Protein AF-0000000076199463 (afdb_homodimer)

Secondary structure (DSSP, 8-state):
--HHHHTTT--SHHHHHHHHHHHHHS-TT-TTHHHHHHHHHHHHSSS---HHHHHHHHHIIIIIHHHHTT--SSS-HHHHHHHHHHHHHT-TTS---EEE--S----SS-EEEEEEEEEEEE-TTS--EEEEEEEEEETTT-PEE-SSEEEETTEEEE-TTGGGSSEEEEETTEEEEHHHHHHHHHHHHHS---HHHHHHHHHHHHHGGGGGG---GGGS--HHHHHHHHHHHHHHHHHHHTT--SS-BPPPGGGHHHHHHHHHHHHHHHHHHHHTSHHHHTT---TTTTSEEEEEEESSS--B-----S-EEEEETTTEEEEE---SPPPTT-SS-GGGHHHHHHHTTTTT-----------S-TT-GGGS---SSB--EEEEEEETTS-EEEEEEE-SS--HHHHHHHHHHHHHH-S---SEEEETTHHHHHHHHT-HHHHTSSHHHHHHHHSEEE--HHHHTT---HHHHHHS-TTT-GGGTT--TTHHHHHHHHHGGGTTTSTT--HHHHHHHHHHHHHHHHHHHHHHHHHHTT-/--HHHHTTT--SHHHHHHHHHHHHHS-TT-TTHHHHHHHHHHHHSSS---HHHHHHHHIIIIIIHHHHTTTTTTS-HHHHHHHHHHHHHT-TTS---EEE--S----SS-EEEEEEEEEEEE-TTS--EEEEEEEEEETTT-PEE-SSEEEETTEEEE-TTGGGSSEEEEETTEEEEHHHHHHHHHHHHHS---HHHHHHHHHHHHHGGGGGG---GGGS--HHHHHHHHHHHHHHHHHHHTT--SS-BPPPGGGHHHHHHHHHHHHHHHHHHHHTSHHHHTT---TTTTSEEEEEEESSS--B-----S-EEEEETTTEEEEE---SPPPTT-SS-GGGHHHHHHHTTGGG----------SS-TT-GGGS---SSB--EEEEEEETTS-EEEEEEE-SS--HHHHHHHHHHHHHH-S---SEEEETTHHHHHHHHT-HHHHTSSHHHHHHHHSEEE--TTTGGG---HHHHHHS-TTT-GGGTT--TTHHHHHHHHHGGGHHHHTT--HHHHHHHHHHHHHHHHHHHHHHHHHHTT-

Sequence (1078 aa):
MDLKDKLKPLTKVEDVKRITEFIKILPFGLKDRYQHITNLLNNTKNQEYSVTEVAGLIQTLETILPRFQDNISDVSSESAEEECSNYIKGGICNVGVVNIFPPITKCCGILKTVASKSCTVYRSRFKPVTGFMHEIKCNKCNTLYKCSTYKVKGKELYYKDALTLDYFMSTCDTVFSKEFLNIVDIDLYRKAASFESIAYAYNDEFLGCKWMDSSNSTEILDRRRLSEAWYKKTIIEMFTEHKIVEEIEFIKSDEIEALLEFNVEKLWKGFSKKWSSSFHTDNCKHAECSKAIIIDGHMKGTRSVCAARGVKTVESEELGTVEMSCTKMPCKGSLYCHDHKSLQMENHKASVAKEFDNEEDSTECRTLKAKGPLKKCKTAGICASVYNCGIINGMTELYGCESLTQVYMFLVWLAKELLHFPNLLAYDDACHLKKFIINPVRINKSQYSQFLATLRIVVDKMHFANHVDKWCRRNVNPYTDDQFNNINTEACEQTFQFVAKYKYTTKHMSHGKYNLFMLKLSEMFNMDRLVRNRKKSKCMDLKDKLKPLTKVEDVKRITEFIKILPFGLKDRYQHITNLLNNTKNQEYSVTEVAGLIQTLETILPRFQDNISDVSSESAEEECSNYIKGGICNVGVVNIFPPITKCCGILKTVASKSCTVYRSRFKPVTGFMHEIKCNKCNTLYKCSTYKVKGKELYYKDALTLDYFMSTCDTVFSKEFLNIVDIDLYRKAASFESIAYAYNDEFLGCKWMDSSNSTEILDRRRLSEAWYKKTIIEMFTEHKIVEEIEFIKSDEIEALLEFNVEKLWKGFSKKWSSSFHTDNCKHAECSKAIIIDGHMKGTRSVCAARGVKTVESEELGTVEMSCTKMPCKGSLYCHDHKSLQMENHKASVAKEFDNEEDSTECRTLKAKGPLKKCKTAGICASVYNCGIINGMTELYGCESLTQVYMFLVWLAKELLHFPNLLAYDDACHLKKFIINPVRINKSQYSQFLATLRIVVDKMHFANHVDKWCRRNVNPYTDDQFNNINTEACEQTFQFVAKYKYTTKHMSHGKYNLFMLKLSEMFNMDRLVRNRKKSKC

InterPro domains:
  IPR040521 Kyakuja-Dileera-Zisupton transposase [PF18758] (346-517)
  IPR041539 CxC5 like cysteine cluster associated with KDZ [PF18718] (98-206)

Foldseek 3Di:
DDPCVQLPPPNDPVLLVLLVVLPVVQDDPPVLSLVVSQVVSVVVDVDRDDSVSSVLNSLCVQFVCQPPPPVSPPQPSVNSNVRSCVVVVLPVQADDAAEAEFPDDDDPADKDWDDWDWAWEAEPLHWIYIYIWIWIAGPPQGWITTRQWIDHPRFIFGDLCSLVHQWHDLDPHYIYGSVLLVVVLVCCQVVVDFLQRSQCVRCCSNPNPCVVVDPDPSGGDDSLSSLSRNLVSLCSVLCSQLVVDDIGTDDDSVCSQVVLVVCLLSSLLSLLACCLDCVPVVLFQFPCWQQEKAKEFDQLLKAFAAPAWQPDWDADLQPGIDGGGGQWHPDVVDSHHPVCRVCRVVCVPPPPDDDLPPDDDDPAQPPAWLSPPQDDRMWRGKMWMAGLLLATSGMDTHHRTDHLVVVVVVQLVSLVRRPDHHQEYEYQPQLVNLCVLPPPSRCPSDPSSVSVNRHQYAYQPVNVVSRPDPSNCPRHHLVVDPSNPPGNNCSVVVVVVSSNSNSPNNHHDTPSSSSSSVSSSSVVSNVVSSVVSVVVVVD/DDPCVQLVVVNDPVLLVLLVVLPVVQDQPPVLSLVVSQVVSVVVDVDRDDSVSSLLSSLCVQFVCQPVPPVSPPQPSVNSNVRSCVVVVLPVQADDAAEAEFPDDDDPADKDWDDWDWAWEAEPPHWIYIYIWIWIAGPPQGWITTRQWIDHPRFIFGDLCSLVGQWHDLDPHYIYGSVLLVVVLVCCQVVVDFLQRSQCVSCCSNPNNCVVVDPDPSGGDDSLSSLSRNLVSLCSVLCSQLVVDDIDTDDDSVCSQVVLVVCLLSSLLSLLACCLDCVPVVLFQFPCWQQEKAKEFDQQLKAFAAPAWQPDWDADLQPGIDGGGGQWHPDVVDSHHPVCRVVRVVCVPPPPDDPLDPDDDDPAQPPAWLSPPQDDRMWRGKMWMAGLLQATSGMDTHHRTDHLVVVVVVQLVSLVRRPDHHQEYEYQPQLVNLCVLPPPSRCPSDPSSVSVNRHQYAYQPVNVVSRPDPSNCPRHPLVVDPSNPPGNNCSVVVVVVSSNSNSPNNHHDTPSSSSSSVSSSSVVSNVVSSVVSVVVVVD

Radius of gyration: 33.4 Å; Cα contacts (8 Å, |Δi|>4): 1802; chains: 2; bounding box: 100×86×70 Å

pLDDT: mean 78.73, std 21.03, range [25.08, 98.38]

Structure (mmCIF, N/CA/C/O backbone):
data_AF-0000000076199463-model_v1
#
loop_
_entity.id
_entity.type
_entity.pdbx_description
1 polymer 'CxC5 like cysteine cluster associated with KDZ domain-containing protein'
#
loop_
_atom_site.group_PDB
_atom_site.id
_atom_site.type_symbol
_atom_site.label_atom_id
_atom_site.label_alt_id
_atom_site.label_comp_id
_atom_site.label_asym_id
_atom_site.label_entity_id
_atom_site.label_seq_id
_atom_site.pdbx_PDB_ins_code
_atom_site.Cartn_x
_atom_site.Cartn_y
_atom_site.Cartn_z
_atom_site.occupancy
_atom_site.B_iso_or_equiv
_atom_site.auth_seq_id
_atom_site.auth_comp_id
_atom_site.auth_asym_id
_atom_site.auth_atom_id
_atom_site.pdbx_PDB_model_num
ATOM 1 N N . MET A 1 1 ? -47.312 -15.523 17.969 1 27.28 1 MET A N 1
ATOM 2 C CA . MET A 1 1 ? -47.781 -14.477 17.047 1 27.28 1 MET A CA 1
ATOM 3 C C . MET A 1 1 ? -47.219 -14.711 15.641 1 27.28 1 MET A C 1
ATOM 5 O O . MET A 1 1 ? -46.031 -14.984 15.477 1 27.28 1 MET A O 1
ATOM 9 N N . ASP A 1 2 ? -47.969 -15.062 14.641 1 31.69 2 ASP A N 1
ATOM 10 C CA . ASP A 1 2 ? -47.875 -15.547 13.266 1 31.69 2 ASP A CA 1
ATOM 11 C C . ASP A 1 2 ? -47.094 -14.562 12.391 1 31.69 2 ASP A C 1
ATOM 13 O O . ASP A 1 2 ? -47.125 -13.352 12.641 1 31.69 2 ASP A O 1
ATOM 17 N N . LEU A 1 3 ? -46.094 -15.023 11.688 1 36.03 3 LEU A N 1
ATOM 18 C CA . LEU A 1 3 ? -45.344 -14.164 10.789 1 36.03 3 LEU A CA 1
ATOM 19 C C . LEU A 1 3 ? -46.25 -13.156 10.094 1 36.03 3 LEU A C 1
ATOM 21 O O . LEU A 1 3 ? -45.844 -12.008 9.883 1 36.03 3 LEU A O 1
ATOM 25 N N . LYS A 1 4 ? -47.375 -13.523 9.758 1 39.97 4 LYS A N 1
ATOM 26 C CA . LYS A 1 4 ? -48.406 -12.664 9.195 1 39.97 4 LYS A CA 1
ATOM 27 C C . LYS A 1 4 ? -48.656 -11.453 10.086 1 39.97 4 LYS A C 1
ATOM 29 O O . LYS A 1 4 ? -48.906 -10.352 9.586 1 39.97 4 LYS A O 1
ATOM 34 N N . ASP A 1 5 ? -48.594 -11.648 11.305 1 44.31 5 ASP A N 1
ATOM 35 C CA . ASP A 1 5 ? -48.938 -10.578 12.234 1 44.31 5 ASP A CA 1
ATOM 36 C C . ASP A 1 5 ? -47.75 -9.609 12.398 1 44.31 5 ASP A C 1
ATOM 38 O O . ASP A 1 5 ? -47.969 -8.414 12.633 1 44.31 5 ASP A O 1
ATOM 42 N N . LYS A 1 6 ? -46.469 -9.992 12.148 1 44.81 6 LYS A N 1
ATOM 43 C CA . LYS A 1 6 ? -45.25 -9.211 12.375 1 44.81 6 LYS A CA 1
ATOM 44 C C . LYS A 1 6 ? -44.938 -8.305 11.18 1 44.81 6 LYS A C 1
ATOM 46 O O . LYS A 1 6 ? -44.219 -7.32 11.312 1 44.81 6 LYS A O 1
ATOM 51 N N . LEU A 1 7 ? -45.438 -8.594 10.078 1 46.22 7 LEU A N 1
ATOM 52 C CA . LEU A 1 7 ? -45.312 -7.793 8.867 1 46.22 7 LEU A CA 1
ATOM 53 C C . LEU A 1 7 ? -46.594 -6.973 8.609 1 46.22 7 LEU A C 1
ATOM 55 O O . LEU A 1 7 ? -46.75 -6.406 7.531 1 46.22 7 LEU A O 1
ATOM 59 N N . LYS A 1 8 ? -47.344 -6.797 9.555 1 50.97 8 LYS A N 1
ATOM 60 C CA . LYS A 1 8 ? -48.438 -5.836 9.484 1 50.97 8 LYS A CA 1
ATOM 61 C C . LYS A 1 8 ? -47.938 -4.402 9.477 1 50.97 8 LYS A C 1
ATOM 63 O O . LYS A 1 8 ? -46.906 -4.102 10.109 1 50.97 8 LYS A O 1
ATOM 68 N N . PRO A 1 9 ? -48.656 -3.477 8.734 1 48.44 9 PRO A N 1
ATOM 69 C CA . PRO A 1 9 ? -49.906 -3.594 7.969 1 48.44 9 PRO A CA 1
ATOM 70 C C . PRO A 1 9 ? -49.688 -4.18 6.574 1 48.44 9 PRO A C 1
ATOM 72 O O . PRO A 1 9 ? -50.625 -4.199 5.758 1 48.44 9 PRO A O 1
ATOM 75 N N . LEU A 1 10 ? -48.344 -4.43 6.312 1 47.19 10 LEU A N 1
ATOM 76 C CA . LEU A 1 10 ? -48.219 -4.949 4.957 1 47.19 10 LEU A CA 1
ATOM 77 C C . LEU A 1 10 ? -49 -6.262 4.805 1 47.19 10 LEU A C 1
ATOM 79 O O . LEU A 1 10 ? -48.688 -7.242 5.484 1 47.19 10 LEU A O 1
ATOM 83 N N . THR A 1 11 ? -50.188 -6.133 4.352 1 46.28 11 THR A N 1
ATOM 84 C CA . THR A 1 11 ? -51.125 -7.23 4.242 1 46.28 11 THR A CA 1
ATOM 85 C C . THR A 1 11 ? -50.812 -8.094 3.023 1 46.28 11 THR A C 1
ATOM 87 O O . THR A 1 11 ? -51.281 -9.234 2.928 1 46.28 11 THR A O 1
ATOM 90 N N . LYS A 1 12 ? -50.094 -7.547 2.072 1 43.59 12 LYS A N 1
ATOM 91 C CA . LYS A 1 12 ? -49.875 -8.211 0.792 1 43.59 12 LYS A CA 1
ATOM 92 C C . LYS A 1 12 ? -48.406 -8.508 0.578 1 43.59 12 LYS A C 1
ATOM 94 O O . LYS A 1 12 ? -47.531 -7.715 0.962 1 43.59 12 LYS A O 1
ATOM 99 N N . VAL A 1 13 ? -47.875 -9.742 0.147 1 42.75 13 VAL A N 1
ATOM 100 C CA . VAL A 1 13 ? -46.531 -10.211 -0.099 1 42.75 13 VAL A CA 1
ATOM 101 C C . VAL A 1 13 ? -45.812 -9.242 -1.039 1 42.75 13 VAL A C 1
ATOM 103 O O . VAL A 1 13 ? -44.625 -8.945 -0.853 1 42.75 13 VAL A O 1
ATOM 106 N N . GLU A 1 14 ? -46.594 -8.703 -1.844 1 47.25 14 GLU A N 1
ATOM 107 C CA . GLU A 1 14 ? -46.062 -7.719 -2.793 1 47.25 14 GLU A CA 1
ATOM 108 C C . GLU A 1 14 ? -45.562 -6.477 -2.072 1 47.25 14 GLU A C 1
ATOM 110 O O . GLU A 1 14 ? -44.562 -5.895 -2.475 1 47.25 14 GLU A O 1
ATOM 115 N N . ASP A 1 15 ? -46.219 -6.184 -1.066 1 50.81 15 ASP A N 1
ATOM 116 C CA . ASP A 1 15 ? -45.844 -4.988 -0.316 1 50.81 15 ASP A CA 1
ATOM 117 C C . ASP A 1 15 ? -44.562 -5.211 0.476 1 50.81 15 ASP A C 1
ATOM 119 O O . ASP A 1 15 ? -43.719 -4.309 0.585 1 50.81 15 ASP A O 1
ATOM 123 N N . VAL A 1 16 ? -44.25 -6.375 0.889 1 51 16 VAL A N 1
ATOM 124 C CA . VAL A 1 16 ? -43.031 -6.73 1.619 1 51 16 VAL A CA 1
ATOM 125 C C . VAL A 1 16 ? -41.844 -6.777 0.658 1 51 16 VAL A C 1
ATOM 127 O O . VAL A 1 16 ? -40.781 -6.285 0.977 1 51 16 VAL A O 1
ATOM 130 N N . LYS A 1 17 ? -42.062 -7.238 -0.393 1 48.16 17 LYS A N 1
ATOM 131 C CA . LYS A 1 17 ? -41.031 -7.27 -1.425 1 48.16 17 LYS A CA 1
ATOM 132 C C . LYS A 1 17 ? -40.625 -5.859 -1.834 1 48.16 17 LYS A C 1
ATOM 134 O O . LYS A 1 17 ? -39.438 -5.57 -1.982 1 48.16 17 LYS A O 1
ATOM 139 N N . ARG A 1 18 ? -41.594 -5.117 -1.981 1 54.09 18 ARG A N 1
ATOM 140 C CA . ARG A 1 18 ? -41.375 -3.725 -2.355 1 54.09 18 ARG A CA 1
ATOM 141 C C . ARG A 1 18 ? -40.594 -2.984 -1.264 1 54.09 18 ARG A C 1
ATOM 143 O O . ARG A 1 18 ? -39.656 -2.236 -1.554 1 54.09 18 ARG A O 1
ATOM 150 N N . ILE A 1 19 ? -40.969 -3.33 -0.068 1 58.03 19 ILE A N 1
ATOM 151 C CA . ILE A 1 19 ? -40.281 -2.633 1.019 1 58.03 19 ILE A CA 1
ATOM 152 C C . ILE A 1 19 ? -38.844 -3.145 1.146 1 58.03 19 ILE A C 1
ATOM 154 O O . ILE A 1 19 ? -37.906 -2.363 1.375 1 58.03 19 ILE A O 1
ATOM 158 N N . THR A 1 20 ? -38.656 -4.379 0.878 1 53.88 20 THR A N 1
ATOM 159 C CA . THR A 1 20 ? -37.344 -4.965 0.963 1 53.88 20 THR A CA 1
ATOM 160 C C . THR A 1 20 ? -36.438 -4.449 -0.164 1 53.88 20 THR A C 1
ATOM 162 O O . THR A 1 20 ? -35.25 -4.184 0.046 1 53.88 20 THR A O 1
ATOM 165 N N . GLU A 1 21 ? -37.031 -4.176 -1.248 1 50.75 21 GLU A N 1
ATOM 166 C CA . GLU A 1 21 ? -36.344 -3.533 -2.361 1 50.75 21 GLU A CA 1
ATOM 167 C C . GLU A 1 21 ? -36 -2.082 -2.037 1 50.75 21 GLU A C 1
ATOM 169 O O . GLU A 1 21 ? -34.906 -1.617 -2.332 1 50.75 21 GLU A O 1
ATOM 174 N N . PHE A 1 22 ? -37.031 -1.49 -1.462 1 55.19 22 PHE A N 1
ATOM 175 C CA . PHE A 1 22 ? -36.812 -0.091 -1.115 1 55.19 22 PHE A CA 1
ATOM 176 C C . PHE A 1 22 ? -35.781 0.036 -0.004 1 55.19 22 PHE A C 1
ATOM 178 O O . PHE A 1 22 ? -35 0.974 0.002 1 55.19 22 PHE A O 1
ATOM 185 N N . ILE A 1 23 ? -35.719 -1.034 0.774 1 58.62 23 ILE A N 1
ATOM 186 C CA . ILE A 1 23 ? -34.75 -1.062 1.872 1 58.62 23 ILE A CA 1
ATOM 187 C C . ILE A 1 23 ? -33.344 -1.284 1.322 1 58.62 23 ILE A C 1
ATOM 189 O O . ILE A 1 23 ? -32.375 -0.728 1.841 1 58.62 23 ILE A O 1
ATOM 193 N N . LYS A 1 24 ? -33.219 -1.933 0.349 1 50.44 24 LYS A N 1
ATOM 194 C CA . LYS A 1 24 ? -31.922 -2.215 -0.288 1 50.44 24 LYS A CA 1
ATOM 195 C C . LYS A 1 24 ? -31.406 -0.999 -1.052 1 50.44 24 LYS A C 1
ATOM 197 O O . LYS A 1 24 ? -30.219 -0.719 -1.048 1 50.44 24 LYS A O 1
ATOM 202 N N . ILE A 1 25 ? -32.375 -0.313 -1.645 1 46.34 25 ILE A N 1
ATOM 203 C CA . ILE A 1 25 ? -32.094 0.865 -2.461 1 46.34 25 ILE A CA 1
ATOM 204 C C . ILE A 1 25 ? -31.859 2.07 -1.557 1 46.34 25 ILE A C 1
ATOM 206 O O . ILE A 1 25 ? -31.016 2.924 -1.866 1 46.34 25 ILE A O 1
ATOM 210 N N . LEU A 1 26 ? -32.781 2.074 -0.574 1 45.22 26 LEU A N 1
ATOM 211 C CA . LEU A 1 26 ? -32.656 3.182 0.37 1 45.22 26 LEU A CA 1
ATOM 212 C C . LEU A 1 26 ? -31.953 2.74 1.644 1 45.22 26 LEU A C 1
ATOM 214 O O . LEU A 1 26 ? -32.562 2.137 2.527 1 45.22 26 LEU A O 1
ATOM 218 N N . PRO A 1 27 ? -30.484 2.898 1.452 1 43.62 27 PRO A N 1
ATOM 219 C CA . PRO A 1 27 ? -29.688 2.311 2.527 1 43.62 27 PRO A CA 1
ATOM 220 C C . PRO A 1 27 ? -30.047 2.869 3.902 1 43.62 27 PRO A C 1
ATOM 222 O O . PRO A 1 27 ? -30.656 3.932 4 1 43.62 27 PRO A O 1
ATOM 225 N N . PHE A 1 28 ? -29.562 2.061 4.844 1 47.31 28 PHE A N 1
ATOM 226 C CA . PHE A 1 28 ? -29.781 2.418 6.238 1 47.31 28 PHE A CA 1
ATOM 227 C C . PHE A 1 28 ? -29.047 3.709 6.586 1 47.31 28 PHE A C 1
ATOM 229 O O . PHE A 1 28 ? -27.938 3.938 6.117 1 47.31 28 PHE A O 1
ATOM 236 N N . GLY A 1 29 ? -29.75 4.762 7.152 1 44.44 29 GLY A N 1
ATOM 237 C CA . GLY A 1 29 ? -29.188 6.047 7.535 1 44.44 29 GLY A CA 1
ATOM 238 C C . GLY A 1 29 ? -29.703 7.199 6.695 1 44.44 29 GLY A C 1
ATOM 239 O O . GLY A 1 29 ? -29.391 8.359 6.957 1 44.44 29 GLY A O 1
ATOM 240 N N . LEU A 1 30 ? -30.281 6.934 5.645 1 43.16 30 LEU A N 1
ATOM 241 C CA . LEU A 1 30 ? -30.891 7.996 4.859 1 43.16 30 LEU A CA 1
ATOM 242 C C . LEU A 1 30 ? -31.953 8.734 5.676 1 43.16 30 LEU A C 1
ATOM 244 O O . LEU A 1 30 ? -32.781 8.102 6.336 1 43.16 30 LEU A O 1
ATOM 248 N N . LYS A 1 31 ? -31.734 10.086 5.883 1 46.94 31 LYS A N 1
ATOM 249 C CA . LYS A 1 31 ? -32.781 10.867 6.566 1 46.94 31 LYS A CA 1
ATOM 250 C C . LYS A 1 31 ? -34.125 10.648 5.934 1 46.94 31 LYS A C 1
ATOM 252 O O . LYS A 1 31 ? -34.25 10.617 4.707 1 46.94 31 LYS A O 1
ATOM 257 N N . ASP A 1 32 ? -35.219 10.562 6.652 1 53.22 32 ASP A N 1
ATOM 258 C CA . ASP A 1 32 ? -36.625 10.32 6.355 1 53.22 32 ASP A CA 1
ATOM 259 C C . ASP A 1 32 ? -36.812 9.078 5.492 1 53.22 32 ASP A C 1
ATOM 261 O O . ASP A 1 32 ? -37.719 9.016 4.652 1 53.22 32 ASP A O 1
ATOM 265 N N . ARG A 1 33 ? -35.781 8.133 5.672 1 58.22 33 ARG A N 1
ATOM 266 C CA . ARG A 1 33 ? -35.781 6.879 4.922 1 58.22 33 ARG A CA 1
ATOM 267 C C . ARG A 1 33 ? -37.156 6.211 4.98 1 58.22 33 ARG A C 1
ATOM 269 O O . ARG A 1 33 ? -37.688 5.777 3.953 1 58.22 33 ARG A O 1
ATOM 276 N N . TYR A 1 34 ? -37.5 6.105 6.125 1 60.97 34 TYR A N 1
ATOM 277 C CA . TYR A 1 34 ? -38.781 5.438 6.305 1 60.97 34 TYR A CA 1
ATOM 278 C C . TYR A 1 34 ? -39.906 6.191 5.582 1 60.97 34 TYR A C 1
ATOM 280 O O . TYR A 1 34 ? -40.781 5.574 4.996 1 60.97 34 TYR A O 1
ATOM 288 N N . GLN A 1 35 ? -39.781 7.504 5.691 1 62.16 35 GLN A N 1
ATOM 289 C CA . GLN A 1 35 ? -40.75 8.312 4.965 1 62.16 35 GLN A CA 1
ATOM 290 C C . GLN A 1 35 ? -40.625 8.117 3.457 1 62.16 35 GLN A C 1
ATOM 292 O O . GLN A 1 35 ? -41.625 7.984 2.744 1 62.16 35 GLN A O 1
ATOM 297 N N . HIS A 1 36 ? -39.406 8.07 3.006 1 58.69 36 HIS A N 1
ATOM 298 C CA . HIS A 1 36 ? -39.188 7.855 1.58 1 58.69 36 HIS A CA 1
ATOM 299 C C . HIS A 1 36 ? -39.719 6.492 1.144 1 58.69 36 HIS A C 1
ATOM 301 O O . HIS A 1 36 ? -40.375 6.383 0.113 1 58.69 36 HIS A O 1
ATOM 307 N N . ILE A 1 37 ? -39.406 5.574 1.932 1 62.06 37 ILE A N 1
ATOM 308 C CA . ILE A 1 37 ? -39.875 4.227 1.604 1 62.06 37 ILE A CA 1
ATOM 309 C C . ILE A 1 37 ? -41.406 4.16 1.696 1 62.06 37 ILE A C 1
ATOM 311 O O . ILE A 1 37 ? -42.062 3.551 0.848 1 62.06 37 ILE A O 1
ATOM 315 N N . THR A 1 38 ? -41.812 4.855 2.676 1 62.5 38 THR A N 1
ATOM 316 C CA . THR A 1 38 ? -43.281 4.922 2.842 1 62.5 38 THR A CA 1
ATOM 317 C C . THR A 1 38 ? -43.906 5.598 1.64 1 62.5 38 THR A C 1
ATOM 319 O O . THR A 1 38 ? -44.938 5.117 1.119 1 62.5 38 THR A O 1
ATOM 322 N N . ASN A 1 39 ? -43.344 6.73 1.234 1 60.81 39 ASN A N 1
ATOM 323 C CA . ASN A 1 39 ? -43.875 7.438 0.084 1 60.81 39 ASN A CA 1
ATOM 324 C C . ASN A 1 39 ? -43.812 6.59 -1.184 1 60.81 39 ASN A C 1
ATOM 326 O O . ASN A 1 39 ? -44.75 6.566 -1.976 1 60.81 39 ASN A O 1
ATOM 330 N N . LEU A 1 40 ? -42.688 5.941 -1.329 1 58.47 40 LEU A N 1
ATOM 331 C CA . LEU A 1 40 ? -42.562 5.062 -2.484 1 58.47 40 LEU A CA 1
ATOM 332 C C . LEU A 1 40 ? -43.594 3.932 -2.428 1 58.47 40 LEU A C 1
ATOM 334 O O . LEU A 1 40 ? -44.188 3.578 -3.447 1 58.47 40 LEU A O 1
ATOM 338 N N . LEU A 1 41 ? -43.719 3.43 -1.305 1 60.91 41 LEU A N 1
ATOM 339 C CA . LEU A 1 41 ? -44.688 2.352 -1.096 1 60.91 41 LEU A CA 1
ATOM 340 C C . LEU A 1 41 ? -46.094 2.846 -1.318 1 60.91 41 LEU A C 1
ATOM 342 O O . LEU A 1 41 ? -46.906 2.162 -1.953 1 60.91 41 LEU A O 1
ATOM 346 N N . ASN A 1 42 ? -46.312 4.098 -0.742 1 62.5 42 ASN A N 1
ATOM 347 C CA . ASN A 1 42 ? -47.656 4.656 -0.858 1 62.5 42 ASN A CA 1
ATOM 348 C C . ASN A 1 42 ? -47.969 5.094 -2.289 1 62.5 42 ASN A C 1
ATOM 350 O O . ASN A 1 42 ? -49.094 5.047 -2.723 1 62.5 42 ASN A O 1
ATOM 354 N N . ASN A 1 43 ? -47.031 5.59 -2.973 1 58.06 43 ASN A N 1
ATOM 355 C CA . ASN A 1 43 ? -47.25 5.996 -4.355 1 58.06 43 ASN A CA 1
ATOM 356 C C . ASN A 1 43 ? -47.5 4.797 -5.262 1 58.06 43 ASN A C 1
ATOM 358 O O . ASN A 1 43 ? -48.156 4.922 -6.297 1 58.06 43 ASN A O 1
ATOM 362 N N . THR A 1 44 ? -46.906 3.74 -5.008 1 51.75 44 THR A N 1
ATOM 363 C CA . THR A 1 44 ? -47.125 2.561 -5.844 1 51.75 44 THR A CA 1
ATOM 364 C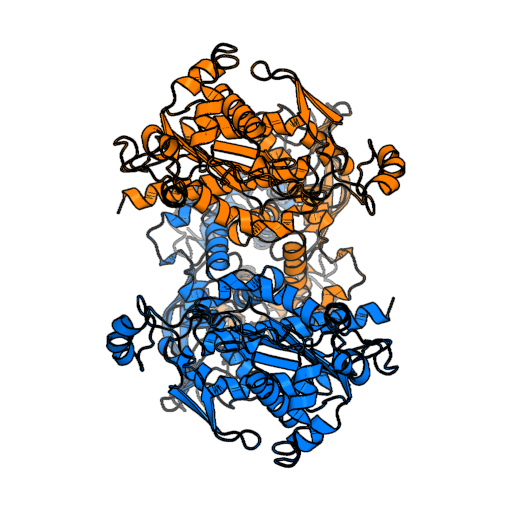 C . THR A 1 44 ? -48.438 1.884 -5.527 1 51.75 44 THR A C 1
ATOM 366 O O . THR A 1 44 ? -48.969 1.103 -6.332 1 51.75 44 THR A O 1
ATOM 369 N N . LYS A 1 45 ? -48.875 2.115 -4.316 1 52.78 45 LYS A N 1
ATOM 370 C CA . LYS A 1 45 ? -50.094 1.448 -3.91 1 52.78 45 LYS A CA 1
ATOM 371 C C . LYS A 1 45 ? -51.188 2.463 -3.537 1 52.78 45 LYS A C 1
ATOM 373 O O . LYS A 1 45 ? -50.875 3.607 -3.199 1 52.78 45 LYS A O 1
ATOM 378 N N . ASN A 1 46 ? -52.531 2.211 -3.955 1 47.81 46 ASN A N 1
ATOM 379 C CA . ASN A 1 46 ? -53.688 2.922 -3.455 1 47.81 46 ASN A CA 1
ATOM 380 C C . ASN A 1 46 ? -53.875 2.73 -1.951 1 47.81 46 ASN A C 1
ATOM 382 O O . ASN A 1 46 ? -54.938 2.955 -1.413 1 47.81 46 ASN A O 1
ATOM 386 N N . GLN A 1 47 ? -53.031 1.948 -1.202 1 52.81 47 GLN A N 1
ATOM 387 C CA . GLN A 1 47 ? -53.188 1.915 0.248 1 52.81 47 GLN A CA 1
ATOM 388 C C . GLN A 1 47 ? -52.188 2.846 0.932 1 52.81 47 GLN A C 1
ATOM 390 O O . GLN A 1 47 ? -51.031 2.914 0.537 1 52.81 47 GLN A O 1
ATOM 395 N N . GLU A 1 48 ? -52.625 3.719 1.77 1 62.5 48 GLU A N 1
ATOM 396 C CA . GLU A 1 48 ? -51.906 4.75 2.48 1 62.5 48 GLU A CA 1
ATOM 397 C C . GLU A 1 48 ? -51.219 4.188 3.736 1 62.5 48 GLU A C 1
ATOM 399 O O . GLU A 1 48 ? -51.906 3.824 4.695 1 62.5 48 GLU A O 1
ATOM 404 N N . TYR A 1 49 ? -49.844 3.67 3.59 1 59.97 49 TYR A N 1
ATOM 405 C CA . TYR A 1 49 ? -49.125 3.258 4.789 1 59.97 49 TYR A CA 1
ATOM 406 C C . TYR A 1 49 ? -48.562 4.465 5.527 1 59.97 49 TYR A C 1
ATOM 408 O O . TYR A 1 49 ? -48.188 5.457 4.902 1 59.97 49 TYR A O 1
ATOM 416 N N . SER A 1 50 ? -48.781 4.367 6.871 1 66.75 50 SER A N 1
ATOM 417 C CA . SER A 1 50 ? -48.156 5.441 7.637 1 66.75 50 SER A CA 1
ATOM 418 C C . SER A 1 50 ? -46.656 5.234 7.75 1 66.75 50 SER A C 1
ATOM 420 O O . SER A 1 50 ? -46.156 4.105 7.641 1 66.75 50 SER A O 1
ATOM 422 N N . VAL A 1 51 ? -45.875 6.312 7.867 1 65.44 51 VAL A N 1
ATOM 423 C CA . VAL A 1 51 ? -44.438 6.254 7.965 1 65.44 51 VAL A CA 1
ATOM 424 C C . VAL A 1 51 ? -44.031 5.355 9.133 1 65.44 51 VAL A C 1
ATOM 426 O O . VAL A 1 51 ? -43.062 4.598 9.039 1 65.44 51 VAL A O 1
ATOM 429 N N . THR A 1 52 ? -44.906 5.359 10.078 1 64.88 52 THR A N 1
ATOM 430 C CA . THR A 1 52 ? -44.625 4.566 11.273 1 64.88 52 THR A CA 1
ATOM 431 C C . THR A 1 52 ? -44.781 3.074 10.977 1 64.88 52 THR A C 1
ATOM 433 O O . THR A 1 52 ? -44 2.258 11.469 1 64.88 52 THR A O 1
ATOM 436 N N . GLU A 1 53 ? -45.625 2.711 10.203 1 61.12 53 GLU A N 1
ATOM 437 C CA . GLU A 1 53 ? -45.875 1.316 9.852 1 61.12 53 GLU A CA 1
ATOM 438 C C . GLU A 1 53 ? -44.75 0.765 8.953 1 61.12 53 GLU A C 1
ATOM 440 O O . GLU A 1 53 ? -44.281 -0.351 9.164 1 61.12 53 GLU A O 1
ATOM 445 N N . VAL A 1 54 ? -44.375 1.611 8.055 1 61.81 54 VAL A N 1
ATOM 446 C CA . VAL A 1 54 ? -43.375 1.181 7.098 1 61.81 54 VAL A CA 1
ATOM 447 C C . VAL A 1 54 ? -42 1.123 7.785 1 61.81 54 VAL A C 1
ATOM 449 O O . VAL A 1 54 ? -41.219 0.19 7.566 1 61.81 54 VAL A O 1
ATOM 452 N N . ALA A 1 55 ? -41.812 2.051 8.586 1 60.91 55 ALA A N 1
ATOM 453 C CA . ALA A 1 55 ? -40.594 2.043 9.367 1 60.91 55 ALA A CA 1
ATOM 454 C C . ALA A 1 55 ? -40.5 0.803 10.25 1 60.91 55 ALA A C 1
ATOM 456 O O . ALA A 1 55 ? -39.438 0.166 10.344 1 60.91 55 ALA A O 1
ATOM 457 N N . GLY A 1 56 ? -41.594 0.388 10.852 1 58.06 56 GLY A N 1
ATOM 458 C CA . GLY A 1 56 ? -41.688 -0.833 11.641 1 58.06 56 GLY A CA 1
ATOM 459 C C . GLY A 1 56 ? -41.438 -2.086 10.82 1 58.06 56 GLY A C 1
ATOM 460 O O . GLY A 1 56 ? -40.719 -2.99 11.266 1 58.06 56 GLY A O 1
ATOM 461 N N . LEU A 1 57 ? -41.781 -2.086 9.664 1 58.03 57 LEU A N 1
ATOM 462 C CA . LEU A 1 57 ? -41.625 -3.225 8.766 1 58.03 57 LEU A CA 1
ATOM 463 C C . LEU A 1 57 ? -40.188 -3.352 8.289 1 58.03 57 LEU A C 1
ATOM 465 O O . LEU A 1 57 ? -39.625 -4.453 8.25 1 58.03 57 LEU A O 1
ATOM 469 N N . ILE A 1 58 ? -39.719 -2.242 7.965 1 59.06 58 ILE A N 1
ATOM 470 C CA . ILE A 1 58 ? -38.344 -2.248 7.5 1 59.06 58 ILE A CA 1
ATOM 471 C C . ILE A 1 58 ? -37.406 -2.656 8.648 1 59.06 58 ILE A C 1
ATOM 473 O O . ILE A 1 58 ? -36.5 -3.451 8.453 1 59.06 58 ILE A O 1
ATOM 477 N N . GLN A 1 59 ? -37.75 -2.203 9.734 1 52.47 59 GLN A N 1
ATOM 478 C CA . GLN A 1 59 ? -37 -2.615 10.922 1 52.47 59 GLN A CA 1
ATOM 479 C C . GLN A 1 59 ? -37.156 -4.109 11.18 1 52.47 59 GLN A C 1
ATOM 481 O O . GLN A 1 59 ? -36.188 -4.789 11.539 1 52.47 59 GLN A O 1
ATOM 486 N N . THR A 1 60 ? -38.25 -4.602 11.023 1 51.47 60 THR A N 1
ATOM 487 C CA . THR A 1 60 ? -38.5 -6.027 11.18 1 51.47 60 THR A CA 1
ATOM 488 C C . THR A 1 60 ? -37.75 -6.836 10.133 1 51.47 60 THR A C 1
ATOM 490 O O . THR A 1 60 ? -37.094 -7.84 10.453 1 51.47 60 THR A O 1
ATOM 493 N N . LEU A 1 61 ? -37.688 -6.34 8.922 1 54.22 61 LEU A N 1
ATOM 494 C CA . LEU A 1 61 ? -37.125 -7.066 7.797 1 54.22 61 LEU A CA 1
ATOM 495 C C . LEU A 1 61 ? -35.594 -7.008 7.84 1 54.22 61 LEU A C 1
ATOM 497 O O . LEU A 1 61 ? -34.906 -7.992 7.527 1 54.22 61 LEU A O 1
ATOM 501 N N . GLU A 1 62 ? -35.125 -5.887 8.164 1 51.53 62 GLU A N 1
ATOM 502 C CA . GLU A 1 62 ? -33.688 -5.652 8.078 1 51.53 62 GLU A CA 1
ATOM 503 C C . GLU A 1 62 ? -33 -6.008 9.383 1 51.53 62 GLU A C 1
ATOM 505 O O . GLU A 1 62 ? -31.812 -6.367 9.383 1 51.53 62 GLU A O 1
ATOM 510 N N . THR A 1 63 ? -33.688 -5.863 10.453 1 43.72 63 THR A N 1
ATOM 511 C CA . THR A 1 63 ? -33.031 -6.027 11.758 1 43.72 63 THR A CA 1
ATOM 512 C C . THR A 1 63 ? -33.625 -7.223 12.5 1 43.72 63 THR A C 1
ATOM 514 O O . THR A 1 63 ? -32.906 -8.086 12.984 1 43.72 63 THR A O 1
ATOM 517 N N . ILE A 1 64 ? -34.875 -7.266 12.555 1 43.41 64 ILE A N 1
ATOM 518 C CA . ILE A 1 64 ? -35.531 -8.227 13.445 1 43.41 64 ILE A CA 1
ATOM 519 C C . ILE A 1 64 ? -35.5 -9.617 12.828 1 43.41 64 ILE A C 1
ATOM 521 O O . ILE A 1 64 ? -35.094 -10.586 13.477 1 43.41 64 ILE A O 1
ATOM 525 N N . LEU A 1 65 ? -35.781 -9.773 11.633 1 46.12 65 LEU A N 1
ATOM 526 C CA . LEU A 1 65 ? -35.938 -11.094 11.023 1 46.12 65 LEU A CA 1
ATOM 527 C C . LEU A 1 65 ? -34.594 -11.75 10.812 1 46.12 65 LEU A C 1
ATOM 529 O O . LEU A 1 65 ? -34.406 -12.938 11.109 1 46.12 65 LEU A O 1
ATOM 533 N N . PRO A 1 66 ? -33.594 -11.031 10.312 1 42.56 66 PRO A N 1
ATOM 534 C CA . PRO A 1 66 ? -32.312 -11.695 10.188 1 42.56 66 PRO A CA 1
ATOM 535 C C . PRO A 1 66 ? -31.719 -12.117 11.539 1 42.56 66 PRO A C 1
ATOM 537 O O . PRO A 1 66 ? -31 -13.109 11.617 1 42.56 66 PRO A O 1
ATOM 540 N N . ARG A 1 67 ? -31.969 -11.461 12.539 1 39.25 67 ARG A N 1
ATOM 541 C CA . ARG A 1 67 ? -31.469 -11.719 13.883 1 39.25 67 ARG A CA 1
ATOM 542 C C . ARG A 1 67 ? -32.344 -12.742 14.609 1 39.25 67 ARG A C 1
ATOM 544 O O . ARG A 1 67 ? -31.828 -13.586 15.344 1 39.25 67 ARG A O 1
ATOM 551 N N . PHE A 1 68 ? -33.594 -12.664 14.672 1 41.22 68 PHE A N 1
ATOM 552 C CA . PHE A 1 68 ? -34.438 -13.469 15.555 1 41.22 68 PHE A CA 1
ATOM 553 C C . PHE A 1 68 ? -35.094 -14.609 14.781 1 41.22 68 PHE A C 1
ATOM 555 O O . PHE A 1 68 ? -35.75 -15.469 15.375 1 41.22 68 PHE A O 1
ATOM 562 N N . GLN A 1 69 ? -34.656 -15.141 13.852 1 36.91 69 GLN A N 1
ATOM 563 C CA . GLN A 1 69 ? -35.125 -16.25 13.047 1 36.91 69 GLN A CA 1
ATOM 564 C C . GLN A 1 69 ? -36.625 -16.484 13.281 1 36.91 69 GLN A C 1
ATOM 566 O O . GLN A 1 69 ? -37.406 -15.531 13.281 1 36.91 69 GLN A O 1
ATOM 571 N N . ASP A 1 70 ? -37 -17.922 13.602 1 30.06 70 ASP A N 1
ATOM 572 C CA . ASP A 1 70 ? -38.312 -18.453 13.898 1 30.06 70 ASP A CA 1
ATOM 573 C C . ASP A 1 70 ? -38.844 -17.922 15.234 1 30.06 70 ASP A C 1
ATOM 575 O O . ASP A 1 70 ? -40.031 -18.062 15.555 1 30.06 70 ASP A O 1
ATOM 579 N N . ASN A 1 71 ? -38 -17.938 16.281 1 31.28 71 ASN A N 1
ATOM 580 C CA . ASN A 1 71 ? -38.562 -17.625 17.594 1 31.28 71 ASN A CA 1
ATOM 581 C C . ASN A 1 71 ? -38.969 -16.156 17.688 1 31.28 71 ASN A C 1
ATOM 583 O O . ASN A 1 71 ? -38.438 -15.414 18.516 1 31.28 71 ASN A O 1
ATOM 587 N N . ILE A 1 72 ? -39.312 -15.586 16.703 1 36 72 ILE A N 1
ATOM 588 C CA . ILE A 1 72 ? -39.781 -14.211 16.594 1 36 72 ILE A CA 1
ATOM 589 C C . ILE A 1 72 ? -41 -14.016 17.484 1 36 72 ILE A C 1
ATOM 591 O O . ILE A 1 72 ? -41.531 -12.906 17.578 1 36 72 ILE A O 1
ATOM 595 N N . SER A 1 73 ? -41.531 -15.031 18 1 31.78 73 SER A N 1
ATOM 596 C CA . SER A 1 73 ? -42.781 -14.867 18.734 1 31.78 73 SER A CA 1
ATOM 597 C C . SER A 1 73 ? -42.656 -13.789 19.797 1 31.78 73 SER A C 1
ATOM 599 O O . SER A 1 73 ? -43.594 -13.023 20.031 1 31.78 73 SER A O 1
ATOM 601 N N . ASP A 1 74 ? -41.781 -13.875 20.859 1 31.91 74 ASP A N 1
ATOM 602 C CA . ASP A 1 74 ? -41.812 -13.156 22.125 1 31.91 74 ASP A CA 1
ATOM 603 C C . ASP A 1 74 ? -41.062 -11.828 22.031 1 31.91 74 ASP A C 1
ATOM 605 O O . ASP A 1 74 ? -40.844 -11.172 23.031 1 31.91 74 ASP A O 1
ATOM 609 N N . VAL A 1 75 ? -40.312 -11.477 20.969 1 32.53 75 VAL A N 1
ATOM 610 C CA . VAL A 1 75 ? -39.594 -10.203 21.047 1 32.53 75 VAL A CA 1
ATOM 611 C C . VAL A 1 75 ? -40.531 -9.078 20.578 1 32.53 75 VAL A C 1
ATOM 613 O O . VAL A 1 75 ? -41.125 -9.156 19.5 1 32.53 75 VAL A O 1
ATOM 616 N N . SER A 1 76 ? -41 -8.266 21.406 1 35.34 76 SER A N 1
ATOM 617 C CA . SER A 1 76 ? -41.875 -7.133 21.156 1 35.34 76 SER A CA 1
ATOM 618 C C . SER A 1 76 ? -41.344 -6.262 20.016 1 35.34 76 SER A C 1
ATOM 620 O O . SER A 1 76 ? -40.156 -6.277 19.734 1 35.34 76 SER A O 1
ATOM 622 N N . SER A 1 77 ? -42.156 -5.719 19.156 1 32.78 77 SER A N 1
ATOM 623 C CA . SER A 1 77 ? -41.812 -4.762 18.094 1 32.78 77 SER A CA 1
ATOM 624 C C . SER A 1 77 ? -40.75 -3.787 18.547 1 32.78 77 SER A C 1
ATOM 626 O O . SER A 1 77 ? -39.875 -3.418 17.766 1 32.78 77 SER A O 1
ATOM 628 N N . GLU A 1 78 ? -40.75 -3.523 19.812 1 37.88 78 GLU A N 1
ATOM 629 C CA . GLU A 1 78 ? -39.812 -2.568 20.406 1 37.88 78 GLU A CA 1
ATOM 630 C C . GLU A 1 78 ? -38.406 -3.15 20.484 1 37.88 78 GLU A C 1
ATOM 632 O O . GLU A 1 78 ? -37.438 -2.475 20.156 1 37.88 78 GLU A O 1
ATOM 637 N N . SER A 1 79 ? -38.344 -4.391 20.844 1 36.53 79 SER A N 1
ATOM 638 C CA . SER A 1 79 ? -37.031 -4.996 21.031 1 36.53 79 SER A CA 1
ATOM 639 C C . SER A 1 79 ? -36.344 -5.309 19.703 1 36.53 79 SER A C 1
ATOM 641 O O . SER A 1 79 ? -35.125 -5.145 19.547 1 36.53 79 SER A O 1
ATOM 643 N N . ALA A 1 80 ? -37.125 -5.633 18.828 1 35.28 80 ALA A N 1
ATOM 644 C CA . ALA A 1 80 ? -36.594 -5.891 17.484 1 35.28 80 ALA A CA 1
ATOM 645 C C . ALA A 1 80 ? -36.062 -4.609 16.844 1 35.28 80 ALA A C 1
ATOM 647 O O . ALA A 1 80 ? -35 -4.602 16.25 1 35.28 80 ALA A O 1
ATOM 648 N N . GLU A 1 81 ? -36.719 -3.594 17 1 34.78 81 GLU A N 1
ATOM 649 C CA . GLU A 1 81 ? -36.312 -2.262 16.578 1 34.78 81 GLU A CA 1
ATOM 650 C C . GLU A 1 81 ? -35.031 -1.835 17.266 1 34.78 81 GLU A C 1
ATOM 652 O O . GLU A 1 81 ? -34.125 -1.288 16.641 1 34.78 81 GLU A O 1
ATOM 657 N N . GLU A 1 82 ? -34.938 -2.025 18.531 1 39.56 82 GLU A N 1
ATOM 658 C CA . GLU A 1 82 ? -33.75 -1.707 19.281 1 39.56 82 GLU A CA 1
ATOM 659 C C . GLU A 1 82 ? -32.562 -2.557 18.812 1 39.56 82 GLU A C 1
ATOM 661 O O . GLU A 1 82 ? -31.453 -2.049 18.641 1 39.56 82 GLU A O 1
ATOM 666 N N . GLU A 1 83 ? -32.812 -3.783 18.562 1 35.97 83 GLU A N 1
ATOM 667 C CA . GLU A 1 83 ? -31.703 -4.641 18.172 1 35.97 83 GLU A CA 1
ATOM 668 C C . GLU A 1 83 ? -31.281 -4.375 16.734 1 35.97 83 GLU A C 1
ATOM 670 O O . GLU A 1 83 ? -30.094 -4.34 16.422 1 35.97 83 GLU A O 1
ATOM 675 N N . CYS A 1 84 ? -32.25 -4.148 15.953 1 33.56 84 CYS A N 1
ATOM 676 C CA . CYS A 1 84 ? -31.969 -3.699 14.602 1 33.56 84 CYS A CA 1
ATOM 677 C C . CYS A 1 84 ? -31.234 -2.365 14.609 1 33.56 84 CYS A C 1
ATOM 679 O O . CYS A 1 84 ? -30.25 -2.184 13.891 1 33.56 84 CYS A O 1
ATOM 681 N N . SER A 1 85 ? -31.812 -1.502 15.359 1 34.75 85 SER A N 1
ATOM 682 C CA . SER A 1 85 ? -31.109 -0.239 15.586 1 34.75 85 SER A CA 1
ATOM 683 C C . SER A 1 85 ? -29.688 -0.472 16.078 1 34.75 85 SER A C 1
ATOM 685 O O . SER A 1 85 ? -28.75 0.169 15.609 1 34.75 85 SER A O 1
ATOM 687 N N . ASN A 1 86 ? -29.547 -1.293 17 1 35.5 86 ASN A N 1
ATOM 688 C CA . ASN A 1 86 ? -28.234 -1.63 17.516 1 35.5 86 ASN A CA 1
ATOM 689 C C . ASN A 1 86 ? -27.391 -2.34 16.453 1 35.5 86 ASN A C 1
ATOM 691 O O . ASN A 1 86 ? -26.188 -2.084 16.344 1 35.5 86 ASN A O 1
ATOM 695 N N . TYR A 1 87 ? -28 -3.285 15.75 1 33.47 87 TYR A N 1
ATOM 696 C CA . TYR A 1 87 ? -27.297 -4.012 14.703 1 33.47 87 TYR A CA 1
ATOM 697 C C . TYR A 1 87 ? -26.875 -3.072 13.578 1 33.47 87 TYR A C 1
ATOM 699 O O . TYR A 1 87 ? -25.734 -3.113 13.117 1 33.47 87 TYR A O 1
ATOM 707 N N . ILE A 1 88 ? -27.875 -2.379 13.031 1 33.22 88 ILE A N 1
ATOM 708 C CA . ILE A 1 88 ? -27.625 -1.341 12.039 1 33.22 88 ILE A CA 1
ATOM 709 C C . ILE A 1 88 ? -26.625 -0.333 12.586 1 33.22 88 ILE A C 1
ATOM 711 O O . ILE A 1 88 ? -25.688 0.067 11.891 1 33.22 88 ILE A O 1
ATOM 715 N N . LYS A 1 89 ? -27 0.161 13.711 1 33.75 89 LYS A N 1
ATOM 716 C CA . LYS A 1 89 ? -26.016 0.992 14.398 1 33.75 89 LYS A CA 1
ATOM 717 C C . LYS A 1 89 ? -24.688 0.261 14.539 1 33.75 89 LYS A C 1
ATOM 719 O O . LYS A 1 89 ? -23.625 0.876 14.438 1 33.75 89 LYS A O 1
ATOM 724 N N . GLY A 1 90 ? -24.797 -1.03 14.844 1 32.97 90 GLY A N 1
ATOM 725 C CA . GLY A 1 90 ? -23.562 -1.771 15.031 1 32.97 90 GLY A CA 1
ATOM 726 C C . GLY A 1 90 ? -22.938 -2.213 13.727 1 32.97 90 GLY A C 1
ATOM 727 O O . GLY A 1 90 ? -21.875 -2.85 13.727 1 32.97 90 GLY A O 1
ATOM 728 N N . GLY A 1 91 ? -23.172 -1.678 12.328 1 32.12 91 GLY A N 1
ATOM 729 C CA . GLY A 1 91 ? -22.594 -1.754 11 1 32.12 91 GLY A CA 1
ATOM 730 C C . GLY A 1 91 ? -22.734 -3.123 10.359 1 32.12 91 GLY A C 1
ATOM 731 O O . GLY A 1 91 ? -22.953 -4.117 11.055 1 32.12 91 GLY A O 1
ATOM 732 N N . ILE A 1 92 ? -23.312 -3.422 8.969 1 33.56 92 ILE A N 1
ATOM 733 C CA . ILE A 1 92 ? -23.359 -4.551 8.047 1 33.56 92 ILE A CA 1
ATOM 734 C C . ILE A 1 92 ? -22.109 -5.426 8.25 1 33.56 92 ILE A C 1
ATOM 736 O O . ILE A 1 92 ? -22 -6.492 7.645 1 33.56 92 ILE A O 1
ATOM 740 N N . CYS A 1 93 ? -21.234 -5.145 8.695 1 34.34 93 CYS A N 1
ATOM 741 C CA . CYS A 1 93 ? -19.906 -5.734 8.875 1 34.34 93 CYS A CA 1
ATOM 742 C C . CYS A 1 93 ? -20.016 -7.148 9.43 1 34.34 93 CYS A C 1
ATOM 744 O O . CYS A 1 93 ? -19.031 -7.906 9.398 1 34.34 93 CYS A O 1
ATOM 746 N N . ASN A 1 94 ? -21.125 -7.492 10.211 1 35.97 94 ASN A N 1
ATOM 747 C CA . ASN A 1 94 ? -21.203 -8.789 10.875 1 35.97 94 ASN A CA 1
ATOM 748 C C . ASN A 1 94 ? -22.078 -9.766 10.109 1 35.97 94 ASN A C 1
ATOM 750 O O . ASN A 1 94 ? -23.25 -9.977 10.477 1 35.97 94 ASN A O 1
ATOM 754 N N . VAL A 1 95 ? -22.234 -9.734 8.82 1 39.75 95 VAL A N 1
ATOM 755 C CA . VAL A 1 95 ? -23.109 -10.664 8.117 1 39.75 95 VAL A CA 1
ATOM 756 C C . VAL A 1 95 ? -23.047 -12.031 8.789 1 39.75 95 VAL A C 1
ATOM 758 O O . VAL A 1 95 ? -22.016 -12.406 9.359 1 39.75 95 VAL A O 1
ATOM 761 N N . GLY A 1 96 ? -24.328 -12.898 8.68 1 45.66 96 GLY A N 1
ATOM 762 C CA . GLY A 1 96 ? -24.781 -14.141 9.273 1 45.66 96 GLY A CA 1
ATOM 763 C C . GLY A 1 96 ? -23.75 -15.25 9.203 1 45.66 96 GLY A C 1
ATOM 764 O O . GLY A 1 96 ? -22.625 -15.031 8.75 1 45.66 96 GLY A O 1
ATOM 765 N N . VAL A 1 97 ? -24.172 -16.375 9.688 1 51.91 97 VAL A N 1
ATOM 766 C CA . VAL A 1 97 ? -23.469 -17.656 9.703 1 51.91 97 VAL A CA 1
ATOM 767 C C . VAL A 1 97 ? -23.25 -18.125 8.266 1 51.91 97 VAL A C 1
ATOM 769 O O . VAL A 1 97 ? -24.172 -18.141 7.457 1 51.91 97 VAL A O 1
ATOM 772 N N . VAL A 1 98 ? -22.062 -18.141 7.781 1 65.12 98 VAL A N 1
ATOM 773 C CA . VAL A 1 98 ? -21.656 -18.625 6.465 1 65.12 98 VAL A CA 1
ATOM 774 C C . VAL A 1 98 ? -21.562 -20.156 6.477 1 65.12 98 VAL A C 1
ATOM 776 O O . VAL A 1 98 ? -20.828 -20.734 7.277 1 65.12 98 VAL A O 1
ATOM 779 N N . ASN A 1 99 ? -22.469 -20.75 5.656 1 67.38 99 ASN A N 1
ATOM 780 C CA . ASN A 1 99 ? -22.359 -22.188 5.453 1 67.38 99 ASN A CA 1
ATOM 781 C C . ASN A 1 99 ? -21.594 -22.516 4.172 1 67.38 99 ASN A C 1
ATOM 783 O O . ASN A 1 99 ? -21.969 -22.078 3.09 1 67.38 99 ASN A O 1
ATOM 787 N N . ILE A 1 100 ? -20.578 -23.266 4.289 1 80.62 100 ILE A N 1
ATOM 788 C CA . ILE A 1 100 ? -19.719 -23.609 3.152 1 80.62 100 ILE A CA 1
ATOM 789 C C . ILE A 1 100 ? -19.844 -25.109 2.846 1 80.62 100 ILE A C 1
ATOM 791 O O . ILE A 1 100 ? -19.5 -25.938 3.68 1 80.62 100 ILE A O 1
ATOM 795 N N . PHE A 1 101 ? -20.281 -25.344 1.639 1 75.94 101 PHE A N 1
ATOM 796 C CA . PHE A 1 101 ? -20.469 -26.734 1.201 1 75.94 101 PHE A CA 1
ATOM 797 C C . PHE A 1 101 ? -19.438 -27.094 0.132 1 75.94 101 PHE A C 1
ATOM 799 O O . PHE A 1 101 ? -19.016 -26.234 -0.645 1 75.94 101 PHE A O 1
ATOM 806 N N . PRO A 1 102 ? -19.094 -28.375 0.128 1 83.88 102 PRO A N 1
ATOM 807 C CA . PRO A 1 102 ? -18.234 -28.797 -0.971 1 83.88 102 PRO A CA 1
ATOM 808 C C . PRO A 1 102 ? -18.875 -28.609 -2.342 1 83.88 102 PRO A C 1
ATOM 810 O O . PRO A 1 102 ? -20.109 -28.672 -2.461 1 83.88 102 PRO A O 1
ATOM 813 N N . PRO A 1 103 ? -18.031 -28.406 -3.389 1 78.31 103 PRO A N 1
ATOM 814 C CA . PRO A 1 103 ? -18.562 -28.125 -4.727 1 78.31 103 PRO A CA 1
ATOM 815 C C . PRO A 1 103 ? -19 -29.391 -5.461 1 78.31 103 PRO A C 1
ATOM 817 O O . PRO A 1 103 ? -19.281 -29.344 -6.664 1 78.31 103 PRO A O 1
ATOM 820 N N . ILE A 1 104 ? -19.188 -30.469 -4.801 1 78.62 104 ILE A N 1
ATOM 821 C CA . ILE A 1 104 ? -19.516 -31.734 -5.453 1 78.62 104 ILE A CA 1
ATOM 822 C C . ILE A 1 104 ? -21.016 -31.969 -5.402 1 78.62 104 ILE A C 1
ATOM 824 O O . ILE A 1 104 ? -21.641 -31.797 -4.355 1 78.62 104 ILE A O 1
ATOM 828 N N . THR A 1 105 ? -21.5 -32.344 -6.645 1 68.06 105 THR A N 1
ATOM 829 C CA . THR A 1 105 ? -22.938 -32.625 -6.688 1 68.06 105 THR A CA 1
ATOM 830 C C . THR A 1 105 ? -23.188 -34.094 -6.992 1 68.06 105 THR A C 1
ATOM 832 O O . THR A 1 105 ? -24.281 -34.625 -6.715 1 68.06 105 THR A O 1
ATOM 835 N N . LYS A 1 106 ? -22.156 -34.75 -7.582 1 80.31 106 LYS A N 1
ATOM 836 C CA . LYS A 1 106 ? -22.344 -36.156 -7.957 1 80.31 106 LYS A CA 1
ATOM 837 C C . LYS A 1 106 ? -21.094 -36.969 -7.656 1 80.31 106 LYS A C 1
ATOM 839 O O . LYS A 1 106 ? -19.969 -36.469 -7.664 1 80.31 106 LYS A O 1
ATOM 844 N N . CYS A 1 107 ? -21.344 -38.219 -7.129 1 87.31 107 CYS A N 1
ATOM 845 C CA . CYS A 1 107 ? -20.312 -39.219 -6.918 1 87.31 107 CYS A CA 1
ATOM 846 C C . CYS A 1 107 ? -20.828 -40.625 -7.238 1 87.31 107 CYS A C 1
ATOM 848 O O . CYS A 1 107 ? -21.938 -40.75 -7.777 1 87.31 107 CYS A O 1
ATOM 850 N N . CYS A 1 108 ? -20.062 -41.688 -7.188 1 87.31 108 CYS A N 1
ATOM 851 C CA . CYS A 1 108 ? -20.453 -43.062 -7.547 1 87.31 108 CYS A CA 1
ATOM 852 C C . CYS A 1 108 ? -21.562 -43.562 -6.621 1 87.31 108 CYS A C 1
ATOM 854 O O . CYS A 1 108 ? -22.266 -44.5 -6.949 1 87.31 108 CYS A O 1
ATOM 856 N N . GLY A 1 109 ? -21.797 -43 -5.445 1 88.88 109 GLY A N 1
ATOM 857 C CA . GLY A 1 109 ? -22.859 -43.312 -4.504 1 88.88 109 GLY A CA 1
ATOM 858 C C . GLY A 1 109 ? -23.688 -42.125 -4.074 1 88.88 109 GLY A C 1
ATOM 859 O O . GLY A 1 109 ? -23.766 -41.125 -4.793 1 88.88 109 GLY A O 1
ATOM 860 N N . ILE A 1 110 ? -24.359 -42.281 -2.986 1 84.56 110 ILE A N 1
ATOM 861 C CA . ILE A 1 110 ? -25.188 -41.219 -2.422 1 84.56 110 ILE A CA 1
ATOM 862 C C . ILE A 1 110 ? -24.328 -40.312 -1.533 1 84.56 110 ILE A C 1
ATOM 864 O O . ILE A 1 110 ? -23.562 -40.812 -0.704 1 84.56 110 ILE A O 1
ATOM 868 N N . LEU A 1 111 ? -24.406 -39.094 -1.785 1 84.31 111 LEU A N 1
ATOM 869 C CA . LEU A 1 111 ? -23.688 -38.094 -1.005 1 84.31 111 LEU A CA 1
ATOM 870 C C . LEU A 1 111 ? -24.5 -37.656 0.219 1 84.31 111 LEU A C 1
ATOM 872 O O . LEU A 1 111 ? -25.688 -37.344 0.104 1 84.31 111 LEU A O 1
ATOM 876 N N . LYS A 1 112 ? -23.875 -37.781 1.436 1 84.25 112 LYS A N 1
ATOM 877 C CA . LYS A 1 112 ? -24.547 -37.406 2.68 1 84.25 112 LYS A CA 1
ATOM 878 C C . LYS A 1 112 ? -23.656 -36.469 3.512 1 84.25 112 LYS A C 1
ATOM 880 O O . LYS A 1 112 ? -22.438 -36.656 3.58 1 84.25 112 LYS A O 1
ATOM 885 N N . THR A 1 113 ? -24.25 -35.5 4.125 1 83.12 113 THR A N 1
ATOM 886 C CA . THR A 1 113 ? -23.531 -34.656 5.062 1 83.12 113 THR A CA 1
ATOM 887 C C . THR A 1 113 ? -23.188 -35.406 6.336 1 83.12 113 THR A C 1
ATOM 889 O O . THR A 1 113 ? -24.062 -36 6.977 1 83.12 113 THR A O 1
ATOM 892 N N . VAL A 1 114 ? -21.938 -35.375 6.715 1 87.94 114 VAL A N 1
ATOM 893 C CA . VAL A 1 114 ? -21.516 -36.219 7.832 1 87.94 114 VAL A CA 1
ATOM 894 C C . VAL A 1 114 ? -21.047 -35.344 8.992 1 87.94 114 VAL A C 1
ATOM 896 O O . VAL A 1 114 ? -21.031 -35.781 10.141 1 87.94 114 VAL A O 1
ATOM 899 N N . ALA A 1 115 ? -20.547 -34.156 8.719 1 87.5 115 ALA A N 1
ATOM 900 C CA . ALA A 1 115 ? -20.031 -33.281 9.773 1 87.5 115 ALA A CA 1
ATOM 901 C C . ALA A 1 115 ? -20.109 -31.828 9.367 1 87.5 115 ALA A C 1
ATOM 903 O O . ALA A 1 115 ? -20.203 -31.516 8.18 1 87.5 115 ALA A O 1
ATOM 904 N N . SER A 1 116 ? -20.219 -31 10.367 1 84.75 116 SER A N 1
ATOM 905 C CA . SER A 1 116 ? -20.109 -29.547 10.219 1 84.75 116 SER A CA 1
ATOM 906 C C . SER A 1 116 ? -19.141 -28.953 11.25 1 84.75 116 SER A C 1
ATOM 908 O O . SER A 1 116 ? -19.312 -29.156 12.453 1 84.75 116 SER A O 1
ATOM 910 N N . LYS A 1 117 ? -18.156 -28.312 10.727 1 88.12 117 LYS A N 1
ATOM 911 C CA . LYS A 1 117 ? -17.156 -27.75 11.617 1 88.12 117 LYS A CA 1
ATOM 912 C C . LYS A 1 117 ? -17.203 -26.219 11.609 1 88.12 117 LYS A C 1
ATOM 914 O O . LYS A 1 117 ? -17.359 -25.609 10.555 1 88.12 117 LYS A O 1
ATOM 919 N N . SER A 1 118 ? -17.078 -25.719 12.828 1 88 118 SER A N 1
ATOM 920 C CA . SER A 1 118 ? -17.047 -24.266 12.953 1 88 118 SER A CA 1
ATOM 921 C C . SER A 1 118 ? -15.711 -23.703 12.461 1 88 118 SER A C 1
ATOM 923 O O . SER A 1 118 ? -14.656 -24.297 12.68 1 88 118 SER A O 1
ATOM 925 N N . CYS A 1 119 ? -15.859 -22.594 11.711 1 89.25 119 CYS A N 1
ATOM 926 C CA . CYS A 1 119 ? -14.656 -21.953 11.188 1 89.25 119 CYS A CA 1
ATOM 927 C C . CYS A 1 119 ? -14.812 -20.438 11.164 1 89.25 119 CYS A C 1
ATOM 929 O O . CYS A 1 119 ? -15.922 -19.922 11.336 1 89.25 119 CYS A O 1
ATOM 931 N N . THR A 1 120 ? -13.727 -19.734 11.109 1 90.25 120 THR A N 1
ATOM 932 C CA . THR A 1 120 ? -13.719 -18.297 10.891 1 90.25 120 THR A CA 1
ATOM 933 C C . THR A 1 120 ? -13.617 -17.969 9.406 1 90.25 120 THR A C 1
ATOM 935 O O . THR A 1 120 ? -12.734 -18.484 8.711 1 90.25 120 THR A O 1
ATOM 938 N N . VAL A 1 121 ? -14.523 -17.172 8.938 1 87.06 121 VAL A N 1
ATOM 939 C CA . VAL A 1 121 ? -14.57 -16.828 7.52 1 87.06 121 VAL A CA 1
ATOM 940 C C . VAL A 1 121 ? -14.156 -15.375 7.316 1 87.06 121 VAL A C 1
ATOM 942 O O . VAL A 1 121 ? -14.719 -14.469 7.934 1 87.06 121 VAL A O 1
ATOM 945 N N . TYR A 1 122 ? -13.117 -15.172 6.543 1 88.81 122 TYR A N 1
ATOM 946 C CA . TYR A 1 122 ? -12.672 -13.836 6.16 1 88.81 122 TYR A CA 1
ATOM 947 C C . TYR A 1 122 ? -13.117 -13.492 4.746 1 88.81 122 TYR A C 1
ATOM 949 O O . TYR A 1 122 ? -12.812 -14.219 3.797 1 88.81 122 TYR A O 1
ATOM 957 N N . ARG A 1 123 ? -13.875 -12.406 4.633 1 81.38 123 ARG A N 1
ATOM 958 C CA . ARG A 1 123 ? -14.383 -11.93 3.352 1 81.38 123 ARG A CA 1
ATOM 959 C C . ARG A 1 123 ? -14.039 -10.461 3.137 1 81.38 123 ARG A C 1
ATOM 961 O O . ARG A 1 123 ? -13.789 -9.727 4.098 1 81.38 123 ARG A O 1
ATOM 968 N N . SER A 1 124 ? -13.891 -10.219 1.859 1 74.5 124 SER A N 1
ATOM 969 C CA . SER A 1 124 ? -13.602 -8.82 1.565 1 74.5 124 SER A CA 1
ATOM 970 C C . SER A 1 124 ? -14.734 -7.91 2.043 1 74.5 124 SER A C 1
ATOM 972 O O . SER A 1 124 ? -15.906 -8.219 1.846 1 74.5 124 SER A O 1
ATOM 974 N N . ARG A 1 125 ? -14.438 -6.953 2.842 1 61 125 ARG A N 1
ATOM 975 C CA . ARG A 1 125 ? -15.32 -5.844 3.205 1 61 125 ARG A CA 1
ATOM 976 C C . ARG A 1 125 ? -16.328 -6.27 4.27 1 61 125 ARG A C 1
ATOM 978 O O . ARG A 1 125 ? -17.359 -5.629 4.441 1 61 125 ARG A O 1
ATOM 985 N N . PHE A 1 126 ? -16.062 -7.477 4.746 1 69.06 126 PHE A N 1
ATOM 986 C CA . PHE A 1 126 ? -16.875 -7.926 5.875 1 69.06 126 PHE A CA 1
ATOM 987 C C . PHE A 1 126 ? -16 -8.234 7.082 1 69.06 126 PHE A C 1
ATOM 989 O O . PHE A 1 126 ? -14.852 -8.648 6.934 1 69.06 126 PHE A O 1
ATOM 996 N N . LYS A 1 127 ? -16.672 -8.023 8.164 1 72.44 127 LYS A N 1
ATOM 997 C CA . LYS A 1 127 ? -15.984 -8.461 9.383 1 72.44 127 LYS A CA 1
ATOM 998 C C . LYS A 1 127 ? -15.852 -9.977 9.422 1 72.44 127 LYS A C 1
ATOM 1000 O O . LYS A 1 127 ? -16.656 -10.695 8.812 1 72.44 127 LYS A O 1
ATOM 1005 N N . PRO A 1 128 ? -14.781 -10.414 10.07 1 82.19 128 PRO A N 1
ATOM 1006 C CA . PRO A 1 128 ? -14.711 -11.875 10.234 1 82.19 128 PRO A CA 1
ATOM 1007 C C . PRO A 1 128 ? -15.961 -12.453 10.898 1 82.19 128 PRO A C 1
ATOM 1009 O O . PRO A 1 128 ? -16.516 -11.844 11.82 1 82.19 128 PRO A O 1
ATOM 1012 N N . VAL A 1 129 ? -16.453 -13.531 10.359 1 75.75 129 VAL A N 1
ATOM 1013 C CA . VAL A 1 129 ? -17.641 -14.148 10.93 1 75.75 129 VAL A CA 1
ATOM 1014 C C . VAL A 1 129 ? -17.391 -15.641 11.172 1 75.75 129 VAL A C 1
ATOM 1016 O O . VAL A 1 129 ? -16.484 -16.219 10.562 1 75.75 129 VAL A O 1
ATOM 1019 N N . THR A 1 130 ? -18.188 -16.125 12.07 1 78.31 130 THR A N 1
ATOM 1020 C CA . THR A 1 130 ? -18.172 -17.562 12.273 1 78.31 130 THR A CA 1
ATOM 1021 C C . THR A 1 130 ? -19.016 -18.266 11.203 1 78.31 130 THR A C 1
ATOM 1023 O O . THR A 1 130 ? -20.125 -17.859 10.906 1 78.31 130 THR A O 1
ATOM 1026 N N . GLY A 1 131 ? -18.375 -19.156 10.523 1 78.31 131 GLY A N 1
ATOM 1027 C CA . GLY A 1 131 ? -19.062 -20 9.547 1 78.31 131 GLY A CA 1
ATOM 1028 C C . GLY A 1 131 ? -18.953 -21.484 9.852 1 78.31 131 GLY A C 1
ATOM 1029 O O . GLY A 1 131 ? -18.391 -21.875 10.883 1 78.31 131 GLY A O 1
ATOM 1030 N N . PHE A 1 132 ? -19.688 -22.281 9 1 79.75 132 PHE A N 1
ATOM 1031 C CA . PHE A 1 132 ? -19.641 -23.734 9.148 1 79.75 132 PHE A CA 1
ATOM 1032 C C . PHE A 1 132 ? -19.219 -24.391 7.84 1 79.75 132 PHE A C 1
ATOM 1034 O O . PHE A 1 132 ? -19.828 -24.141 6.793 1 79.75 132 PHE A O 1
ATOM 1041 N N . MET A 1 133 ? -18.188 -25.156 7.93 1 87.5 133 MET A N 1
ATOM 1042 C CA . MET A 1 133 ? -17.781 -25.984 6.809 1 87.5 133 MET A CA 1
ATOM 1043 C C . MET A 1 133 ? -18.406 -27.375 6.902 1 87.5 133 MET A C 1
ATOM 1045 O O . MET A 1 133 ? -18.156 -28.109 7.863 1 87.5 133 MET A O 1
ATOM 1049 N N . HIS A 1 134 ? -19.094 -27.672 5.922 1 82.5 134 HIS A N 1
ATOM 1050 C CA . HIS A 1 134 ? -19.75 -28.969 5.91 1 82.5 134 HIS A CA 1
ATOM 1051 C C . HIS A 1 134 ? -18.906 -30.016 5.176 1 82.5 134 HIS A C 1
ATOM 1053 O O . HIS A 1 134 ? -18.219 -29.688 4.199 1 82.5 134 HIS A O 1
ATOM 1059 N N . GLU A 1 135 ? -18.969 -31.203 5.699 1 90.44 135 GLU A N 1
ATOM 1060 C CA . GLU A 1 135 ? -18.312 -32.344 5.078 1 90.44 135 GLU A CA 1
ATOM 1061 C C . GLU A 1 135 ? -19.312 -33.344 4.523 1 90.44 135 GLU A C 1
ATOM 1063 O O . GLU A 1 135 ? -20.297 -33.688 5.195 1 90.44 135 GLU A O 1
ATOM 1068 N N . ILE A 1 136 ? -19.031 -33.781 3.25 1 88.94 136 ILE A N 1
ATOM 1069 C CA . ILE A 1 136 ? -19.938 -34.719 2.58 1 88.94 136 ILE A CA 1
ATOM 1070 C C . ILE A 1 136 ? -19.188 -36 2.234 1 88.94 136 ILE A C 1
ATOM 1072 O O . ILE A 1 136 ? -18.062 -35.938 1.742 1 88.94 136 ILE A O 1
ATOM 1076 N N . LYS A 1 137 ? -19.859 -37.125 2.52 1 93.62 137 LYS A N 1
ATOM 1077 C CA . LYS A 1 137 ? -19.234 -38.406 2.273 1 93.62 137 LYS A CA 1
ATOM 1078 C C . LYS A 1 137 ? -20.062 -39.25 1.318 1 93.62 137 LYS A C 1
ATOM 1080 O O . LYS A 1 137 ? -21.297 -39.25 1.399 1 93.62 137 LYS A O 1
ATOM 1085 N N . CYS A 1 138 ? -19.312 -39.812 0.328 1 92.25 138 CYS A N 1
ATOM 1086 C CA . CYS A 1 138 ? -19.953 -40.781 -0.545 1 92.25 138 CYS A CA 1
ATOM 1087 C C . CYS A 1 138 ? -20.062 -42.125 0.144 1 92.25 138 CYS A C 1
ATOM 1089 O O . CYS A 1 138 ? -19.062 -42.656 0.658 1 92.25 138 CYS A O 1
ATOM 1091 N N . ASN A 1 139 ? -21.219 -42.844 0.09 1 89.31 139 ASN A N 1
ATOM 1092 C CA . ASN A 1 139 ? -21.438 -44.094 0.807 1 89.31 139 ASN A CA 1
ATOM 1093 C C . ASN A 1 139 ? -20.828 -45.281 0.065 1 89.31 139 ASN A C 1
ATOM 1095 O O . ASN A 1 139 ? -20.578 -46.344 0.661 1 89.31 139 ASN A O 1
ATOM 1099 N N . LYS A 1 140 ? -20.562 -45.125 -1.154 1 92.62 140 LYS A N 1
ATOM 1100 C CA . LYS A 1 140 ? -20.016 -46.219 -1.95 1 92.62 140 LYS A CA 1
ATOM 1101 C C . LYS A 1 140 ? -18.484 -46.219 -1.924 1 92.62 140 LYS A C 1
ATOM 1103 O O . LYS A 1 140 ? -17.875 -47.188 -1.494 1 92.62 140 LYS A O 1
ATOM 1108 N N . CYS A 1 141 ? -17.812 -45.125 -2.309 1 92.69 141 CYS A N 1
ATOM 1109 C CA . CYS A 1 141 ? -16.359 -45.094 -2.41 1 92.69 141 CYS A CA 1
ATOM 1110 C C . CYS A 1 141 ? -15.742 -44.5 -1.142 1 92.69 141 CYS A C 1
ATOM 1112 O O . CYS A 1 141 ? -14.523 -44.531 -0.966 1 92.69 141 CYS A O 1
ATOM 1114 N N . ASN A 1 142 ? -16.484 -43.969 -0.275 1 92.69 142 ASN A N 1
ATOM 1115 C CA . ASN A 1 142 ? -16.062 -43.438 1.021 1 92.69 142 ASN A CA 1
ATOM 1116 C C . ASN A 1 142 ? -15.195 -42.188 0.869 1 92.69 142 ASN A C 1
ATOM 1118 O O . ASN A 1 142 ? -14.445 -41.844 1.781 1 92.69 142 ASN A O 1
ATOM 1122 N N . THR A 1 143 ? -15.32 -41.531 -0.237 1 95.06 143 THR A N 1
ATOM 1123 C CA . THR A 1 143 ? -14.617 -40.281 -0.432 1 95.06 143 THR A CA 1
ATOM 1124 C C . THR A 1 143 ? -15.258 -39.156 0.402 1 95.06 143 THR A C 1
ATOM 1126 O O . THR A 1 143 ? -16.484 -39 0.403 1 95.06 143 THR A O 1
ATOM 1129 N N . LEU A 1 144 ? -14.398 -38.5 1.194 1 95.19 144 LEU A N 1
ATOM 1130 C CA . LEU A 1 144 ? -14.852 -37.375 2.006 1 95.19 144 LEU A CA 1
ATOM 1131 C C . LEU A 1 144 ? -14.578 -36.062 1.306 1 95.19 144 LEU A C 1
ATOM 1133 O O . LEU A 1 144 ? -13.422 -35.719 1.04 1 95.19 144 LEU A O 1
ATOM 1137 N N . TYR A 1 145 ? -15.633 -35.312 1.068 1 92.44 145 TYR A N 1
ATOM 1138 C CA . TYR A 1 145 ? -15.516 -34.031 0.379 1 92.44 145 TYR A CA 1
ATOM 1139 C C . TYR A 1 145 ? -15.625 -32.875 1.361 1 92.44 145 TYR A C 1
ATOM 1141 O O . TYR A 1 145 ? -16.516 -32.875 2.217 1 92.44 145 TYR A O 1
ATOM 1149 N N . LYS A 1 146 ? -14.672 -31.938 1.225 1 92.31 146 LYS A N 1
ATOM 1150 C CA . LYS A 1 146 ? -14.633 -30.719 2.039 1 92.31 146 LYS A CA 1
ATOM 1151 C C . LYS A 1 146 ? -14.703 -29.469 1.166 1 92.31 146 LYS A C 1
ATOM 1153 O O . LYS A 1 146 ? -15.062 -29.547 -0.01 1 92.31 146 LYS A O 1
ATOM 1158 N N . CYS A 1 147 ? -14.43 -28.359 1.771 1 88.69 147 CYS A N 1
ATOM 1159 C CA . CYS A 1 147 ? -14.586 -27.078 1.1 1 88.69 147 CYS A CA 1
ATOM 1160 C C . CYS A 1 147 ? -13.625 -26.953 -0.075 1 88.69 147 CYS A C 1
ATOM 1162 O O . CYS A 1 147 ? -14.031 -26.594 -1.182 1 88.69 147 CYS A O 1
ATOM 1164 N N . SER A 1 148 ? -12.352 -27.297 0.147 1 93.31 148 SER A N 1
ATOM 1165 C CA . SER A 1 148 ? -11.336 -27.094 -0.89 1 93.31 148 SER A CA 1
ATOM 1166 C C . SER A 1 148 ? -10.641 -28.406 -1.231 1 93.31 148 SER A C 1
ATOM 1168 O O . SER A 1 148 ? -9.867 -28.484 -2.188 1 93.31 148 SER A O 1
ATOM 1170 N N . THR A 1 149 ? -10.961 -29.438 -0.409 1 94.94 149 THR A N 1
ATOM 1171 C CA . THR A 1 149 ? -10.211 -30.672 -0.54 1 94.94 149 THR A CA 1
ATOM 1172 C C . THR A 1 149 ? -11.148 -31.875 -0.504 1 94.94 149 THR A C 1
ATOM 1174 O O . THR A 1 149 ? -12.344 -31.734 -0.212 1 94.94 149 THR A O 1
ATOM 1177 N N . TYR A 1 150 ? -10.609 -32.969 -0.926 1 94.38 150 TYR A N 1
ATOM 1178 C CA . TYR A 1 150 ? -11.266 -34.25 -0.749 1 94.38 150 TYR A CA 1
ATOM 1179 C C . TYR A 1 150 ? -10.281 -35.312 -0.273 1 94.38 150 TYR A C 1
ATOM 1181 O O . TYR A 1 150 ? -9.086 -35.219 -0.562 1 94.38 150 TYR A O 1
ATOM 1189 N N . LYS A 1 151 ? -10.812 -36.156 0.521 1 95.12 151 LYS A N 1
ATOM 1190 C CA . LYS A 1 151 ? -9.992 -37.219 1.068 1 95.12 151 LYS A CA 1
ATOM 1191 C C . LYS A 1 151 ? -10.383 -38.594 0.476 1 95.12 151 LYS A C 1
ATOM 1193 O O . LYS A 1 151 ? -11.555 -38.969 0.545 1 95.12 151 LYS A O 1
ATOM 1198 N N . VAL A 1 152 ? -9.383 -39.156 -0.193 1 92.31 152 VAL A N 1
ATOM 1199 C CA . VAL A 1 152 ? -9.594 -40.469 -0.797 1 92.31 152 VAL A CA 1
ATOM 1200 C C . VAL A 1 152 ? -8.461 -41.406 -0.39 1 92.31 152 VAL A C 1
ATOM 1202 O O . VAL A 1 152 ? -7.281 -41.094 -0.527 1 92.31 152 VAL A O 1
ATOM 1205 N N . LYS A 1 153 ? -8.805 -42.594 0.111 1 89.69 153 LYS A N 1
ATOM 1206 C CA . LYS A 1 153 ? -7.852 -43.625 0.483 1 89.69 153 LYS A CA 1
ATOM 1207 C C . LYS A 1 153 ? -6.762 -43.062 1.396 1 89.69 153 LYS A C 1
ATOM 1209 O O . LYS A 1 153 ? -5.57 -43.281 1.153 1 89.69 153 LYS A O 1
ATOM 1214 N N . GLY A 1 154 ? -7.137 -42.188 2.309 1 87.12 154 GLY A N 1
ATOM 1215 C CA . GLY A 1 154 ? -6.223 -41.688 3.328 1 87.12 154 GLY A CA 1
ATOM 1216 C C . GLY A 1 154 ? -5.453 -40.469 2.895 1 87.12 154 GLY A C 1
ATOM 1217 O O . GLY A 1 154 ? -4.723 -39.875 3.691 1 87.12 154 GLY A O 1
ATOM 1218 N N . LYS A 1 155 ? -5.551 -40.062 1.63 1 92.69 155 LYS A N 1
ATOM 1219 C CA . LYS A 1 155 ? -4.859 -38.875 1.13 1 92.69 155 LYS A CA 1
ATOM 1220 C C . LYS A 1 155 ? -5.832 -37.719 0.922 1 92.69 155 LYS A C 1
ATOM 1222 O O . LYS A 1 155 ? -6.926 -37.906 0.383 1 92.69 155 LYS A O 1
ATOM 1227 N N . GLU A 1 156 ? -5.418 -36.656 1.425 1 95.44 156 GLU A N 1
ATOM 1228 C CA . GLU A 1 156 ? -6.223 -35.438 1.225 1 95.44 156 GLU A CA 1
ATOM 1229 C C . GLU A 1 156 ? -5.66 -34.594 0.1 1 95.44 156 GLU A C 1
ATOM 1231 O O . GLU A 1 156 ? -4.508 -34.156 0.164 1 95.44 156 GLU A O 1
ATOM 1236 N N . LEU A 1 157 ? -6.504 -34.312 -0.901 1 96.06 157 LEU A N 1
ATOM 1237 C CA . LEU A 1 157 ? -6.078 -33.625 -2.105 1 96.06 157 LEU A CA 1
ATOM 1238 C C . LEU A 1 157 ? -6.93 -32.375 -2.336 1 96.06 157 LEU A C 1
ATOM 1240 O O . LEU A 1 157 ? -8.102 -32.344 -1.956 1 96.06 157 LEU A O 1
ATOM 1244 N 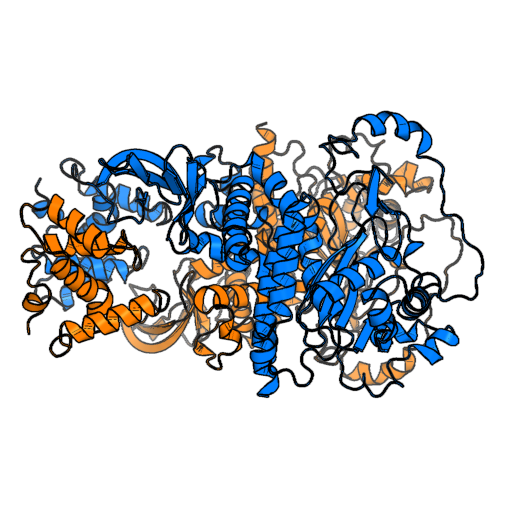N . TYR A 1 158 ? -6.293 -31.391 -2.895 1 95.94 158 TYR A N 1
ATOM 1245 C CA . TYR A 1 158 ? -7.066 -30.234 -3.35 1 95.94 158 TYR A CA 1
ATOM 1246 C C . TYR A 1 158 ? -7.84 -30.562 -4.621 1 95.94 158 TYR A C 1
ATOM 1248 O O . TYR A 1 158 ? -7.359 -31.328 -5.469 1 95.94 158 TYR A O 1
ATOM 1256 N N . TYR A 1 159 ? -9.047 -29.953 -4.746 1 93.25 159 TYR A N 1
ATOM 1257 C CA . TYR A 1 159 ? -9.75 -30.031 -6.023 1 93.25 159 TYR A CA 1
ATOM 1258 C C . TYR A 1 159 ? -8.922 -29.391 -7.137 1 93.25 159 TYR A C 1
ATOM 1260 O O . TYR A 1 159 ? -8.188 -28.438 -6.902 1 93.25 159 TYR A O 1
ATOM 1268 N N . LYS A 1 160 ? -9.07 -29.828 -8.32 1 88.31 160 LYS A N 1
ATOM 1269 C CA . LYS A 1 160 ? -8.383 -29.234 -9.461 1 88.31 160 LYS A CA 1
ATOM 1270 C C . LYS A 1 160 ? -8.828 -27.797 -9.695 1 88.31 160 LYS A C 1
ATOM 1272 O O . LYS A 1 160 ? -8.031 -26.953 -10.102 1 88.31 160 LYS A O 1
ATOM 1277 N N . ASP A 1 161 ? -10.094 -27.578 -9.336 1 87 161 ASP A N 1
ATOM 1278 C CA . ASP A 1 161 ? -10.641 -26.234 -9.531 1 87 161 ASP A CA 1
ATOM 1279 C C . ASP A 1 161 ? -10.844 -25.531 -8.203 1 87 161 ASP A C 1
ATOM 1281 O O . ASP A 1 161 ? -11.773 -24.734 -8.055 1 87 161 ASP A O 1
ATOM 1285 N N . ALA A 1 162 ? -10.031 -25.844 -7.312 1 88.75 162 ALA A N 1
ATOM 1286 C CA . ALA A 1 162 ? -10.18 -25.297 -5.961 1 88.75 162 ALA A CA 1
ATOM 1287 C C . ALA A 1 162 ? -10.148 -23.766 -5.973 1 88.75 162 ALA A C 1
ATOM 1289 O O . ALA A 1 162 ? -10.789 -23.125 -5.141 1 88.75 162 ALA A O 1
ATOM 1290 N N . LEU A 1 163 ? -9.453 -23.172 -6.918 1 87.88 163 LEU A N 1
ATOM 1291 C CA . LEU A 1 163 ? -9.266 -21.734 -6.922 1 87.88 163 LEU A CA 1
ATOM 1292 C C . LEU A 1 163 ? -10.391 -21.031 -7.688 1 87.88 163 LEU A C 1
ATOM 1294 O O . LEU A 1 163 ? -10.461 -19.812 -7.727 1 87.88 163 LEU A O 1
ATOM 1298 N N . THR A 1 164 ? -11.266 -21.797 -8.195 1 81.44 164 THR A N 1
ATOM 1299 C CA . THR A 1 164 ? -12.43 -21.219 -8.859 1 81.44 164 THR A CA 1
ATOM 1300 C C . THR A 1 164 ? -13.625 -21.172 -7.914 1 81.44 164 THR A C 1
ATOM 1302 O O . THR A 1 164 ? -14.641 -20.547 -8.219 1 81.44 164 THR A O 1
ATOM 1305 N N . LEU A 1 165 ? -13.375 -21.812 -6.777 1 79.69 165 LEU A N 1
ATOM 1306 C CA . LEU A 1 165 ? -14.438 -21.828 -5.773 1 79.69 165 LEU A CA 1
ATOM 1307 C C . LEU A 1 165 ? -14.508 -20.5 -5.043 1 79.69 165 LEU A C 1
ATOM 1309 O O . LEU A 1 165 ? -13.539 -19.734 -5.027 1 79.69 165 LEU A O 1
ATOM 1313 N N . ASP A 1 166 ? -15.578 -20.234 -4.402 1 77.12 166 ASP A N 1
ATOM 1314 C CA . ASP A 1 166 ? -15.805 -18.953 -3.727 1 77.12 166 ASP A CA 1
ATOM 1315 C C . ASP A 1 166 ? -14.984 -18.875 -2.439 1 77.12 166 ASP A C 1
ATOM 1317 O O . ASP A 1 166 ? -14.609 -17.781 -2.016 1 77.12 166 ASP A O 1
ATOM 1321 N N . TYR A 1 167 ? -14.867 -20.031 -1.917 1 86.94 167 TYR A N 1
ATOM 1322 C CA . TYR A 1 167 ? -14.164 -20.062 -0.64 1 86.94 167 TYR A CA 1
ATOM 1323 C C . TYR A 1 167 ? -12.953 -20.984 -0.704 1 86.94 167 TYR A C 1
ATOM 1325 O O . TYR A 1 167 ? -12.969 -22 -1.405 1 86.94 167 TYR A O 1
ATOM 1333 N N . PHE A 1 168 ? -11.953 -20.609 -0.009 1 93.94 168 PHE A N 1
ATOM 1334 C CA . PHE A 1 168 ? -10.703 -21.359 0.067 1 93.94 168 PHE A CA 1
ATOM 1335 C C . PHE A 1 168 ? -10.352 -21.688 1.514 1 93.94 168 PHE A C 1
ATOM 1337 O O . PHE A 1 168 ? -10.188 -20.781 2.334 1 93.94 168 PHE A O 1
ATOM 1344 N N . MET A 1 169 ? -10.273 -22.953 1.771 1 93.62 169 MET A N 1
ATOM 1345 C CA . MET A 1 169 ? -9.914 -23.406 3.113 1 93.62 169 MET A CA 1
ATOM 1346 C C . MET A 1 169 ? -8.406 -23.328 3.33 1 93.62 169 MET A C 1
ATOM 1348 O O . MET A 1 169 ? -7.648 -24.094 2.736 1 93.62 169 MET A O 1
ATOM 1352 N N . SER A 1 170 ? -7.98 -22.391 4.172 1 93.31 170 SER A N 1
ATOM 1353 C CA . SER A 1 170 ? -6.562 -22.25 4.484 1 93.31 170 SER A CA 1
ATOM 1354 C C . SER A 1 170 ? -6.133 -23.234 5.562 1 93.31 170 SER A C 1
ATOM 1356 O O . SER A 1 170 ? -5.062 -23.844 5.473 1 93.31 170 SER A O 1
ATOM 1358 N N . THR A 1 171 ? -6.914 -23.25 6.605 1 91.56 171 THR A N 1
ATOM 1359 C CA . THR A 1 171 ? -6.746 -24.234 7.672 1 91.56 171 THR A CA 1
ATOM 1360 C C . THR A 1 171 ? -8.07 -24.906 7.996 1 91.56 171 THR A C 1
ATOM 1362 O O . THR A 1 171 ? -9.094 -24.609 7.379 1 91.56 171 THR A O 1
ATOM 1365 N N . CYS A 1 172 ? -7.926 -25.797 8.961 1 86.69 172 CYS A N 1
ATOM 1366 C CA . CYS A 1 172 ? -9.133 -26.516 9.344 1 86.69 172 CYS A CA 1
ATOM 1367 C C . CYS A 1 172 ? -10.133 -25.594 10.016 1 86.69 172 CYS A C 1
ATOM 1369 O O . CYS A 1 172 ? -11.328 -25.906 10.094 1 86.69 172 CYS A O 1
ATOM 1371 N N . ASP A 1 173 ? -9.68 -24.375 10.391 1 89.75 173 ASP A N 1
ATOM 1372 C CA . ASP A 1 173 ? -10.586 -23.484 11.125 1 89.75 173 ASP A CA 1
ATOM 1373 C C . ASP A 1 173 ? -10.672 -22.109 10.469 1 89.75 173 ASP A C 1
ATOM 1375 O O . ASP A 1 173 ? -11.242 -21.188 11.039 1 89.75 173 ASP A O 1
ATOM 1379 N N . THR A 1 174 ? -10.078 -22.031 9.297 1 93.31 174 THR A N 1
ATOM 1380 C CA . THR A 1 174 ? -10.055 -20.703 8.68 1 93.31 174 THR A CA 1
ATOM 1381 C C . THR A 1 174 ? -10.359 -20.797 7.184 1 93.31 174 THR A C 1
ATOM 1383 O O . THR A 1 174 ? -9.742 -21.594 6.469 1 93.31 174 THR A O 1
ATOM 1386 N N . VAL A 1 175 ? -11.289 -19.969 6.777 1 92.62 175 VAL A N 1
ATOM 1387 C CA . VAL A 1 175 ? -11.703 -19.922 5.379 1 92.62 175 VAL A CA 1
ATOM 1388 C C . VAL A 1 175 ? -11.656 -18.484 4.867 1 92.62 175 VAL A C 1
ATOM 1390 O O . VAL A 1 175 ? -12 -17.547 5.594 1 92.62 175 VAL A O 1
ATOM 1393 N N . PHE A 1 176 ? -11.148 -18.312 3.645 1 94 176 PHE A N 1
ATOM 1394 C CA . PHE A 1 176 ? -11.117 -17.016 2.98 1 94 176 PHE A CA 1
ATOM 1395 C C . PHE A 1 176 ? -11.984 -17.031 1.724 1 94 176 PHE A C 1
ATOM 1397 O O . PHE A 1 176 ? -12.008 -18.016 0.991 1 94 176 PHE A O 1
ATOM 1404 N N . SER A 1 177 ? -12.664 -15.961 1.532 1 87.25 177 SER A N 1
ATOM 1405 C CA . SER A 1 177 ? -13.297 -15.836 0.222 1 87.25 177 SER A CA 1
ATOM 1406 C C . SER A 1 177 ? -12.258 -15.633 -0.876 1 87.25 177 SER A C 1
ATOM 1408 O O . SER A 1 177 ? -11.234 -14.984 -0.66 1 87.25 177 SER A O 1
ATOM 1410 N N . LYS A 1 178 ? -12.516 -16.172 -1.993 1 86.38 178 LYS A N 1
ATOM 1411 C CA . LYS A 1 178 ? -11.602 -16.031 -3.127 1 86.38 178 LYS A CA 1
ATOM 1412 C C . LYS A 1 178 ? -11.469 -14.578 -3.545 1 86.38 178 LYS A C 1
ATOM 1414 O O . LYS A 1 178 ? -10.375 -14.133 -3.914 1 86.38 178 LYS A O 1
ATOM 1419 N N . GLU A 1 179 ? -12.508 -13.906 -3.43 1 82.75 179 GLU A N 1
ATOM 1420 C CA . GLU A 1 179 ? -12.492 -12.484 -3.754 1 82.75 179 GLU A CA 1
ATOM 1421 C C . GLU A 1 179 ? -11.5 -11.727 -2.877 1 82.75 179 GLU A C 1
ATOM 1423 O O . GLU A 1 179 ? -10.758 -10.875 -3.365 1 82.75 179 GLU A O 1
ATOM 1428 N N . PHE A 1 180 ? -11.516 -12.062 -1.624 1 90.31 180 PHE A N 1
ATOM 1429 C CA . PHE A 1 180 ? -10.602 -11.406 -0.695 1 90.31 180 PHE A CA 1
ATOM 1430 C C . PHE A 1 180 ? -9.156 -11.727 -1.038 1 90.31 180 PHE A C 1
ATOM 1432 O O . PHE A 1 180 ? -8.297 -10.836 -1.043 1 90.31 180 PHE A O 1
ATOM 1439 N N . LEU A 1 181 ? -8.875 -12.953 -1.395 1 94.62 181 LEU A N 1
ATOM 1440 C CA . LEU A 1 181 ? -7.508 -13.359 -1.71 1 94.62 181 LEU A CA 1
ATOM 1441 C C . LEU A 1 181 ? -7.039 -12.719 -3.014 1 94.62 181 LEU A C 1
ATOM 1443 O O . LEU A 1 181 ? -5.855 -12.414 -3.172 1 94.62 181 LEU A O 1
ATOM 1447 N N . ASN A 1 182 ? -7.957 -12.477 -3.895 1 90.88 182 ASN A N 1
ATOM 1448 C CA . ASN A 1 182 ? -7.617 -11.758 -5.117 1 90.88 182 ASN A CA 1
ATOM 1449 C C . ASN A 1 182 ? -7.258 -10.305 -4.832 1 90.88 182 ASN A C 1
ATOM 1451 O O . ASN A 1 182 ? -6.348 -9.75 -5.449 1 90.88 182 ASN A O 1
ATOM 1455 N N . ILE A 1 183 ? -8 -9.719 -3.916 1 92.19 183 ILE A N 1
ATOM 1456 C CA . ILE A 1 183 ? -7.715 -8.352 -3.514 1 92.19 183 ILE A CA 1
ATOM 1457 C C . ILE A 1 183 ? -6.336 -8.281 -2.865 1 92.19 183 ILE A C 1
ATOM 1459 O O . ILE A 1 183 ? -5.602 -7.309 -3.059 1 92.19 183 ILE A O 1
ATOM 1463 N N . VAL A 1 184 ? -5.992 -9.328 -2.107 1 96.31 184 VAL A N 1
ATOM 1464 C CA . VAL A 1 184 ? -4.672 -9.383 -1.484 1 96.31 184 VAL A CA 1
ATOM 1465 C C . VAL A 1 184 ? -3.592 -9.391 -2.562 1 96.31 184 VAL A C 1
ATOM 1467 O O . VAL A 1 184 ? -2.586 -8.688 -2.443 1 96.31 184 VAL A O 1
ATOM 1470 N N . ASP A 1 185 ? -3.852 -10.117 -3.65 1 96.44 185 ASP A N 1
ATOM 1471 C CA . ASP A 1 185 ? -2.916 -10.109 -4.773 1 96.44 185 ASP A CA 1
ATOM 1472 C C . ASP A 1 185 ? -2.727 -8.688 -5.312 1 96.44 185 ASP A C 1
ATOM 1474 O O . ASP A 1 185 ? -1.596 -8.258 -5.543 1 96.44 185 ASP A O 1
ATOM 1478 N N . ILE A 1 186 ? -3.803 -8.062 -5.453 1 94.81 186 ILE A N 1
ATOM 1479 C CA . ILE A 1 186 ? -3.799 -6.73 -6.043 1 94.81 186 ILE A CA 1
ATOM 1480 C C . ILE A 1 186 ? -3.084 -5.754 -5.109 1 94.81 186 ILE A C 1
ATOM 1482 O O . ILE A 1 186 ? -2.287 -4.926 -5.559 1 94.81 186 ILE A O 1
ATOM 1486 N N . ASP A 1 187 ? -3.344 -5.852 -3.824 1 95.94 187 ASP A N 1
ATOM 1487 C CA . ASP A 1 187 ? -2.705 -4.969 -2.852 1 95.94 187 ASP A CA 1
ATOM 1488 C C . ASP A 1 187 ? -1.197 -5.203 -2.807 1 95.94 187 ASP A C 1
ATOM 1490 O O . ASP A 1 187 ? -0.419 -4.25 -2.711 1 95.94 187 ASP A O 1
ATOM 1494 N N . LEU A 1 188 ? -0.855 -6.43 -2.891 1 96.62 188 LEU A N 1
ATOM 1495 C CA . LEU A 1 188 ? 0.566 -6.758 -2.893 1 96.62 188 LEU A CA 1
ATOM 1496 C C . LEU A 1 188 ? 1.257 -6.176 -4.121 1 96.62 188 LEU A C 1
ATOM 1498 O O . LEU A 1 188 ? 2.359 -5.637 -4.02 1 96.62 188 LEU A O 1
ATOM 1502 N N . TYR A 1 189 ? 0.584 -6.227 -5.168 1 95.56 189 TYR A N 1
ATOM 1503 C CA . TYR A 1 189 ? 1.211 -5.848 -6.43 1 95.56 189 TYR A CA 1
ATOM 1504 C C . TYR A 1 189 ? 1.099 -4.344 -6.66 1 95.56 189 TYR A C 1
ATOM 1506 O O . TYR A 1 189 ? 2.098 -3.676 -6.941 1 95.56 189 TYR A O 1
ATOM 1514 N N . ARG A 1 190 ? -0.102 -3.77 -6.535 1 94.44 190 ARG A N 1
ATOM 1515 C CA . ARG A 1 190 ? -0.34 -2.381 -6.91 1 94.44 190 ARG A CA 1
ATOM 1516 C C . ARG A 1 190 ? 0.098 -1.43 -5.801 1 94.44 190 ARG A C 1
ATOM 1518 O O . ARG A 1 190 ? 0.604 -0.34 -6.078 1 94.44 190 ARG A O 1
ATOM 1525 N N . LYS A 1 191 ? -0.103 -1.884 -4.602 1 93.69 191 LYS A N 1
ATOM 1526 C CA . LYS A 1 191 ? 0.14 -0.97 -3.49 1 93.69 191 LYS A CA 1
ATOM 1527 C C . LYS A 1 191 ? 1.427 -1.331 -2.754 1 93.69 191 LYS A C 1
ATOM 1529 O O . LYS A 1 191 ? 1.82 -0.646 -1.808 1 93.69 191 LYS A O 1
ATOM 1534 N N . ALA A 1 192 ? 2.084 -2.385 -3.186 1 93.69 192 ALA A N 1
ATOM 1535 C CA . ALA A 1 192 ? 3.287 -2.877 -2.52 1 93.69 192 ALA A CA 1
ATOM 1536 C C . ALA A 1 192 ? 3.055 -3.043 -1.021 1 93.69 192 ALA A C 1
ATOM 1538 O O . ALA A 1 192 ? 3.916 -2.695 -0.21 1 93.69 192 ALA A O 1
ATOM 1539 N N . ALA A 1 193 ? 1.902 -3.523 -0.699 1 94.88 193 ALA A N 1
ATOM 1540 C CA . ALA A 1 193 ? 1.528 -3.682 0.704 1 94.88 193 ALA A CA 1
ATOM 1541 C C . ALA A 1 193 ? 2.113 -4.965 1.286 1 94.88 193 ALA A C 1
ATOM 1543 O O . ALA A 1 193 ? 2.297 -5.953 0.569 1 94.88 193 ALA A O 1
ATOM 1544 N N . SER A 1 194 ? 2.443 -4.914 2.576 1 94.38 194 SER A N 1
ATOM 1545 C CA . SER A 1 194 ? 2.834 -6.125 3.293 1 94.38 194 SER A CA 1
ATOM 1546 C C . SER A 1 194 ? 1.613 -6.879 3.811 1 94.38 194 SER A C 1
ATOM 1548 O O . SER A 1 194 ? 0.51 -6.332 3.854 1 94.38 194 SER A O 1
ATOM 1550 N N . PHE A 1 195 ? 1.826 -8.125 4.203 1 96.06 195 PHE A N 1
ATOM 1551 C CA . PHE A 1 195 ? 0.73 -8.891 4.781 1 96.06 195 PHE A CA 1
ATOM 1552 C C . PHE A 1 195 ? 0.238 -8.25 6.07 1 96.06 195 PHE A C 1
ATOM 1554 O O . PHE A 1 195 ? -0.961 -8.25 6.355 1 96.06 195 PHE A O 1
ATOM 1561 N N . GLU A 1 196 ? 1.116 -7.688 6.797 1 94.06 196 GLU A N 1
ATOM 1562 C CA . GLU A 1 196 ? 0.751 -7 8.031 1 94.06 196 GLU A CA 1
ATOM 1563 C C . GLU A 1 196 ? -0.123 -5.781 7.746 1 94.06 196 GLU A C 1
ATOM 1565 O O . GLU A 1 196 ? -1.154 -5.586 8.391 1 94.06 196 GLU A O 1
ATOM 1570 N N . SER A 1 197 ? 0.303 -5.016 6.812 1 94.88 197 SER A N 1
ATOM 1571 C CA . SER A 1 197 ? -0.45 -3.811 6.48 1 94.88 197 SER A CA 1
ATOM 1572 C C . SER A 1 197 ? -1.842 -4.152 5.961 1 94.88 197 SER A C 1
ATOM 1574 O O . SER A 1 197 ? -2.809 -3.441 6.242 1 94.88 197 SER A O 1
ATOM 1576 N N . ILE A 1 198 ? -1.92 -5.207 5.184 1 96 198 ILE A N 1
ATOM 1577 C CA . ILE A 1 198 ? -3.209 -5.621 4.641 1 96 198 ILE A CA 1
ATOM 1578 C C . ILE A 1 198 ? -4.117 -6.098 5.773 1 96 198 ILE A C 1
ATOM 1580 O O . ILE A 1 198 ? -5.297 -5.75 5.816 1 96 198 ILE A O 1
ATOM 1584 N N . ALA A 1 199 ? -3.574 -6.863 6.688 1 94.75 199 ALA A N 1
ATOM 1585 C CA . ALA A 1 199 ? -4.348 -7.344 7.832 1 94.75 199 ALA A CA 1
ATOM 1586 C C . ALA A 1 199 ? -4.812 -6.184 8.703 1 94.75 199 ALA A C 1
ATOM 1588 O O . ALA A 1 199 ? -5.973 -6.137 9.117 1 94.75 199 ALA A O 1
ATOM 1589 N N . TYR A 1 200 ? -3.92 -5.254 8.953 1 93.5 200 TYR A N 1
ATOM 1590 C CA . TYR A 1 200 ? -4.27 -4.09 9.758 1 93.5 200 TYR A CA 1
ATOM 1591 C C . TYR A 1 200 ? -5.355 -3.264 9.086 1 93.5 200 TYR A C 1
ATOM 1593 O O . TYR A 1 200 ? -6.289 -2.797 9.742 1 93.5 200 TYR A O 1
ATOM 1601 N N . ALA A 1 201 ? -5.195 -3.055 7.781 1 93.88 201 ALA A N 1
ATOM 1602 C CA . ALA A 1 201 ? -6.199 -2.301 7.035 1 93.88 201 ALA A CA 1
ATOM 1603 C C . ALA A 1 201 ? -7.562 -2.98 7.109 1 93.88 201 ALA A C 1
ATOM 1605 O O . ALA A 1 201 ? -8.586 -2.314 7.273 1 93.88 201 ALA A O 1
ATOM 1606 N N . TYR A 1 202 ? -7.531 -4.309 6.949 1 92.44 202 TYR A N 1
ATOM 1607 C CA . TYR A 1 202 ? -8.758 -5.086 7.062 1 92.44 202 TYR A CA 1
ATOM 1608 C C . TYR A 1 202 ? -9.414 -4.871 8.422 1 92.44 202 TYR A C 1
ATOM 1610 O O . TYR A 1 202 ? -10.633 -4.656 8.5 1 92.44 202 TYR A O 1
ATOM 1618 N N . ASN A 1 203 ? -8.656 -4.914 9.453 1 91 203 ASN A N 1
ATOM 1619 C CA . ASN A 1 203 ? -9.172 -4.738 10.805 1 91 203 ASN A CA 1
ATOM 1620 C C . ASN A 1 203 ? -9.656 -3.311 11.039 1 91 203 ASN A C 1
ATOM 1622 O O . ASN A 1 203 ? -10.688 -3.096 11.68 1 91 203 ASN A O 1
ATOM 1626 N N . ASP A 1 204 ? -8.922 -2.318 10.523 1 90.5 204 ASP A N 1
ATOM 1627 C CA . ASP A 1 204 ? -9.297 -0.915 10.664 1 90.5 204 ASP A CA 1
ATOM 1628 C C . ASP A 1 204 ? -10.633 -0.631 9.977 1 90.5 204 ASP A C 1
ATOM 1630 O O . ASP A 1 204 ? -11.406 0.208 10.445 1 90.5 204 ASP A O 1
ATOM 1634 N N . GLU A 1 205 ? -10.766 -1.272 8.836 1 84.25 205 GLU A N 1
ATOM 1635 C CA . GLU A 1 205 ? -11.969 -1.035 8.039 1 84.25 205 GLU A CA 1
ATOM 1636 C C . GLU A 1 205 ? -13.227 -1.352 8.844 1 84.25 205 GLU A C 1
ATOM 1638 O O . GLU A 1 205 ? -14.227 -0.637 8.742 1 84.25 205 GLU A O 1
ATOM 1643 N N . PHE A 1 206 ? -13.133 -2.312 9.766 1 75.31 206 PHE A N 1
ATOM 1644 C CA . PHE A 1 206 ? -14.359 -2.771 10.414 1 75.31 206 PHE A CA 1
ATOM 1645 C C . PHE A 1 206 ? -14.383 -2.352 11.875 1 75.31 206 PHE A C 1
ATOM 1647 O O . PHE A 1 206 ? -15.453 -2.15 12.453 1 75.31 206 PHE A O 1
ATOM 1654 N N . LEU A 1 207 ? -13.195 -2.287 12.406 1 77.19 207 LEU A N 1
ATOM 1655 C CA . LEU A 1 207 ? -13.172 -2.068 13.852 1 77.19 207 LEU A CA 1
ATOM 1656 C C . LEU A 1 207 ? -12.508 -0.737 14.188 1 77.19 207 LEU A C 1
ATOM 1658 O O . LEU A 1 207 ? -12.422 -0.363 15.359 1 77.19 207 LEU A O 1
ATOM 1662 N N . GLY A 1 208 ? -12.172 -0.02 13.117 1 78.94 208 GLY A N 1
ATOM 1663 C CA . GLY A 1 208 ? -11.352 1.134 13.438 1 78.94 208 GLY A CA 1
ATOM 1664 C C . GLY A 1 208 ? -10.047 0.764 14.125 1 78.94 208 GLY A C 1
ATOM 1665 O O . GLY A 1 208 ? -9.688 -0.413 14.188 1 78.94 208 GLY A O 1
ATOM 1666 N N . CYS A 1 209 ? -9.359 1.703 14.617 1 76.5 209 CYS A N 1
ATOM 1667 C CA . CYS A 1 209 ? -8.055 1.447 15.211 1 76.5 209 CYS A CA 1
ATOM 1668 C C . CYS A 1 209 ? -8.195 0.794 16.578 1 76.5 209 CYS A C 1
ATOM 1670 O O . CYS A 1 209 ? -7.211 0.35 17.172 1 76.5 209 CYS A O 1
ATOM 1672 N N . LYS A 1 210 ? -9.359 0.571 17.016 1 77.56 210 LYS A N 1
ATOM 1673 C CA . LYS A 1 210 ? -9.617 0.054 18.359 1 77.56 210 LYS A CA 1
ATOM 1674 C C . LYS A 1 210 ? -9.367 -1.45 18.422 1 77.56 210 LYS A C 1
ATOM 1676 O O . LYS A 1 210 ? -9.25 -2.018 19.516 1 77.56 210 LYS A O 1
ATOM 1681 N N . TRP A 1 211 ? -9.305 -2.08 17.266 1 80.25 211 TRP A N 1
ATOM 1682 C CA . TRP A 1 211 ? -9.07 -3.521 17.25 1 80.25 211 TRP A CA 1
ATOM 1683 C C . TRP A 1 211 ? -7.75 -3.863 17.922 1 80.25 211 TRP A C 1
ATOM 1685 O O . TRP A 1 211 ? -7.57 -4.977 18.422 1 80.25 211 TRP A O 1
ATOM 1695 N N . MET A 1 212 ? -6.906 -2.969 17.969 1 77.56 212 MET A N 1
ATOM 1696 C CA . MET A 1 212 ? -5.582 -3.201 18.531 1 77.56 212 MET A CA 1
ATOM 1697 C C . MET A 1 212 ? -5.668 -3.436 20.031 1 77.56 212 MET A C 1
ATOM 1699 O O . MET A 1 212 ? -4.777 -4.055 20.625 1 77.56 212 MET A O 1
ATOM 1703 N N . ASP A 1 213 ? -6.805 -2.971 20.531 1 73.5 213 ASP A N 1
ATOM 1704 C CA . ASP A 1 213 ? -7.027 -3.137 21.969 1 73.5 213 ASP A CA 1
ATOM 1705 C C . ASP A 1 213 ? -7.832 -4.402 22.25 1 73.5 213 ASP A C 1
ATOM 1707 O O . ASP A 1 213 ? -7.965 -4.809 23.406 1 73.5 213 ASP A O 1
ATOM 1711 N N . SER A 1 214 ? -8.305 -4.938 21.188 1 69.5 214 SER A N 1
ATOM 1712 C CA . SER A 1 214 ? -9.211 -6.062 21.375 1 69.5 214 SER A CA 1
ATOM 1713 C C . SER A 1 214 ? -8.438 -7.336 21.719 1 69.5 214 SER A C 1
ATOM 1715 O O . SER A 1 214 ? -7.359 -7.578 21.188 1 69.5 214 SER A O 1
ATOM 1717 N N . SER A 1 215 ? -8.891 -7.918 22.719 1 64.38 215 SER A N 1
ATOM 1718 C CA . SER A 1 215 ? -8.32 -9.203 23.109 1 64.38 215 SER A CA 1
ATOM 1719 C C . SER A 1 215 ? -8.969 -10.352 22.344 1 64.38 215 SER A C 1
ATOM 1721 O O . SER A 1 215 ? -8.5 -11.492 22.406 1 64.38 215 SER A O 1
ATOM 1723 N N . ASN A 1 216 ? -9.906 -10.039 21.609 1 65.25 216 ASN A N 1
ATOM 1724 C CA . ASN A 1 216 ? -10.617 -11.102 20.906 1 65.25 216 ASN A CA 1
ATOM 1725 C C . ASN A 1 216 ? -9.977 -11.398 19.547 1 65.25 216 ASN A C 1
ATOM 1727 O O . ASN A 1 216 ? -10.234 -10.703 18.562 1 65.25 216 ASN A O 1
ATOM 1731 N N . SER A 1 217 ? -9.297 -12.438 19.516 1 66.12 217 SER A N 1
ATOM 1732 C CA . SER A 1 217 ? -8.523 -12.828 18.344 1 66.12 217 SER A CA 1
ATOM 1733 C C . SER A 1 217 ? -9.422 -13.312 17.219 1 66.12 217 SER A C 1
ATOM 1735 O O . SER A 1 217 ? -9.047 -13.258 16.047 1 66.12 217 SER A O 1
ATOM 1737 N N . THR A 1 218 ? -10.594 -13.695 17.609 1 67.31 218 THR A N 1
ATOM 1738 C CA . THR A 1 218 ? -11.445 -14.289 16.578 1 67.31 218 THR A CA 1
ATOM 1739 C C . THR A 1 218 ? -12.102 -13.203 15.734 1 67.31 218 THR A C 1
ATOM 1741 O O . THR A 1 218 ? -12.625 -13.484 14.656 1 67.31 218 THR A O 1
ATOM 1744 N N . GLU A 1 219 ? -11.844 -12.047 16.188 1 76.31 219 GLU A N 1
ATOM 1745 C CA . GLU A 1 219 ? -12.523 -10.969 15.477 1 76.31 219 GLU A CA 1
ATOM 1746 C C . GLU A 1 219 ? -11.547 -10.172 14.609 1 76.31 219 GLU A C 1
ATOM 1748 O O . GLU A 1 219 ? -11.945 -9.227 13.922 1 76.31 219 GLU A O 1
ATOM 1753 N N . ILE A 1 220 ? -10.352 -10.672 14.688 1 87.88 220 ILE A N 1
ATOM 1754 C CA . ILE A 1 220 ? -9.367 -9.883 13.953 1 87.88 220 ILE A CA 1
ATOM 1755 C C . ILE A 1 220 ? -8.609 -10.781 12.977 1 87.88 220 ILE A C 1
ATOM 1757 O O . ILE A 1 220 ? -8.508 -11.992 13.195 1 87.88 220 ILE A O 1
ATOM 1761 N N . LEU A 1 221 ? -8.195 -10.25 11.961 1 92.5 221 LEU A N 1
ATOM 1762 C CA . LEU A 1 221 ? -7.34 -10.938 11 1 92.5 221 LEU A CA 1
ATOM 1763 C C . LEU A 1 221 ? -5.867 -10.766 11.359 1 92.5 221 LEU A C 1
ATOM 1765 O O . LEU A 1 221 ? -5.375 -9.641 11.438 1 92.5 221 LEU A O 1
ATOM 1769 N N . ASP A 1 222 ? -5.309 -11.922 11.578 1 91.81 222 ASP A N 1
ATOM 1770 C CA . ASP A 1 222 ? -3.879 -11.93 11.875 1 91.81 222 ASP A CA 1
ATOM 1771 C C . ASP A 1 222 ? -3.049 -12.055 10.602 1 91.81 222 ASP A C 1
ATOM 1773 O O . ASP A 1 222 ? -3.414 -12.805 9.688 1 91.81 222 ASP A O 1
ATOM 1777 N N . ARG A 1 223 ? -1.92 -11.383 10.664 1 92.62 223 ARG A N 1
ATOM 1778 C CA . ARG A 1 223 ? -1.064 -11.367 9.484 1 92.62 223 ARG A CA 1
ATOM 1779 C C . ARG A 1 223 ? -0.576 -12.773 9.141 1 92.62 223 ARG A C 1
ATOM 1781 O O . ARG A 1 223 ? -0.404 -13.102 7.969 1 92.62 223 ARG A O 1
ATOM 1788 N N . ARG A 1 224 ? -0.308 -13.648 10.086 1 92 224 ARG A N 1
ATOM 1789 C CA . ARG A 1 224 ? 0.203 -14.992 9.844 1 92 224 ARG A CA 1
ATOM 1790 C C . ARG A 1 224 ? -0.839 -15.859 9.141 1 92 224 ARG A C 1
ATOM 1792 O O . ARG A 1 224 ? -0.505 -16.641 8.25 1 92 224 ARG A O 1
ATOM 1799 N N . ARG A 1 225 ? -2.033 -15.602 9.57 1 93.25 225 ARG A N 1
ATOM 1800 C CA . ARG A 1 225 ? -3.129 -16.328 8.945 1 93.25 225 ARG A CA 1
ATOM 1801 C C . ARG A 1 225 ? -3.311 -15.914 7.492 1 93.25 225 ARG A C 1
ATOM 1803 O O . ARG A 1 225 ? -3.525 -16.75 6.621 1 93.25 225 ARG A O 1
ATOM 1810 N N . LEU A 1 226 ? -3.232 -14.68 7.332 1 96.31 226 LEU A N 1
ATOM 1811 C CA . LEU A 1 226 ? -3.381 -14.148 5.98 1 96.31 226 LEU A CA 1
ATOM 1812 C C . LEU A 1 226 ? -2.246 -14.633 5.082 1 96.31 226 LEU A C 1
ATOM 1814 O O . LEU A 1 226 ? -2.486 -15.086 3.959 1 96.31 226 LEU A O 1
ATOM 1818 N N . SER A 1 227 ? -1.041 -14.516 5.551 1 96.44 227 SER A N 1
ATOM 1819 C CA . SER A 1 227 ? 0.121 -14.93 4.773 1 96.44 227 SER A CA 1
ATOM 1820 C C . SER A 1 227 ? 0.055 -16.422 4.426 1 96.44 227 SER A C 1
ATOM 1822 O O . SER A 1 227 ? 0.347 -16.812 3.297 1 96.44 227 SER A O 1
ATOM 1824 N N . GLU A 1 228 ? -0.327 -17.156 5.367 1 96.12 228 GLU A N 1
ATOM 1825 C CA . GLU A 1 228 ? -0.441 -18.594 5.137 1 96.12 228 GLU A CA 1
ATOM 1826 C C . GLU A 1 228 ? -1.466 -18.891 4.047 1 96.12 228 GLU A C 1
ATOM 1828 O O . GLU A 1 228 ? -1.207 -19.703 3.152 1 96.12 228 GLU A O 1
ATOM 1833 N N . ALA A 1 229 ? -2.578 -18.297 4.195 1 97.19 229 ALA A N 1
ATOM 1834 C CA . ALA A 1 229 ? -3.627 -18.5 3.197 1 97.19 229 ALA A CA 1
ATOM 1835 C C . ALA A 1 229 ? -3.146 -18.094 1.806 1 97.19 229 ALA A C 1
ATOM 1837 O O . ALA A 1 229 ? -3.395 -18.812 0.828 1 97.19 229 ALA A O 1
ATOM 1838 N N . TRP A 1 230 ? -2.496 -17.031 1.759 1 98.06 230 TRP A N 1
ATOM 1839 C CA . TRP A 1 230 ? -2.016 -16.531 0.473 1 98.06 230 TRP A CA 1
ATOM 1840 C C . TRP A 1 230 ? -0.996 -17.484 -0.134 1 98.06 230 TRP A C 1
ATOM 1842 O O . TRP A 1 230 ? -1.048 -17.781 -1.33 1 98.06 230 TRP A O 1
ATOM 1852 N N . TYR A 1 231 ? -0.042 -17.938 0.647 1 97.81 231 TYR A N 1
ATOM 1853 C CA . TYR A 1 231 ? 0.983 -18.844 0.136 1 97.81 231 TYR A CA 1
ATOM 1854 C C . TYR A 1 231 ? 0.366 -20.156 -0.349 1 97.81 231 TYR A C 1
ATOM 1856 O O . TYR A 1 231 ? 0.736 -20.656 -1.408 1 97.81 231 TYR A O 1
ATOM 1864 N N . LYS A 1 232 ? -0.515 -20.656 0.405 1 97.38 232 LYS A N 1
ATOM 1865 C CA . LYS A 1 232 ? -1.167 -21.891 -0.017 1 97.38 232 LYS A CA 1
ATOM 1866 C C . LYS A 1 232 ? -1.913 -21.703 -1.334 1 97.38 232 LYS A C 1
ATOM 1868 O O . LYS A 1 232 ? -1.763 -22.5 -2.262 1 97.38 232 LYS A O 1
ATOM 1873 N N . LYS A 1 233 ? -2.686 -20.672 -1.388 1 97.19 233 LYS A N 1
ATOM 1874 C CA . LYS A 1 233 ? -3.414 -20.359 -2.615 1 97.19 233 LYS A CA 1
ATOM 1875 C C . LYS A 1 233 ? -2.459 -20.188 -3.793 1 97.19 233 LYS A C 1
ATOM 1877 O O . LYS A 1 233 ? -2.699 -20.719 -4.879 1 97.19 233 LYS A O 1
ATOM 1882 N N . THR A 1 234 ? -1.392 -19.5 -3.566 1 97.88 234 THR A N 1
ATOM 1883 C CA . THR A 1 234 ? -0.441 -19.188 -4.625 1 97.88 234 THR A CA 1
ATOM 1884 C C . THR A 1 234 ? 0.317 -20.438 -5.066 1 97.88 234 THR A C 1
ATOM 1886 O O . THR A 1 234 ? 0.634 -20.594 -6.246 1 97.88 234 THR A O 1
ATOM 1889 N N . ILE A 1 235 ? 0.605 -21.297 -4.098 1 97.5 235 ILE A N 1
ATOM 1890 C CA . ILE A 1 235 ? 1.236 -22.578 -4.441 1 97.5 235 ILE A CA 1
ATOM 1891 C C . ILE A 1 235 ? 0.339 -23.359 -5.402 1 97.5 235 ILE A C 1
ATOM 1893 O O . ILE A 1 235 ? 0.796 -23.828 -6.445 1 97.5 235 ILE A O 1
ATOM 1897 N N . ILE A 1 236 ? -0.892 -23.438 -5.051 1 96.62 236 ILE A N 1
ATOM 1898 C CA . ILE A 1 236 ? -1.835 -24.172 -5.895 1 96.62 236 ILE A CA 1
ATOM 1899 C C . ILE A 1 236 ? -1.91 -23.516 -7.27 1 96.62 236 ILE A C 1
ATOM 1901 O O . ILE A 1 236 ? -1.873 -24.203 -8.297 1 96.62 236 ILE A O 1
ATOM 1905 N N . GLU A 1 237 ? -1.961 -22.25 -7.262 1 96.31 237 GLU A N 1
ATOM 1906 C CA . GLU A 1 237 ? -2.049 -21.484 -8.508 1 96.31 237 GLU A CA 1
ATOM 1907 C C . GLU A 1 237 ? -0.826 -21.719 -9.383 1 96.31 237 GLU A C 1
ATOM 1909 O O . GLU A 1 237 ? -0.961 -22.062 -10.562 1 96.31 237 GLU A O 1
ATOM 1914 N N . MET A 1 238 ? 0.356 -21.609 -8.828 1 96.62 238 MET A N 1
ATOM 1915 C CA . MET A 1 238 ? 1.592 -21.703 -9.602 1 96.62 238 MET A CA 1
ATOM 1916 C C . MET A 1 238 ? 1.898 -23.141 -9.984 1 96.62 238 MET A C 1
ATOM 1918 O O . MET A 1 238 ? 2.428 -23.391 -11.07 1 96.62 238 MET A O 1
ATOM 1922 N N . PHE A 1 239 ? 1.6 -24.016 -9.055 1 96.56 239 PHE A N 1
ATOM 1923 C CA . PHE A 1 239 ? 1.804 -25.422 -9.367 1 96.56 239 PHE A CA 1
ATOM 1924 C C . PHE A 1 239 ? 0.923 -25.844 -10.539 1 96.56 239 PHE A C 1
ATOM 1926 O O . PHE A 1 239 ? 1.352 -26.625 -11.391 1 96.56 239 PHE A O 1
ATOM 1933 N N . THR A 1 240 ? -0.282 -25.375 -10.539 1 94.44 240 THR A N 1
ATOM 1934 C CA . THR A 1 240 ? -1.215 -25.703 -11.609 1 94.44 240 THR A CA 1
ATOM 1935 C C . THR A 1 240 ? -0.802 -25.016 -12.914 1 94.44 240 THR A C 1
ATOM 1937 O O . THR A 1 240 ? -0.761 -25.672 -13.969 1 94.44 240 THR A O 1
ATOM 1940 N N . GLU A 1 241 ? -0.47 -23.797 -12.852 1 92.94 241 GLU A N 1
ATOM 1941 C CA . GLU A 1 241 ? -0.126 -23.016 -14.031 1 92.94 241 GLU A CA 1
ATOM 1942 C C . GLU A 1 241 ? 1.112 -23.562 -14.727 1 92.94 241 GLU A C 1
ATOM 1944 O O . GLU A 1 241 ? 1.163 -23.641 -15.953 1 92.94 241 GLU A O 1
ATOM 1949 N N . HIS A 1 242 ? 2.061 -24 -13.969 1 94 242 HIS A N 1
ATOM 1950 C CA . HIS A 1 242 ? 3.328 -24.453 -14.539 1 94 242 HIS A CA 1
ATOM 1951 C C . HIS A 1 242 ? 3.424 -25.969 -14.555 1 94 242 HIS A C 1
ATOM 1953 O O . HIS A 1 242 ? 4.496 -26.516 -14.805 1 94 242 HIS A O 1
ATOM 1959 N N . LYS A 1 243 ? 2.352 -26.625 -14.195 1 91.31 243 LYS A N 1
ATOM 1960 C CA . LYS A 1 243 ? 2.232 -28.078 -14.273 1 91.31 243 LYS A CA 1
ATOM 1961 C C . LYS A 1 243 ? 3.363 -28.766 -13.508 1 91.31 243 LYS A C 1
ATOM 1963 O O . LYS A 1 243 ? 4.047 -29.625 -14.047 1 91.31 243 LYS A O 1
ATOM 1968 N N . ILE A 1 244 ? 3.553 -28.328 -12.352 1 92.38 244 ILE A N 1
ATOM 1969 C CA . ILE A 1 244 ? 4.617 -28.844 -11.508 1 92.38 244 ILE A CA 1
ATOM 1970 C C . ILE A 1 244 ? 4.246 -30.25 -11.023 1 92.38 244 ILE A C 1
ATOM 1972 O O . ILE A 1 244 ? 5.082 -31.156 -11.031 1 92.38 244 ILE A O 1
ATOM 1976 N N . VAL A 1 245 ? 2.957 -30.375 -10.57 1 90.75 245 VAL A N 1
ATOM 1977 C CA . VAL A 1 245 ? 2.434 -31.656 -10.102 1 90.75 245 VAL A CA 1
ATOM 1978 C C . VAL A 1 245 ? 1.014 -31.859 -10.633 1 90.75 245 VAL A C 1
ATOM 1980 O O . VAL A 1 245 ? 0.31 -30.891 -10.922 1 90.75 245 VAL A O 1
ATOM 1983 N N . GLU A 1 246 ? 0.655 -33.062 -10.758 1 89 246 GLU A N 1
ATOM 1984 C CA . GLU A 1 246 ? -0.682 -33.375 -11.258 1 89 246 GLU A CA 1
ATOM 1985 C C . GLU A 1 246 ? -1.729 -33.188 -10.156 1 89 246 GLU A C 1
ATOM 1987 O O . GLU A 1 246 ? -2.818 -32.688 -10.406 1 89 246 GLU A O 1
ATOM 1992 N N . GLU A 1 247 ? -1.38 -33.75 -9.039 1 92.69 247 GLU A N 1
ATOM 1993 C CA . GLU A 1 247 ? -2.25 -33.625 -7.875 1 92.69 247 GLU A CA 1
ATOM 1994 C C . GLU A 1 247 ? -1.531 -32.938 -6.711 1 92.69 247 GLU A C 1
ATOM 1996 O O . GLU A 1 247 ? -0.365 -33.25 -6.441 1 92.69 247 GLU A O 1
ATOM 2001 N N . ILE A 1 248 ? -2.256 -32.031 -6.141 1 94.44 248 ILE A N 1
ATOM 2002 C CA . ILE A 1 248 ? -1.649 -31.312 -5.035 1 94.44 248 ILE A CA 1
ATOM 2003 C C . ILE A 1 248 ? -2.252 -31.781 -3.713 1 94.44 248 ILE A C 1
ATOM 2005 O O . ILE A 1 248 ? -3.467 -31.703 -3.514 1 94.44 248 ILE A O 1
ATOM 2009 N N . GLU A 1 249 ? -1.444 -32.281 -2.865 1 94.44 249 GLU A N 1
ATOM 2010 C CA . GLU A 1 249 ? -1.876 -32.719 -1.54 1 94.44 249 GLU A CA 1
ATOM 2011 C C . GLU A 1 249 ? -2.129 -31.531 -0.624 1 94.44 249 GLU A C 1
ATOM 2013 O O . GLU A 1 249 ? -1.561 -30.453 -0.826 1 94.44 249 GLU A O 1
ATOM 2018 N N . PHE A 1 250 ? -3.018 -31.781 0.315 1 94.69 250 PHE A N 1
ATOM 2019 C CA . PHE A 1 250 ? -3.293 -30.75 1.307 1 94.69 250 PHE A CA 1
ATOM 2020 C C . PHE A 1 250 ? -2.002 -30.266 1.958 1 94.69 250 PHE A C 1
ATOM 2022 O O . PHE A 1 250 ? -1.196 -31.062 2.424 1 94.69 250 PHE A O 1
ATOM 2029 N N . ILE A 1 251 ? -1.84 -28.984 1.986 1 94.62 251 ILE A N 1
ATOM 2030 C CA . ILE A 1 251 ? -0.591 -28.391 2.461 1 94.62 251 ILE A CA 1
ATOM 2031 C C . ILE A 1 251 ? -0.737 -27.984 3.926 1 94.62 251 ILE A C 1
ATOM 2033 O O . ILE A 1 251 ? -1.52 -27.094 4.254 1 94.62 251 ILE A O 1
ATOM 2037 N N . LYS A 1 252 ? 0.043 -28.594 4.723 1 92.5 252 LYS A N 1
ATOM 2038 C CA . LYS A 1 252 ? 0.086 -28.172 6.125 1 92.5 252 LYS A CA 1
ATOM 2039 C C . LYS A 1 252 ? 0.943 -26.922 6.305 1 92.5 252 LYS A C 1
ATOM 2041 O O . LYS A 1 252 ? 1.859 -26.672 5.52 1 92.5 252 LYS A O 1
ATOM 2046 N N . SER A 1 253 ? 0.657 -26.172 7.328 1 90.62 253 SER A N 1
ATOM 2047 C CA . SER A 1 253 ? 1.315 -24.891 7.559 1 90.62 253 SER A CA 1
ATOM 2048 C C . SER A 1 253 ? 2.82 -25.062 7.73 1 90.62 253 SER A C 1
ATOM 2050 O O . SER A 1 253 ? 3.604 -24.234 7.254 1 90.62 253 SER A O 1
ATOM 2052 N N . ASP A 1 254 ? 3.186 -26.109 8.344 1 89.94 254 ASP A N 1
ATOM 2053 C CA . ASP A 1 254 ? 4.594 -26.328 8.664 1 89.94 254 ASP A CA 1
ATOM 2054 C C . ASP A 1 254 ? 5.34 -26.938 7.48 1 89.94 254 ASP A C 1
ATOM 2056 O O . ASP A 1 254 ? 6.562 -27.078 7.512 1 89.94 254 ASP A O 1
ATOM 2060 N N . GLU A 1 255 ? 4.676 -27.234 6.445 1 93.19 255 GLU A N 1
ATOM 2061 C CA . GLU A 1 255 ? 5.293 -27.906 5.309 1 93.19 255 GLU A CA 1
ATOM 2062 C C . GLU A 1 255 ? 5.48 -26.938 4.133 1 93.19 255 GLU A C 1
ATOM 2064 O O . GLU A 1 255 ? 6.074 -27.312 3.115 1 93.19 255 GLU A O 1
ATOM 2069 N N . ILE A 1 256 ? 5.062 -25.766 4.262 1 94.75 256 ILE A N 1
ATOM 2070 C CA . ILE A 1 256 ? 5.055 -24.812 3.15 1 94.75 256 ILE A CA 1
ATOM 2071 C C . ILE A 1 256 ? 6.484 -24.547 2.691 1 94.75 256 ILE A C 1
ATOM 2073 O O . ILE A 1 256 ? 6.793 -24.656 1.501 1 94.75 256 ILE A O 1
ATOM 2077 N N . GLU A 1 257 ? 7.336 -24.297 3.609 1 92.94 257 GLU A N 1
ATOM 2078 C CA . GLU A 1 257 ? 8.711 -23.953 3.256 1 92.94 257 GLU A CA 1
ATOM 2079 C C . GLU A 1 257 ? 9.422 -25.125 2.584 1 92.94 257 GLU A C 1
ATOM 2081 O O . GLU A 1 257 ? 10.078 -24.953 1.558 1 92.94 257 GLU A O 1
ATOM 2086 N N . ALA A 1 258 ? 9.266 -26.234 3.148 1 92.81 258 ALA A N 1
ATOM 2087 C CA . ALA A 1 258 ? 9.914 -27.422 2.586 1 92.81 258 ALA A CA 1
ATOM 2088 C C . ALA A 1 258 ? 9.398 -27.703 1.177 1 92.81 258 ALA A C 1
ATOM 2090 O O . ALA A 1 258 ? 10.188 -28.016 0.276 1 92.81 258 ALA A O 1
ATOM 2091 N N . LEU A 1 259 ? 8.156 -27.609 1.035 1 95.5 259 LEU A N 1
ATOM 2092 C CA . LEU A 1 259 ? 7.531 -27.828 -0.265 1 95.5 259 LEU A CA 1
ATOM 2093 C C . LEU A 1 259 ? 8.062 -26.844 -1.3 1 95.5 259 LEU A C 1
ATOM 2095 O O . LEU A 1 259 ? 8.367 -27.234 -2.432 1 95.5 259 LEU A O 1
ATOM 2099 N N . LEU A 1 260 ? 8.203 -25.625 -0.896 1 95.31 260 LEU A N 1
ATOM 2100 C CA . LEU A 1 260 ? 8.648 -24.578 -1.807 1 95.31 260 LEU A CA 1
ATOM 2101 C C . LEU A 1 260 ? 10.133 -24.734 -2.129 1 95.31 260 LEU A C 1
ATOM 2103 O O . LEU A 1 260 ? 10.539 -24.594 -3.285 1 95.31 260 LEU A O 1
ATOM 2107 N N . GLU A 1 261 ? 10.867 -25.031 -1.178 1 91.56 261 GLU A N 1
ATOM 2108 C CA . GLU A 1 261 ? 12.305 -25.203 -1.389 1 91.56 261 GLU A CA 1
ATOM 2109 C C . GLU A 1 261 ? 12.586 -26.297 -2.412 1 91.56 261 GLU A C 1
ATOM 2111 O O . GLU A 1 261 ? 13.477 -26.141 -3.252 1 91.56 261 GLU A O 1
ATOM 2116 N N . PHE A 1 262 ? 11.805 -27.25 -2.318 1 93.12 262 PHE A N 1
ATOM 2117 C CA . PHE A 1 262 ? 12 -28.406 -3.186 1 93.12 262 PHE A CA 1
ATOM 2118 C C . PHE A 1 262 ? 11.617 -28.078 -4.621 1 93.12 262 PHE A C 1
ATOM 2120 O O . PHE A 1 262 ? 12.133 -28.688 -5.562 1 93.12 262 PHE A O 1
ATOM 2127 N N . ASN A 1 263 ? 10.797 -27.109 -4.766 1 95.75 263 ASN A N 1
ATOM 2128 C CA . ASN A 1 263 ? 10.234 -26.891 -6.098 1 95.75 263 ASN A CA 1
ATOM 2129 C C . ASN A 1 263 ? 10.625 -25.531 -6.656 1 95.75 263 ASN A C 1
ATOM 2131 O O . ASN A 1 263 ? 10.109 -25.109 -7.691 1 95.75 263 ASN A O 1
ATOM 2135 N N . VAL A 1 264 ? 11.5 -24.781 -6.031 1 94.81 264 VAL A N 1
ATOM 2136 C CA . VAL A 1 264 ? 11.875 -23.438 -6.445 1 94.81 264 VAL A CA 1
ATOM 2137 C C . VAL A 1 264 ? 12.375 -23.469 -7.887 1 94.81 264 VAL A C 1
ATOM 2139 O O . VAL A 1 264 ? 11.938 -22.656 -8.719 1 94.81 264 VAL A O 1
ATOM 2142 N N . GLU A 1 265 ? 13.242 -24.375 -8.148 1 94.56 265 GLU A N 1
ATOM 2143 C CA . GLU A 1 265 ? 13.844 -24.469 -9.484 1 94.56 265 GLU A CA 1
ATOM 2144 C C . GLU A 1 265 ? 12.789 -24.766 -10.539 1 94.56 265 GLU A C 1
ATOM 2146 O O . GLU A 1 265 ? 12.781 -24.156 -11.609 1 94.56 265 GLU A O 1
ATOM 2151 N N . LYS A 1 266 ? 11.938 -25.656 -10.242 1 96.5 266 LYS A N 1
ATOM 2152 C CA . LYS A 1 266 ? 10.883 -26.016 -11.188 1 96.5 266 LYS A CA 1
ATOM 2153 C C . LYS A 1 266 ? 9.945 -24.844 -11.445 1 96.5 266 LYS A C 1
ATOM 2155 O O . LYS A 1 266 ? 9.477 -24.641 -12.57 1 96.5 266 LYS A O 1
ATOM 2160 N N . LEU A 1 267 ? 9.68 -24.172 -10.445 1 97.31 267 LEU A N 1
ATOM 2161 C CA . LEU A 1 267 ? 8.797 -23.016 -10.555 1 97.31 267 LEU A CA 1
ATOM 2162 C C . LEU A 1 267 ? 9.398 -21.953 -11.484 1 97.31 267 LEU A C 1
ATOM 2164 O O . LEU A 1 267 ? 8.734 -21.484 -12.406 1 97.31 267 LEU A O 1
ATOM 2168 N N . TRP A 1 268 ? 10.617 -21.625 -11.273 1 97.75 268 TRP A N 1
ATOM 2169 C CA . TRP A 1 268 ? 11.258 -20.609 -12.102 1 97.75 268 TRP A CA 1
ATOM 2170 C C . TRP A 1 268 ? 11.445 -21.109 -13.531 1 97.75 268 TRP A C 1
ATOM 2172 O O . TRP A 1 268 ? 11.375 -20.328 -14.484 1 97.75 268 TRP A O 1
ATOM 2182 N N . LYS A 1 269 ? 11.719 -22.406 -13.672 1 97.75 269 LYS A N 1
ATOM 2183 C CA . LYS A 1 269 ? 11.789 -22.984 -15.008 1 97.75 269 LYS A CA 1
ATOM 2184 C C . LYS A 1 269 ? 10.469 -22.797 -15.758 1 97.75 269 LYS A C 1
ATOM 2186 O O . LYS A 1 269 ? 10.469 -22.406 -16.922 1 97.75 269 LYS A O 1
ATOM 2191 N N . GLY A 1 270 ? 9.422 -23.156 -15.047 1 97.5 270 GLY A N 1
ATOM 2192 C CA . GLY A 1 270 ? 8.109 -22.969 -15.641 1 97.5 270 GLY A CA 1
ATOM 2193 C C . GLY A 1 270 ? 7.828 -21.531 -16.016 1 97.5 270 GLY A C 1
ATOM 2194 O O . GLY A 1 270 ? 7.309 -21.25 -17.094 1 97.5 270 GLY A O 1
ATOM 2195 N N . PHE A 1 271 ? 8.18 -20.625 -15.172 1 97.88 271 PHE A N 1
ATOM 2196 C CA . PHE A 1 271 ? 8.023 -19.203 -15.391 1 97.88 271 PHE A CA 1
ATOM 2197 C C . PHE A 1 271 ? 8.781 -18.75 -16.641 1 97.88 271 PHE A C 1
ATOM 2199 O O . PHE A 1 271 ? 8.219 -18.078 -17.516 1 97.88 271 PHE A O 1
ATOM 2206 N N . SER A 1 272 ? 10.047 -19.125 -16.703 1 98.25 272 SER A N 1
ATOM 2207 C CA . SER A 1 272 ? 10.922 -18.703 -17.797 1 98.25 272 SER A CA 1
ATOM 2208 C C . SER A 1 272 ? 10.438 -19.281 -19.125 1 98.25 272 SER A C 1
ATOM 2210 O O . SER A 1 272 ? 10.469 -18.594 -20.156 1 98.25 272 SER A O 1
ATOM 2212 N N . LYS A 1 273 ? 9.992 -20.484 -19.078 1 97.62 273 LYS A N 1
ATOM 2213 C CA . LYS A 1 273 ? 9.477 -21.109 -20.297 1 97.62 273 LYS A CA 1
ATOM 2214 C C . LYS A 1 273 ? 8.219 -20.391 -20.781 1 97.62 273 LYS A C 1
ATOM 2216 O O . LYS A 1 273 ? 8.086 -20.094 -21.969 1 97.62 273 LYS A O 1
ATOM 2221 N N . LYS A 1 274 ? 7.398 -20.109 -19.922 1 97.25 274 LYS A N 1
ATOM 2222 C CA . LYS A 1 274 ? 6.152 -19.422 -20.281 1 97.25 274 LYS A CA 1
ATOM 2223 C C . LYS A 1 274 ? 6.43 -18.062 -20.906 1 97.25 274 LYS A C 1
ATOM 2225 O O . LYS A 1 274 ? 5.922 -17.766 -22 1 97.25 274 LYS A O 1
ATOM 2230 N N . TRP A 1 275 ? 7.281 -17.297 -20.359 1 97.75 275 TRP A N 1
ATOM 2231 C CA . TRP A 1 275 ? 7.426 -15.898 -20.75 1 97.75 275 TRP A CA 1
ATOM 2232 C C . TRP A 1 275 ? 8.453 -15.742 -21.859 1 97.75 275 TRP A C 1
ATOM 2234 O O . TRP A 1 275 ? 8.656 -14.648 -22.375 1 97.75 275 TRP A O 1
ATOM 2244 N N . SER A 1 276 ? 9.102 -16.891 -22.188 1 97.88 276 SER A N 1
ATOM 2245 C CA . SER A 1 276 ? 9.953 -16.875 -23.375 1 97.88 276 SER A CA 1
ATOM 2246 C C . SER A 1 276 ? 9.281 -17.594 -24.547 1 97.88 276 SER A C 1
ATOM 2248 O O . SER A 1 276 ? 9.891 -17.797 -25.594 1 97.88 276 SER A O 1
ATOM 2250 N N . SER A 1 277 ? 8.062 -17.922 -24.328 1 96.62 277 SER A N 1
ATOM 2251 C CA . SER A 1 277 ? 7.312 -18.656 -25.328 1 96.62 277 SER A CA 1
ATOM 2252 C C . SER A 1 277 ? 6.445 -17.719 -26.172 1 96.62 277 SER A C 1
ATOM 2254 O O . SER A 1 277 ? 6.527 -16.5 -26.031 1 96.62 277 SER A O 1
ATOM 2256 N N . SER A 1 278 ? 5.578 -18.375 -26.969 1 95.06 278 SER A N 1
ATOM 2257 C CA . SER A 1 278 ? 4.656 -17.656 -27.828 1 95.06 278 SER A CA 1
ATOM 2258 C C . SER A 1 278 ? 3.578 -16.953 -27.016 1 95.06 278 SER A C 1
ATOM 2260 O O . SER A 1 278 ? 2.938 -16.016 -27.5 1 95.06 278 SER A O 1
ATOM 2262 N N . PHE A 1 279 ? 3.451 -17.406 -25.797 1 94.62 279 PHE A N 1
ATOM 2263 C CA . PHE A 1 279 ? 2.518 -16.703 -24.906 1 94.62 279 PHE A CA 1
ATOM 2264 C C . PHE A 1 279 ? 2.855 -15.227 -24.828 1 94.62 279 PHE A C 1
ATOM 2266 O O . PHE A 1 279 ? 1.964 -14.375 -24.875 1 94.62 279 PHE A O 1
ATOM 2273 N N . HIS A 1 280 ? 4.094 -14.953 -24.688 1 95.38 280 HIS A N 1
ATOM 2274 C CA . HIS A 1 280 ? 4.59 -13.586 -24.609 1 95.38 280 HIS A CA 1
ATOM 2275 C C . HIS A 1 280 ? 4.695 -12.961 -26 1 95.38 280 HIS A C 1
ATOM 2277 O O . HIS A 1 280 ? 4.086 -11.922 -26.266 1 95.38 280 HIS A O 1
ATOM 2283 N N . THR A 1 281 ? 5.324 -13.562 -26.969 1 93.5 281 THR A N 1
ATOM 2284 C CA . THR A 1 281 ? 5.691 -12.961 -28.234 1 93.5 281 THR A CA 1
ATOM 2285 C C . THR A 1 281 ? 4.449 -12.695 -29.094 1 93.5 281 THR A C 1
ATOM 2287 O O . THR A 1 281 ? 4.398 -11.711 -29.828 1 93.5 281 THR A O 1
ATOM 2290 N N . ASP A 1 282 ? 3.475 -13.5 -28.922 1 92.12 282 ASP A N 1
ATOM 2291 C CA . ASP A 1 282 ? 2.258 -13.328 -29.703 1 92.12 282 ASP A CA 1
ATOM 2292 C C . ASP A 1 282 ? 1.391 -12.211 -29.141 1 92.12 282 ASP A C 1
ATOM 2294 O O . ASP A 1 282 ? 0.565 -11.633 -29.859 1 92.12 282 ASP A O 1
ATOM 2298 N N . ASN A 1 283 ? 1.611 -11.922 -27.953 1 90.5 283 ASN A N 1
ATOM 2299 C CA . ASN A 1 283 ? 0.736 -10.953 -27.297 1 90.5 283 ASN A CA 1
ATOM 2300 C C . ASN A 1 283 ? 1.459 -9.641 -27.031 1 90.5 283 ASN A C 1
ATOM 2302 O O . ASN A 1 283 ? 0.916 -8.75 -26.359 1 90.5 283 ASN A O 1
ATOM 2306 N N . CYS A 1 284 ? 2.652 -9.531 -27.438 1 92.44 284 CYS A N 1
ATOM 2307 C CA . CYS A 1 284 ? 3.434 -8.312 -27.25 1 92.44 284 CYS A CA 1
ATOM 2308 C C . CYS A 1 284 ? 3.512 -7.504 -28.547 1 92.44 284 CYS A C 1
ATOM 2310 O O . CYS A 1 284 ? 3.947 -8.016 -29.578 1 92.44 284 CYS A O 1
ATOM 2312 N N . LYS A 1 285 ? 3.152 -6.25 -28.562 1 88.62 285 LYS A N 1
ATOM 2313 C CA . LYS A 1 285 ? 3.152 -5.418 -29.766 1 88.62 285 LYS A CA 1
ATOM 2314 C C . LYS A 1 285 ? 4.301 -4.414 -29.734 1 88.62 285 LYS A C 1
ATOM 2316 O O . LYS A 1 285 ? 4.301 -3.438 -30.484 1 88.62 285 LYS A O 1
ATOM 2321 N N . HIS A 1 286 ? 5.148 -4.602 -28.875 1 89.75 286 HIS A N 1
ATOM 2322 C CA . HIS A 1 286 ? 6.355 -3.781 -28.828 1 89.75 286 HIS A CA 1
ATOM 2323 C C . HIS A 1 286 ? 7.168 -3.936 -30.109 1 89.75 286 HIS A C 1
ATOM 2325 O O . HIS A 1 286 ? 7.332 -5.047 -30.625 1 89.75 286 HIS A O 1
ATOM 2331 N N . ALA A 1 287 ? 7.656 -2.859 -30.656 1 86.62 287 ALA A N 1
ATOM 2332 C CA . ALA A 1 287 ? 8.344 -2.85 -31.938 1 86.62 287 ALA A CA 1
ATOM 2333 C C . ALA A 1 287 ? 9.57 -3.756 -31.922 1 86.62 287 ALA A C 1
ATOM 2335 O O . ALA A 1 287 ? 9.852 -4.457 -32.906 1 86.62 287 ALA A O 1
ATOM 2336 N N . GLU A 1 288 ? 10.297 -3.799 -30.859 1 91.19 288 GLU A N 1
ATOM 2337 C CA . GLU A 1 288 ? 11.492 -4.613 -30.703 1 91.19 288 GLU A CA 1
ATOM 2338 C C . GLU A 1 288 ? 11.312 -5.676 -29.625 1 91.19 288 GLU A C 1
ATOM 2340 O O . GLU A 1 288 ? 12.195 -5.871 -28.797 1 91.19 288 GLU A O 1
ATOM 2345 N N . CYS A 1 289 ? 10.211 -6.32 -29.797 1 93.69 289 CYS A N 1
ATOM 2346 C CA . CYS A 1 289 ? 9.859 -7.289 -28.766 1 93.69 289 CYS A CA 1
ATOM 2347 C C . CYS A 1 289 ? 10.914 -8.383 -28.672 1 93.69 289 CYS A C 1
ATOM 2349 O O . CYS A 1 289 ? 11.242 -9.031 -29.656 1 93.69 289 CYS A O 1
ATOM 2351 N N . SER A 1 290 ? 11.469 -8.602 -27.594 1 95.25 290 SER A N 1
ATOM 2352 C CA . SER A 1 290 ? 12.352 -9.695 -27.188 1 95.25 290 SER A CA 1
ATOM 2353 C C . SER A 1 290 ? 13.555 -9.805 -28.109 1 95.25 290 SER A C 1
ATOM 2355 O O . SER A 1 290 ? 13.961 -10.906 -28.484 1 95.25 290 SER A O 1
ATOM 2357 N N . LYS A 1 291 ? 14.078 -8.688 -28.469 1 96.19 291 LYS A N 1
ATOM 2358 C CA . LYS A 1 291 ? 15.234 -8.664 -29.359 1 96.19 291 LYS A CA 1
ATOM 2359 C C . LYS A 1 291 ? 16.547 -8.758 -28.578 1 96.19 291 LYS A C 1
ATOM 2361 O O . LYS A 1 291 ? 17.594 -9.102 -29.125 1 96.19 291 LYS A O 1
ATOM 2366 N N . ALA A 1 292 ? 16.422 -8.352 -27.344 1 98.06 292 ALA A N 1
ATOM 2367 C CA . ALA A 1 292 ? 17.609 -8.367 -26.484 1 98.06 292 ALA A CA 1
ATOM 2368 C C . ALA A 1 292 ? 17.234 -8.758 -25.062 1 98.06 292 ALA A C 1
ATOM 2370 O O . ALA A 1 292 ? 16.094 -8.586 -24.641 1 98.06 292 ALA A O 1
ATOM 2371 N N . ILE A 1 293 ? 18.203 -9.281 -24.359 1 98.25 293 ILE A N 1
ATOM 2372 C CA . ILE A 1 293 ? 18.094 -9.531 -22.938 1 98.25 293 ILE A CA 1
ATOM 2373 C C . ILE A 1 293 ? 18.969 -8.539 -22.156 1 98.25 293 ILE A C 1
ATOM 2375 O O . ILE A 1 293 ? 20.125 -8.305 -22.531 1 98.25 293 ILE A O 1
ATOM 2379 N N . ILE A 1 294 ? 18.391 -7.918 -21.234 1 98 294 ILE A N 1
ATOM 2380 C CA . ILE A 1 294 ? 19.125 -7.078 -20.297 1 98 294 ILE A CA 1
ATOM 2381 C C . ILE A 1 294 ? 19.234 -7.789 -18.953 1 98 294 ILE A C 1
ATOM 2383 O O . ILE A 1 294 ? 18.234 -8.242 -18.391 1 98 294 ILE A O 1
ATOM 2387 N N . ILE A 1 295 ? 20.438 -7.953 -18.422 1 96.94 295 ILE A N 1
ATOM 2388 C CA . ILE A 1 295 ? 20.672 -8.578 -17.125 1 96.94 295 ILE A CA 1
ATOM 2389 C C . ILE A 1 295 ? 21.312 -7.566 -16.172 1 96.94 295 ILE A C 1
ATOM 2391 O O . ILE A 1 295 ? 22.109 -6.723 -16.594 1 96.94 295 ILE A O 1
ATOM 2395 N N . ASP A 1 296 ? 20.828 -7.578 -14.977 1 94.62 296 ASP A N 1
ATOM 2396 C CA . ASP A 1 296 ? 21.375 -6.684 -13.969 1 94.62 296 ASP A CA 1
ATOM 2397 C C . ASP A 1 296 ? 21.031 -7.168 -12.562 1 94.62 296 ASP A C 1
ATOM 2399 O O . ASP A 1 296 ? 20.078 -7.914 -12.367 1 94.62 296 ASP A O 1
ATOM 2403 N N . GLY A 1 297 ? 21.969 -6.844 -11.641 1 91 297 GLY A N 1
ATOM 2404 C CA . GLY A 1 297 ? 21.719 -7.121 -10.234 1 91 297 GLY A CA 1
ATOM 2405 C C . GLY A 1 297 ? 21.219 -5.91 -9.469 1 91 297 GLY A C 1
ATOM 2406 O O . GLY A 1 297 ? 21.594 -4.777 -9.773 1 91 297 GLY A O 1
ATOM 2407 N N . HIS A 1 298 ? 20.297 -6.223 -8.609 1 87.25 298 HIS A N 1
ATOM 2408 C CA . HIS A 1 298 ? 19.781 -5.164 -7.75 1 87.25 298 HIS A CA 1
ATOM 2409 C C . HIS A 1 298 ? 19.938 -5.527 -6.277 1 87.25 298 HIS A C 1
ATOM 2411 O O . HIS A 1 298 ? 19.531 -6.617 -5.863 1 87.25 298 HIS A O 1
ATOM 2417 N N . MET A 1 299 ? 20.297 -4.586 -5.43 1 81.81 299 MET A N 1
ATOM 2418 C CA . MET A 1 299 ? 20.719 -4.879 -4.062 1 81.81 299 MET A CA 1
ATOM 2419 C C . MET A 1 299 ? 19.562 -4.691 -3.086 1 81.81 299 MET A C 1
ATOM 2421 O O . MET A 1 299 ? 19.734 -4.895 -1.881 1 81.81 299 MET A O 1
ATOM 2425 N N . LYS A 1 300 ? 18.453 -4.254 -3.434 1 77.12 300 LYS A N 1
ATOM 2426 C CA . LYS A 1 300 ? 17.406 -3.936 -2.473 1 77.12 300 LYS A CA 1
ATOM 2427 C C . LYS A 1 300 ? 16.469 -5.121 -2.271 1 77.12 300 LYS A C 1
ATOM 2429 O O . LYS A 1 300 ? 15.797 -5.223 -1.242 1 77.12 300 LYS A O 1
ATOM 2434 N N . GLY A 1 301 ? 16.234 -6.047 -3.039 1 80.19 301 GLY A N 1
ATOM 2435 C CA . GLY A 1 301 ? 15.406 -7.23 -2.846 1 80.19 301 GLY A CA 1
ATOM 2436 C C . GLY A 1 301 ? 16.109 -8.328 -2.076 1 80.19 301 GLY A C 1
ATOM 2437 O O . GLY A 1 301 ? 16.141 -9.484 -2.51 1 80.19 301 GLY A O 1
ATOM 2438 N N . THR A 1 302 ? 16.516 -7.91 -0.738 1 86.44 302 THR A N 1
ATOM 2439 C CA . THR A 1 302 ? 17.344 -8.836 0.024 1 86.44 302 THR A CA 1
ATOM 2440 C C . THR A 1 302 ? 16.531 -9.508 1.128 1 86.44 302 THR A C 1
ATOM 2442 O O . THR A 1 302 ? 15.438 -9.062 1.464 1 86.44 302 THR A O 1
ATOM 2445 N N . ARG A 1 303 ? 17.016 -10.625 1.552 1 88.69 303 ARG A N 1
ATOM 2446 C CA . ARG A 1 303 ? 16.5 -11.312 2.73 1 88.69 303 ARG A CA 1
ATOM 2447 C C . ARG A 1 303 ? 17.641 -11.805 3.617 1 88.69 303 ARG A C 1
ATOM 2449 O O . ARG A 1 303 ? 18.766 -11.938 3.16 1 88.69 303 ARG A O 1
ATOM 2456 N N . SER A 1 304 ? 17.359 -12.039 4.816 1 87.56 304 SER A N 1
ATOM 2457 C CA . SER A 1 304 ? 18.359 -12.562 5.75 1 87.56 304 SER A CA 1
ATOM 2458 C C . SER A 1 304 ? 18.734 -14 5.41 1 87.56 304 SER A C 1
ATOM 2460 O O . SER A 1 304 ? 17.875 -14.805 5.047 1 87.56 304 SER A O 1
ATOM 2462 N N . VAL A 1 305 ? 20.062 -14.227 5.523 1 90 305 VAL A N 1
ATOM 2463 C CA . VAL A 1 305 ? 20.531 -15.57 5.211 1 90 305 VAL A CA 1
ATOM 2464 C C . VAL A 1 305 ? 21.547 -16.016 6.262 1 90 305 VAL A C 1
ATOM 2466 O O . VAL A 1 305 ? 22.156 -15.188 6.941 1 90 305 VAL A O 1
ATOM 2469 N N . CYS A 1 306 ? 21.625 -17.344 6.32 1 87.38 306 CYS A N 1
ATOM 2470 C CA . CYS A 1 306 ? 22.578 -17.984 7.219 1 87.38 306 CYS A CA 1
ATOM 2471 C C . CYS A 1 306 ? 23.984 -17.484 6.945 1 87.38 306 CYS A C 1
ATOM 2473 O O . CYS A 1 306 ? 24.391 -17.328 5.789 1 87.38 306 CYS A O 1
ATOM 2475 N N . ALA A 1 307 ? 24.797 -17.297 7.98 1 84.19 307 ALA A N 1
ATOM 2476 C CA . ALA A 1 307 ? 26.125 -16.719 7.891 1 84.19 307 ALA A CA 1
ATOM 2477 C C . ALA A 1 307 ? 27.156 -17.781 7.484 1 84.19 307 ALA A C 1
ATOM 2479 O O . ALA A 1 307 ? 28.328 -17.469 7.238 1 84.19 307 ALA A O 1
ATOM 2480 N N . ALA A 1 308 ? 26.703 -18.953 7.414 1 82 308 ALA A N 1
ATOM 2481 C CA . ALA A 1 308 ? 27.625 -20.016 7.055 1 82 308 ALA A CA 1
ATOM 2482 C C . ALA A 1 308 ? 28.109 -19.859 5.613 1 82 308 ALA A C 1
ATOM 2484 O O . ALA A 1 308 ? 27.297 -19.797 4.688 1 82 308 ALA A O 1
ATOM 2485 N N . ARG A 1 309 ? 29.438 -19.828 5.43 1 78 309 ARG A N 1
ATOM 2486 C CA . ARG A 1 309 ? 30.031 -19.656 4.109 1 78 309 ARG A CA 1
ATOM 2487 C C . ARG A 1 309 ? 30.656 -20.938 3.615 1 78 309 ARG A C 1
ATOM 2489 O O . ARG A 1 309 ? 31.234 -21.703 4.406 1 78 309 ARG A O 1
ATOM 2496 N N . GLY A 1 310 ? 30.531 -21.141 2.305 1 75.62 310 GLY A N 1
ATOM 2497 C CA . GLY A 1 310 ? 31.203 -22.266 1.676 1 75.62 310 GLY A CA 1
ATOM 2498 C C . GLY A 1 310 ? 30.625 -23.594 2.076 1 75.62 310 GLY A C 1
ATOM 2499 O O . GLY A 1 310 ? 31.344 -24.594 2.152 1 75.62 310 GLY A O 1
ATOM 2500 N N . VAL A 1 311 ? 29.406 -23.609 2.457 1 79.19 311 VAL A N 1
ATOM 2501 C CA . VAL A 1 311 ? 28.844 -24.844 2.988 1 79.19 311 VAL A CA 1
ATOM 2502 C C . VAL A 1 311 ? 28.062 -25.562 1.896 1 79.19 311 VAL A C 1
ATOM 2504 O O . VAL A 1 311 ? 27.766 -26.75 2.023 1 79.19 311 VAL A O 1
ATOM 2507 N N . LYS A 1 312 ? 27.734 -24.875 0.868 1 79.88 312 LYS A N 1
ATOM 2508 C CA . LYS A 1 312 ? 27.031 -25.484 -0.251 1 79.88 312 LYS A CA 1
ATOM 2509 C C . LYS A 1 312 ? 27.906 -25.516 -1.504 1 79.88 312 LYS A C 1
ATOM 2511 O O . LYS A 1 312 ? 28.641 -24.562 -1.776 1 79.88 312 LYS A O 1
ATOM 2516 N N . THR A 1 313 ? 27.891 -26.656 -2.076 1 83.94 313 THR A N 1
ATOM 2517 C CA . THR A 1 313 ? 28.641 -26.797 -3.32 1 83.94 313 THR A CA 1
ATOM 2518 C C . THR A 1 313 ? 27.703 -27.094 -4.488 1 83.94 313 THR A C 1
ATOM 2520 O O . THR A 1 313 ? 26.766 -27.875 -4.355 1 83.94 313 THR A O 1
ATOM 2523 N N . VAL A 1 314 ? 27.938 -26.344 -5.512 1 84.44 314 VAL A N 1
ATOM 2524 C CA . VAL A 1 314 ? 27.156 -26.562 -6.73 1 84.44 314 VAL A CA 1
ATOM 2525 C C . VAL A 1 314 ? 28.094 -27.031 -7.852 1 84.44 314 VAL A C 1
ATOM 2527 O O . VAL A 1 314 ? 29.156 -26.453 -8.062 1 84.44 314 VAL A O 1
ATOM 2530 N N . GLU A 1 315 ? 27.656 -28.031 -8.461 1 85.81 315 GLU A N 1
ATOM 2531 C CA . GLU A 1 315 ? 28.438 -28.547 -9.578 1 85.81 315 GLU A CA 1
ATOM 2532 C C . GLU A 1 315 ? 27.984 -27.938 -10.898 1 85.81 315 GLU A C 1
ATOM 2534 O O . GLU A 1 315 ? 26.797 -27.984 -11.242 1 85.81 315 GLU A O 1
ATOM 2539 N N . SER A 1 316 ? 28.891 -27.359 -11.594 1 87.75 316 SER A N 1
ATOM 2540 C CA . SER A 1 316 ? 28.656 -26.766 -12.898 1 87.75 316 SER A CA 1
ATOM 2541 C C . SER A 1 316 ? 29.531 -27.406 -13.969 1 87.75 316 SER A C 1
ATOM 2543 O O . SER A 1 316 ? 30.734 -27.594 -13.758 1 87.75 316 SER A O 1
ATOM 2545 N N . GLU A 1 317 ? 28.953 -27.688 -14.953 1 87 317 GLU A N 1
ATOM 2546 C CA . GLU A 1 317 ? 29.719 -28.25 -16.047 1 87 317 GLU A CA 1
ATOM 2547 C C . GLU A 1 317 ? 30.734 -27.25 -16.578 1 87 317 GLU A C 1
ATOM 2549 O O . GLU A 1 317 ? 31.844 -27.609 -16.969 1 87 317 GLU A O 1
ATOM 2554 N N . GLU A 1 318 ? 30.406 -26.094 -16.531 1 87.06 318 GLU A N 1
ATOM 2555 C CA . GLU A 1 318 ? 31.219 -25.031 -17.125 1 87.06 318 GLU A CA 1
ATOM 2556 C C . GLU A 1 318 ? 32.281 -24.531 -16.141 1 87.06 318 GLU A C 1
ATOM 2558 O O . GLU A 1 318 ? 33.344 -24.109 -16.562 1 87.06 318 GLU A O 1
ATOM 2563 N N . LEU A 1 319 ? 31.922 -24.578 -14.836 1 89.69 319 LEU A N 1
ATOM 2564 C CA . LEU A 1 319 ? 32.781 -23.922 -13.867 1 89.69 319 LEU A CA 1
ATOM 2565 C C . LEU A 1 319 ? 33.375 -24.922 -12.891 1 89.69 319 LEU A C 1
ATOM 2567 O O . LEU A 1 319 ? 34.281 -24.594 -12.117 1 89.69 319 LEU A O 1
ATOM 2571 N N . GLY A 1 320 ? 32.906 -26.094 -12.945 1 86.06 320 GLY A N 1
ATOM 2572 C CA . GLY A 1 320 ? 33.312 -27.062 -11.938 1 86.06 320 GLY A CA 1
ATOM 2573 C C . GLY A 1 320 ? 32.594 -26.859 -10.609 1 86.06 320 GLY A C 1
ATOM 2574 O O . GLY A 1 320 ? 31.422 -26.484 -10.586 1 86.06 320 GLY A O 1
ATOM 2575 N N . THR A 1 321 ? 33.312 -27.125 -9.594 1 86.56 321 THR A N 1
ATOM 2576 C CA . THR A 1 321 ? 32.719 -27.016 -8.266 1 86.56 321 THR A CA 1
ATOM 2577 C C . THR A 1 321 ? 32.75 -25.578 -7.762 1 86.56 321 THR A C 1
ATOM 2579 O O . THR A 1 321 ? 33.844 -24.984 -7.668 1 86.56 321 THR A O 1
ATOM 2582 N N . VAL A 1 322 ? 31.594 -25.125 -7.559 1 85.75 322 VAL A N 1
ATOM 2583 C CA . VAL A 1 322 ? 31.484 -23.75 -7.062 1 85.75 322 VAL A CA 1
ATOM 2584 C C . VAL A 1 322 ? 30.984 -23.766 -5.621 1 85.75 322 VAL A C 1
ATOM 2586 O O . VAL A 1 322 ? 29.969 -24.391 -5.316 1 85.75 322 VAL A O 1
ATOM 2589 N N . GLU A 1 323 ? 31.656 -23.109 -4.801 1 82.56 323 GLU A N 1
ATOM 2590 C CA . GLU A 1 323 ? 31.25 -22.984 -3.408 1 82.56 323 GLU A CA 1
ATOM 2591 C C . GLU A 1 323 ? 30.281 -21.828 -3.215 1 82.56 323 GLU A C 1
ATOM 2593 O O . GLU A 1 323 ? 30.5 -20.734 -3.736 1 82.56 323 GLU A O 1
ATOM 2598 N N . MET A 1 324 ? 29.203 -22.203 -2.572 1 81.25 324 MET A N 1
ATOM 2599 C CA . MET A 1 324 ? 28.203 -21.172 -2.314 1 81.25 324 MET A CA 1
ATOM 2600 C C . MET A 1 324 ? 27.875 -21.094 -0.83 1 81.25 324 MET A C 1
ATOM 2602 O O . MET A 1 324 ? 28.109 -22.047 -0.085 1 81.25 324 MET A O 1
ATOM 2606 N N . SER A 1 325 ? 27.328 -19.906 -0.41 1 78.44 325 SER A N 1
ATOM 2607 C CA . SER A 1 325 ? 26.891 -19.734 0.97 1 78.44 325 SER A CA 1
ATOM 2608 C C . SER A 1 325 ? 25.531 -20.391 1.204 1 78.44 325 SER A C 1
ATOM 2610 O O . SER A 1 325 ? 24.812 -20.703 0.251 1 78.44 325 SER A O 1
ATOM 2612 N N . CYS A 1 326 ? 25.266 -20.641 2.51 1 83.88 326 CYS A N 1
ATOM 2613 C CA . CYS A 1 326 ? 23.984 -21.219 2.883 1 83.88 326 CYS A CA 1
ATOM 2614 C C . CYS A 1 326 ? 22.828 -20.297 2.494 1 83.88 326 CYS A C 1
ATOM 2616 O O . CYS A 1 326 ? 22.906 -19.094 2.715 1 83.88 326 CYS A O 1
ATOM 2618 N N . THR A 1 327 ? 21.781 -20.922 1.895 1 83.56 327 THR A N 1
ATOM 2619 C CA . THR A 1 327 ? 20.656 -20.141 1.397 1 83.56 327 THR A CA 1
ATOM 2620 C C . THR A 1 327 ? 19.547 -20.078 2.436 1 83.56 327 THR A C 1
ATOM 2622 O O . THR A 1 327 ? 18.547 -19.375 2.238 1 83.56 327 THR A O 1
ATOM 2625 N N . LYS A 1 328 ? 19.719 -20.688 3.516 1 85.62 328 LYS A N 1
ATOM 2626 C CA . LYS A 1 328 ? 18.641 -20.812 4.492 1 85.62 328 LYS A CA 1
ATOM 2627 C C . LYS A 1 328 ? 18.562 -19.578 5.387 1 85.62 328 LYS A C 1
ATOM 2629 O O . LYS A 1 328 ? 19.531 -18.828 5.496 1 85.62 328 LYS A O 1
ATOM 2634 N N . MET A 1 329 ? 17.422 -19.453 5.996 1 87.5 329 MET A N 1
ATOM 2635 C CA . MET A 1 329 ? 17.188 -18.359 6.934 1 87.5 329 MET A CA 1
ATOM 2636 C C . MET A 1 329 ? 17.812 -18.656 8.289 1 87.5 329 MET A C 1
ATOM 2638 O O . MET A 1 329 ? 17.75 -19.781 8.773 1 87.5 329 MET A O 1
ATOM 2642 N N . PRO A 1 330 ? 18.344 -17.609 8.859 1 86.62 330 PRO A N 1
ATOM 2643 C CA . PRO A 1 330 ? 18.891 -17.812 10.203 1 86.62 330 PRO A CA 1
ATOM 2644 C C . PRO A 1 330 ? 17.812 -18.031 11.258 1 86.62 330 PRO A C 1
ATOM 2646 O O . PRO A 1 330 ? 16.656 -17.641 11.055 1 86.62 330 PRO A O 1
ATOM 2649 N N . CYS A 1 331 ? 18.203 -18.672 12.297 1 83.38 331 CYS A N 1
ATOM 2650 C CA . CYS A 1 331 ? 17.297 -18.844 13.43 1 83.38 331 CYS A CA 1
ATOM 2651 C C . CYS A 1 331 ? 17.109 -17.531 14.18 1 83.38 331 CYS A C 1
ATOM 2653 O O . CYS A 1 331 ? 17.938 -16.625 14.078 1 83.38 331 CYS A O 1
ATOM 2655 N N . LYS A 1 332 ? 15.93 -17.531 14.93 1 79.06 332 LYS A N 1
ATOM 2656 C CA . LYS A 1 332 ? 15.672 -16.328 15.727 1 79.06 332 LYS A CA 1
ATOM 2657 C C . LYS A 1 332 ? 16.812 -16.062 16.703 1 79.06 332 LYS A C 1
ATOM 2659 O O . LYS A 1 332 ? 17.203 -16.938 17.469 1 79.06 332 LYS A O 1
ATOM 2664 N N . GLY A 1 333 ? 17.297 -14.914 16.641 1 74.88 333 GLY A N 1
ATOM 2665 C CA . GLY A 1 333 ? 18.344 -14.5 17.562 1 74.88 333 GLY A CA 1
ATOM 2666 C C . GLY A 1 333 ? 19.719 -15.039 17.188 1 74.88 333 GLY A C 1
ATOM 2667 O O . GLY A 1 333 ? 20.672 -14.93 17.953 1 74.88 333 GLY A O 1
ATOM 2668 N N . SER A 1 334 ? 19.812 -15.727 15.992 1 80.44 334 SER A N 1
ATOM 2669 C CA . SER A 1 334 ? 21.062 -16.312 15.562 1 80.44 334 SER A CA 1
ATOM 2670 C C . SER A 1 334 ? 21.438 -15.867 14.156 1 80.44 334 SER A C 1
ATOM 2672 O O . SER A 1 334 ? 20.578 -15.438 13.391 1 80.44 334 SER A O 1
ATOM 2674 N N . LEU A 1 335 ? 22.703 -15.898 13.93 1 85.31 335 LEU A N 1
ATOM 2675 C CA . LEU A 1 335 ? 23.172 -15.602 12.578 1 85.31 335 LEU A CA 1
ATOM 2676 C C . LEU A 1 335 ? 23.156 -16.859 11.711 1 85.31 335 LEU A C 1
ATOM 2678 O O . LEU A 1 335 ? 23.359 -16.781 10.5 1 85.31 335 LEU A O 1
ATOM 2682 N N . TYR A 1 336 ? 22.938 -17.984 12.359 1 87.12 336 TYR A N 1
ATOM 2683 C CA . TYR A 1 336 ? 23.031 -19.266 11.648 1 87.12 336 TYR A CA 1
ATOM 2684 C C . TYR A 1 336 ? 21.672 -19.969 11.633 1 87.12 336 TYR A C 1
ATOM 2686 O O . TYR A 1 336 ? 20.828 -19.734 12.5 1 87.12 336 TYR A O 1
ATOM 2694 N N . CYS A 1 337 ? 21.578 -20.812 10.562 1 88 337 CYS A N 1
ATOM 2695 C CA . CYS A 1 337 ? 20.375 -21.625 10.469 1 88 337 CYS A CA 1
ATOM 2696 C C . CYS A 1 337 ? 20.469 -22.859 11.344 1 88 337 CYS A C 1
ATOM 2698 O O . CYS A 1 337 ? 21.484 -23.094 12 1 88 337 CYS A O 1
ATOM 2700 N N . HIS A 1 338 ? 19.375 -23.609 11.367 1 85.5 338 HIS A N 1
ATOM 2701 C CA . HIS A 1 338 ? 19.312 -24.781 12.219 1 85.5 338 HIS A CA 1
ATOM 2702 C C . HIS A 1 338 ? 20.406 -25.781 11.859 1 85.5 338 HIS A C 1
ATOM 2704 O O . HIS A 1 338 ? 20.953 -26.469 12.734 1 85.5 338 HIS A O 1
ATOM 2710 N N . ASP A 1 339 ? 20.828 -25.859 10.656 1 85.06 339 ASP A N 1
ATOM 2711 C CA . ASP A 1 339 ? 21.797 -26.844 10.18 1 85.06 339 ASP A CA 1
ATOM 2712 C C . ASP A 1 339 ? 23.234 -26.406 10.508 1 85.06 339 ASP A C 1
ATOM 2714 O O . ASP A 1 339 ? 24.141 -27.234 10.578 1 85.06 339 ASP A O 1
ATOM 2718 N N . HIS A 1 340 ? 23.344 -25.109 10.742 1 86.62 340 HIS A N 1
ATOM 2719 C CA . HIS A 1 340 ? 24.703 -24.594 10.891 1 86.62 340 HIS A CA 1
ATOM 2720 C C . HIS A 1 340 ? 24.875 -23.906 12.242 1 86.62 340 HIS A C 1
ATOM 2722 O O . HIS A 1 340 ? 25.734 -23.016 12.383 1 86.62 340 HIS A O 1
ATOM 2728 N N . LYS A 1 341 ? 24.031 -24.156 13.102 1 80.56 341 LYS A N 1
ATOM 2729 C CA . LYS A 1 341 ? 24.062 -23.562 14.438 1 80.56 341 LYS A CA 1
ATOM 2730 C C . LYS A 1 341 ? 25.391 -23.859 15.133 1 80.56 341 LYS A C 1
ATOM 2732 O O . LYS A 1 341 ? 25.875 -23.047 15.938 1 80.56 341 LYS A O 1
ATOM 2737 N N . SER A 1 342 ? 25.922 -24.969 14.844 1 75.31 342 SER A N 1
ATOM 2738 C CA . SER A 1 342 ? 27.141 -25.406 15.508 1 75.31 342 SER A CA 1
ATOM 2739 C C . SER A 1 342 ? 28.328 -24.531 15.094 1 75.31 342 SER A C 1
ATOM 2741 O O . SER A 1 342 ? 29.328 -24.453 15.812 1 75.31 342 SER A O 1
ATOM 2743 N N . LEU A 1 343 ? 28.234 -23.859 13.93 1 69.44 343 LEU A N 1
ATOM 2744 C CA . LEU A 1 343 ? 29.312 -23 13.461 1 69.44 343 LEU A CA 1
ATOM 2745 C C . LEU A 1 343 ? 29.344 -21.688 14.234 1 69.44 343 LEU A C 1
ATOM 2747 O O . LEU A 1 343 ? 30.375 -21.016 14.289 1 69.44 343 LEU A O 1
ATOM 2751 N N . GLN A 1 344 ? 28.203 -21.141 14.727 1 60.41 344 GLN A N 1
ATOM 2752 C CA . GLN A 1 344 ? 28.141 -19.922 15.516 1 60.41 344 GLN A CA 1
ATOM 2753 C C . GLN A 1 344 ? 29.188 -19.922 16.641 1 60.41 344 GLN A C 1
ATOM 2755 O O . GLN A 1 344 ? 29.828 -18.906 16.906 1 60.41 344 GLN A O 1
ATOM 2760 N N . MET A 1 345 ? 29.234 -20.953 17.281 1 52.66 345 MET A N 1
ATOM 2761 C CA . MET A 1 345 ? 30.109 -21.125 18.438 1 52.66 345 MET A CA 1
ATOM 2762 C C . MET A 1 345 ? 31.578 -20.969 18.016 1 52.66 345 MET A C 1
ATOM 2764 O O . MET A 1 345 ? 32.406 -20.5 18.797 1 52.66 345 MET A O 1
ATOM 2768 N N . GLU A 1 346 ? 31.859 -21.219 16.859 1 50.06 346 GLU A N 1
ATOM 2769 C CA . GLU A 1 346 ? 33.25 -21.172 16.484 1 50.06 346 GLU A CA 1
ATOM 2770 C C . GLU A 1 346 ? 33.656 -19.781 15.992 1 50.06 346 GLU A C 1
ATOM 2772 O O . GLU A 1 346 ? 34.781 -19.328 16.25 1 50.06 346 GLU A O 1
ATOM 2777 N N . ASN A 1 347 ? 32.844 -19.109 15.266 1 48.62 347 ASN A N 1
ATOM 2778 C CA . ASN A 1 347 ? 33.188 -17.844 14.617 1 48.62 347 ASN A CA 1
ATOM 2779 C C . ASN A 1 347 ? 33.031 -16.672 15.57 1 48.62 347 ASN A C 1
ATOM 2781 O O . ASN A 1 347 ? 33.344 -15.523 15.203 1 48.62 347 ASN A O 1
ATOM 2785 N N . HIS A 1 348 ? 32.406 -16.625 16.672 1 41.16 348 HIS A N 1
ATOM 2786 C CA . HIS A 1 348 ? 32.5 -15.477 17.562 1 41.16 348 HIS A CA 1
ATOM 2787 C C . HIS A 1 348 ? 33.969 -15.086 17.781 1 41.16 348 HIS A C 1
ATOM 2789 O O . HIS A 1 348 ? 34.25 -14.047 18.375 1 41.16 348 HIS A O 1
ATOM 2795 N N . LYS A 1 349 ? 34.938 -15.953 17.719 1 33.47 349 LYS A N 1
ATOM 2796 C CA . LYS A 1 349 ? 36.344 -15.57 17.938 1 33.47 349 LYS A CA 1
ATOM 2797 C C . LYS A 1 349 ? 36.875 -14.789 16.75 1 33.47 349 LYS A C 1
ATOM 2799 O O . LYS A 1 349 ? 37.781 -13.977 16.906 1 33.47 349 LYS A O 1
ATOM 2804 N N . ALA A 1 350 ? 36.656 -15.305 15.578 1 32.94 350 ALA A N 1
ATOM 2805 C CA . ALA A 1 350 ? 37.469 -14.836 14.453 1 32.94 350 ALA A CA 1
ATOM 2806 C C . ALA A 1 350 ? 36.906 -13.547 13.859 1 32.94 350 ALA A C 1
ATOM 2808 O O . ALA A 1 350 ? 37.406 -13.055 12.844 1 32.94 350 ALA A O 1
ATOM 2809 N N . SER A 1 351 ? 35.781 -13.07 14.266 1 34.09 351 SER A N 1
ATOM 2810 C CA . SER A 1 351 ? 35.156 -12.078 13.391 1 34.09 351 SER A CA 1
ATOM 2811 C C . SER A 1 351 ? 35.938 -10.773 13.375 1 34.09 351 SER A C 1
ATOM 2813 O O . SER A 1 351 ? 35.469 -9.758 12.867 1 34.09 351 SER A O 1
ATOM 2815 N N . VAL A 1 352 ? 36.906 -10.625 14.258 1 28.92 352 VAL A N 1
ATOM 2816 C CA . VAL A 1 352 ? 37.344 -9.234 14.219 1 28.92 352 VAL A CA 1
ATOM 2817 C C . VAL A 1 352 ? 37.844 -8.875 12.82 1 28.92 352 VAL A C 1
ATOM 2819 O O . VAL A 1 352 ? 37.656 -7.746 12.359 1 28.92 352 VAL A O 1
ATOM 2822 N N . ALA A 1 353 ? 38.875 -9.609 12.258 1 25.33 353 ALA A N 1
ATOM 2823 C CA . ALA A 1 353 ? 40.031 -9.039 11.578 1 25.33 353 ALA A CA 1
ATOM 2824 C C . ALA A 1 353 ? 39.688 -8.703 10.125 1 25.33 353 ALA A C 1
ATOM 2826 O O . ALA A 1 353 ? 40.531 -8.125 9.414 1 25.33 353 ALA A O 1
ATOM 2827 N N . LYS A 1 354 ? 39 -9.508 9.352 1 30.06 354 LYS A N 1
ATOM 2828 C CA . LYS A 1 354 ? 39.469 -9.383 7.98 1 30.06 354 LYS A CA 1
ATOM 2829 C C . LYS A 1 354 ? 39 -8.078 7.348 1 30.06 354 LYS A C 1
ATOM 2831 O O . LYS A 1 354 ? 37.781 -7.91 7.105 1 30.06 354 LYS A O 1
ATOM 2836 N N . GLU A 1 355 ? 39.5 -6.945 7.688 1 27.39 355 GLU A N 1
ATOM 2837 C CA . GLU A 1 355 ? 39.562 -5.617 7.086 1 27.39 355 GLU A CA 1
ATOM 2838 C C . GLU A 1 355 ? 39.719 -5.707 5.57 1 27.39 355 GLU A C 1
ATOM 2840 O O . GLU A 1 355 ? 40.188 -6.719 5.043 1 27.39 355 GLU A O 1
ATOM 2845 N N . PHE A 1 356 ? 39.031 -4.723 4.816 1 27.22 356 PHE A N 1
ATOM 2846 C CA . PHE A 1 356 ? 39.062 -4.332 3.414 1 27.22 356 PHE A CA 1
ATOM 2847 C C . PHE A 1 356 ? 40.5 -4.254 2.896 1 27.22 356 PHE A C 1
ATOM 2849 O O . PHE A 1 356 ? 41.312 -3.527 3.451 1 27.22 356 PHE A O 1
ATOM 2856 N N . ASP A 1 357 ? 41.062 -5.324 2.625 1 26.27 357 ASP A N 1
ATOM 2857 C CA . ASP A 1 357 ? 42.281 -5.148 1.83 1 26.27 357 ASP A CA 1
ATOM 2858 C C . ASP A 1 357 ? 42.062 -4.133 0.71 1 26.27 357 ASP A C 1
ATOM 2860 O O . ASP A 1 357 ? 41.094 -4.234 -0.047 1 26.27 357 ASP A O 1
ATOM 2864 N N . ASN A 1 358 ? 42.375 -2.895 0.94 1 29.38 358 ASN A N 1
ATOM 2865 C CA . ASN A 1 358 ? 42.656 -1.778 0.046 1 29.38 358 ASN A CA 1
ATOM 2866 C C . ASN A 1 358 ? 43.312 -2.256 -1.259 1 29.38 358 ASN A C 1
ATOM 2868 O O . ASN A 1 358 ? 44.469 -2.658 -1.277 1 29.38 358 ASN A O 1
ATOM 2872 N N . GLU A 1 359 ? 42.625 -3.15 -1.965 1 29.75 359 GLU A N 1
ATOM 2873 C CA . GLU A 1 359 ? 43.344 -3.486 -3.193 1 29.75 359 GLU A CA 1
ATOM 2874 C C . GLU A 1 359 ? 43.844 -2.232 -3.896 1 29.75 359 GLU A C 1
ATOM 2876 O O . GLU A 1 359 ? 43.281 -1.156 -3.762 1 29.75 359 GLU A O 1
ATOM 2881 N N . GLU A 1 360 ? 45.031 -2.32 -4.375 1 29.72 360 GLU A N 1
ATOM 2882 C CA . GLU A 1 360 ? 45.969 -1.579 -5.223 1 29.72 360 GLU A CA 1
ATOM 2883 C C . GLU A 1 360 ? 45.25 -0.977 -6.43 1 29.72 360 GLU A C 1
ATOM 2885 O O . GLU A 1 360 ? 44.156 -1.424 -6.797 1 29.72 360 GLU A O 1
ATOM 2890 N N . ASP A 1 361 ? 45.875 0.032 -7.133 1 31.44 361 ASP A N 1
ATOM 2891 C CA . ASP A 1 361 ? 45.844 0.951 -8.266 1 31.44 361 ASP A CA 1
ATOM 2892 C C . ASP A 1 361 ? 45.5 0.215 -9.562 1 31.44 361 ASP A C 1
ATOM 2894 O O . ASP A 1 361 ? 46.375 -0.003 -10.406 1 31.44 361 ASP A O 1
ATOM 2898 N N . SER A 1 362 ? 44.812 -0.93 -9.57 1 34.56 362 SER A N 1
ATOM 2899 C CA . SER A 1 362 ? 44.844 -1.524 -10.906 1 34.56 362 SER A CA 1
ATOM 2900 C C . SER A 1 362 ? 44.062 -0.677 -11.898 1 34.56 362 SER A C 1
ATOM 2902 O O . SER A 1 362 ? 43.094 0.011 -11.523 1 34.56 362 SER A O 1
ATOM 2904 N N . THR A 1 363 ? 44.625 -0.343 -13.008 1 37.16 363 THR A N 1
ATOM 2905 C CA . THR A 1 363 ? 44.156 0.335 -14.219 1 37.16 363 THR A CA 1
ATOM 2906 C C . THR A 1 363 ? 42.812 -0.207 -14.672 1 37.16 363 THR A C 1
ATOM 2908 O O . THR A 1 363 ? 42.25 0.264 -15.664 1 37.16 363 THR A O 1
ATOM 2911 N N . GLU A 1 364 ? 42.375 -1.36 -14.125 1 38.38 364 GLU A N 1
ATOM 2912 C CA . GLU A 1 364 ? 41.188 -1.964 -14.688 1 38.38 364 GLU A CA 1
ATOM 2913 C C . GLU A 1 364 ? 39.906 -1.278 -14.164 1 38.38 364 GLU A C 1
ATOM 2915 O O . GLU A 1 364 ? 39.938 -0.603 -13.133 1 38.38 364 GLU A O 1
ATOM 2920 N N . CYS A 1 365 ? 38.875 -1.345 -14.953 1 46.88 365 CYS A N 1
ATOM 2921 C CA . CYS A 1 365 ? 37.594 -0.688 -14.68 1 46.88 365 CYS A CA 1
ATOM 2922 C C . CYS A 1 365 ? 37.094 -1.018 -13.281 1 46.88 365 CYS A C 1
ATOM 2924 O O . CYS A 1 365 ? 37.031 -2.188 -12.898 1 46.88 365 CYS A O 1
ATOM 2926 N N . ARG A 1 366 ? 37.188 -0.176 -12.359 1 46.28 366 ARG A N 1
ATOM 2927 C CA . ARG A 1 366 ? 36.844 -0.244 -10.938 1 46.28 366 ARG A CA 1
ATOM 2928 C C . ARG A 1 366 ? 35.375 -0.577 -10.727 1 46.28 366 ARG A C 1
ATOM 2930 O O . ARG A 1 366 ? 34.844 -0.375 -9.633 1 46.28 366 ARG A O 1
ATOM 2937 N N . THR A 1 367 ? 34.844 -1.088 -11.812 1 45.47 367 THR A N 1
ATOM 2938 C CA . THR A 1 367 ? 33.406 -1.346 -11.703 1 45.47 367 THR A CA 1
ATOM 2939 C C . THR A 1 367 ? 33.125 -2.801 -11.32 1 45.47 367 THR A C 1
ATOM 2941 O O . THR A 1 367 ? 32 -3.277 -11.414 1 45.47 367 THR A O 1
ATOM 2944 N N . LEU A 1 368 ? 34.156 -3.438 -10.883 1 42.97 368 LEU A N 1
ATOM 2945 C CA . LEU A 1 368 ? 33.969 -4.844 -10.555 1 42.97 368 LEU A CA 1
ATOM 2946 C C . LEU A 1 368 ? 33.188 -5 -9.258 1 42.97 368 LEU A C 1
ATOM 2948 O O . LEU A 1 368 ? 33.688 -4.625 -8.188 1 42.97 368 LEU A O 1
ATOM 2952 N N . LYS A 1 369 ? 32.031 -5.457 -9.203 1 49.31 369 LYS A N 1
ATOM 2953 C CA . LYS A 1 369 ? 31.062 -5.531 -8.102 1 49.31 369 LYS A CA 1
ATOM 2954 C C . LYS A 1 369 ? 31.469 -6.59 -7.082 1 49.31 369 LYS A C 1
ATOM 2956 O O . LYS A 1 369 ? 31.016 -6.562 -5.938 1 49.31 369 LYS A O 1
ATOM 2961 N N . ALA A 1 370 ? 32.25 -7.609 -7.398 1 43.91 370 ALA A N 1
ATOM 2962 C CA . ALA A 1 370 ? 32.625 -8.711 -6.512 1 43.91 370 ALA A CA 1
ATOM 2963 C C . ALA A 1 370 ? 33.438 -8.195 -5.309 1 43.91 370 ALA A C 1
ATOM 2965 O O . ALA A 1 370 ? 33.5 -8.867 -4.277 1 43.91 370 ALA A O 1
ATOM 2966 N N . LYS A 1 371 ? 34.031 -7.086 -5.402 1 41.28 371 LYS A N 1
ATOM 2967 C CA . LYS A 1 371 ? 34.875 -6.566 -4.34 1 41.28 371 LYS A CA 1
ATOM 2968 C C . LYS A 1 371 ? 34.062 -5.773 -3.318 1 41.28 371 LYS A C 1
ATOM 2970 O O . LYS A 1 371 ? 34.625 -5.191 -2.391 1 41.28 371 LYS A O 1
ATOM 2975 N N . GLY A 1 372 ? 32.812 -5.715 -3.402 1 46.56 372 GLY A N 1
ATOM 2976 C CA . GLY A 1 372 ? 32.031 -4.941 -2.467 1 46.56 372 GLY A CA 1
ATOM 2977 C C . GLY A 1 372 ? 31.969 -5.551 -1.08 1 46.56 372 GLY A C 1
ATOM 2978 O O . GLY A 1 372 ? 32.281 -6.73 -0.903 1 46.56 372 GLY A O 1
ATOM 2979 N N . PRO A 1 373 ? 32.031 -4.699 0.017 1 45.78 373 PRO A N 1
ATOM 2980 C CA . PRO A 1 373 ? 32.031 -5.172 1.404 1 45.78 373 PRO A CA 1
ATOM 2981 C C . PRO A 1 373 ? 31.016 -6.277 1.648 1 45.78 373 PRO A C 1
ATOM 2983 O O . PRO A 1 373 ? 29.922 -6.262 1.061 1 45.78 373 PRO A O 1
ATOM 2986 N N . LEU A 1 374 ? 31.688 -7.438 1.936 1 45.53 374 LEU A N 1
ATOM 2987 C CA . LEU A 1 374 ? 30.859 -8.555 2.381 1 45.53 374 LEU A CA 1
ATOM 2988 C C . LEU A 1 374 ? 29.812 -8.094 3.387 1 45.53 374 LEU A C 1
ATOM 2990 O O . LEU A 1 374 ? 30.156 -7.512 4.418 1 45.53 374 LEU A O 1
ATOM 2994 N N . LYS A 1 375 ? 28.797 -7.66 2.881 1 51.62 375 LYS A N 1
ATOM 2995 C CA . LYS A 1 375 ? 27.703 -7.199 3.732 1 51.62 375 LYS A CA 1
ATOM 2996 C C . LYS A 1 375 ? 27.328 -8.266 4.758 1 51.62 375 LYS A C 1
ATOM 2998 O O . LYS A 1 375 ? 27.641 -9.438 4.586 1 51.62 375 LYS A O 1
ATOM 3003 N N . LYS A 1 376 ? 26.547 -7.852 5.68 1 60.91 376 LYS A N 1
ATOM 3004 C CA . LYS A 1 376 ? 25.75 -8.422 6.758 1 60.91 376 LYS A CA 1
ATOM 3005 C C . LYS A 1 376 ? 24.984 -9.648 6.281 1 60.91 376 LYS A C 1
ATOM 3007 O O . LYS A 1 376 ? 24.859 -9.883 5.078 1 60.91 376 LYS A O 1
ATOM 3012 N N . CYS A 1 377 ? 24.672 -10.727 7.027 1 76.75 377 CYS A N 1
ATOM 3013 C CA . CYS A 1 377 ? 23.875 -11.945 6.996 1 76.75 377 CYS A CA 1
ATOM 3014 C C . CYS A 1 377 ? 22.594 -11.734 6.211 1 76.75 377 CYS A C 1
ATOM 3016 O O . CYS A 1 377 ? 21.5 -12.047 6.691 1 76.75 377 CYS A O 1
ATOM 3018 N N . LYS A 1 378 ? 22.891 -11.055 4.902 1 83.31 378 LYS A N 1
ATOM 3019 C CA . LYS A 1 378 ? 21.797 -10.859 3.949 1 83.31 378 LYS A CA 1
ATOM 3020 C C . LYS A 1 378 ? 22.219 -11.289 2.547 1 83.31 378 LYS A C 1
ATOM 3022 O O . LYS A 1 378 ? 23.406 -11.367 2.238 1 83.31 378 LYS A O 1
ATOM 3027 N N . THR A 1 379 ? 21.297 -11.672 1.71 1 85.5 379 THR A N 1
ATOM 3028 C CA . THR A 1 379 ? 21.578 -11.898 0.297 1 85.5 379 THR A CA 1
ATOM 3029 C C . THR A 1 379 ? 22.094 -10.625 -0.365 1 85.5 379 THR A C 1
ATOM 3031 O O . THR A 1 379 ? 21.953 -9.531 0.19 1 85.5 379 THR A O 1
ATOM 3034 N N . ALA A 1 380 ? 22.719 -10.789 -1.504 1 80 380 ALA A N 1
ATOM 3035 C CA . ALA A 1 380 ? 23.25 -9.641 -2.232 1 80 380 ALA A CA 1
ATOM 3036 C C . ALA A 1 380 ? 22.203 -9.055 -3.178 1 80 380 ALA A C 1
ATOM 3038 O O . ALA A 1 380 ? 22.547 -8.273 -4.07 1 80 380 ALA A O 1
ATOM 3039 N N . GLY A 1 381 ? 20.984 -9.469 -2.988 1 88.75 381 GLY A N 1
ATOM 3040 C CA . GLY A 1 381 ? 19.922 -8.969 -3.85 1 88.75 381 GLY A CA 1
ATOM 3041 C C . GLY A 1 381 ? 19.469 -9.984 -4.891 1 88.75 381 GLY A C 1
ATOM 3042 O O . GLY A 1 381 ? 19.453 -11.188 -4.625 1 88.75 381 GLY A O 1
ATOM 3043 N N . ILE A 1 382 ? 18.984 -9.406 -6.027 1 92.5 382 ILE A N 1
ATOM 3044 C CA . ILE A 1 382 ? 18.438 -10.258 -7.082 1 92.5 382 ILE A CA 1
ATOM 3045 C C . ILE A 1 382 ? 19.094 -9.898 -8.414 1 92.5 382 ILE A C 1
ATOM 3047 O O . ILE A 1 382 ? 19.484 -8.75 -8.641 1 92.5 382 ILE A O 1
ATOM 3051 N N . CYS A 1 383 ? 19.375 -10.906 -9.148 1 95.12 383 CYS A N 1
ATOM 3052 C CA . CYS A 1 383 ? 19.766 -10.742 -10.547 1 95.12 383 CYS A CA 1
ATOM 3053 C C . CYS A 1 383 ? 18.594 -11.062 -11.477 1 95.12 383 CYS A C 1
ATOM 3055 O O . CYS A 1 383 ? 18.031 -12.156 -11.414 1 95.12 383 CYS A O 1
ATOM 3057 N N . ALA A 1 384 ? 18.234 -10.07 -12.258 1 97.06 384 ALA A N 1
ATOM 3058 C CA . ALA A 1 384 ? 17.062 -10.242 -13.125 1 97.06 384 ALA A CA 1
ATOM 3059 C C . ALA A 1 384 ? 17.469 -10.258 -14.594 1 97.06 384 ALA A C 1
ATOM 3061 O O . ALA A 1 384 ? 18.438 -9.602 -14.977 1 97.06 384 ALA A O 1
ATOM 3062 N N . SER A 1 385 ? 16.844 -11.055 -15.297 1 98.38 385 SER A N 1
ATOM 3063 C CA . SER A 1 385 ? 16.891 -11.062 -16.75 1 98.38 385 SER A CA 1
ATOM 3064 C C . SER A 1 385 ? 15.586 -10.555 -17.344 1 98.38 385 SER A C 1
ATOM 3066 O O . SER A 1 385 ? 14.516 -11.086 -17.047 1 98.38 385 SER A O 1
ATOM 3068 N N . VAL A 1 386 ? 15.727 -9.5 -18.125 1 98.38 386 VAL A N 1
ATOM 3069 C CA . VAL A 1 386 ? 14.547 -8.82 -18.656 1 98.38 386 VAL A CA 1
ATOM 3070 C C . VAL A 1 386 ? 14.711 -8.609 -20.156 1 98.38 386 VAL A C 1
ATOM 3072 O O . VAL A 1 386 ? 15.781 -8.211 -20.625 1 98.38 386 VAL A O 1
ATOM 3075 N N . TYR A 1 387 ? 13.711 -8.938 -20.922 1 98.25 387 TYR A N 1
ATOM 3076 C CA . TYR A 1 387 ? 13.719 -8.547 -22.328 1 98.25 387 TYR A CA 1
ATOM 3077 C C . TYR A 1 387 ? 13.656 -7.031 -22.484 1 98.25 387 TYR A C 1
ATOM 3079 O O . TYR A 1 387 ? 13.148 -6.336 -21.594 1 98.25 387 TYR A O 1
ATOM 3087 N N . ASN A 1 388 ? 14.094 -6.562 -23.641 1 96.81 388 ASN A N 1
ATOM 3088 C CA . ASN A 1 388 ? 14.109 -5.125 -23.891 1 96.81 388 ASN A CA 1
ATOM 3089 C C . ASN A 1 388 ? 12.695 -4.547 -23.891 1 96.81 388 ASN A C 1
ATOM 3091 O O . ASN A 1 388 ? 12.516 -3.334 -23.75 1 96.81 388 ASN A O 1
ATOM 3095 N N . CYS A 1 389 ? 11.711 -5.418 -24.047 1 96.38 389 CYS A N 1
ATOM 3096 C CA . CYS A 1 389 ? 10.336 -4.949 -24.047 1 96.38 389 CYS A CA 1
ATOM 3097 C C . CYS A 1 389 ? 9.797 -4.859 -22.625 1 96.38 389 CYS A C 1
ATOM 3099 O O . CYS A 1 389 ? 8.633 -4.504 -22.406 1 96.38 389 CYS A O 1
ATOM 3101 N N . GLY A 1 390 ? 10.555 -5.25 -21.641 1 96.56 390 GLY A N 1
ATOM 3102 C CA . GLY A 1 390 ? 10.188 -5.059 -20.25 1 96.56 390 GLY A CA 1
ATOM 3103 C C . GLY A 1 390 ? 9.695 -6.328 -19.578 1 96.56 390 GLY A C 1
ATOM 3104 O O . GLY A 1 390 ? 9.383 -6.324 -18.391 1 96.56 390 GLY A O 1
ATOM 3105 N N . ILE A 1 391 ? 9.656 -7.434 -20.281 1 98.12 391 ILE A N 1
ATOM 3106 C CA . ILE A 1 391 ? 9.148 -8.688 -19.75 1 98.12 391 ILE A CA 1
ATOM 3107 C C . ILE A 1 391 ? 10.266 -9.43 -19.031 1 98.12 391 ILE A C 1
ATOM 3109 O O . ILE A 1 391 ? 11.336 -9.664 -19.594 1 98.12 391 ILE A O 1
ATOM 3113 N N . ILE A 1 392 ? 10 -9.781 -17.797 1 98.38 392 ILE A N 1
ATOM 3114 C CA . ILE A 1 392 ? 10.961 -10.555 -17 1 98.38 392 ILE A CA 1
ATOM 3115 C C . ILE A 1 392 ? 10.969 -12.008 -17.484 1 98.38 392 ILE A C 1
ATOM 3117 O O . ILE A 1 392 ? 9.914 -12.641 -17.594 1 98.38 392 ILE A O 1
ATOM 3121 N N . ASN A 1 393 ? 12.086 -12.508 -17.781 1 98.25 393 ASN A N 1
ATOM 3122 C CA . ASN A 1 393 ? 12.133 -13.898 -18.234 1 98.25 393 ASN A CA 1
ATOM 3123 C C . ASN A 1 393 ? 12.906 -14.773 -17.266 1 98.25 393 ASN A C 1
ATOM 3125 O O . ASN A 1 393 ? 12.992 -15.992 -17.453 1 98.25 393 ASN A O 1
ATOM 3129 N N . GLY A 1 394 ? 13.438 -14.141 -16.219 1 97.44 394 GLY A N 1
ATOM 3130 C CA . GLY A 1 394 ? 14.102 -14.906 -15.172 1 97.44 394 GLY A CA 1
ATOM 3131 C C . GLY A 1 394 ? 14.641 -14.047 -14.047 1 97.44 394 GLY A C 1
ATOM 3132 O O . GLY A 1 394 ? 14.945 -12.867 -14.25 1 97.44 394 GLY A O 1
ATOM 3133 N N . MET A 1 395 ? 14.742 -14.703 -12.906 1 96.06 395 MET A N 1
ATOM 3134 C CA . MET A 1 395 ? 15.32 -14.039 -11.734 1 96.06 395 MET A CA 1
ATOM 3135 C C . MET A 1 395 ? 16.016 -15.055 -10.836 1 96.06 395 MET A C 1
ATOM 3137 O O . MET A 1 395 ? 15.617 -16.219 -10.766 1 96.06 395 MET A O 1
ATOM 3141 N N . THR A 1 396 ? 17.078 -14.578 -10.227 1 94.56 396 THR A N 1
ATOM 3142 C CA . THR A 1 396 ? 17.781 -15.422 -9.266 1 94.56 396 THR A CA 1
ATOM 3143 C C . THR A 1 396 ? 18.344 -14.586 -8.117 1 94.56 396 THR A C 1
ATOM 3145 O O . THR A 1 396 ? 18.641 -13.398 -8.297 1 94.56 396 THR A O 1
ATOM 3148 N N . GLU A 1 397 ? 18.391 -15.242 -6.965 1 92.5 397 GLU A N 1
ATOM 3149 C CA . GLU A 1 397 ? 19 -14.57 -5.82 1 92.5 397 GLU A CA 1
ATOM 3150 C C . GLU A 1 397 ? 20.516 -14.578 -5.926 1 92.5 397 GLU A C 1
ATOM 3152 O O . GLU A 1 397 ? 21.109 -15.539 -6.41 1 92.5 397 GLU A O 1
ATOM 3157 N N . LEU A 1 398 ? 21.078 -13.477 -5.461 1 88.81 398 LEU A N 1
ATOM 3158 C CA . LEU A 1 398 ? 22.531 -13.375 -5.367 1 88.81 398 LEU A CA 1
ATOM 3159 C C . LEU A 1 398 ? 23 -13.523 -3.924 1 88.81 398 LEU A C 1
ATOM 3161 O O . LEU A 1 398 ? 22.359 -13.016 -3.004 1 88.81 398 LEU A O 1
ATOM 3165 N N . TYR A 1 399 ? 24.031 -14.289 -3.789 1 83.88 399 TYR A N 1
ATOM 3166 C CA . TYR A 1 399 ? 24.562 -14.516 -2.453 1 83.88 399 TYR A CA 1
ATOM 3167 C C . TYR A 1 399 ? 25.969 -13.953 -2.324 1 83.88 399 TYR A C 1
ATOM 3169 O O . TYR A 1 399 ? 26.812 -14.156 -3.203 1 83.88 399 TYR A O 1
ATOM 3177 N N . GLY A 1 400 ? 26.234 -13.273 -1.272 1 77.25 400 GLY A N 1
ATOM 3178 C CA . GLY A 1 400 ? 27.531 -12.648 -1.054 1 77.25 400 GLY A CA 1
ATOM 3179 C C . GLY A 1 400 ? 27.703 -11.359 -1.825 1 77.25 400 GLY A C 1
ATOM 3180 O O . GLY A 1 400 ? 27.641 -10.273 -1.249 1 77.25 400 GLY A O 1
ATOM 3181 N N . CYS A 1 401 ? 27.953 -11.438 -3.008 1 76.88 401 CYS A N 1
ATOM 3182 C CA . CYS A 1 401 ? 28.078 -10.305 -3.916 1 76.88 401 CYS A CA 1
ATOM 3183 C C . CYS A 1 401 ? 27.641 -10.68 -5.324 1 76.88 401 CYS A C 1
ATOM 3185 O O . CYS A 1 401 ? 27.344 -11.844 -5.598 1 76.88 401 CYS A O 1
ATOM 3187 N N . GLU A 1 402 ? 27.516 -9.727 -6.043 1 81.88 402 GLU A N 1
ATOM 3188 C CA . GLU A 1 402 ? 27.234 -9.984 -7.453 1 81.88 402 GLU A CA 1
ATOM 3189 C C . GLU A 1 402 ? 28.516 -10.367 -8.203 1 81.88 402 GLU A C 1
ATOM 3191 O O . GLU A 1 402 ? 29.109 -9.531 -8.883 1 81.88 402 GLU A O 1
ATOM 3196 N N . SER A 1 403 ? 28.797 -11.617 -8.188 1 83.94 403 SER A N 1
ATOM 3197 C CA . SER A 1 403 ? 30.016 -12.086 -8.828 1 83.94 403 SER A CA 1
ATOM 3198 C C . SER A 1 403 ? 29.766 -12.492 -10.273 1 83.94 403 SER A C 1
ATOM 3200 O O . SER A 1 403 ? 28.641 -12.82 -10.641 1 83.94 403 SER A O 1
ATOM 3202 N N . LEU A 1 404 ? 30.828 -12.484 -11.031 1 89 404 LEU A N 1
ATOM 3203 C CA . LEU A 1 404 ? 30.734 -12.922 -12.422 1 89 404 LEU A CA 1
ATOM 3204 C C . LEU A 1 404 ? 30.359 -14.391 -12.5 1 89 404 LEU A C 1
ATOM 3206 O O . LEU A 1 404 ? 29.656 -14.805 -13.43 1 89 404 LEU A O 1
ATOM 3210 N N . THR A 1 405 ? 30.766 -15.086 -11.523 1 88.81 405 THR A N 1
ATOM 3211 C CA . THR A 1 405 ? 30.453 -16.516 -11.477 1 88.81 405 THR A CA 1
ATOM 3212 C C . THR A 1 405 ? 28.953 -16.734 -11.383 1 88.81 405 THR A C 1
ATOM 3214 O O . THR A 1 405 ? 28.391 -17.547 -12.125 1 88.81 405 THR A O 1
ATOM 3217 N N . GLN A 1 406 ? 28.359 -16.031 -10.531 1 89.94 406 GLN A N 1
ATOM 3218 C CA . GLN A 1 406 ? 26.922 -16.188 -10.328 1 89.94 406 GLN A CA 1
ATOM 3219 C C . GLN A 1 406 ? 26.141 -15.719 -11.547 1 89.94 406 GLN A C 1
ATOM 3221 O O . GLN A 1 406 ? 25.156 -16.359 -11.953 1 89.94 406 GLN A O 1
ATOM 3226 N N . VAL A 1 407 ? 26.562 -14.633 -12.141 1 93.81 407 VAL A N 1
ATOM 3227 C CA . VAL A 1 407 ? 25.906 -14.117 -13.328 1 93.81 407 VAL A CA 1
ATOM 3228 C C . VAL A 1 407 ? 26.047 -15.109 -14.477 1 93.81 407 VAL A C 1
ATOM 3230 O O . VAL A 1 407 ? 25.094 -15.375 -15.203 1 93.81 407 VAL A O 1
ATOM 3233 N N . TYR A 1 408 ? 27.25 -15.641 -14.594 1 94.25 408 TYR A N 1
ATOM 3234 C CA . TYR A 1 408 ? 27.516 -16.625 -15.633 1 94.25 408 TYR A CA 1
ATOM 3235 C C . TYR A 1 408 ? 26.656 -17.875 -15.438 1 94.25 408 TYR A C 1
ATOM 3237 O O . TYR A 1 408 ? 26.078 -18.391 -16.391 1 94.25 408 TYR A O 1
ATOM 3245 N N . MET A 1 409 ? 26.594 -18.344 -14.258 1 94 409 MET A N 1
ATOM 3246 C CA . MET A 1 409 ? 25.766 -19.516 -13.969 1 94 409 MET A CA 1
ATOM 3247 C C . MET A 1 409 ? 24.297 -19.25 -14.305 1 94 409 MET A C 1
ATOM 3249 O O . MET A 1 409 ? 23.609 -20.125 -14.828 1 94 409 MET A O 1
ATOM 3253 N N . PHE A 1 410 ? 23.891 -18.078 -14.039 1 95.88 410 PHE A N 1
ATOM 3254 C CA . PHE A 1 410 ? 22.531 -17.672 -14.344 1 95.88 410 PHE A CA 1
ATOM 3255 C C . PHE A 1 410 ? 22.297 -17.641 -15.852 1 95.88 410 PHE A C 1
ATOM 3257 O O . PHE A 1 410 ? 21.266 -18.109 -16.344 1 95.88 410 PHE A O 1
ATOM 3264 N N . LEU A 1 411 ? 23.25 -17.141 -16.562 1 97.12 411 LEU A N 1
ATOM 3265 C CA . LEU A 1 411 ? 23.156 -17.094 -18.031 1 97.12 411 LEU A CA 1
ATOM 3266 C C . LEU A 1 411 ? 23.094 -18.484 -18.625 1 97.12 411 LEU A C 1
ATOM 3268 O O . LEU A 1 411 ? 22.328 -18.734 -19.562 1 97.12 411 LEU A O 1
ATOM 3272 N N . VAL A 1 412 ? 23.875 -19.328 -18.078 1 96.19 412 VAL A N 1
ATOM 3273 C CA . VAL A 1 412 ? 23.859 -20.719 -18.547 1 96.19 412 VAL A CA 1
ATOM 3274 C C . VAL A 1 412 ? 22.484 -21.328 -18.297 1 96.19 412 VAL A C 1
ATOM 3276 O O . VAL A 1 412 ? 21.922 -22.016 -19.156 1 96.19 412 VAL A O 1
ATOM 3279 N N . TRP A 1 413 ? 22.031 -21.062 -17.125 1 96.25 413 TRP A N 1
ATOM 3280 C CA . TRP A 1 413 ? 20.703 -21.562 -16.781 1 96.25 413 TRP A CA 1
ATOM 3281 C C . TRP A 1 413 ? 19.656 -21 -17.734 1 96.25 413 TRP A C 1
ATOM 3283 O O . TRP A 1 413 ? 18.797 -21.75 -18.219 1 96.25 413 TRP A O 1
ATOM 3293 N N . LEU A 1 414 ? 19.719 -19.781 -18.078 1 97.88 414 LEU A N 1
ATOM 3294 C CA . LEU A 1 414 ? 18.797 -19.141 -19 1 97.88 414 LEU A CA 1
ATOM 3295 C C . LEU A 1 414 ? 18.906 -19.766 -20.391 1 97.88 414 LEU A C 1
ATOM 3297 O O . LEU A 1 414 ? 17.891 -20.031 -21.047 1 97.88 414 LEU A O 1
ATOM 3301 N N . ALA A 1 415 ? 20.109 -19.953 -20.812 1 97.19 415 ALA A N 1
ATOM 3302 C CA . ALA A 1 415 ? 20.344 -20.547 -22.125 1 97.19 415 ALA A CA 1
ATOM 3303 C C . ALA A 1 415 ? 19.703 -21.922 -22.234 1 97.19 415 ALA A C 1
ATOM 3305 O O . ALA A 1 415 ? 19.234 -22.328 -23.297 1 97.19 415 ALA A O 1
ATOM 3306 N N . LYS A 1 416 ? 19.734 -22.594 -21.156 1 95.81 416 LYS A N 1
ATOM 3307 C CA . LYS A 1 416 ? 19.172 -23.938 -21.094 1 95.81 416 LYS A CA 1
ATOM 3308 C C . LYS A 1 416 ? 17.656 -23.922 -21.094 1 95.81 416 LYS A C 1
ATOM 3310 O O . LYS A 1 416 ? 17.016 -24.766 -21.719 1 95.81 416 LYS A O 1
ATOM 3315 N N . GLU A 1 417 ? 17.094 -22.938 -20.453 1 96 417 GLU A N 1
ATOM 3316 C CA . GLU A 1 417 ? 15.688 -23.047 -20.078 1 96 417 GLU A CA 1
ATOM 3317 C C . GLU A 1 417 ? 14.82 -22.156 -20.969 1 96 417 GLU A C 1
ATOM 3319 O O . GLU A 1 417 ? 13.648 -22.469 -21.203 1 96 417 GLU A O 1
ATOM 3324 N N . LEU A 1 418 ? 15.344 -21.078 -21.5 1 97.56 418 LEU A N 1
ATOM 3325 C CA . LEU A 1 418 ? 14.531 -20.172 -22.297 1 97.56 418 LEU A CA 1
ATOM 3326 C C . LEU A 1 418 ? 14.203 -20.797 -23.656 1 97.56 418 LEU A C 1
ATOM 3328 O O . LEU A 1 418 ? 15.055 -21.422 -24.281 1 97.56 418 LEU A O 1
ATOM 3332 N N . LEU A 1 419 ? 13.023 -20.609 -24.094 1 96.25 419 LEU A N 1
ATOM 3333 C CA . LEU A 1 419 ? 12.641 -21.047 -25.438 1 96.25 419 LEU A CA 1
ATOM 3334 C C . LEU A 1 419 ? 13.172 -20.078 -26.5 1 96.25 419 LEU A C 1
ATOM 3336 O O . LEU A 1 419 ? 13.461 -20.484 -27.625 1 96.25 419 LEU A O 1
ATOM 3340 N N . HIS A 1 420 ? 13.234 -18.828 -26.062 1 94.75 420 HIS A N 1
ATOM 3341 C CA . HIS A 1 420 ? 13.797 -17.797 -26.922 1 94.75 420 HIS A CA 1
ATOM 3342 C C . HIS A 1 420 ? 14.875 -17.016 -26.188 1 94.75 420 HIS A C 1
ATOM 3344 O O . HIS A 1 420 ? 14.57 -16.25 -25.266 1 94.75 420 HIS A O 1
ATOM 3350 N N . PHE A 1 421 ? 16.109 -17.203 -26.594 1 97.12 421 PHE A N 1
ATOM 3351 C CA . PHE A 1 421 ? 17.25 -16.422 -26.125 1 97.12 421 PHE A CA 1
ATOM 3352 C C . PHE A 1 421 ? 17.844 -15.617 -27.281 1 97.12 421 PHE A C 1
ATOM 3354 O O . PHE A 1 421 ? 18.5 -16.172 -28.156 1 97.12 421 PHE A O 1
ATOM 3361 N N . PRO A 1 422 ? 17.578 -14.359 -27.281 1 96.94 422 PRO A N 1
ATOM 3362 C CA . PRO A 1 422 ? 18.094 -13.547 -28.391 1 96.94 422 PRO A CA 1
ATOM 3363 C C . PRO A 1 422 ? 19.625 -13.469 -28.406 1 96.94 422 PRO A C 1
ATOM 3365 O O . PRO A 1 422 ? 20.266 -13.812 -27.406 1 96.94 422 PRO A O 1
ATOM 3368 N N . ASN A 1 423 ? 20.125 -12.93 -29.5 1 96.38 423 ASN A N 1
ATOM 3369 C CA . ASN A 1 423 ? 21.578 -12.875 -29.688 1 96.38 423 ASN A CA 1
ATOM 3370 C C . ASN A 1 423 ? 22.172 -11.609 -29.078 1 96.38 423 ASN A C 1
ATOM 3372 O O . ASN A 1 423 ? 23.391 -11.469 -29 1 96.38 423 ASN A O 1
ATOM 3376 N N . LEU A 1 424 ? 21.312 -10.766 -28.578 1 98 424 LEU A N 1
ATOM 3377 C CA . LEU A 1 424 ? 21.766 -9.5 -28.016 1 98 424 LEU A CA 1
ATOM 3378 C C . LEU A 1 424 ? 21.656 -9.5 -26.5 1 98 424 LEU A C 1
ATOM 3380 O O . LEU A 1 424 ? 20.609 -9.852 -25.953 1 98 424 LEU A O 1
ATOM 3384 N N . LEU A 1 425 ? 22.75 -9.109 -25.812 1 98.12 425 LEU A N 1
ATOM 3385 C CA . LEU A 1 425 ? 22.812 -9.086 -24.359 1 98.12 425 LEU A CA 1
ATOM 3386 C C . LEU A 1 425 ? 23.406 -7.773 -23.859 1 98.12 425 LEU A C 1
ATOM 3388 O O . LEU A 1 425 ? 24.438 -7.324 -24.375 1 98.12 425 LEU A O 1
ATOM 3392 N N . ALA A 1 426 ? 22.703 -7.148 -22.938 1 97.88 426 ALA A N 1
ATOM 3393 C CA . ALA A 1 426 ? 23.25 -5.957 -22.281 1 97.88 426 ALA A CA 1
ATOM 3394 C C . ALA A 1 426 ? 23.422 -6.191 -20.797 1 97.88 426 ALA A C 1
ATOM 3396 O O . ALA A 1 426 ? 22.578 -6.824 -20.156 1 97.88 426 ALA A O 1
ATOM 3397 N N . TYR A 1 427 ? 24.562 -5.746 -20.281 1 95.94 427 TYR A N 1
ATOM 3398 C CA . TYR A 1 427 ? 24.906 -5.918 -18.875 1 95.94 427 TYR A CA 1
ATOM 3399 C C . TYR A 1 427 ? 25.797 -4.785 -18.391 1 95.94 427 TYR A C 1
ATOM 3401 O O . TYR A 1 427 ? 26.672 -4.312 -19.141 1 95.94 427 TYR A O 1
ATOM 3409 N N . ASP A 1 428 ? 25.547 -4.328 -17.203 1 92.5 428 ASP A N 1
ATOM 3410 C CA . ASP A 1 428 ? 26.266 -3.178 -16.688 1 92.5 428 ASP A CA 1
ATOM 3411 C C . ASP A 1 428 ? 27.766 -3.473 -16.594 1 92.5 428 ASP A C 1
ATOM 3413 O O . ASP A 1 428 ? 28.594 -2.584 -16.797 1 92.5 428 ASP A O 1
ATOM 3417 N N . ASP A 1 429 ? 28.188 -4.723 -16.297 1 91.38 429 ASP A N 1
ATOM 3418 C CA . ASP A 1 429 ? 29.578 -5.137 -16.219 1 91.38 429 ASP A CA 1
ATOM 3419 C C . ASP A 1 429 ? 29.953 -6.039 -17.406 1 91.38 429 ASP A C 1
ATOM 3421 O O . ASP A 1 429 ? 30.609 -7.066 -17.219 1 91.38 429 ASP A O 1
ATOM 3425 N N . ALA A 1 430 ? 29.5 -5.594 -18.516 1 93.56 430 ALA A N 1
ATOM 3426 C CA . ALA A 1 430 ? 29.641 -6.398 -19.734 1 93.56 430 ALA A CA 1
ATOM 3427 C C . ALA A 1 430 ? 31.109 -6.621 -20.078 1 93.56 430 ALA A C 1
ATOM 3429 O O . ALA A 1 430 ? 31.469 -7.652 -20.641 1 93.56 430 ALA A O 1
ATOM 3430 N N . CYS A 1 431 ? 32 -5.695 -19.812 1 91.56 431 CYS A N 1
ATOM 3431 C CA . CYS A 1 431 ? 33.406 -5.82 -20.172 1 91.56 431 CYS A CA 1
ATOM 3432 C C . CYS A 1 431 ? 34.062 -7 -19.453 1 91.56 431 CYS A C 1
ATOM 3434 O O . CYS A 1 431 ? 34.719 -7.812 -20.078 1 91.56 431 CYS A O 1
ATOM 3436 N N . HIS A 1 432 ? 33.781 -7.176 -18.203 1 90.88 432 HIS A N 1
ATOM 3437 C CA . HIS A 1 432 ? 34.344 -8.297 -17.453 1 90.88 432 HIS A CA 1
ATOM 3438 C C . HIS A 1 432 ? 33.625 -9.602 -17.797 1 90.88 432 HIS A C 1
ATOM 3440 O O . HIS A 1 432 ? 34.25 -10.656 -17.875 1 90.88 432 HIS A O 1
ATOM 3446 N N . LEU A 1 433 ? 32.406 -9.492 -18.016 1 93.25 433 LEU A N 1
ATOM 3447 C CA . LEU A 1 433 ? 31.609 -10.68 -18.344 1 93.25 433 LEU A CA 1
ATOM 3448 C C . LEU A 1 433 ? 32.062 -11.273 -19.672 1 93.25 433 LEU A C 1
ATOM 3450 O O . LEU A 1 433 ? 32.219 -12.492 -19.797 1 93.25 433 LEU A O 1
ATOM 3454 N N . LYS A 1 434 ? 32.188 -10.406 -20.641 1 93.69 434 LYS A N 1
ATOM 3455 C CA . LYS A 1 434 ? 32.594 -10.875 -21.953 1 93.69 434 LYS A CA 1
ATOM 3456 C C . LYS A 1 434 ? 33.969 -11.578 -21.875 1 93.69 434 LYS A C 1
ATOM 3458 O O . LYS A 1 434 ? 34.156 -12.648 -22.469 1 93.69 434 LYS A O 1
ATOM 3463 N N . LYS A 1 435 ? 34.875 -10.992 -21.156 1 91 435 LYS A N 1
ATOM 3464 C CA . LYS A 1 435 ? 36.188 -11.617 -20.969 1 91 435 LYS A CA 1
ATOM 3465 C C . LYS A 1 435 ? 36.062 -12.961 -20.266 1 91 435 LYS A C 1
ATOM 3467 O O . LYS A 1 435 ? 36.781 -13.914 -20.578 1 91 435 LYS A O 1
ATOM 3472 N N . PHE A 1 436 ? 35.188 -12.961 -19.328 1 91.88 436 PHE A N 1
ATOM 3473 C CA . PHE A 1 436 ? 34.938 -14.172 -18.562 1 91.88 436 PHE A CA 1
ATOM 3474 C C . PHE A 1 436 ? 34.375 -15.273 -19.453 1 91.88 436 PHE A C 1
ATOM 3476 O O . PHE A 1 436 ? 34.781 -16.438 -19.359 1 91.88 436 PHE A O 1
ATOM 3483 N N . ILE A 1 437 ? 33.531 -14.977 -20.375 1 93.94 437 ILE A N 1
ATOM 3484 C CA . ILE A 1 437 ? 32.812 -15.914 -21.25 1 93.94 437 ILE A CA 1
ATOM 3485 C C . ILE A 1 437 ? 33.781 -16.484 -22.281 1 93.94 437 ILE A C 1
ATOM 3487 O O . ILE A 1 437 ? 33.781 -17.688 -22.547 1 93.94 437 ILE A O 1
ATOM 3491 N N . ILE A 1 438 ? 34.656 -15.625 -22.781 1 91.44 438 ILE A N 1
ATOM 3492 C CA . ILE A 1 438 ? 35.469 -16.031 -23.922 1 91.44 438 ILE A CA 1
ATOM 3493 C C . ILE A 1 438 ? 36.75 -16.656 -23.422 1 91.44 438 ILE A C 1
ATOM 3495 O O . ILE A 1 438 ? 37.625 -17.031 -24.219 1 91.44 438 ILE A O 1
ATOM 3499 N N . ASN A 1 439 ? 36.812 -16.719 -22.125 1 90.25 439 ASN A N 1
ATOM 3500 C CA . ASN A 1 439 ? 38 -17.406 -21.594 1 90.25 439 ASN A CA 1
ATOM 3501 C C . ASN A 1 439 ? 38.125 -18.812 -22.141 1 90.25 439 ASN A C 1
ATOM 3503 O O . ASN A 1 439 ? 37.188 -19.609 -22.062 1 90.25 439 ASN A O 1
ATOM 3507 N N . PRO A 1 440 ? 39.281 -19.188 -22.641 1 87.19 440 PRO A N 1
ATOM 3508 C CA . PRO A 1 440 ? 39.5 -20.484 -23.312 1 87.19 440 PRO A CA 1
ATOM 3509 C C . PRO A 1 440 ? 39.25 -21.672 -22.375 1 87.19 440 PRO A C 1
ATOM 3511 O O . PRO A 1 440 ? 38.875 -22.75 -22.844 1 87.19 440 PRO A O 1
ATOM 3514 N N . VAL A 1 441 ? 39.406 -21.5 -21.125 1 85.56 441 VAL A N 1
ATOM 3515 C CA . VAL A 1 441 ? 39.219 -22.578 -20.172 1 85.56 441 VAL A CA 1
ATOM 3516 C C . VAL A 1 441 ? 37.75 -22.969 -20.109 1 85.56 441 VAL A C 1
ATOM 3518 O O . VAL A 1 441 ? 37.406 -24.125 -19.859 1 85.56 441 VAL A O 1
ATOM 3521 N N . ARG A 1 442 ? 36.875 -22.062 -20.438 1 86.25 442 ARG A N 1
ATOM 3522 C CA . ARG A 1 442 ? 35.469 -22.266 -20.188 1 86.25 442 ARG A CA 1
ATOM 3523 C C . ARG A 1 442 ? 34.688 -22.328 -21.484 1 86.25 442 ARG A C 1
ATOM 3525 O O . ARG A 1 442 ? 33.625 -22.953 -21.547 1 86.25 442 ARG A O 1
ATOM 3532 N N . ILE A 1 443 ? 35.156 -21.766 -22.547 1 88.31 443 ILE A N 1
ATOM 3533 C CA . ILE A 1 443 ? 34.375 -21.469 -23.75 1 88.31 443 ILE A CA 1
ATOM 3534 C C . ILE A 1 443 ? 33.906 -22.781 -24.391 1 88.31 443 ILE A C 1
ATOM 3536 O O . ILE A 1 443 ? 32.812 -22.844 -24.938 1 88.31 443 ILE A O 1
ATOM 3540 N N . ASN A 1 444 ? 34.625 -23.891 -24.234 1 88.88 444 ASN A N 1
ATOM 3541 C CA . ASN A 1 444 ? 34.25 -25.109 -24.938 1 88.88 444 ASN A CA 1
ATOM 3542 C C . ASN A 1 444 ? 33.812 -26.219 -23.969 1 88.88 444 ASN A C 1
ATOM 3544 O O . ASN A 1 444 ? 33.812 -27.391 -24.328 1 88.88 444 ASN A O 1
ATOM 3548 N N . LYS A 1 445 ? 33.406 -25.828 -22.859 1 90.75 445 LYS A N 1
ATOM 3549 C CA . LYS A 1 445 ? 33.062 -26.812 -21.844 1 90.75 445 LYS A CA 1
ATOM 3550 C C . LYS A 1 445 ? 31.672 -27.406 -22.062 1 90.75 445 LYS A C 1
ATOM 3552 O O . LYS A 1 445 ? 31.359 -28.5 -21.625 1 90.75 445 LYS A O 1
ATOM 3557 N N . SER A 1 446 ? 30.766 -26.656 -22.672 1 93.12 446 SER A N 1
ATOM 3558 C CA . SER A 1 446 ? 29.422 -27.109 -22.969 1 93.12 446 SER A CA 1
ATOM 3559 C C . SER A 1 446 ? 28.844 -26.375 -24.188 1 93.12 446 SER A C 1
ATOM 3561 O O . SER A 1 446 ? 29.422 -25.406 -24.656 1 93.12 446 SER A O 1
ATOM 3563 N N . GLN A 1 447 ? 27.75 -26.906 -24.672 1 94 447 GLN A N 1
ATOM 3564 C CA . GLN A 1 447 ? 27.078 -26.25 -25.781 1 94 447 GLN A CA 1
ATOM 3565 C C . GLN A 1 447 ? 26.594 -24.859 -25.375 1 94 447 GLN A C 1
ATOM 3567 O O . GLN A 1 447 ? 26.531 -23.953 -26.219 1 94 447 GLN A O 1
ATOM 3572 N N . TYR A 1 448 ? 26.328 -24.703 -24.141 1 94.56 448 TYR A N 1
ATOM 3573 C CA . TYR A 1 448 ? 25.812 -23.438 -23.656 1 94.56 448 TYR A CA 1
ATOM 3574 C C . TYR A 1 448 ? 26.938 -22.406 -23.5 1 94.56 448 TYR A C 1
ATOM 3576 O O . TYR A 1 448 ? 26.75 -21.219 -23.766 1 94.56 448 TYR A O 1
ATOM 3584 N N . SER A 1 449 ? 28.078 -22.875 -23.031 1 94.12 449 SER A N 1
ATOM 3585 C CA . SER A 1 449 ? 29.219 -21.984 -22.984 1 94.12 449 SER A CA 1
ATOM 3586 C C . SER A 1 449 ? 29.578 -21.484 -24.391 1 94.12 449 SER A C 1
ATOM 3588 O O . SER A 1 449 ? 29.938 -20.312 -24.562 1 94.12 449 SER A O 1
ATOM 3590 N N . GLN A 1 450 ? 29.469 -22.344 -25.344 1 94.88 450 GLN A N 1
ATOM 3591 C CA . GLN A 1 450 ? 29.75 -21.969 -26.719 1 94.88 450 GLN A CA 1
ATOM 3592 C C . GLN A 1 450 ? 28.719 -20.969 -27.234 1 94.88 450 GLN A C 1
ATOM 3594 O O . GLN A 1 450 ? 29.062 -20 -27.906 1 94.88 450 GLN A O 1
ATOM 3599 N N . PHE A 1 451 ? 27.547 -21.266 -26.875 1 96 451 PHE A N 1
ATOM 3600 C CA . PHE A 1 451 ? 26.469 -20.359 -27.266 1 96 451 PHE A CA 1
ATOM 3601 C C . PHE A 1 451 ? 26.688 -18.969 -26.688 1 96 451 PHE A C 1
ATOM 3603 O O . PHE A 1 451 ? 26.562 -17.969 -27.406 1 96 451 PHE A O 1
ATOM 3610 N N . LEU A 1 452 ? 27.031 -18.844 -25.422 1 96.5 452 LEU A N 1
ATOM 3611 C CA . LEU A 1 452 ? 27.234 -17.562 -24.75 1 96.5 452 LEU A CA 1
ATOM 3612 C C . LEU A 1 452 ? 28.359 -16.781 -25.406 1 96.5 452 LEU A C 1
ATOM 3614 O O . LEU A 1 452 ? 28.328 -15.555 -25.469 1 96.5 452 LEU A O 1
ATOM 3618 N N . ALA A 1 453 ? 29.266 -17.531 -25.922 1 94.94 453 ALA A N 1
ATOM 3619 C CA . ALA A 1 453 ? 30.422 -16.906 -26.547 1 94.94 453 ALA A CA 1
ATOM 3620 C C . ALA A 1 453 ? 30.062 -16.266 -27.891 1 94.94 453 ALA A C 1
ATOM 3622 O O . ALA A 1 453 ? 30.781 -15.414 -28.391 1 94.94 453 ALA A O 1
ATOM 3623 N N . THR A 1 454 ? 28.969 -16.641 -28.453 1 95.31 454 THR A N 1
ATOM 3624 C CA . THR A 1 454 ? 28.562 -16.109 -29.75 1 95.31 454 THR A CA 1
ATOM 3625 C C . THR A 1 454 ? 27.719 -14.844 -29.578 1 95.31 454 THR A C 1
ATOM 3627 O O . THR A 1 454 ? 27.469 -14.125 -30.547 1 95.31 454 THR A O 1
ATOM 3630 N N . LEU A 1 455 ? 27.312 -14.539 -28.375 1 96.56 455 LEU A N 1
ATOM 3631 C CA . LEU A 1 455 ? 26.422 -13.414 -28.125 1 96.56 455 LEU A CA 1
ATOM 3632 C C . LEU A 1 455 ? 27.141 -12.086 -28.359 1 96.56 455 LEU A C 1
ATOM 3634 O O . LEU A 1 455 ? 28.344 -11.977 -28.141 1 96.56 455 LEU A O 1
ATOM 3638 N N . ARG A 1 456 ? 26.328 -11.195 -28.875 1 96.56 456 ARG A N 1
ATOM 3639 C CA . ARG A 1 456 ? 26.781 -9.805 -28.875 1 96.56 456 ARG A CA 1
ATOM 3640 C C . ARG A 1 456 ? 26.469 -9.125 -27.547 1 96.56 456 ARG A C 1
ATOM 3642 O O . ARG A 1 456 ? 25.297 -8.969 -27.188 1 96.56 456 ARG A O 1
ATOM 3649 N N . ILE A 1 457 ? 27.531 -8.68 -26.828 1 96.88 457 ILE A N 1
ATOM 3650 C CA . ILE A 1 457 ? 27.375 -8.188 -25.469 1 96.88 457 ILE A CA 1
ATOM 3651 C C . ILE A 1 457 ? 27.812 -6.73 -25.375 1 96.88 457 ILE A C 1
ATOM 3653 O O . ILE A 1 457 ? 28.891 -6.375 -25.859 1 96.88 457 ILE A O 1
ATOM 3657 N N . VAL A 1 458 ? 26.922 -5.906 -24.75 1 96.69 458 VAL A N 1
ATOM 3658 C CA . VAL A 1 458 ? 27.281 -4.5 -24.578 1 96.69 458 VAL A CA 1
ATOM 3659 C C . VAL A 1 458 ? 26.953 -4.059 -23.156 1 96.69 458 VAL A C 1
ATOM 3661 O O . VAL A 1 458 ? 26.234 -4.754 -22.422 1 96.69 458 VAL A O 1
ATOM 3664 N N . VAL A 1 459 ? 27.531 -2.92 -22.766 1 95.06 459 VAL A N 1
ATOM 3665 C CA . VAL A 1 459 ? 27.156 -2.248 -21.531 1 95.06 459 VAL A CA 1
ATOM 3666 C C . VAL A 1 459 ? 25.844 -1.492 -21.734 1 95.06 459 VAL A C 1
ATOM 3668 O O . VAL A 1 459 ? 25.594 -0.959 -22.828 1 95.06 459 VAL A O 1
ATOM 3671 N N . ASP A 1 460 ? 25.047 -1.545 -20.75 1 92.94 460 ASP A N 1
ATOM 3672 C CA . ASP A 1 460 ? 23.812 -0.766 -20.875 1 92.94 460 ASP A CA 1
ATOM 3673 C C . ASP A 1 460 ? 24.125 0.718 -21.062 1 92.94 460 ASP A C 1
ATOM 3675 O O . ASP A 1 460 ? 25.156 1.209 -20.578 1 92.94 460 ASP A O 1
ATOM 3679 N N . LYS A 1 461 ? 23.328 1.472 -21.656 1 91.38 461 LYS A N 1
ATOM 3680 C CA . LYS A 1 461 ? 23.578 2.844 -22.078 1 91.38 461 LYS A CA 1
ATOM 3681 C C . LYS A 1 461 ? 23.734 3.777 -20.891 1 91.38 461 LYS A C 1
ATOM 3683 O O . LYS A 1 461 ? 24.578 4.664 -20.891 1 91.38 461 LYS A O 1
ATOM 3688 N N . MET A 1 462 ? 22.969 3.576 -19.906 1 87.5 462 MET A N 1
ATOM 3689 C CA . MET A 1 462 ? 22.953 4.461 -18.75 1 87.5 462 MET A CA 1
ATOM 3690 C C . MET A 1 462 ? 24.297 4.434 -18.016 1 87.5 462 MET A C 1
ATOM 3692 O O . MET A 1 462 ? 24.766 5.461 -17.531 1 87.5 462 MET A O 1
ATOM 3696 N N . HIS A 1 463 ? 24.938 3.258 -17.953 1 87.44 463 HIS A N 1
ATOM 3697 C CA . HIS A 1 463 ? 26.141 3.088 -17.141 1 87.44 463 HIS A CA 1
ATOM 3698 C C . HIS A 1 463 ? 27.391 3.234 -18 1 87.44 463 HIS A C 1
ATOM 3700 O O . HIS A 1 463 ? 28.5 3.277 -17.469 1 87.44 463 HIS A O 1
ATOM 3706 N N . PHE A 1 464 ? 27.297 3.363 -19.281 1 89.94 464 PHE A N 1
ATOM 3707 C CA . PHE A 1 464 ? 28.453 3.285 -20.172 1 89.94 464 PHE A CA 1
ATOM 3708 C C . PHE A 1 464 ? 29.406 4.434 -19.922 1 89.94 464 PHE A C 1
ATOM 3710 O O . PHE A 1 464 ? 30.625 4.27 -20.047 1 89.94 464 PHE A O 1
ATOM 3717 N N . ALA A 1 465 ? 28.875 5.566 -19.5 1 85.06 465 ALA A N 1
ATOM 3718 C CA . ALA A 1 465 ? 29.703 6.75 -19.266 1 85.06 465 ALA A CA 1
ATOM 3719 C C . ALA A 1 465 ? 30.781 6.469 -18.219 1 85.06 465 ALA A C 1
ATOM 3721 O O . ALA A 1 465 ? 31.875 7.031 -18.297 1 85.06 465 ALA A O 1
ATOM 3722 N N . ASN A 1 466 ? 30.578 5.535 -17.359 1 83.69 466 ASN A N 1
ATOM 3723 C CA . ASN A 1 466 ? 31.484 5.246 -16.25 1 83.69 466 ASN A CA 1
ATOM 3724 C C . ASN A 1 466 ? 32.562 4.234 -16.656 1 83.69 466 ASN A C 1
ATOM 3726 O O . ASN A 1 466 ? 33.531 4.008 -15.922 1 83.69 466 ASN A O 1
ATOM 3730 N N . HIS A 1 467 ? 32.375 3.643 -17.781 1 87.06 467 HIS A N 1
ATOM 3731 C CA . HIS A 1 467 ? 33.344 2.674 -18.297 1 87.06 467 HIS A CA 1
ATOM 3732 C C . HIS A 1 467 ? 34.438 3.357 -19.125 1 87.06 467 HIS A C 1
ATOM 3734 O O . HIS A 1 467 ? 34.281 3.494 -20.344 1 87.06 467 HIS A O 1
ATOM 3740 N N . VAL A 1 468 ? 35.562 3.586 -18.484 1 82.88 468 VAL A N 1
ATOM 3741 C CA . VAL A 1 468 ? 36.562 4.465 -19.078 1 82.88 468 VAL A CA 1
ATOM 3742 C C . VAL A 1 468 ? 37.688 3.627 -19.703 1 82.88 468 VAL A C 1
ATOM 3744 O O . VAL A 1 468 ? 38.438 4.121 -20.531 1 82.88 468 VAL A O 1
ATOM 3747 N N . ASP A 1 469 ? 37.719 2.367 -19.344 1 84.69 469 ASP A N 1
ATOM 3748 C CA . ASP A 1 469 ? 38.75 1.478 -19.859 1 84.69 469 ASP A CA 1
ATOM 3749 C C . ASP A 1 469 ? 38.688 1.38 -21.391 1 84.69 469 ASP A C 1
ATOM 3751 O O . ASP A 1 469 ? 37.594 1.295 -21.953 1 84.69 469 ASP A O 1
ATOM 3755 N N . LYS A 1 470 ? 39.844 1.374 -22.031 1 86.5 470 LYS A N 1
ATOM 3756 C CA . LYS A 1 470 ? 39.938 1.388 -23.484 1 86.5 470 LYS A CA 1
ATOM 3757 C C . LYS A 1 470 ? 39.344 0.108 -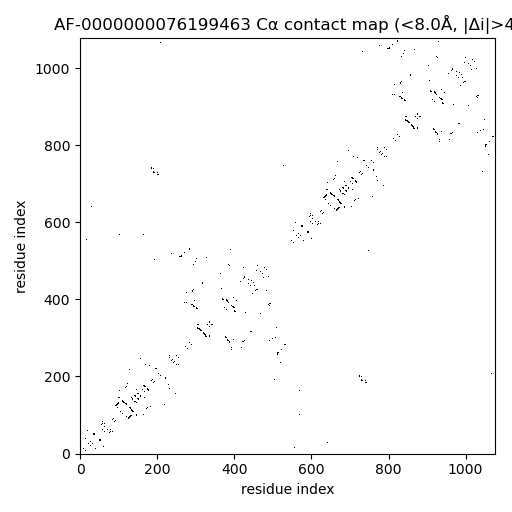24.078 1 86.5 470 LYS A C 1
ATOM 3759 O O . LYS A 1 470 ? 38.625 0.15 -25.094 1 86.5 470 LYS A O 1
ATOM 3764 N N . TRP A 1 471 ? 39.656 -0.966 -23.547 1 89.38 471 TRP A N 1
ATOM 3765 C CA . TRP A 1 471 ? 39.125 -2.225 -24.047 1 89.38 471 TRP A CA 1
ATOM 3766 C C . TRP A 1 471 ? 37.594 -2.229 -23.984 1 89.38 471 TRP A C 1
ATOM 3768 O O . TRP A 1 471 ? 36.938 -2.664 -24.938 1 89.38 471 TRP A O 1
ATOM 3778 N N . CYS A 1 472 ? 37.094 -1.788 -22.891 1 90.06 472 CYS A N 1
ATOM 3779 C CA . CYS A 1 472 ? 35.656 -1.73 -22.688 1 90.06 472 CYS A CA 1
ATOM 3780 C C . CYS A 1 472 ? 35 -0.857 -23.75 1 90.06 472 CYS A C 1
ATOM 3782 O O . CYS A 1 472 ? 34 -1.268 -24.359 1 90.06 472 CYS A O 1
ATOM 3784 N N . ARG A 1 473 ? 35.5 0.25 -23.969 1 91 473 ARG A N 1
ATOM 3785 C CA . ARG A 1 473 ? 34.938 1.216 -24.891 1 91 473 ARG A CA 1
ATOM 3786 C C . ARG A 1 473 ? 35 0.715 -26.328 1 91 473 ARG A C 1
ATOM 3788 O O . ARG A 1 473 ? 34.125 1.016 -27.141 1 91 473 ARG A O 1
ATOM 3795 N N . ARG A 1 474 ? 35.938 -0.118 -26.578 1 91.5 474 ARG A N 1
ATOM 3796 C CA . ARG A 1 474 ? 36.125 -0.625 -27.938 1 91.5 474 ARG A CA 1
ATOM 3797 C C . ARG A 1 474 ? 35.281 -1.854 -28.188 1 91.5 474 ARG A C 1
ATOM 3799 O O . ARG A 1 474 ? 34.75 -2.051 -29.297 1 91.5 474 ARG A O 1
ATOM 3806 N N . ASN A 1 475 ? 35.062 -2.646 -27.203 1 92.06 475 ASN A N 1
ATOM 3807 C CA . ASN A 1 475 ? 34.531 -3.984 -27.469 1 92.06 475 ASN A CA 1
ATOM 3808 C C . ASN A 1 475 ? 33.094 -4.117 -27 1 92.06 475 ASN A C 1
ATOM 3810 O O . ASN A 1 475 ? 32.375 -5.043 -27.406 1 92.06 475 ASN A O 1
ATOM 3814 N N . VAL A 1 476 ? 32.594 -3.227 -26.078 1 94.62 476 VAL A N 1
ATOM 3815 C CA . VAL A 1 476 ? 31.25 -3.438 -25.516 1 94.62 476 VAL A CA 1
ATOM 3816 C C . VAL A 1 476 ? 30.5 -2.113 -25.469 1 94.62 476 VAL A C 1
ATOM 3818 O O . VAL A 1 476 ? 29.75 -1.854 -24.531 1 94.62 476 VAL A O 1
ATOM 3821 N N . ASN A 1 477 ? 30.734 -1.207 -26.453 1 93.62 477 ASN A N 1
ATOM 3822 C CA . ASN A 1 477 ? 30.078 0.092 -26.562 1 93.62 477 ASN A CA 1
ATOM 3823 C C . ASN A 1 477 ? 28.688 -0.029 -27.188 1 93.62 477 ASN A C 1
ATOM 3825 O O . ASN A 1 477 ? 28.578 -0.352 -28.375 1 93.62 477 ASN A O 1
ATOM 3829 N N . PRO A 1 478 ? 27.672 0.305 -26.422 1 94.25 478 PRO A N 1
ATOM 3830 C CA . PRO A 1 478 ? 26.312 0.168 -26.953 1 94.25 478 PRO A CA 1
ATOM 3831 C C . PRO A 1 478 ? 25.969 1.214 -28.016 1 94.25 478 PRO A C 1
ATOM 3833 O O . PRO A 1 478 ? 25.047 1.021 -28.797 1 94.25 478 PRO A O 1
ATOM 3836 N N . TYR A 1 479 ? 26.719 2.275 -28.078 1 93.25 479 TYR A N 1
ATOM 3837 C CA . TYR A 1 479 ? 26.391 3.395 -28.969 1 93.25 479 TYR A CA 1
ATOM 3838 C C . TYR A 1 479 ? 27 3.188 -30.344 1 93.25 479 TYR A C 1
ATOM 3840 O O . TYR A 1 479 ? 26.562 3.812 -31.328 1 93.25 479 TYR A O 1
ATOM 3848 N N . THR A 1 480 ? 27.953 2.412 -30.422 1 92.56 480 THR A N 1
ATOM 3849 C CA . THR A 1 480 ? 28.594 2.191 -31.719 1 92.56 480 THR A CA 1
ATOM 3850 C C . THR A 1 480 ? 28.078 0.896 -32.344 1 92.56 480 THR A C 1
ATOM 3852 O O . THR A 1 480 ? 28.406 0.598 -33.5 1 92.56 480 THR A O 1
ATOM 3855 N N . ASP A 1 481 ? 27.391 0.155 -31.641 1 93.5 481 ASP A N 1
ATOM 3856 C CA . ASP A 1 481 ? 26.828 -1.083 -32.156 1 93.5 481 ASP A CA 1
ATOM 3857 C C . ASP A 1 481 ? 25.422 -0.846 -32.719 1 93.5 481 ASP A C 1
ATOM 3859 O O . ASP A 1 481 ? 24.469 -0.696 -31.969 1 93.5 481 ASP A O 1
ATOM 3863 N N . ASP A 1 482 ? 25.25 -1.012 -33.938 1 92.81 482 ASP A N 1
ATOM 3864 C CA . ASP A 1 482 ? 24.016 -0.663 -34.656 1 92.81 482 ASP A CA 1
ATOM 3865 C C . ASP A 1 482 ? 22.859 -1.571 -34.219 1 92.81 482 ASP A C 1
ATOM 3867 O O . ASP A 1 482 ? 21.703 -1.176 -34.312 1 92.81 482 ASP A O 1
ATOM 3871 N N . GLN A 1 483 ? 23.156 -2.654 -33.75 1 94.25 483 GLN A N 1
ATOM 3872 C CA . GLN A 1 483 ? 22.109 -3.596 -33.375 1 94.25 483 GLN A CA 1
ATOM 3873 C C . GLN A 1 483 ? 21.391 -3.154 -32.094 1 94.25 483 GLN A C 1
ATOM 3875 O O . GLN A 1 483 ? 20.281 -3.607 -31.828 1 94.25 483 GLN A O 1
ATOM 3880 N N . PHE A 1 484 ? 22.016 -2.234 -31.375 1 95.69 484 PHE A N 1
ATOM 3881 C CA . PHE A 1 484 ? 21.438 -1.812 -30.109 1 95.69 484 PHE A CA 1
ATOM 3882 C C . PHE A 1 484 ? 20.812 -0.426 -30.219 1 95.69 484 PHE A C 1
ATOM 3884 O O . PHE A 1 484 ? 20.391 0.16 -29.219 1 95.69 484 PHE A O 1
ATOM 3891 N N . ASN A 1 485 ? 20.672 0.122 -31.391 1 91.94 485 ASN A N 1
ATOM 3892 C CA . ASN A 1 485 ? 20.188 1.484 -31.594 1 91.94 485 ASN A CA 1
ATOM 3893 C C . ASN A 1 485 ? 18.781 1.66 -31.031 1 91.94 485 ASN A C 1
ATOM 3895 O O . ASN A 1 485 ? 18.5 2.623 -30.328 1 91.94 485 ASN A O 1
ATOM 3899 N N . ASN A 1 486 ? 17.922 0.809 -31.25 1 90.69 486 ASN A N 1
ATOM 3900 C CA . ASN A 1 486 ? 16.531 0.968 -30.828 1 90.69 486 ASN A CA 1
ATOM 3901 C C . ASN A 1 486 ? 16.172 0.011 -29.688 1 90.69 486 ASN A C 1
ATOM 3903 O O . ASN A 1 486 ? 15 -0.287 -29.469 1 90.69 486 ASN A O 1
ATOM 3907 N N . ILE A 1 487 ? 17.234 -0.355 -29 1 94.88 487 ILE A N 1
ATOM 3908 C CA . ILE A 1 487 ? 17 -1.326 -27.938 1 94.88 487 ILE A CA 1
ATOM 3909 C C . ILE A 1 487 ? 17 -0.619 -26.594 1 94.88 487 ILE A C 1
ATOM 3911 O O . ILE A 1 487 ? 17.891 0.177 -26.297 1 94.88 487 ILE A O 1
ATOM 3915 N N . ASN A 1 488 ? 15.938 -0.829 -25.812 1 94.44 488 ASN A N 1
ATOM 3916 C CA . ASN A 1 488 ? 15.891 -0.36 -24.422 1 94.44 488 ASN A CA 1
ATOM 3917 C C . ASN A 1 488 ? 16.844 -1.156 -23.531 1 94.44 488 ASN A C 1
ATOM 3919 O O . ASN A 1 488 ? 16.469 -2.203 -23 1 94.44 488 ASN A O 1
ATOM 3923 N N . THR A 1 489 ? 18.031 -0.59 -23.266 1 95.44 489 THR A N 1
ATOM 3924 C CA . THR A 1 489 ? 19.016 -1.306 -22.469 1 95.44 489 THR A CA 1
ATOM 3925 C C . THR A 1 489 ? 18.844 -1.004 -20.984 1 95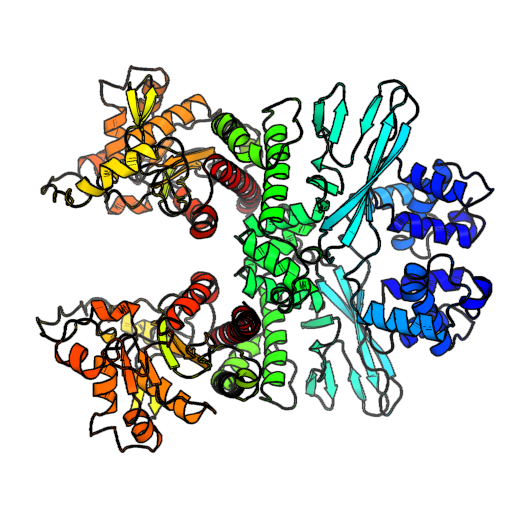.44 489 THR A C 1
ATOM 3927 O O . THR A 1 489 ? 19.625 -1.462 -20.156 1 95.44 489 THR A O 1
ATOM 3930 N N . GLU A 1 490 ? 17.75 -0.229 -20.641 1 93.5 490 GLU A N 1
ATOM 3931 C CA . GLU A 1 490 ? 17.5 0.145 -19.25 1 93.5 490 GLU A CA 1
ATOM 3932 C C . GLU A 1 490 ? 16.312 -0.615 -18.688 1 93.5 490 GLU A C 1
ATOM 3934 O O . GLU A 1 490 ? 15.727 -0.197 -17.672 1 93.5 490 GLU A O 1
ATOM 3939 N N . ALA A 1 491 ? 15.938 -1.719 -19.281 1 95.31 491 ALA A N 1
ATOM 3940 C CA . ALA A 1 491 ? 14.75 -2.473 -18.891 1 95.31 491 ALA A CA 1
ATOM 3941 C C . ALA A 1 491 ? 14.883 -2.996 -17.453 1 95.31 491 ALA A C 1
ATOM 3943 O O . ALA A 1 491 ? 13.914 -3.016 -16.703 1 95.31 491 ALA A O 1
ATOM 3944 N N . CYS A 1 492 ? 16.078 -3.361 -17.047 1 95.12 492 CYS A N 1
ATOM 3945 C CA . CYS A 1 492 ? 16.266 -3.861 -15.695 1 95.12 492 CYS A CA 1
ATOM 3946 C C . CYS A 1 492 ? 16.109 -2.744 -14.672 1 95.12 492 CYS A C 1
ATOM 3948 O O . CYS A 1 492 ? 15.516 -2.953 -13.609 1 95.12 492 CYS A O 1
ATOM 3950 N N . GLU A 1 493 ? 16.625 -1.61 -15 1 91.19 493 GLU A N 1
ATOM 3951 C CA . GLU A 1 493 ? 16.469 -0.471 -14.102 1 91.19 493 GLU A CA 1
ATOM 3952 C C . GLU A 1 493 ? 14.992 -0.135 -13.875 1 91.19 493 GLU A C 1
ATOM 3954 O O . GLU A 1 493 ? 14.586 0.176 -12.758 1 91.19 493 GLU A O 1
ATOM 3959 N N . GLN A 1 494 ? 14.289 -0.198 -14.93 1 90.5 494 GLN A N 1
ATOM 3960 C CA . GLN A 1 494 ? 12.852 0.038 -14.844 1 90.5 494 GLN A CA 1
ATOM 3961 C C . GLN A 1 494 ? 12.172 -1.024 -13.984 1 90.5 494 GLN A C 1
ATOM 3963 O O . GLN A 1 494 ? 11.305 -0.708 -13.172 1 90.5 494 GLN A O 1
ATOM 3968 N N . THR A 1 495 ? 12.57 -2.203 -14.125 1 93.44 495 THR A N 1
ATOM 3969 C CA . THR A 1 495 ? 12.031 -3.322 -13.359 1 93.44 495 THR A CA 1
ATOM 3970 C C . THR A 1 495 ? 12.414 -3.197 -11.883 1 93.44 495 THR A C 1
ATOM 3972 O O . THR A 1 495 ? 11.602 -3.48 -11 1 93.44 495 THR A O 1
ATOM 3975 N N . PHE A 1 496 ? 13.609 -2.758 -11.641 1 92.44 496 PHE A N 1
ATOM 3976 C CA . PHE A 1 496 ? 14.109 -2.686 -10.273 1 92.44 496 PHE A CA 1
ATOM 3977 C C . PHE A 1 496 ? 13.414 -1.574 -9.5 1 92.44 496 PHE A C 1
ATOM 3979 O O . PHE A 1 496 ? 13.344 -1.615 -8.266 1 92.44 496 PHE A O 1
ATOM 3986 N N . GLN A 1 497 ? 12.914 -0.562 -10.195 1 88.31 497 GLN A N 1
ATOM 3987 C CA . GLN A 1 497 ? 12.07 0.422 -9.523 1 88.31 497 GLN A CA 1
ATOM 3988 C C . GLN A 1 497 ? 10.852 -0.242 -8.875 1 88.31 497 GLN A C 1
ATOM 3990 O O . GLN A 1 497 ? 10.422 0.165 -7.793 1 88.31 497 GLN A O 1
ATOM 3995 N N . PHE A 1 498 ? 10.422 -1.21 -9.547 1 89.94 498 PHE A N 1
ATOM 3996 C CA . PHE A 1 498 ? 9.297 -1.986 -9.047 1 89.94 498 PHE A CA 1
ATOM 3997 C C . PHE A 1 498 ? 9.727 -2.889 -7.898 1 89.94 498 PHE A C 1
ATOM 3999 O O . PHE A 1 498 ? 9.07 -2.926 -6.852 1 89.94 498 PHE A O 1
ATOM 4006 N N . VAL A 1 499 ? 10.82 -3.535 -7.98 1 90.56 499 VAL A N 1
ATOM 4007 C CA . VAL A 1 499 ? 11.289 -4.512 -7.004 1 90.56 499 VAL A CA 1
ATOM 4008 C C . VAL A 1 499 ? 11.68 -3.801 -5.711 1 90.56 499 VAL A C 1
ATOM 4010 O O . VAL A 1 499 ? 11.484 -4.336 -4.617 1 90.56 499 VAL A O 1
ATOM 4013 N N . ALA A 1 500 ? 12.164 -2.648 -5.871 1 88.38 500 ALA A N 1
ATOM 4014 C CA . ALA A 1 500 ? 12.656 -1.881 -4.73 1 88.38 500 ALA A CA 1
ATOM 4015 C C . ALA A 1 500 ? 11.539 -1.58 -3.742 1 88.38 500 ALA A C 1
ATOM 4017 O O . ALA A 1 500 ? 11.781 -1.393 -2.549 1 88.38 500 ALA A O 1
ATOM 4018 N N . LYS A 1 501 ? 10.375 -1.623 -4.195 1 88.31 501 LYS A N 1
ATOM 4019 C CA . LYS A 1 501 ? 9.227 -1.327 -3.342 1 88.31 501 LYS A CA 1
ATOM 4020 C C . LYS A 1 501 ? 9.031 -2.41 -2.285 1 88.31 501 LYS A C 1
ATOM 4022 O O . LYS A 1 501 ? 8.344 -2.195 -1.287 1 88.31 501 LYS A O 1
ATOM 4027 N N . TYR A 1 502 ? 9.625 -3.518 -2.469 1 90.69 502 TYR A N 1
ATOM 4028 C CA . TYR A 1 502 ? 9.359 -4.66 -1.601 1 90.69 502 TYR A CA 1
ATOM 4029 C C . TYR A 1 502 ? 10.555 -4.941 -0.69 1 90.69 502 TYR A C 1
ATOM 4031 O O . TYR A 1 502 ? 10.625 -6 -0.065 1 90.69 502 TYR A O 1
ATOM 4039 N N . LYS A 1 503 ? 11.438 -4.016 -0.593 1 86.06 503 LYS A N 1
ATOM 4040 C CA . LYS A 1 503 ? 12.68 -4.211 0.156 1 86.06 503 LYS A CA 1
ATOM 4041 C C . LYS A 1 503 ? 12.391 -4.543 1.617 1 86.06 503 LYS A C 1
ATOM 4043 O O . LYS A 1 503 ? 13.086 -5.363 2.221 1 86.06 503 LYS A O 1
ATOM 4048 N N . TYR A 1 504 ? 11.359 -4.035 2.201 1 82.75 504 TYR A N 1
ATOM 4049 C CA . TYR A 1 504 ? 11.062 -4.266 3.611 1 82.75 504 TYR A CA 1
ATOM 4050 C C . TYR A 1 504 ? 10.203 -5.512 3.789 1 82.75 504 TYR A C 1
ATOM 4052 O O . TYR A 1 504 ? 10.289 -6.191 4.816 1 82.75 504 TYR A O 1
ATOM 4060 N N . THR A 1 505 ? 9.469 -5.789 2.793 1 88.19 505 THR A N 1
ATOM 4061 C CA . THR A 1 505 ? 8.531 -6.906 2.871 1 88.19 505 THR A CA 1
ATOM 4062 C C . THR A 1 505 ? 9.273 -8.234 2.773 1 88.19 505 THR A C 1
ATOM 4064 O O . THR A 1 505 ? 8.867 -9.227 3.391 1 88.19 505 THR A O 1
ATOM 4067 N N . THR A 1 506 ? 10.383 -8.242 2.08 1 91.31 506 THR A N 1
ATOM 4068 C CA . THR A 1 506 ? 11.031 -9.508 1.767 1 91.31 506 THR A CA 1
ATOM 4069 C C . THR A 1 506 ? 12.148 -9.812 2.762 1 91.31 506 THR A C 1
ATOM 4071 O O . THR A 1 506 ? 12.648 -10.938 2.824 1 91.31 506 THR A O 1
ATOM 4074 N N . LYS A 1 507 ? 12.469 -8.93 3.615 1 86.94 507 LYS A N 1
ATOM 4075 C CA . LYS A 1 507 ? 13.664 -8.969 4.457 1 86.94 507 LYS A CA 1
ATOM 4076 C C . LYS A 1 507 ? 13.672 -10.227 5.332 1 86.94 507 LYS A C 1
ATOM 4078 O O . LYS A 1 507 ? 14.727 -10.805 5.574 1 86.94 507 LYS A O 1
ATOM 4083 N N . HIS A 1 508 ? 12.492 -10.703 5.742 1 86.06 508 HIS A N 1
ATOM 4084 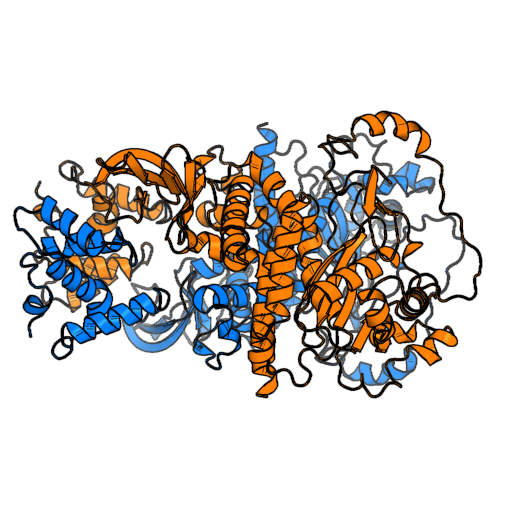C CA . HIS A 1 508 ? 12.461 -11.789 6.715 1 86.06 508 HIS A CA 1
ATOM 4085 C C . HIS A 1 508 ? 11.789 -13.031 6.133 1 86.06 508 HIS A C 1
ATOM 4087 O O . HIS A 1 508 ? 11.305 -13.883 6.879 1 86.06 508 HIS A O 1
ATOM 4093 N N . MET A 1 509 ? 11.836 -13.156 4.871 1 91.5 509 MET A N 1
ATOM 4094 C CA . MET A 1 509 ? 11.219 -14.312 4.234 1 91.5 509 MET A CA 1
ATOM 4095 C C . MET A 1 509 ? 12.219 -15.469 4.125 1 91.5 509 MET A C 1
ATOM 4097 O O . MET A 1 509 ? 13.406 -15.242 3.916 1 91.5 509 MET A O 1
ATOM 4101 N N . SER A 1 510 ? 11.695 -16.625 4.301 1 91.94 510 SER A N 1
ATOM 4102 C CA . SER A 1 510 ? 12.508 -17.797 4.027 1 91.94 510 SER A 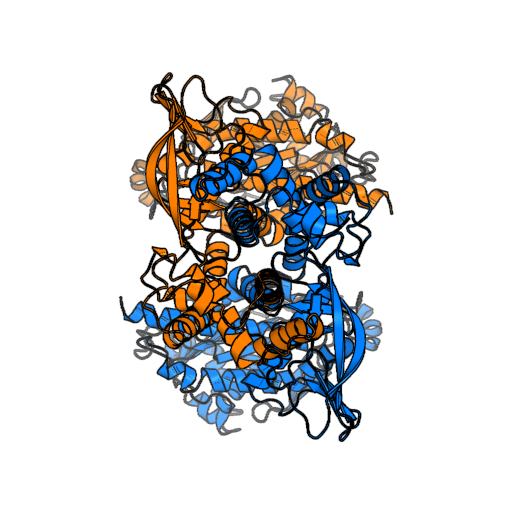CA 1
ATOM 4103 C C . SER A 1 510 ? 12.734 -17.984 2.531 1 91.94 510 SER A C 1
ATOM 4105 O O . SER A 1 510 ? 12.102 -17.312 1.715 1 91.94 510 SER A O 1
ATOM 4107 N N . HIS A 1 511 ? 13.688 -18.906 2.215 1 92.88 511 HIS A N 1
ATOM 4108 C CA . HIS A 1 511 ? 14.117 -19.078 0.83 1 92.88 511 HIS A CA 1
ATOM 4109 C C . HIS A 1 511 ? 12.938 -19.422 -0.07 1 92.88 511 HIS A C 1
ATOM 4111 O O . HIS A 1 511 ? 12.727 -18.781 -1.104 1 92.88 511 HIS A O 1
ATOM 4117 N N . GLY A 1 512 ? 12.25 -20.406 0.322 1 95.06 512 GLY A N 1
ATOM 4118 C CA . GLY A 1 512 ? 11.117 -20.859 -0.482 1 95.06 512 GLY A CA 1
ATOM 4119 C C . GLY A 1 512 ? 10.031 -19.812 -0.617 1 95.06 512 GLY A C 1
ATOM 4120 O O . GLY A 1 512 ? 9.547 -19.547 -1.72 1 95.06 512 GLY A O 1
ATOM 4121 N N . LYS A 1 513 ? 9.664 -19.219 0.459 1 95.69 513 LYS A N 1
ATOM 4122 C CA . LYS A 1 513 ? 8.617 -18.203 0.467 1 95.69 513 LYS A CA 1
ATOM 4123 C C . LYS A 1 513 ? 9.031 -16.984 -0.339 1 95.69 513 LYS A C 1
ATOM 4125 O O . LYS A 1 513 ? 8.219 -16.406 -1.067 1 95.69 513 LYS A O 1
ATOM 4130 N N . TYR A 1 514 ? 10.258 -16.641 -0.215 1 95.69 514 TYR A N 1
ATOM 4131 C CA . TYR A 1 514 ? 10.789 -15.508 -0.959 1 95.69 514 TYR A CA 1
ATOM 4132 C C . TYR A 1 514 ? 10.656 -15.727 -2.461 1 95.69 514 TYR A C 1
ATOM 4134 O O . TYR A 1 514 ? 10.172 -14.852 -3.182 1 95.69 514 TYR A O 1
ATOM 4142 N N . ASN A 1 515 ? 11.039 -16.828 -2.861 1 96.5 515 ASN A N 1
ATOM 4143 C CA . ASN A 1 515 ? 11.055 -17.125 -4.293 1 96.5 515 ASN A CA 1
ATOM 4144 C C . ASN A 1 515 ? 9.641 -17.203 -4.859 1 96.5 515 ASN A C 1
ATOM 4146 O O . ASN A 1 515 ? 9.375 -16.719 -5.961 1 96.5 515 ASN A O 1
ATOM 4150 N N . LEU A 1 516 ? 8.766 -17.812 -4.117 1 97.81 516 LEU A N 1
ATOM 4151 C CA . LEU A 1 516 ? 7.391 -17.859 -4.594 1 97.81 516 LEU A CA 1
ATOM 4152 C C . LEU A 1 516 ? 6.793 -16.453 -4.668 1 97.81 516 LEU A C 1
ATOM 4154 O O . LEU A 1 516 ? 6.07 -16.141 -5.613 1 97.81 516 LEU A O 1
ATOM 4158 N N . PHE A 1 517 ? 7.059 -15.711 -3.664 1 97.31 517 PHE A N 1
ATOM 4159 C CA . PHE A 1 517 ? 6.57 -14.336 -3.6 1 97.31 517 PHE A CA 1
ATOM 4160 C C . PHE A 1 517 ? 7.059 -13.531 -4.797 1 97.31 517 PHE A C 1
ATOM 4162 O O . PHE A 1 517 ? 6.266 -12.898 -5.492 1 97.31 517 PHE A O 1
ATOM 4169 N N . MET A 1 518 ? 8.297 -13.609 -5.074 1 96.19 518 MET A N 1
ATOM 4170 C CA . MET A 1 518 ? 8.883 -12.867 -6.184 1 96.19 518 MET A CA 1
ATOM 4171 C C . MET A 1 518 ? 8.375 -13.391 -7.523 1 96.19 518 MET A C 1
ATOM 4173 O O . MET A 1 518 ? 8.188 -12.609 -8.461 1 96.19 518 MET A O 1
ATOM 4177 N N . LEU A 1 519 ? 8.227 -14.617 -7.559 1 97.88 519 LEU A N 1
ATOM 4178 C CA . LEU A 1 519 ? 7.711 -15.219 -8.789 1 97.88 519 LEU A CA 1
ATOM 4179 C C . LEU A 1 519 ? 6.301 -14.719 -9.078 1 97.88 519 LEU A C 1
ATOM 4181 O O . LEU A 1 519 ? 6 -14.336 -10.211 1 97.88 519 LEU A O 1
ATOM 4185 N N . LYS A 1 520 ? 5.473 -14.75 -8.102 1 97.81 520 LYS A N 1
ATOM 4186 C CA . LYS A 1 520 ? 4.098 -14.281 -8.273 1 97.81 520 LYS A CA 1
ATOM 4187 C C . LYS A 1 520 ? 4.062 -12.812 -8.68 1 97.81 520 LYS A C 1
ATOM 4189 O O . LYS A 1 520 ? 3.303 -12.43 -9.57 1 97.81 520 LYS A O 1
ATOM 4194 N N . LEU A 1 521 ? 4.836 -12.039 -8.023 1 96.81 521 LEU A N 1
ATOM 4195 C CA . LEU A 1 521 ? 4.91 -10.617 -8.367 1 96.81 521 LEU A CA 1
ATOM 4196 C C . LEU A 1 521 ? 5.398 -10.438 -9.797 1 96.81 521 LEU A C 1
ATOM 4198 O O . LEU A 1 521 ? 4.891 -9.578 -10.523 1 96.81 521 LEU A O 1
ATOM 4202 N N . SER A 1 522 ? 6.391 -11.25 -10.18 1 97.5 522 SER A N 1
ATOM 4203 C CA . SER A 1 522 ? 6.914 -11.18 -11.539 1 97.5 522 SER A CA 1
ATOM 4204 C C . SER A 1 522 ? 5.844 -11.555 -12.562 1 97.5 522 SER A C 1
ATOM 4206 O O . SER A 1 522 ? 5.766 -10.945 -13.633 1 97.5 522 SER A O 1
ATOM 4208 N N . GLU A 1 523 ? 5.051 -12.547 -12.203 1 97.5 523 GLU A N 1
ATOM 4209 C CA . GLU A 1 523 ? 3.936 -12.922 -13.07 1 97.5 523 GLU A CA 1
ATOM 4210 C C . GLU A 1 523 ? 2.984 -11.75 -13.289 1 97.5 523 GLU A C 1
ATOM 4212 O O . GLU A 1 523 ? 2.588 -11.469 -14.422 1 97.5 523 GLU A O 1
ATOM 4217 N N . MET A 1 524 ? 2.643 -11.164 -12.266 1 96 524 MET A N 1
ATOM 4218 C CA . MET A 1 524 ? 1.699 -10.047 -12.336 1 96 524 MET A CA 1
ATOM 4219 C C . MET A 1 524 ? 2.316 -8.859 -13.062 1 96 524 MET A C 1
ATOM 4221 O O . MET A 1 524 ? 1.646 -8.188 -13.852 1 96 524 MET A O 1
ATOM 4225 N N . PHE A 1 525 ? 3.525 -8.602 -12.789 1 96.62 525 PHE A N 1
ATOM 4226 C CA . PHE A 1 525 ? 4.254 -7.531 -13.461 1 96.62 525 PHE A CA 1
ATOM 4227 C C . PHE A 1 525 ? 4.273 -7.746 -14.969 1 96.62 525 PHE A C 1
ATOM 4229 O O . PHE A 1 525 ? 4.012 -6.82 -15.742 1 96.62 525 PHE A O 1
ATOM 4236 N N . ASN A 1 526 ? 4.633 -8.977 -15.383 1 97 526 ASN A N 1
ATOM 4237 C CA . ASN A 1 526 ? 4.691 -9.305 -16.797 1 97 526 ASN A CA 1
ATOM 4238 C C . ASN A 1 526 ? 3.328 -9.141 -17.469 1 97 526 ASN A C 1
ATOM 4240 O O . ASN A 1 526 ? 3.24 -8.648 -18.594 1 97 526 ASN A O 1
ATOM 4244 N N . MET A 1 527 ? 2.32 -9.539 -16.766 1 94.5 527 MET A N 1
ATOM 4245 C CA . MET A 1 527 ? 0.979 -9.391 -17.328 1 94.5 527 MET A CA 1
ATOM 4246 C C . MET A 1 527 ? 0.639 -7.922 -17.531 1 94.5 527 MET A C 1
ATOM 4248 O O . MET A 1 527 ? 0.067 -7.551 -18.562 1 94.5 527 MET A O 1
ATOM 4252 N N . ASP A 1 528 ? 0.933 -7.141 -16.594 1 92.94 528 ASP A N 1
ATOM 4253 C CA . ASP A 1 528 ? 0.731 -5.695 -16.688 1 92.94 528 ASP A CA 1
ATOM 4254 C C . ASP A 1 528 ? 1.524 -5.105 -17.844 1 92.94 528 ASP A C 1
ATOM 4256 O O . ASP A 1 528 ? 1.002 -4.293 -18.609 1 92.94 528 ASP A O 1
ATOM 4260 N N . ARG A 1 529 ? 2.783 -5.539 -17.938 1 92.94 529 ARG A N 1
ATOM 4261 C CA . ARG A 1 529 ? 3.664 -5.047 -19 1 92.94 529 ARG A CA 1
ATOM 4262 C C . ARG A 1 529 ? 3.154 -5.461 -20.375 1 92.94 529 ARG A C 1
ATOM 4264 O O . ARG A 1 529 ? 3.24 -4.691 -21.328 1 92.94 529 ARG A O 1
ATOM 4271 N N . LEU A 1 530 ? 2.703 -6.605 -20.406 1 92.75 530 LEU A N 1
ATOM 4272 C CA . LEU A 1 530 ? 2.166 -7.109 -21.672 1 92.75 530 LEU A CA 1
ATOM 4273 C C . LEU A 1 530 ? 1.004 -6.25 -22.141 1 92.75 530 LEU A C 1
ATOM 4275 O O . LEU A 1 530 ? 0.909 -5.93 -23.344 1 92.75 530 LEU A O 1
ATOM 4279 N N . VAL A 1 531 ? 0.138 -5.887 -21.281 1 88.88 531 VAL A N 1
ATOM 4280 C CA . VAL A 1 531 ? -1.013 -5.059 -21.609 1 88.88 531 VAL A CA 1
ATOM 4281 C C . VAL A 1 531 ? -0.542 -3.668 -22.031 1 88.88 531 VAL A C 1
ATOM 4283 O O . VAL A 1 531 ? -1.049 -3.102 -23 1 88.88 531 VAL A O 1
ATOM 4286 N N . ARG A 1 532 ? 0.426 -3.111 -21.375 1 86.94 532 ARG A N 1
ATOM 4287 C CA . ARG A 1 532 ? 0.963 -1.794 -21.688 1 86.94 532 ARG A CA 1
ATOM 4288 C C . ARG A 1 532 ? 1.639 -1.794 -23.062 1 86.94 532 ARG A C 1
ATOM 4290 O O . ARG A 1 532 ? 1.566 -0.806 -23.781 1 86.94 532 ARG A O 1
ATOM 4297 N N . ASN A 1 533 ? 2.35 -2.883 -23.359 1 89.12 533 ASN A N 1
ATOM 4298 C CA . ASN A 1 533 ? 3.035 -3.01 -24.641 1 89.12 533 ASN A CA 1
ATOM 4299 C C . ASN A 1 533 ? 2.049 -3.07 -25.797 1 89.12 533 ASN A C 1
ATOM 4301 O O . ASN A 1 533 ? 2.398 -2.742 -26.938 1 89.12 533 ASN A O 1
ATOM 4305 N N . ARG A 1 534 ? 0.921 -3.438 -25.469 1 81.88 534 ARG A N 1
ATOM 4306 C CA . ARG A 1 534 ? -0.103 -3.475 -26.516 1 81.88 534 ARG A CA 1
ATOM 4307 C C . ARG A 1 534 ? -0.626 -2.074 -26.812 1 81.88 534 ARG A C 1
ATOM 4309 O O . ARG A 1 534 ? -0.956 -1.765 -27.953 1 81.88 534 ARG A O 1
ATOM 4316 N N . LYS A 1 535 ? -0.718 -1.224 -25.812 1 69.5 535 LYS A N 1
ATOM 4317 C CA . LYS A 1 535 ? -1.239 0.132 -25.953 1 69.5 535 LYS A CA 1
ATOM 4318 C C . LYS A 1 535 ? -0.237 1.03 -26.672 1 69.5 535 LYS A C 1
ATOM 4320 O O . LYS A 1 535 ? -0.624 1.884 -27.469 1 69.5 535 LYS A O 1
ATOM 4325 N N . LYS A 1 536 ? 1.002 1.127 -26.234 1 60.25 536 LYS A N 1
ATOM 4326 C CA . LYS A 1 536 ? 2.002 2.006 -26.844 1 60.25 536 LYS A CA 1
ATOM 4327 C C . LYS A 1 536 ? 2.074 1.804 -28.344 1 60.25 536 LYS A C 1
ATOM 4329 O O . LYS A 1 536 ? 2.418 2.729 -29.094 1 60.25 536 LYS A O 1
ATOM 4334 N N . SER A 1 537 ? 1.832 0.62 -28.859 1 48.84 537 SER A N 1
ATOM 4335 C CA . SER A 1 537 ? 1.865 0.509 -30.312 1 48.84 537 SER A CA 1
ATOM 4336 C C . SER A 1 537 ? 0.678 1.224 -30.953 1 48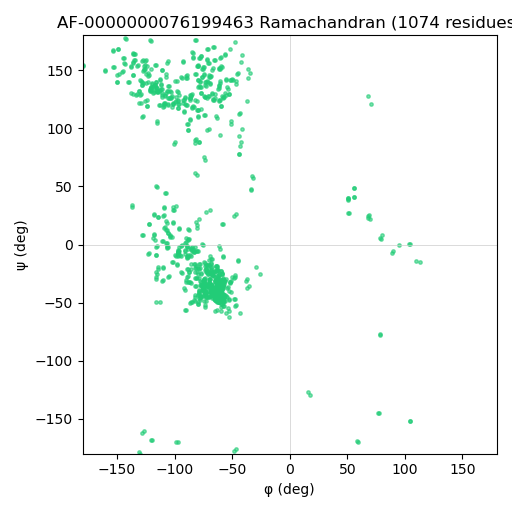.84 537 SER A C 1
ATOM 4338 O O . SER A 1 537 ? 0.687 1.506 -32.156 1 48.84 537 SER A O 1
ATOM 4340 N N . LYS A 1 538 ? -0.384 1.455 -30.234 1 42.25 538 LYS A N 1
ATOM 4341 C CA . LYS A 1 538 ? -1.496 2.135 -30.891 1 42.25 538 LYS A CA 1
ATOM 4342 C C . LYS A 1 538 ? -1.28 3.645 -30.922 1 42.25 538 LYS A C 1
ATOM 4344 O O . LYS A 1 538 ? -1.981 4.367 -31.625 1 42.25 538 LYS A O 1
ATOM 4349 N N . CYS A 1 539 ? -0.58 4.168 -29.984 1 34.59 539 CYS A N 1
ATOM 4350 C CA . CYS A 1 539 ? -0.34 5.586 -30.234 1 34.59 539 CYS A CA 1
ATOM 4351 C C . CYS A 1 539 ? 0.752 5.781 -31.281 1 34.59 539 CYS A C 1
ATOM 4353 O O . CYS A 1 539 ? 1.768 5.082 -31.25 1 34.59 539 CYS A O 1
ATOM 4355 N N . MET B 1 1 ? -47.938 -10.953 -20.297 1 27.5 1 MET B N 1
ATOM 4356 C CA . MET B 1 1 ? -47.781 -12.055 -19.344 1 27.5 1 MET B CA 1
ATOM 4357 C C . MET B 1 1 ? -47.438 -11.531 -17.953 1 27.5 1 MET B C 1
ATOM 4359 O O . MET B 1 1 ? -46.562 -10.688 -17.797 1 27.5 1 MET B O 1
ATOM 4363 N N . ASP B 1 2 ? -48.281 -11.555 -16.938 1 31.7 2 ASP B N 1
ATOM 4364 C CA . ASP B 1 2 ? -48.438 -11.086 -15.57 1 31.7 2 ASP B CA 1
ATOM 4365 C C . ASP B 1 2 ? -47.312 -11.57 -14.688 1 31.7 2 ASP B C 1
ATOM 4367 O O . ASP B 1 2 ? -46.719 -12.617 -14.938 1 31.7 2 ASP B O 1
ATOM 4371 N N . LEU B 1 3 ? -46.656 -10.672 -14 1 35.44 3 LEU B N 1
ATOM 4372 C CA . LEU B 1 3 ? -45.594 -11.07 -13.07 1 35.44 3 LEU B CA 1
ATOM 4373 C C . LEU B 1 3 ? -45.938 -12.398 -12.398 1 35.44 3 LEU B C 1
ATOM 4375 O O . LEU B 1 3 ? -45.031 -13.227 -12.164 1 35.44 3 LEU B O 1
ATOM 4379 N N . LYS B 1 4 ? -47.125 -12.617 -12.133 1 39.69 4 LYS B N 1
ATOM 4380 C CA . LYS B 1 4 ? -47.625 -13.875 -11.594 1 39.69 4 LYS B CA 1
ATOM 4381 C C . LYS B 1 4 ? -47.219 -15.055 -12.469 1 39.69 4 LYS B C 1
ATOM 4383 O O . LYS B 1 4 ? -46.875 -16.125 -11.953 1 39.69 4 LYS B O 1
ATOM 4388 N N . ASP B 1 5 ? -47.219 -14.875 -13.672 1 43.78 5 ASP B N 1
ATOM 4389 C CA . ASP B 1 5 ? -46.969 -15.992 -14.586 1 43.78 5 ASP B CA 1
ATOM 4390 C C . ASP B 1 5 ? -45.469 -16.297 -14.664 1 43.78 5 ASP B C 1
ATOM 4392 O O . ASP B 1 5 ? -45.094 -17.453 -14.852 1 43.78 5 ASP B O 1
ATOM 4396 N N . LYS B 1 6 ? -44.531 -15.336 -14.461 1 44.38 6 LYS B N 1
ATOM 4397 C CA . LYS B 1 6 ? -43.094 -15.5 -14.586 1 44.38 6 LYS B CA 1
ATOM 4398 C C . LYS B 1 6 ? -42.5 -16.109 -13.32 1 44.38 6 LYS B C 1
ATOM 4400 O O . LYS B 1 6 ? -41.406 -16.703 -13.359 1 44.38 6 LYS B O 1
ATOM 4405 N N . LEU B 1 7 ? -43.188 -15.93 -12.266 1 47.16 7 LEU B N 1
ATOM 4406 C CA . LEU B 1 7 ? -42.812 -16.562 -11 1 47.16 7 LEU B CA 1
ATOM 4407 C C . LEU B 1 7 ? -43.688 -17.781 -10.742 1 47.16 7 LEU B C 1
ATOM 4409 O O . LEU B 1 7 ? -43.781 -18.266 -9.602 1 47.16 7 LEU B O 1
ATOM 4413 N N . LYS B 1 8 ? -44.281 -18.25 -11.734 1 48.47 8 LYS B N 1
ATOM 4414 C CA . LYS B 1 8 ? -45.344 -19.25 -11.719 1 48.47 8 LYS B CA 1
ATOM 4415 C C . LYS B 1 8 ? -45.031 -20.375 -10.742 1 48.47 8 LYS B C 1
ATOM 4417 O O . LYS B 1 8 ? -45.938 -20.859 -10.047 1 48.47 8 LYS B O 1
ATOM 4422 N N . PRO B 1 9 ? -43.75 -21.094 -11.055 1 48.22 9 PRO B N 1
ATOM 4423 C CA . PRO B 1 9 ? -43.812 -22.234 -10.141 1 48.22 9 PRO B CA 1
ATOM 4424 C C . PRO B 1 9 ? -43.812 -21.812 -8.672 1 48.22 9 PRO B C 1
ATOM 4426 O O . PRO B 1 9 ? -44.062 -22.641 -7.797 1 48.22 9 PRO B O 1
ATOM 4429 N N . LEU B 1 10 ? -43.312 -20.688 -8.422 1 46.06 10 LEU B N 1
ATOM 4430 C CA . LEU B 1 10 ? -43.438 -20.25 -7.035 1 46.06 10 LEU B CA 1
ATOM 4431 C C . LEU B 1 10 ? -44.812 -19.656 -6.762 1 46.06 10 LEU B C 1
ATOM 4433 O O . LEU B 1 10 ? -45.188 -18.641 -7.359 1 46.06 10 LEU B O 1
ATOM 4437 N N . THR B 1 11 ? -45.719 -20.484 -6.348 1 45.66 11 THR B N 1
ATOM 4438 C CA . THR B 1 11 ? -47.125 -20.203 -6.172 1 45.66 11 THR B CA 1
ATOM 4439 C C . THR B 1 11 ? -47.375 -19.297 -4.965 1 45.66 11 THR B C 1
ATOM 4441 O O . THR B 1 11 ? -48.438 -18.672 -4.844 1 45.66 11 THR B O 1
ATOM 4444 N N . LYS B 1 12 ? -46.406 -19.281 -4.004 1 42.81 12 LYS B N 1
ATOM 4445 C CA . LYS B 1 12 ? -46.594 -18.578 -2.732 1 42.81 12 LYS B CA 1
ATOM 4446 C C . LYS B 1 12 ? -45.531 -17.5 -2.555 1 42.81 12 LYS B C 1
ATOM 4448 O O . LYS B 1 12 ? -44.375 -17.672 -2.971 1 42.81 12 LYS B O 1
ATOM 4453 N N . VAL B 1 13 ? -45.812 -16.188 -2.17 1 42.03 13 VAL B N 1
ATOM 4454 C CA . VAL B 1 13 ? -44.938 -15.039 -1.957 1 42.03 13 VAL B CA 1
ATOM 4455 C C . VAL B 1 13 ? -43.812 -15.422 -1.017 1 42.03 13 VAL B C 1
ATOM 4457 O O . VAL B 1 13 ? -42.656 -15 -1.21 1 42.03 13 VAL B O 1
ATOM 4460 N N . GLU B 1 14 ? -44.125 -16.281 -0.157 1 47.03 14 GLU B N 1
ATOM 4461 C CA . GLU B 1 14 ? -43.156 -16.812 0.782 1 47.03 14 GLU B CA 1
ATOM 4462 C C . GLU B 1 14 ? -42.031 -17.547 0.051 1 47.03 14 GLU B C 1
ATOM 4464 O O . GLU B 1 14 ? -40.875 -17.469 0.447 1 47.03 14 GLU B O 1
ATOM 4469 N N . ASP B 1 15 ? -42.406 -18.125 -0.969 1 50.72 15 ASP B N 1
ATOM 4470 C CA . ASP B 1 15 ? -41.438 -18.922 -1.726 1 50.72 15 ASP B CA 1
ATOM 4471 C C . ASP B 1 15 ? -40.469 -18.016 -2.508 1 50.72 15 ASP B C 1
ATOM 4473 O O . ASP B 1 15 ? -39.281 -18.297 -2.615 1 50.72 15 ASP B O 1
ATOM 4477 N N . VAL B 1 16 ? -40.875 -16.875 -2.91 1 50.41 16 VAL B N 1
ATOM 4478 C CA . VAL B 1 16 ? -40.062 -15.898 -3.631 1 50.41 16 VAL B CA 1
ATOM 4479 C C . VAL B 1 16 ? -39.094 -15.203 -2.664 1 50.41 16 VAL B C 1
ATOM 4481 O O . VAL B 1 16 ? -37.938 -15 -2.977 1 50.41 16 VAL B O 1
ATOM 4484 N N . LYS B 1 17 ? -39.531 -14.93 -1.606 1 47.75 17 LYS B N 1
ATOM 4485 C CA . LYS B 1 17 ? -38.688 -14.336 -0.568 1 47.75 17 LYS B CA 1
ATOM 4486 C C . LYS B 1 17 ? -37.562 -15.273 -0.16 1 47.75 17 LYS B C 1
ATOM 4488 O O . LYS B 1 17 ? -36.438 -14.844 -0.009 1 47.75 17 LYS B O 1
ATOM 4493 N N . ARG B 1 18 ? -37.938 -16.438 -0.008 1 53.81 18 ARG B N 1
ATOM 4494 C CA . ARG B 1 18 ? -36.969 -17.469 0.354 1 53.81 18 ARG B CA 1
ATOM 4495 C C . ARG B 1 18 ? -35.906 -17.641 -0.745 1 53.81 18 ARG B C 1
ATOM 4497 O O . ARG B 1 18 ? -34.719 -17.75 -0.464 1 53.81 18 ARG B O 1
ATOM 4504 N N . ILE B 1 19 ? -36.406 -17.547 -1.938 1 57.47 19 ILE B N 1
ATOM 4505 C CA . ILE B 1 19 ? -35.469 -17.734 -3.035 1 57.47 19 ILE B CA 1
ATOM 4506 C C . ILE B 1 19 ? -34.562 -16.516 -3.146 1 57.47 19 ILE B C 1
ATOM 4508 O O . ILE B 1 19 ? -33.344 -16.641 -3.379 1 57.47 19 ILE B O 1
ATOM 4512 N N . THR B 1 20 ? -35.094 -15.391 -2.883 1 53.16 20 THR B N 1
ATOM 4513 C CA . THR B 1 20 ? -34.312 -14.156 -2.949 1 53.16 20 THR B CA 1
ATOM 4514 C C . THR B 1 20 ? -33.281 -14.109 -1.82 1 53.16 20 THR B C 1
ATOM 4516 O O . THR B 1 20 ? -32.156 -13.672 -2.023 1 53.16 20 THR B O 1
ATOM 4519 N N . GLU B 1 21 ? -33.625 -14.633 -0.744 1 50.91 21 GLU B N 1
ATOM 4520 C CA . GLU B 1 21 ? -32.688 -14.797 0.375 1 50.91 21 GLU B CA 1
ATOM 4521 C C . GLU B 1 21 ? -31.609 -15.82 0.05 1 50.91 21 GLU B C 1
ATOM 4523 O O . GLU B 1 21 ? -30.438 -15.594 0.344 1 50.91 21 GLU B O 1
ATOM 4528 N N . PHE B 1 22 ? -32.125 -16.891 -0.527 1 55 22 PHE B N 1
ATOM 4529 C CA . PHE B 1 22 ? -31.172 -17.922 -0.88 1 55 22 PHE B CA 1
ATOM 4530 C C . PHE B 1 22 ? -30.234 -17.453 -1.985 1 55 22 PHE B C 1
ATOM 4532 O O . PHE B 1 22 ? -29.047 -17.781 -1.985 1 55 22 PHE B O 1
ATOM 4539 N N . ILE B 1 23 ? -30.766 -16.516 -2.76 1 58.47 23 ILE B N 1
ATOM 4540 C CA . ILE B 1 23 ? -29.984 -15.945 -3.85 1 58.47 23 ILE B CA 1
ATOM 4541 C C . ILE B 1 23 ? -28.938 -14.984 -3.287 1 58.47 23 ILE B C 1
ATOM 4543 O O . ILE B 1 23 ? -27.812 -14.906 -3.799 1 58.47 23 ILE B O 1
ATOM 4547 N N . LYS B 1 24 ? -29.172 -14.359 -2.336 1 50.16 24 LYS B N 1
ATOM 4548 C CA . LYS B 1 24 ? -28.266 -13.414 -1.692 1 50.16 24 LYS B CA 1
ATOM 4549 C C . LYS B 1 24 ? -27.172 -14.141 -0.917 1 50.16 24 LYS B C 1
ATOM 4551 O O . LYS B 1 24 ? -26.031 -13.703 -0.907 1 50.16 24 LYS B O 1
ATOM 4556 N N . ILE B 1 25 ? -27.594 -15.227 -0.316 1 46.09 25 ILE B N 1
ATOM 4557 C CA . ILE B 1 25 ? -26.719 -16.047 0.505 1 46.09 25 ILE B CA 1
ATOM 4558 C C . ILE B 1 25 ? -25.844 -16.938 -0.392 1 46.09 25 ILE B C 1
ATOM 4560 O O . ILE B 1 25 ? -24.672 -17.172 -0.086 1 46.09 25 ILE B O 1
ATOM 4564 N N . LEU B 1 26 ? -26.625 -17.438 -1.405 1 44.75 26 LEU B N 1
ATOM 4565 C CA . LEU B 1 26 ? -25.922 -18.297 -2.355 1 44.75 26 LEU B CA 1
ATOM 4566 C C . LEU B 1 26 ? -25.578 -17.531 -3.625 1 44.75 26 LEU B C 1
ATOM 4568 O O . LEU B 1 26 ? -26.422 -17.359 -4.508 1 44.75 26 LEU B O 1
ATOM 4572 N N . PRO B 1 27 ? -24.266 -16.844 -3.42 1 43.47 27 PRO B N 1
ATOM 4573 C CA . PRO B 1 27 ? -23.922 -15.922 -4.5 1 43.47 27 PRO B CA 1
ATOM 4574 C C . PRO B 1 27 ? -23.906 -16.594 -5.871 1 43.47 27 PRO B C 1
ATOM 4576 O O . PRO B 1 27 ? -23.844 -17.812 -5.965 1 43.47 27 PRO B O 1
ATOM 4579 N N . PHE B 1 28 ? -23.953 -15.68 -6.816 1 46.47 28 PHE B N 1
ATOM 4580 C CA . PHE B 1 28 ? -23.938 -16.109 -8.211 1 46.47 28 PHE B CA 1
ATOM 4581 C C . PHE B 1 28 ? -22.625 -16.781 -8.555 1 46.47 28 PHE B C 1
ATOM 4583 O O . PHE B 1 28 ? -21.562 -16.359 -8.086 1 46.47 28 PHE B O 1
ATOM 4590 N N . GLY B 1 29 ? -22.594 -18.031 -9.188 1 44.09 29 GLY B N 1
ATOM 4591 C CA . GLY B 1 29 ? -21.422 -18.797 -9.57 1 44.09 29 GLY B CA 1
ATOM 4592 C C . GLY B 1 29 ? -21.219 -20.047 -8.727 1 44.09 29 GLY B C 1
ATOM 4593 O O . GLY B 1 29 ? -20.312 -20.844 -8.992 1 44.09 29 GLY B O 1
ATOM 4594 N N . LEU B 1 30 ? -21.859 -20.156 -7.684 1 42.88 30 LEU B N 1
ATOM 4595 C CA . LEU B 1 30 ? -21.797 -21.375 -6.898 1 42.88 30 LEU B CA 1
ATOM 4596 C C . LEU B 1 30 ? -22.281 -22.578 -7.719 1 42.88 30 LEU B C 1
ATOM 4598 O O . LEU B 1 30 ? -23.312 -22.5 -8.391 1 42.88 30 LEU B O 1
ATOM 4602 N N . LYS B 1 31 ? -21.391 -23.594 -7.926 1 46.5 31 LYS B N 1
ATOM 4603 C CA . LYS B 1 31 ? -21.828 -24.797 -8.625 1 46.5 31 LYS B CA 1
ATOM 4604 C C . LYS B 1 31 ? -23.094 -25.375 -7.992 1 46.5 31 LYS B C 1
ATOM 4606 O O . LYS B 1 31 ? -23.203 -25.438 -6.77 1 46.5 31 LYS B O 1
ATOM 4611 N N . ASP B 1 32 ? -24.062 -25.891 -8.711 1 52.72 32 ASP B N 1
ATOM 4612 C CA . ASP B 1 32 ? -25.375 -26.453 -8.43 1 52.72 32 ASP B CA 1
ATOM 4613 C C . ASP B 1 32 ? -26.203 -25.516 -7.555 1 52.72 32 ASP B C 1
ATOM 4615 O O . ASP B 1 32 ? -26.984 -25.969 -6.727 1 52.72 32 ASP B O 1
ATOM 4619 N N . ARG B 1 33 ? -25.844 -24.172 -7.715 1 58.41 33 ARG B N 1
ATOM 4620 C CA . ARG B 1 33 ? -26.531 -23.125 -6.961 1 58.41 33 ARG B CA 1
ATOM 4621 C C . ARG B 1 33 ? -28.047 -23.312 -7.02 1 58.41 33 ARG B C 1
ATOM 4623 O O . ARG B 1 33 ? -28.734 -23.25 -5.996 1 58.41 33 ARG B O 1
ATOM 4630 N N . TYR B 1 34 ? -28.391 -23.422 -8.164 1 61.44 34 TYR B N 1
ATOM 4631 C CA . TYR B 1 34 ? -29.844 -23.562 -8.352 1 61.44 34 TYR B CA 1
ATOM 4632 C C . TYR B 1 34 ? -30.359 -24.812 -7.637 1 61.44 34 TYR B C 1
ATOM 4634 O O . TYR B 1 34 ? -31.453 -24.781 -7.047 1 61.44 34 TYR B O 1
ATOM 4642 N N . GLN B 1 35 ? -29.562 -25.828 -7.738 1 62.22 35 GLN B N 1
ATOM 4643 C CA . GLN B 1 35 ? -29.953 -27.047 -7.02 1 62.22 35 GLN B CA 1
ATOM 4644 C C . GLN B 1 35 ? -29.938 -26.812 -5.512 1 62.22 35 GLN B C 1
ATOM 4646 O O . GLN B 1 35 ? -30.844 -27.25 -4.805 1 62.22 35 GLN B O 1
ATOM 4651 N N . HIS B 1 36 ? -28.938 -26.125 -5.051 1 59.09 36 HIS B N 1
ATOM 4652 C CA . HIS B 1 36 ? -28.891 -25.828 -3.625 1 59.09 36 HIS B CA 1
ATOM 4653 C C . HIS B 1 36 ? -30.078 -24.969 -3.191 1 59.09 36 HIS B C 1
ATOM 4655 O O . HIS B 1 36 ? -30.688 -25.25 -2.162 1 59.09 36 HIS B O 1
ATOM 4661 N N . ILE B 1 37 ? -30.312 -24.031 -3.973 1 61.94 37 ILE B N 1
ATOM 4662 C CA . ILE B 1 37 ? -31.438 -23.156 -3.652 1 61.94 37 ILE B CA 1
ATOM 4663 C C . ILE B 1 37 ? -32.75 -23.938 -3.758 1 61.94 37 ILE B C 1
ATOM 4665 O O . ILE B 1 37 ? -33.625 -23.797 -2.914 1 61.94 37 ILE B O 1
ATOM 4669 N N . THR B 1 38 ? -32.719 -24.766 -4.734 1 62.62 38 THR B N 1
ATOM 4670 C CA . THR B 1 38 ? -33.906 -25.609 -4.914 1 62.62 38 THR B CA 1
ATOM 4671 C C . THR B 1 38 ? -34.062 -26.547 -3.719 1 62.62 38 THR B C 1
ATOM 4673 O O . THR B 1 38 ? -35.188 -26.688 -3.207 1 62.62 38 THR B O 1
ATOM 4676 N N . ASN B 1 39 ? -32.969 -27.156 -3.324 1 60.62 39 ASN B N 1
ATOM 4677 C CA . ASN B 1 39 ? -33.062 -28.062 -2.182 1 60.62 39 ASN B CA 1
ATOM 4678 C C . ASN B 1 39 ? -33.438 -27.328 -0.908 1 60.62 39 ASN B C 1
ATOM 4680 O O . ASN B 1 39 ? -34.25 -27.828 -0.123 1 60.62 39 ASN B O 1
ATOM 4684 N N . LEU B 1 40 ? -32.875 -26.188 -0.745 1 58.56 40 LEU B N 1
ATOM 4685 C CA . LEU B 1 40 ? -33.219 -25.391 0.415 1 58.56 40 LEU B CA 1
ATOM 4686 C C . LEU B 1 40 ? -34.719 -25 0.359 1 58.56 40 LEU B C 1
ATOM 4688 O O . LEU B 1 40 ? -35.406 -25.047 1.376 1 58.56 40 LEU B O 1
ATOM 4692 N N . LEU B 1 41 ? -35.094 -24.672 -0.762 1 61.03 41 LEU B N 1
ATOM 4693 C CA . LEU B 1 41 ? -36.5 -24.297 -0.976 1 61.03 41 LEU B CA 1
ATOM 4694 C C . LEU B 1 41 ? -37.406 -25.5 -0.767 1 61.03 41 LEU B C 1
ATOM 4696 O O . LEU B 1 41 ? -38.469 -25.375 -0.135 1 61.03 41 LEU B O 1
ATOM 4700 N N . ASN B 1 42 ? -36.906 -26.656 -1.356 1 62.69 42 ASN B N 1
ATOM 4701 C CA . ASN B 1 42 ? -37.719 -27.859 -1.258 1 62.69 42 ASN B CA 1
ATOM 4702 C C . ASN B 1 42 ? -37.75 -28.406 0.17 1 62.69 42 ASN B C 1
ATOM 4704 O O . ASN B 1 42 ? -38.75 -29 0.593 1 62.69 42 ASN B O 1
ATOM 4708 N N . ASN B 1 43 ? -36.719 -28.328 0.871 1 58.59 43 ASN B N 1
ATOM 4709 C CA . ASN B 1 43 ? -36.656 -28.797 2.252 1 58.59 43 ASN B CA 1
ATOM 4710 C C . ASN B 1 43 ? -37.531 -27.938 3.162 1 58.59 43 ASN B C 1
ATOM 4712 O O . ASN B 1 43 ? -38.031 -28.422 4.184 1 58.59 43 ASN B O 1
ATOM 4716 N N . THR B 1 44 ? -37.625 -26.719 2.934 1 52.09 44 THR B N 1
ATOM 4717 C CA . THR B 1 44 ? -38.438 -25.844 3.762 1 52.09 44 THR B CA 1
ATOM 4718 C C . THR B 1 44 ? -39.906 -26 3.422 1 52.09 44 THR B C 1
ATOM 4720 O O . THR B 1 44 ? -40.781 -25.625 4.219 1 52.09 44 THR B O 1
ATOM 4723 N N . LYS B 1 45 ? -40.125 -26.422 2.209 1 53.12 45 LYS B N 1
ATOM 4724 C CA . LYS B 1 45 ? -41.5 -26.531 1.767 1 53.12 45 LYS B CA 1
ATOM 4725 C C . LYS B 1 45 ? -41.844 -27.969 1.392 1 53.12 45 LYS B C 1
ATOM 4727 O O . LYS B 1 45 ? -40.969 -28.766 1.072 1 53.12 45 LYS B O 1
ATOM 4732 N N . ASN B 1 46 ? -43.125 -28.484 1.815 1 47.31 46 ASN B N 1
ATOM 4733 C CA . ASN B 1 46 ? -43.719 -29.719 1.298 1 47.31 46 ASN B CA 1
ATOM 4734 C C . ASN B 1 46 ? -43.938 -29.641 -0.208 1 47.31 46 ASN B C 1
ATOM 4736 O O . ASN B 1 46 ? -44.719 -30.406 -0.761 1 47.31 46 ASN B O 1
ATOM 4740 N N . GLN B 1 47 ? -43.688 -28.516 -0.937 1 53.38 47 GLN B N 1
ATOM 4741 C CA . GLN B 1 47 ? -43.844 -28.578 -2.387 1 53.38 47 GLN B CA 1
ATOM 4742 C C . GLN B 1 47 ? -42.5 -28.828 -3.062 1 53.38 47 GLN B C 1
ATOM 4744 O O . GLN B 1 47 ? -41.469 -28.266 -2.654 1 53.38 47 GLN B O 1
ATOM 4749 N N . GLU B 1 48 ? -42.406 -29.781 -3.91 1 61.91 48 GLU B N 1
ATOM 4750 C CA . GLU B 1 48 ? -41.219 -30.266 -4.629 1 61.91 48 GLU B CA 1
ATOM 4751 C C . GLU B 1 48 ? -40.938 -29.406 -5.867 1 61.91 48 GLU B C 1
ATOM 4753 O O . GLU B 1 48 ? -41.688 -29.469 -6.844 1 61.91 48 GLU B O 1
ATOM 4758 N N . TYR B 1 49 ? -40.094 -28.203 -5.691 1 59.97 49 TYR B N 1
ATOM 4759 C CA . TYR B 1 49 ? -39.719 -27.453 -6.879 1 59.97 49 TYR B CA 1
ATOM 4760 C C . TYR B 1 49 ? -38.562 -28.156 -7.617 1 59.97 49 TYR B C 1
ATOM 4762 O O . TYR B 1 49 ? -37.719 -28.797 -7 1 59.97 49 TYR B O 1
ATOM 4770 N N . SER B 1 50 ? -38.781 -28.172 -8.953 1 66.62 50 SER B N 1
ATOM 4771 C CA . SER B 1 50 ? -37.688 -28.734 -9.727 1 66.62 50 SER B CA 1
ATOM 4772 C C . SER B 1 50 ? -36.531 -27.734 -9.836 1 66.62 50 SER B C 1
ATOM 4774 O O . SER B 1 50 ? -36.75 -26.531 -9.719 1 66.62 50 SER B O 1
ATOM 4776 N N . VAL B 1 51 ? -35.281 -28.219 -9.961 1 65.69 51 VAL B N 1
ATOM 4777 C CA . VAL B 1 51 ? -34.094 -27.359 -10.055 1 65.69 51 VAL B CA 1
ATOM 4778 C C . VAL B 1 51 ? -34.25 -26.391 -11.219 1 65.69 51 VAL B C 1
ATOM 4780 O O . VAL B 1 51 ? -33.844 -25.219 -11.117 1 65.69 51 VAL B O 1
ATOM 4783 N N . THR B 1 52 ? -34.938 -26.891 -12.195 1 65 52 THR B N 1
ATOM 4784 C CA . THR B 1 52 ? -35.156 -26.062 -13.383 1 65 52 THR B CA 1
ATOM 4785 C C . THR B 1 52 ? -36.094 -24.906 -13.078 1 65 52 THR B C 1
ATOM 4787 O O . THR B 1 52 ? -35.906 -23.797 -13.555 1 65 52 THR B O 1
ATOM 4790 N N . GLU B 1 53 ? -37 -25.078 -12.297 1 61.09 53 GLU B N 1
ATOM 4791 C CA . GLU B 1 53 ? -37.969 -24.062 -11.953 1 61.09 53 GLU B CA 1
ATOM 4792 C C . GLU B 1 53 ? -37.375 -23 -11.031 1 61.09 53 GLU B C 1
ATOM 4794 O O . GLU B 1 53 ? -37.562 -21.797 -11.234 1 61.09 53 GLU B O 1
ATOM 4799 N N . VAL B 1 54 ? -36.562 -23.5 -10.117 1 61.34 54 VAL B N 1
ATOM 4800 C CA . VAL B 1 54 ? -35.938 -22.594 -9.156 1 61.34 54 VAL B CA 1
ATOM 4801 C C . VAL B 1 54 ? -34.844 -21.797 -9.836 1 61.34 54 VAL B C 1
ATOM 4803 O O . VAL B 1 54 ? -34.688 -20.594 -9.602 1 61.34 54 VAL B O 1
ATOM 4806 N N . ALA B 1 55 ? -34.156 -22.469 -10.602 1 60.97 55 ALA B N 1
ATOM 4807 C CA . ALA B 1 55 ? -33.125 -21.781 -11.375 1 60.97 55 ALA B CA 1
ATOM 4808 C C . ALA B 1 55 ? -33.75 -20.688 -12.258 1 60.97 55 ALA B C 1
ATOM 4810 O O . ALA B 1 55 ? -33.219 -19.578 -12.336 1 60.97 55 ALA B O 1
ATOM 4811 N N . GLY B 1 56 ? -34.875 -20.953 -12.867 1 58.06 56 GLY B N 1
ATOM 4812 C CA . GLY B 1 56 ? -35.625 -19.969 -13.648 1 58.06 56 GLY B CA 1
ATOM 4813 C C . GLY B 1 56 ? -36.094 -18.797 -12.828 1 58.06 56 GLY B C 1
ATOM 4814 O O . GLY B 1 56 ? -36 -17.641 -13.266 1 58.06 56 GLY B O 1
ATOM 4815 N N . LEU B 1 57 ? -36.375 -19 -11.664 1 57.81 57 LEU B N 1
ATOM 4816 C CA . LEU B 1 57 ? -36.875 -17.969 -10.758 1 57.81 57 LEU B CA 1
ATOM 4817 C C . LEU B 1 57 ? -35.75 -17.078 -10.266 1 57.81 57 LEU B C 1
ATOM 4819 O O . LEU B 1 57 ? -35.875 -15.859 -10.211 1 57.81 57 LEU B O 1
ATOM 4823 N N . ILE B 1 58 ? -34.75 -17.766 -9.93 1 59.03 58 ILE B N 1
ATOM 4824 C CA . ILE B 1 58 ? -33.594 -17.016 -9.453 1 59.03 58 ILE B CA 1
ATOM 4825 C C . ILE B 1 58 ? -33 -16.156 -10.594 1 59.03 58 ILE B C 1
ATOM 4827 O O . ILE B 1 58 ? -32.688 -14.992 -10.391 1 59.03 58 ILE B O 1
ATOM 4831 N N . GLN B 1 59 ? -33.031 -16.734 -11.68 1 52.72 59 GLN B N 1
ATOM 4832 C CA . GLN B 1 59 ? -32.594 -15.977 -12.852 1 52.72 59 GLN B CA 1
ATOM 4833 C C . GLN B 1 59 ? -33.562 -14.805 -13.109 1 52.72 59 GLN B C 1
ATOM 4835 O O . GLN B 1 59 ? -33.125 -13.711 -13.461 1 52.72 59 GLN B O 1
ATOM 4840 N N . THR B 1 60 ? -34.719 -15.008 -12.961 1 50.91 60 THR B N 1
ATOM 4841 C CA . THR B 1 60 ? -35.719 -13.953 -13.117 1 50.91 60 THR B CA 1
ATOM 4842 C C . THR B 1 60 ? -35.531 -12.867 -12.062 1 50.91 60 THR B C 1
ATOM 4844 O O . THR B 1 60 ? -35.562 -11.68 -12.375 1 50.91 60 THR B O 1
ATOM 4847 N N . LEU B 1 61 ? -35.219 -13.266 -10.852 1 53.75 61 LEU B N 1
ATOM 4848 C CA . LEU B 1 61 ? -35.156 -12.352 -9.719 1 53.75 61 LEU B CA 1
ATOM 4849 C C . LEU B 1 61 ? -33.844 -11.57 -9.734 1 53.75 61 LEU B C 1
ATOM 4851 O O . LEU B 1 61 ? -33.812 -10.383 -9.414 1 53.75 61 LEU B O 1
ATOM 4855 N N . GLU B 1 62 ? -32.812 -12.25 -10.023 1 51.56 62 GLU B N 1
ATOM 4856 C CA . GLU B 1 62 ? -31.484 -11.672 -9.906 1 51.56 62 GLU B CA 1
ATOM 4857 C C . GLU B 1 62 ? -31.062 -10.992 -11.211 1 51.56 62 GLU B C 1
ATOM 4859 O O . GLU B 1 62 ? -30.266 -10.047 -11.195 1 51.56 62 GLU B O 1
ATOM 4864 N N . THR B 1 63 ? -31.5 -11.508 -12.273 1 43.78 63 THR B N 1
ATOM 4865 C CA . THR B 1 63 ? -31.047 -11.031 -13.57 1 43.78 63 THR B CA 1
ATOM 4866 C C . THR B 1 63 ? -32.188 -10.336 -14.328 1 43.78 63 THR B C 1
ATOM 4868 O O . THR B 1 63 ? -32 -9.227 -14.828 1 43.78 63 THR B O 1
ATOM 4871 N N . ILE B 1 64 ? -33.25 -10.977 -14.383 1 43.03 64 ILE B N 1
ATOM 4872 C CA . ILE B 1 64 ? -34.281 -10.5 -15.281 1 43.03 64 ILE B CA 1
ATOM 4873 C C . ILE B 1 64 ? -35 -9.312 -14.656 1 43.03 64 ILE B C 1
ATOM 4875 O O . ILE B 1 64 ? -35.188 -8.273 -15.289 1 43.03 64 ILE B O 1
ATOM 4879 N N . LEU B 1 65 ? -35.344 -9.383 -13.477 1 45.97 65 LEU B N 1
ATOM 4880 C CA . LEU B 1 65 ? -36.156 -8.359 -12.867 1 45.97 65 LEU B CA 1
ATOM 4881 C C . LEU B 1 65 ? -35.375 -7.074 -12.641 1 45.97 65 LEU B C 1
ATOM 4883 O O . LEU B 1 65 ? -35.875 -5.977 -12.922 1 45.97 65 LEU B O 1
ATOM 4887 N N . PRO B 1 66 ? -34.156 -7.168 -12.125 1 42.09 66 PRO B N 1
ATOM 4888 C CA . PRO B 1 66 ? -33.406 -5.922 -11.992 1 42.09 66 PRO B CA 1
ATOM 4889 C C . PRO B 1 66 ? -33.125 -5.262 -13.336 1 42.09 66 PRO B C 1
ATOM 4891 O O . PRO B 1 66 ? -33 -4.035 -13.414 1 42.09 66 PRO B O 1
ATOM 4894 N N . ARG B 1 67 ? -32.906 -5.926 -14.312 1 39.28 67 ARG B N 1
ATOM 4895 C CA . ARG B 1 67 ? -32.625 -5.445 -15.656 1 39.28 67 ARG B CA 1
ATOM 4896 C C . ARG B 1 67 ? -33.875 -5.039 -16.391 1 39.28 67 ARG B C 1
ATOM 4898 O O . ARG B 1 67 ? -33.875 -4.059 -17.141 1 39.28 67 ARG B O 1
ATOM 4905 N N . PHE B 1 68 ? -34.875 -5.82 -16.422 1 40.75 68 PHE B N 1
ATOM 4906 C CA . PHE B 1 68 ? -36 -5.555 -17.297 1 40.75 68 PHE B CA 1
ATOM 4907 C C . PHE B 1 68 ? -37.156 -4.879 -16.531 1 40.75 68 PHE B C 1
ATOM 4909 O O . PHE B 1 68 ? -38.156 -4.473 -17.125 1 40.75 68 PHE B O 1
ATOM 4916 N N . GLN B 1 69 ? -37 -4.145 -15.648 1 35.97 69 GLN B N 1
ATOM 4917 C CA . GLN B 1 69 ? -38 -3.404 -14.867 1 35.97 69 GLN B CA 1
ATOM 4918 C C . GLN B 1 69 ? -39.375 -3.973 -15.07 1 35.97 69 GLN B C 1
ATOM 4920 O O . GLN B 1 69 ? -39.594 -5.188 -14.984 1 35.97 69 GLN B O 1
ATOM 4925 N N . ASP B 1 70 ? -40.375 -2.953 -15.492 1 29.84 70 ASP B N 1
ATOM 4926 C CA . ASP B 1 70 ? -41.781 -3.15 -15.828 1 29.84 70 ASP B CA 1
ATOM 4927 C C . ASP B 1 70 ? -41.938 -3.941 -17.125 1 29.84 70 ASP B C 1
ATOM 4929 O O . ASP B 1 70 ? -43.031 -4.406 -17.453 1 29.84 70 ASP B O 1
ATOM 4933 N N . ASN B 1 71 ? -41.125 -3.609 -18.125 1 31.06 71 ASN B N 1
ATOM 4934 C CA . ASN B 1 71 ? -41.438 -4.184 -19.438 1 31.06 71 ASN B CA 1
ATOM 4935 C C . ASN B 1 71 ? -41.094 -5.672 -19.484 1 31.06 71 ASN B C 1
ATOM 4937 O O . ASN B 1 71 ? -40.25 -6.09 -20.297 1 31.06 71 ASN B O 1
ATOM 4941 N N . ILE B 1 72 ? -41.125 -6.312 -18.469 1 35.09 72 ILE B N 1
ATOM 4942 C CA . ILE B 1 72 ? -40.875 -7.746 -18.359 1 35.09 72 ILE B CA 1
ATOM 4943 C C . ILE B 1 72 ? -41.844 -8.516 -19.234 1 35.09 72 ILE B C 1
ATOM 4945 O O . ILE B 1 72 ? -41.75 -9.734 -19.359 1 35.09 72 ILE B O 1
ATOM 4949 N N . SER B 1 73 ? -42.781 -7.914 -19.719 1 32.09 73 SER B N 1
ATOM 4950 C CA . SER B 1 73 ? -43.812 -8.633 -20.453 1 32.09 73 SER B CA 1
ATOM 4951 C C . SER B 1 73 ? -43.219 -9.453 -21.594 1 32.09 73 SER B C 1
ATOM 4953 O O . SER B 1 73 ? -43.688 -10.555 -21.875 1 32.09 73 SER B O 1
ATOM 4955 N N . ASP B 1 74 ? -42.5 -8.914 -22.594 1 32.59 74 ASP B N 1
ATOM 4956 C CA . ASP B 1 74 ? -42.188 -9.523 -23.891 1 32.59 74 ASP B CA 1
ATOM 4957 C C . ASP B 1 74 ? -40.875 -10.297 -23.828 1 32.59 74 ASP B C 1
ATOM 4959 O O . ASP B 1 74 ? -40.344 -10.711 -24.859 1 32.59 74 ASP B O 1
ATOM 4963 N N . VAL B 1 75 ? -40.062 -10.258 -22.797 1 33.16 75 VAL B N 1
ATOM 4964 C CA . VAL B 1 75 ? -38.812 -11.008 -22.875 1 33.16 75 VAL B CA 1
ATOM 4965 C C . VAL B 1 75 ? -39.031 -12.453 -22.422 1 33.16 75 VAL B C 1
ATOM 4967 O O . VAL B 1 75 ? -39.594 -12.688 -21.359 1 33.16 75 VAL B O 1
ATOM 4970 N N . SER B 1 76 ? -39.031 -13.383 -23.281 1 36 76 SER B N 1
ATOM 4971 C CA . SER B 1 76 ? -39.25 -14.805 -23.047 1 36 76 SER B CA 1
ATOM 4972 C C . SER B 1 76 ? -38.344 -15.297 -21.906 1 36 76 SER B C 1
ATOM 4974 O O . SER B 1 76 ? -37.344 -14.688 -21.594 1 36 76 SER B O 1
ATOM 4976 N N . SER B 1 77 ? -38.781 -16.188 -21.047 1 33.09 77 SER B N 1
ATOM 4977 C CA . SER B 1 77 ? -38.031 -16.844 -19.969 1 33.09 77 SER B CA 1
ATOM 4978 C C . SER B 1 77 ? -36.594 -17.156 -20.406 1 33.09 77 SER B C 1
ATOM 4980 O O . SER B 1 77 ? -35.688 -17.016 -19.625 1 33.09 77 SER B O 1
ATOM 4982 N N . GLU B 1 78 ? -36.438 -17.406 -21.656 1 38.19 78 GLU B N 1
ATOM 4983 C CA . GLU B 1 78 ? -35.156 -17.766 -22.234 1 38.19 78 GLU B CA 1
ATOM 4984 C C . GLU B 1 78 ? -34.25 -16.547 -22.328 1 38.19 78 GLU B C 1
ATOM 4986 O O . GLU B 1 78 ? -33.062 -16.625 -21.984 1 38.19 78 GLU B O 1
ATOM 4991 N N . SER B 1 79 ? -34.781 -15.453 -22.688 1 37.78 79 SER B N 1
ATOM 4992 C CA . SER B 1 79 ? -33.969 -14.258 -22.891 1 37.78 79 SER B CA 1
ATOM 4993 C C . SER B 1 79 ? -33.562 -13.633 -21.562 1 37.78 79 SER B C 1
ATOM 4995 O O . SER B 1 79 ? -32.438 -13.133 -21.422 1 3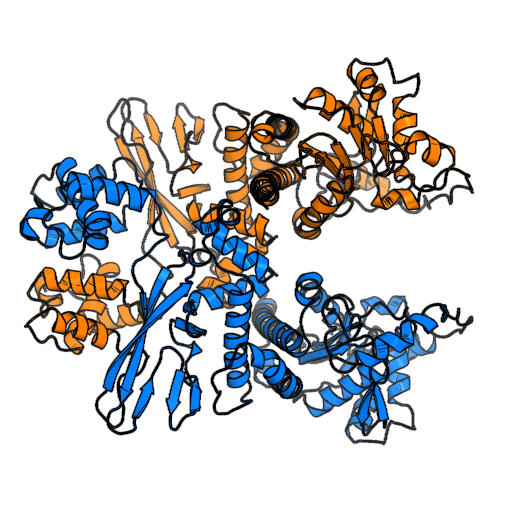7.78 79 SER B O 1
ATOM 4997 N N . ALA B 1 80 ? -34.406 -13.734 -20.703 1 35.69 80 ALA B N 1
ATOM 4998 C CA . ALA B 1 80 ? -34.062 -13.219 -19.375 1 35.69 80 ALA B CA 1
ATOM 4999 C C . ALA B 1 80 ? -33 -14.055 -18.703 1 35.69 80 ALA B C 1
ATOM 5001 O O . ALA B 1 80 ? -32.062 -13.508 -18.109 1 35.69 80 ALA B O 1
ATOM 5002 N N . GLU B 1 81 ? -33.062 -15.266 -18.812 1 35.59 81 GLU B N 1
ATOM 5003 C CA . GLU B 1 81 ? -32.031 -16.188 -18.359 1 35.59 81 GLU B CA 1
ATOM 5004 C C . GLU B 1 81 ? -30.703 -15.922 -19.047 1 35.59 81 GLU B C 1
ATOM 5006 O O . GLU B 1 81 ? -29.656 -15.922 -18.406 1 35.59 81 GLU B O 1
ATOM 5011 N N . GLU B 1 82 ? -30.688 -15.75 -20.312 1 40.22 82 GLU B N 1
ATOM 5012 C CA . GLU B 1 82 ? -29.484 -15.414 -21.062 1 40.22 82 GLU B CA 1
ATOM 5013 C C . GLU B 1 82 ? -28.906 -14.078 -20.609 1 40.22 82 GLU B C 1
ATOM 5015 O O . GLU B 1 82 ? -27.703 -13.945 -20.438 1 40.22 82 GLU B O 1
ATOM 5020 N N . GLU B 1 83 ? -29.75 -13.125 -20.375 1 36.81 83 GLU B N 1
ATOM 5021 C CA . GLU B 1 83 ? -29.234 -11.82 -19.984 1 36.81 83 GLU B CA 1
ATOM 5022 C C . GLU B 1 83 ? -28.766 -11.82 -18.531 1 36.81 83 GLU B C 1
ATOM 5024 O O . GLU B 1 83 ? -27.734 -11.234 -18.203 1 36.81 83 GLU B O 1
ATOM 5029 N N . CYS B 1 84 ? -29.5 -12.516 -17.781 1 34.38 84 CYS B N 1
ATOM 5030 C CA . CYS B 1 84 ? -29.047 -12.727 -16.422 1 34.38 84 CYS B CA 1
ATOM 5031 C C . CYS B 1 84 ? -27.734 -13.508 -16.391 1 34.38 84 CYS B C 1
ATOM 5033 O O . CYS B 1 84 ? -26.797 -13.148 -15.664 1 34.38 84 CYS B O 1
ATOM 5035 N N . SER B 1 85 ? -27.75 -14.57 -17.109 1 35.09 85 SER B N 1
ATOM 5036 C CA . SER B 1 85 ? -26.516 -15.312 -17.297 1 35.09 85 SER B CA 1
ATOM 5037 C C . SER B 1 85 ? -25.391 -14.406 -17.797 1 35.09 85 SER B C 1
ATOM 5039 O O . SER B 1 85 ? -24.266 -14.461 -17.312 1 35.09 85 SER B O 1
ATOM 5041 N N . ASN B 1 86 ? -25.672 -13.656 -18.75 1 35.69 86 ASN B N 1
ATOM 5042 C CA . ASN B 1 86 ? -24.703 -12.695 -19.266 1 35.69 86 ASN B CA 1
ATOM 5043 C C . ASN B 1 86 ? -24.359 -11.633 -18.234 1 35.69 86 ASN B C 1
ATOM 5045 O O . ASN B 1 86 ? -23.203 -11.234 -18.109 1 35.69 86 ASN B O 1
ATOM 5049 N N . TYR B 1 87 ? -25.359 -11.125 -17.531 1 33.72 87 TYR B N 1
ATOM 5050 C CA . TYR B 1 87 ? -25.141 -10.133 -16.5 1 33.72 87 TYR B CA 1
ATOM 5051 C C . TYR B 1 87 ? -24.328 -10.711 -15.352 1 33.72 87 TYR B C 1
ATOM 5053 O O . TYR B 1 87 ? -23.375 -10.078 -14.883 1 33.72 87 TYR B O 1
ATOM 5061 N N . ILE B 1 88 ? -24.859 -11.789 -14.781 1 33.31 88 ILE B N 1
ATOM 5062 C CA . ILE B 1 88 ? -24.125 -12.531 -13.766 1 33.31 88 ILE B CA 1
ATOM 5063 C C . ILE B 1 88 ? -22.734 -12.891 -14.289 1 33.31 88 ILE B C 1
ATOM 5065 O O . ILE B 1 88 ? -21.734 -12.734 -13.586 1 33.31 88 ILE B O 1
ATOM 5069 N N . LYS B 1 89 ? -22.781 -13.57 -15.391 1 33.44 89 LYS B N 1
ATOM 5070 C CA . LYS B 1 89 ? -21.5 -13.797 -16.047 1 33.44 89 LYS B CA 1
ATOM 5071 C C . LYS B 1 89 ? -20.734 -12.492 -16.219 1 33.44 89 LYS B C 1
ATOM 5073 O O . LYS B 1 89 ? -19.5 -12.461 -16.094 1 33.44 89 LYS B O 1
ATOM 5078 N N . GLY B 1 90 ? -21.5 -11.453 -16.594 1 32.91 90 GLY B N 1
ATOM 5079 C CA . GLY B 1 90 ? -20.812 -10.18 -16.797 1 32.91 90 GLY B CA 1
ATOM 5080 C C . GLY B 1 90 ? -20.5 -9.461 -15.508 1 32.91 90 GLY B C 1
ATOM 5081 O O . GLY B 1 90 ? -19.953 -8.352 -15.523 1 32.91 90 GLY B O 1
ATOM 5082 N N . GLY B 1 91 ? -20.391 -10.039 -14.156 1 31.81 91 GLY B N 1
ATOM 5083 C CA . GLY B 1 91 ? -19.922 -9.703 -12.82 1 31.81 91 GLY B CA 1
ATOM 5084 C C . GLY B 1 91 ? -20.797 -8.672 -12.125 1 31.81 91 GLY B C 1
ATOM 5085 O O . GLY B 1 91 ? -21.469 -7.883 -12.773 1 31.81 91 GLY B O 1
ATOM 5086 N N . ILE B 1 92 ? -21.531 -8.828 -10.82 1 32.84 92 ILE B N 1
ATOM 5087 C CA . ILE B 1 92 ? -22.172 -7.957 -9.836 1 32.84 92 ILE B CA 1
ATOM 5088 C C . ILE B 1 92 ? -21.531 -6.57 -9.883 1 32.84 92 ILE B C 1
ATOM 5090 O O . ILE B 1 92 ? -22 -5.641 -9.227 1 32.84 92 ILE B O 1
ATOM 5094 N N . CYS B 1 93 ? -20.547 -6.344 -10.211 1 34.47 93 CYS B N 1
ATOM 5095 C CA . CYS B 1 93 ? -19.672 -5.184 -10.266 1 34.47 93 CYS B CA 1
ATOM 5096 C C . CYS B 1 93 ? -20.391 -3.967 -10.828 1 34.47 93 CYS B C 1
ATOM 5098 O O . CYS B 1 93 ? -19.906 -2.842 -10.719 1 34.47 93 CYS B O 1
ATOM 5100 N N . ASN B 1 94 ? -21.469 -4.164 -11.688 1 35.47 94 ASN B N 1
ATOM 5101 C CA . ASN B 1 94 ? -22.109 -3.041 -12.352 1 35.47 94 ASN B CA 1
ATOM 5102 C C . ASN B 1 94 ? -23.422 -2.656 -11.664 1 35.47 94 ASN B C 1
ATOM 5104 O O . ASN B 1 94 ? -24.5 -3.078 -12.086 1 35.47 94 ASN B O 1
ATOM 5108 N N . VAL B 1 95 ? -23.609 -2.791 -10.367 1 39.47 95 VAL B N 1
ATOM 5109 C CA . VAL B 1 95 ? -24.875 -2.428 -9.734 1 39.47 95 VAL B CA 1
ATOM 5110 C C . VAL B 1 95 ? -25.484 -1.218 -10.438 1 39.47 95 VAL B C 1
ATOM 5112 O O . VAL B 1 95 ? -24.75 -0.361 -10.953 1 39.47 95 VAL B O 1
ATOM 5115 N N . GLY B 1 96 ? -26.984 -1.172 -10.469 1 46.19 96 GLY B N 1
ATOM 5116 C CA . GLY B 1 96 ? -27.938 -0.297 -11.141 1 46.19 96 GLY B CA 1
ATOM 5117 C C . GLY B 1 96 ? -27.594 1.175 -10.984 1 46.19 96 GLY B C 1
ATOM 5118 O O . GLY B 1 96 ? -26.562 1.526 -10.422 1 46.19 96 GLY B O 1
ATOM 5119 N N . VAL B 1 97 ? -28.469 1.983 -11.5 1 52.28 97 VAL B N 1
ATOM 5120 C CA . VAL B 1 97 ? -28.484 3.441 -11.484 1 52.28 97 VAL B CA 1
ATOM 5121 C C . VAL B 1 97 ? -28.609 3.941 -10.047 1 52.28 97 VAL B C 1
ATOM 5123 O O . VAL B 1 97 ? -29.484 3.482 -9.297 1 52.28 97 VAL B O 1
ATOM 5126 N N . VAL B 1 98 ? -27.609 4.504 -9.477 1 66.38 98 VAL B N 1
ATOM 5127 C CA . VAL B 1 98 ? -27.578 5.098 -8.148 1 66.38 98 VAL B CA 1
ATOM 5128 C C . VAL B 1 98 ? -28.266 6.461 -8.172 1 66.38 98 VAL B C 1
ATOM 5130 O O . VAL B 1 98 ? -27.891 7.336 -8.953 1 66.38 98 VAL B O 1
ATOM 5133 N N . ASN B 1 99 ? -29.391 6.531 -7.398 1 68.31 99 ASN B N 1
ATOM 5134 C CA . ASN B 1 99 ? -30.031 7.832 -7.207 1 68.31 99 ASN B CA 1
ATOM 5135 C C . ASN B 1 99 ? -29.594 8.477 -5.895 1 68.31 99 ASN B C 1
ATOM 5137 O O . ASN B 1 99 ? -29.766 7.891 -4.824 1 68.31 99 ASN B O 1
ATOM 5141 N N . ILE B 1 100 ? -29.078 9.633 -5.961 1 81.56 100 ILE B N 1
ATOM 5142 C CA . ILE B 1 100 ? -28.578 10.344 -4.789 1 81.56 100 ILE B CA 1
ATOM 5143 C C . ILE B 1 100 ? -29.438 11.562 -4.504 1 81.56 100 ILE B C 1
ATOM 5145 O O . ILE B 1 100 ? -29.516 12.477 -5.328 1 81.56 100 ILE B O 1
ATOM 5149 N N . PHE B 1 101 ? -30 11.539 -3.34 1 77.31 101 PHE B N 1
ATOM 5150 C CA . PHE B 1 101 ? -30.859 12.641 -2.928 1 77.31 101 PHE B CA 1
ATOM 5151 C C . PHE B 1 101 ? -30.219 13.453 -1.81 1 77.31 101 PHE B C 1
ATOM 5153 O O . PHE B 1 101 ? -29.453 12.906 -1.004 1 77.31 101 PHE B O 1
ATOM 5160 N N . PRO B 1 102 ? -30.562 14.727 -1.808 1 84.56 102 PRO B N 1
ATOM 5161 C CA . PRO B 1 102 ? -30.094 15.508 -0.663 1 84.56 102 PRO B CA 1
ATOM 5162 C C . PRO B 1 102 ? -30.641 15 0.667 1 84.56 102 PRO B C 1
ATOM 5164 O O . PRO B 1 102 ? -31.75 14.445 0.712 1 84.56 102 PRO B O 1
ATOM 5167 N N . PRO B 1 103 ? -29.875 15.211 1.746 1 78.69 103 PRO B N 1
ATOM 5168 C CA . PRO B 1 103 ? -30.281 14.672 3.051 1 78.69 103 PRO B CA 1
ATOM 5169 C C . PRO B 1 103 ? -31.328 15.523 3.742 1 78.69 103 PRO B C 1
ATOM 5171 O O . PRO B 1 103 ? -31.688 15.266 4.898 1 78.69 103 PRO B O 1
ATOM 5174 N N . ILE B 1 104 ? -31.953 16.422 3.074 1 79.19 104 ILE B N 1
ATOM 5175 C CA . ILE B 1 104 ? -32.875 17.344 3.691 1 79.19 104 ILE B CA 1
ATOM 5176 C C . ILE B 1 104 ? -34.312 16.828 3.527 1 79.19 104 ILE B C 1
ATOM 5178 O O . ILE B 1 104 ? -34.719 16.406 2.434 1 79.19 104 ILE B O 1
ATOM 5182 N N . THR B 1 105 ? -35 16.859 4.715 1 68.62 105 THR B N 1
ATOM 5183 C CA . THR B 1 105 ? -36.375 16.375 4.656 1 68.62 105 THR B CA 1
ATOM 5184 C C . THR B 1 105 ? -37.344 17.516 4.945 1 68.62 105 THR B C 1
ATOM 5186 O O . THR B 1 105 ? -38.531 17.438 4.598 1 68.62 105 THR B O 1
ATOM 5189 N N . LYS B 1 106 ? -36.812 18.609 5.59 1 80.75 106 LYS B N 1
ATOM 5190 C CA . LYS B 1 106 ? -37.688 19.719 5.949 1 80.75 106 LYS B CA 1
ATOM 5191 C C . LYS B 1 106 ? -37 21.062 5.719 1 80.75 106 LYS B C 1
ATOM 5193 O O . LYS B 1 106 ? -35.781 21.156 5.809 1 80.75 106 LYS B O 1
ATOM 5198 N N . CYS B 1 107 ? -37.812 22.016 5.191 1 87.62 107 CYS B N 1
ATOM 5199 C CA . CYS B 1 107 ? -37.406 23.406 5.039 1 87.62 107 CYS B CA 1
ATOM 5200 C C . CYS B 1 107 ? -38.562 24.344 5.32 1 87.62 107 CYS B C 1
ATOM 5202 O O . CYS B 1 107 ? -39.625 23.906 5.777 1 87.62 107 CYS B O 1
ATOM 5204 N N . CYS B 1 108 ? -38.406 25.656 5.289 1 87.75 108 CYS B N 1
ATOM 5205 C CA . CYS B 1 108 ? -39.469 26.625 5.613 1 87.75 108 CYS B CA 1
ATOM 5206 C C . CYS B 1 108 ? -40.625 26.516 4.625 1 87.75 108 CYS B C 1
ATOM 5208 O O . CYS B 1 108 ? -41.719 26.984 4.91 1 87.75 108 CYS B O 1
ATOM 5210 N N . GLY B 1 109 ? -40.5 25.938 3.451 1 89.06 109 GLY B N 1
ATOM 5211 C CA . GLY B 1 109 ? -41.531 25.719 2.451 1 89.06 109 GLY B CA 1
ATOM 5212 C C . GLY B 1 109 ? -41.594 24.266 1.99 1 89.06 109 GLY B C 1
ATOM 5213 O O . GLY B 1 109 ? -41.188 23.359 2.709 1 89.06 109 GLY B O 1
ATOM 5214 N N . ILE B 1 110 ? -42.219 24.094 0.859 1 85.31 110 ILE B N 1
ATOM 5215 C CA . ILE B 1 110 ? -42.375 22.766 0.261 1 85.31 110 ILE B CA 1
ATOM 5216 C C . ILE B 1 110 ? -41.125 22.438 -0.57 1 85.31 110 ILE B C 1
ATOM 5218 O O . ILE B 1 110 ? -40.656 23.25 -1.362 1 85.31 110 ILE B O 1
ATOM 5222 N N . LEU B 1 111 ? -40.594 21.328 -0.306 1 84.94 111 LEU B N 1
ATOM 5223 C CA . LEU B 1 111 ? -39.438 20.844 -1.035 1 84.94 111 LEU B CA 1
ATOM 5224 C C . LEU B 1 111 ? -39.875 20.094 -2.299 1 84.94 111 LEU B C 1
ATOM 5226 O O . LEU B 1 111 ? -40.75 19.234 -2.25 1 84.94 111 LEU B O 1
ATOM 5230 N N . LYS B 1 112 ? -39.312 20.531 -3.49 1 85.38 112 LYS B N 1
ATOM 5231 C CA . LYS B 1 112 ? -39.625 19.891 -4.766 1 85.38 112 LYS B CA 1
ATOM 5232 C C . LYS B 1 112 ? -38.344 19.547 -5.531 1 85.38 112 LYS B C 1
ATOM 5234 O O . LYS B 1 112 ? -37.375 20.312 -5.531 1 85.38 112 LYS B O 1
ATOM 5239 N N . THR B 1 113 ? -38.344 18.422 -6.176 1 83.94 113 THR B N 1
ATOM 5240 C CA . THR B 1 113 ? -37.25 18.047 -7.059 1 83.94 113 THR B CA 1
ATOM 5241 C C . THR B 1 113 ? -37.25 18.922 -8.312 1 83.94 113 THR B C 1
ATOM 5243 O O . THR B 1 113 ? -38.25 19 -9.016 1 83.94 113 THR B O 1
ATOM 5246 N N . VAL B 1 114 ? -36.125 19.516 -8.609 1 88.94 114 VAL B N 1
ATOM 5247 C CA . VAL B 1 114 ? -36.125 20.469 -9.711 1 88.94 114 VAL B CA 1
ATOM 5248 C C . VAL B 1 114 ? -35.219 19.953 -10.836 1 88.94 114 VAL B C 1
ATOM 5250 O O . VAL B 1 114 ? -35.344 20.359 -11.992 1 88.94 114 VAL B O 1
ATOM 5253 N N . ALA B 1 115 ? -34.188 19.188 -10.523 1 87.81 115 ALA B N 1
ATOM 5254 C CA . ALA B 1 115 ? -33.281 18.703 -11.539 1 87.81 115 ALA B CA 1
ATOM 5255 C C . ALA B 1 115 ? -32.625 17.375 -11.109 1 87.81 115 ALA B C 1
ATOM 5257 O O . ALA B 1 115 ? -32.625 17.047 -9.93 1 87.81 115 ALA B O 1
ATOM 5258 N N . SER B 1 116 ? -32.281 16.625 -12.109 1 85.25 116 SER B N 1
ATOM 5259 C CA . SER B 1 116 ? -31.469 15.422 -11.938 1 85.25 116 SER B CA 1
ATOM 5260 C C . SER B 1 116 ? -30.281 15.406 -12.891 1 85.25 116 SER B C 1
ATOM 5262 O O . SER B 1 116 ? -30.453 15.5 -14.109 1 85.25 116 SER B O 1
ATOM 5264 N N . LYS B 1 117 ? -29.141 15.328 -12.305 1 88.75 117 LYS B N 1
ATOM 5265 C CA . LYS B 1 117 ? -27.938 15.359 -13.125 1 88.75 117 LYS B CA 1
ATOM 5266 C C . LYS B 1 117 ? -27.219 14.008 -13.109 1 88.75 117 LYS B C 1
ATOM 5268 O O . LYS B 1 117 ? -27.094 13.383 -12.055 1 88.75 117 LYS B O 1
ATOM 5273 N N . SER B 1 118 ? -26.797 13.656 -14.312 1 88.5 118 SER B N 1
ATOM 5274 C CA . SER B 1 118 ? -26.031 12.422 -14.422 1 88.5 118 SER B CA 1
ATOM 5275 C C . SER B 1 118 ? -24.625 12.586 -13.844 1 88.5 118 SER B C 1
ATOM 5277 O O . SER B 1 118 ? -24 13.633 -14.016 1 88.5 118 SER B O 1
ATOM 5279 N N . CYS B 1 119 ? -24.25 11.547 -13.086 1 89.62 119 CYS B N 1
ATOM 5280 C CA . CYS B 1 119 ? -22.906 11.586 -12.492 1 89.62 119 CYS B CA 1
ATOM 5281 C C . CYS B 1 119 ? -22.297 10.188 -12.453 1 89.62 119 CYS B C 1
ATOM 5283 O O . CYS B 1 119 ? -22.984 9.195 -12.68 1 89.62 119 CYS B O 1
ATOM 5285 N N . THR B 1 120 ? -21 10.117 -12.328 1 90.31 120 THR B N 1
ATOM 5286 C CA . THR B 1 120 ? -20.281 8.867 -12.094 1 90.31 120 THR B CA 1
ATOM 5287 C C . THR B 1 120 ? -20.109 8.609 -10.594 1 90.31 120 THR B C 1
ATOM 5289 O O . THR B 1 120 ? -19.625 9.477 -9.867 1 90.31 120 THR B O 1
ATOM 5292 N N . VAL B 1 121 ? -20.531 7.457 -10.172 1 87.31 121 VAL B N 1
ATOM 5293 C CA . VAL B 1 121 ? -20.484 7.117 -8.75 1 87.31 121 VAL B CA 1
ATOM 5294 C C . VAL B 1 121 ? -19.406 6.059 -8.508 1 87.31 121 VAL B C 1
ATOM 5296 O O . VAL B 1 121 ? -19.406 5.004 -9.148 1 87.31 121 VAL B O 1
ATOM 5299 N N . TYR B 1 122 ? -18.453 6.391 -7.668 1 89.25 122 TYR B N 1
ATOM 5300 C CA . TYR B 1 122 ? -17.422 5.453 -7.246 1 89.25 122 TYR B CA 1
ATOM 5301 C C . TYR B 1 122 ? -17.719 4.91 -5.852 1 89.25 122 TYR B C 1
ATOM 5303 O O . TYR B 1 122 ? -17.859 5.68 -4.895 1 89.25 122 TYR B O 1
ATOM 5311 N N . ARG B 1 123 ? -17.906 3.664 -5.707 1 80.19 123 ARG B N 1
ATOM 5312 C CA . ARG B 1 123 ? -18.188 2.98 -4.449 1 80.19 123 ARG B CA 1
ATOM 5313 C C . ARG B 1 123 ? -17.172 1.867 -4.195 1 80.19 123 ARG B C 1
ATOM 5315 O O . ARG B 1 123 ? -16.547 1.365 -5.133 1 80.19 123 ARG B O 1
ATOM 5322 N N . SER B 1 124 ? -17.062 1.641 -2.918 1 74.44 124 SER B N 1
ATOM 5323 C CA . SER B 1 124 ? -16.172 0.533 -2.59 1 74.44 124 SER B CA 1
ATOM 5324 C C . SER B 1 124 ? -16.734 -0.793 -3.096 1 74.44 124 SER B C 1
ATOM 5326 O O . SER B 1 124 ? -17.938 -1.051 -2.988 1 74.44 124 SER B O 1
ATOM 5328 N N . ARG B 1 125 ? -16.141 -1.595 -3.852 1 60.78 125 ARG B N 1
ATOM 5329 C CA . ARG B 1 125 ? -16.5 -2.967 -4.191 1 60.78 125 ARG B CA 1
ATOM 5330 C C . ARG B 1 125 ? -17.297 -3.018 -5.488 1 60.78 125 ARG B C 1
ATOM 5332 O O . ARG B 1 125 ? -17.891 -4.047 -5.816 1 60.78 125 ARG B O 1
ATOM 5339 N N . PHE B 1 126 ? -17.469 -1.772 -5.98 1 68.06 126 PHE B N 1
ATOM 5340 C CA . PHE B 1 126 ? -18.266 -1.761 -7.207 1 68.06 126 PHE B CA 1
ATOM 5341 C C . PHE B 1 126 ? -17.516 -1.039 -8.32 1 68.06 126 PHE B C 1
ATOM 5343 O O . PHE B 1 126 ? -16.734 -0.123 -8.062 1 68.06 126 PHE B O 1
ATOM 5350 N N . LYS B 1 127 ? -17.891 -1.536 -9.453 1 72.62 127 LYS B N 1
ATOM 5351 C CA . LYS B 1 127 ? -17.406 -0.782 -10.609 1 72.62 127 LYS B CA 1
ATOM 5352 C C . LYS B 1 127 ? -18.047 0.601 -10.664 1 72.62 127 LYS B C 1
ATOM 5354 O O . LYS B 1 127 ? -19.141 0.809 -10.133 1 72.62 127 LYS B O 1
ATOM 5359 N N . PRO B 1 128 ? -17.312 1.523 -11.242 1 82.38 128 PRO B N 1
ATOM 5360 C CA . PRO B 1 128 ? -17.969 2.82 -11.43 1 82.38 128 PRO B CA 1
ATOM 5361 C C . PRO B 1 128 ? -19.297 2.709 -12.172 1 82.38 128 PRO B C 1
ATOM 5363 O O . PRO B 1 128 ? -19.422 1.924 -13.117 1 82.38 128 PRO B O 1
ATOM 5366 N N . VAL B 1 129 ? -20.297 3.387 -11.656 1 76.19 129 VAL B N 1
ATOM 5367 C CA . VAL B 1 129 ? -21.609 3.34 -12.305 1 76.19 129 VAL B CA 1
ATOM 5368 C C . VAL B 1 129 ? -22.109 4.758 -12.555 1 76.19 129 VAL B C 1
ATOM 5370 O O . VAL B 1 129 ? -21.672 5.707 -11.898 1 76.19 129 VAL B O 1
ATOM 5373 N N . THR B 1 130 ? -23.016 4.785 -13.5 1 78.88 130 THR B N 1
ATOM 5374 C CA . THR B 1 130 ? -23.703 6.047 -13.719 1 78.88 130 THR B CA 1
ATOM 5375 C C . THR B 1 130 ? -24.844 6.223 -12.719 1 78.88 130 THR B C 1
ATOM 5377 O O . THR B 1 130 ? -25.609 5.293 -12.477 1 78.88 130 THR B O 1
ATOM 5380 N N . GLY B 1 131 ? -24.797 7.289 -12.023 1 79.62 131 GLY B N 1
ATOM 5381 C CA . GLY B 1 131 ? -25.859 7.652 -11.102 1 79.62 131 GLY B CA 1
ATOM 5382 C C . GLY B 1 131 ? -26.484 9 -11.422 1 79.62 131 GLY B C 1
ATOM 5383 O O . GLY B 1 131 ? -26.125 9.641 -12.414 1 79.62 131 GLY B O 1
ATOM 5384 N N . PHE B 1 132 ? -27.562 9.328 -10.609 1 80.38 132 PHE B N 1
ATOM 5385 C CA . PHE B 1 132 ? -28.234 10.609 -10.773 1 80.38 132 PHE B CA 1
ATOM 5386 C C . PHE B 1 132 ? -28.281 11.367 -9.453 1 80.38 132 PHE B C 1
ATOM 5388 O O . PHE B 1 132 ? -28.734 10.828 -8.438 1 80.38 132 PHE B O 1
ATOM 5395 N N . MET B 1 133 ? -27.75 12.531 -9.492 1 88 133 MET B N 1
ATOM 5396 C CA . MET B 1 133 ? -27.875 13.445 -8.352 1 88 133 MET B CA 1
ATOM 5397 C C . MET B 1 133 ? -29.109 14.328 -8.5 1 88 133 MET B C 1
ATOM 5399 O O . MET B 1 133 ? -29.203 15.102 -9.453 1 88 133 MET B O 1
ATOM 5403 N N . HIS B 1 134 ? -29.906 14.219 -7.574 1 83.56 134 HIS B N 1
ATOM 5404 C CA . HIS B 1 134 ? -31.125 15.023 -7.613 1 83.56 134 HIS B CA 1
ATOM 5405 C C . HIS B 1 134 ? -30.938 16.328 -6.848 1 83.56 134 HIS B C 1
ATOM 5407 O O . HIS B 1 134 ? -30.25 16.375 -5.828 1 83.56 134 HIS B O 1
ATOM 5413 N N . GLU B 1 135 ? -31.547 17.344 -7.387 1 90.69 135 GLU B N 1
ATOM 5414 C CA . GLU B 1 135 ? -31.578 18.641 -6.742 1 90.69 135 GLU B CA 1
ATOM 5415 C C . GLU B 1 135 ? -32.969 19 -6.254 1 90.69 135 GLU B C 1
ATOM 5417 O O . GLU B 1 135 ? -33.969 18.812 -6.98 1 90.69 135 GLU B O 1
ATOM 5422 N N . ILE B 1 136 ? -33.031 19.5 -4.977 1 89.75 136 ILE B N 1
ATOM 5423 C CA . ILE B 1 136 ? -34.312 19.844 -4.371 1 89.75 136 ILE B CA 1
ATOM 5424 C C . ILE B 1 136 ? -34.312 21.328 -4.004 1 89.75 136 ILE B C 1
ATOM 5426 O O . ILE B 1 136 ? -33.344 21.844 -3.449 1 89.75 136 ILE B O 1
ATOM 5430 N N . LYS B 1 137 ? -35.438 21.969 -4.332 1 94 137 LYS B N 1
ATOM 5431 C CA . LYS B 1 137 ? -35.562 23.406 -4.062 1 94 137 LYS B CA 1
ATOM 5432 C C . LYS B 1 137 ? -36.75 23.703 -3.164 1 94 137 LYS B C 1
ATOM 5434 O O . LYS B 1 137 ? -37.812 23.094 -3.314 1 94 137 LYS B O 1
ATOM 5439 N N . CYS B 1 138 ? -36.406 24.531 -2.148 1 92.44 138 CYS B N 1
ATOM 5440 C CA . CYS B 1 138 ? -37.5 25.047 -1.323 1 92.44 138 CYS B CA 1
ATOM 5441 C C . CYS B 1 138 ? -38.25 26.172 -2.035 1 92.44 138 CYS B C 1
ATOM 5443 O O . CYS B 1 138 ? -37.625 27.125 -2.51 1 92.44 138 CYS B O 1
ATOM 5445 N N . ASN B 1 139 ? -39.625 26.203 -2.035 1 89.75 139 ASN B N 1
ATOM 5446 C CA . ASN B 1 139 ? -40.375 27.188 -2.777 1 89.75 139 ASN B CA 1
ATOM 5447 C C . ASN B 1 139 ? -40.5 28.5 -2.02 1 89.75 139 ASN B C 1
ATOM 5449 O O . ASN B 1 139 ? -40.781 29.547 -2.613 1 89.75 139 ASN B O 1
ATOM 5453 N N . LYS B 1 140 ? -40.25 28.484 -0.772 1 92.81 140 LYS B N 1
ATOM 5454 C CA . LYS B 1 140 ? -40.375 29.688 0.038 1 92.81 140 LYS B CA 1
ATOM 5455 C C . LYS B 1 140 ? -39.062 30.453 0.092 1 92.81 140 LYS B C 1
ATOM 5457 O O . LYS B 1 140 ? -39 31.609 -0.31 1 92.81 140 LYS B O 1
ATOM 5462 N N . CYS B 1 141 ? -37.938 29.828 0.525 1 92.88 141 CYS B N 1
ATOM 5463 C CA . CYS B 1 141 ? -36.688 30.531 0.704 1 92.88 141 CYS B CA 1
ATOM 5464 C C . CYS B 1 141 ? -35.781 30.359 -0.523 1 92.88 141 CYS B C 1
ATOM 5466 O O . CYS B 1 141 ? -34.75 31 -0.634 1 92.88 141 CYS B O 1
ATOM 5468 N N . ASN B 1 142 ? -36.094 29.531 -1.423 1 93 142 ASN B N 1
ATOM 5469 C CA . ASN B 1 142 ? -35.406 29.312 -2.688 1 93 142 ASN B CA 1
ATOM 5470 C C . ASN B 1 142 ? -34.031 28.656 -2.475 1 93 142 ASN B C 1
ATOM 5472 O O . ASN B 1 142 ? -33.156 28.719 -3.346 1 93 142 ASN B O 1
ATOM 5476 N N . THR B 1 143 ? -33.875 28.016 -1.366 1 95.25 143 THR B N 1
ATOM 5477 C CA . THR B 1 143 ? -32.656 27.266 -1.12 1 95.25 143 THR B CA 1
ATOM 5478 C C . THR B 1 143 ? -32.594 26 -1.973 1 95.25 143 THR B C 1
ATOM 5480 O O . THR B 1 143 ? -33.594 25.25 -2.027 1 95.25 143 THR B O 1
ATOM 5483 N N . LEU B 1 144 ? -31.484 25.875 -2.699 1 95.25 144 LEU B N 1
ATOM 5484 C CA . LEU B 1 144 ? -31.281 24.688 -3.52 1 95.25 144 LEU B CA 1
ATOM 5485 C C . LEU B 1 144 ? -30.406 23.672 -2.789 1 95.25 144 LEU B C 1
ATOM 5487 O O . LEU B 1 144 ? -29.266 23.953 -2.453 1 95.25 144 LEU B O 1
ATOM 5491 N N . TYR B 1 145 ? -30.969 22.5 -2.594 1 92.75 145 TYR B N 1
ATOM 5492 C CA . TYR B 1 145 ? -30.266 21.438 -1.885 1 92.75 145 TYR B CA 1
ATOM 5493 C C . TYR B 1 145 ? -29.719 20.391 -2.857 1 92.75 145 TYR B C 1
ATOM 5495 O O . TYR B 1 145 ? -30.438 19.953 -3.764 1 92.75 145 TYR B O 1
ATOM 5503 N N . LYS B 1 146 ? -28.438 20.047 -2.676 1 92.56 146 LYS B N 1
ATOM 5504 C CA . LYS B 1 146 ? -27.75 19.016 -3.467 1 92.56 146 LYS B CA 1
ATOM 5505 C C . LYS B 1 146 ? -27.25 17.891 -2.582 1 92.56 146 LYS B C 1
ATOM 5507 O O . LYS B 1 146 ? -27.641 17.766 -1.423 1 92.56 146 LYS B O 1
ATOM 5512 N N . CYS B 1 147 ? -26.422 17.062 -3.158 1 89.06 147 CYS B N 1
ATOM 5513 C CA . CYS B 1 147 ? -25.953 15.859 -2.477 1 89.06 147 CYS B CA 1
ATOM 5514 C C . CYS B 1 147 ? -25.109 16.219 -1.252 1 89.06 147 CYS B C 1
ATOM 5516 O O . CYS B 1 147 ? -25.344 15.703 -0.161 1 89.06 147 CYS B O 1
ATOM 5518 N N . SER B 1 148 ? -24.156 17.156 -1.416 1 93.44 148 SER B N 1
ATOM 5519 C CA . SER B 1 148 ? -23.25 17.484 -0.326 1 93.44 148 SER B CA 1
ATOM 5520 C C . SER B 1 148 ? -23.312 18.969 0.029 1 93.44 148 SER B C 1
ATOM 5522 O O . SER B 1 148 ? -22.719 19.391 1.02 1 93.44 148 SER B O 1
ATOM 5524 N N . THR B 1 149 ? -24.062 19.703 -0.811 1 95 149 THR B N 1
ATOM 5525 C CA . THR B 1 149 ? -24.047 21.156 -0.658 1 95 149 THR B CA 1
ATOM 5526 C C . THR B 1 149 ? -25.453 21.734 -0.76 1 95 149 THR B C 1
ATOM 5528 O O . THR B 1 149 ? -26.391 21.016 -1.116 1 95 149 THR B O 1
ATOM 5531 N N . TYR B 1 150 ? -25.547 22.938 -0.321 1 94.5 150 TYR B N 1
ATOM 5532 C CA . TYR B 1 150 ? -26.766 23.719 -0.55 1 94.5 150 TYR B CA 1
ATOM 5533 C C . TYR B 1 150 ? -26.406 25.141 -0.982 1 94.5 150 TYR B C 1
ATOM 5535 O O . TYR B 1 150 ? -25.344 25.656 -0.632 1 94.5 150 TYR B O 1
ATOM 5543 N N . LYS B 1 151 ? -27.25 25.609 -1.814 1 95.25 151 LYS B N 1
ATOM 5544 C CA . LYS B 1 151 ? -27.047 26.969 -2.328 1 95.25 151 LYS B CA 1
ATOM 5545 C C . LYS B 1 151 ? -28.094 27.922 -1.77 1 95.25 151 LYS B C 1
ATOM 5547 O O . LYS B 1 151 ? -29.297 27.703 -1.912 1 95.25 151 LYS B O 1
ATOM 5552 N N . VAL B 1 152 ? -27.547 28.922 -1.061 1 92.44 152 VAL B N 1
ATOM 5553 C CA . VAL B 1 152 ? -28.406 29.938 -0.479 1 92.44 152 VAL B CA 1
ATOM 5554 C C . VAL B 1 152 ? -27.875 31.328 -0.836 1 92.44 152 VAL B C 1
ATOM 5556 O O . VAL B 1 152 ? -26.703 31.625 -0.631 1 92.44 152 VAL B O 1
ATOM 5559 N N . LYS B 1 153 ? -28.75 32.188 -1.379 1 89.62 153 LYS B N 1
ATOM 5560 C CA . LYS B 1 153 ? -28.422 33.562 -1.714 1 89.62 153 LYS B CA 1
ATOM 5561 C C . LYS B 1 153 ? -27.141 33.656 -2.559 1 89.62 153 LYS B C 1
ATOM 5563 O O . LYS B 1 153 ? -26.234 34.406 -2.254 1 89.62 153 LYS B O 1
ATOM 5568 N N . GLY B 1 154 ? -26.969 32.719 -3.469 1 87 154 GLY B N 1
ATOM 5569 C CA . GLY B 1 154 ? -25.891 32.75 -4.434 1 87 154 GLY B CA 1
ATOM 5570 C C . GLY B 1 154 ? -24.625 32.062 -3.947 1 87 154 GLY B C 1
ATOM 5571 O O . GLY B 1 154 ? -23.672 31.906 -4.703 1 87 154 GLY B O 1
ATOM 5572 N N . LYS B 1 155 ? -24.578 31.625 -2.695 1 92.81 155 LYS B N 1
ATOM 5573 C CA . LYS B 1 155 ? -23.406 30.938 -2.146 1 92.81 155 LYS B CA 1
ATOM 5574 C C . LYS B 1 155 ? -23.688 29.438 -1.979 1 92.81 155 LYS B C 1
ATOM 5576 O O . LYS B 1 155 ? -24.75 29.047 -1.499 1 92.81 155 LYS B O 1
ATOM 5581 N N . GLU B 1 156 ? -22.766 28.75 -2.449 1 95.38 156 GLU B N 1
ATOM 5582 C CA . GLU B 1 156 ? -22.875 27.297 -2.279 1 95.38 156 GLU B CA 1
ATOM 5583 C C . GLU B 1 156 ? -22.031 26.812 -1.111 1 95.38 156 GLU B C 1
ATOM 5585 O O . GLU B 1 156 ? -20.812 27 -1.106 1 95.38 156 GLU B O 1
ATOM 5590 N N . LEU B 1 157 ? -22.672 26.156 -0.156 1 96 157 LEU B N 1
ATOM 5591 C CA . LEU B 1 157 ? -22.016 25.734 1.079 1 96 157 LEU B CA 1
ATOM 5592 C C . LEU B 1 157 ? -22.141 24.234 1.28 1 96 157 LEU B C 1
ATOM 5594 O O . LEU B 1 157 ? -23.109 23.625 0.836 1 96 157 LEU B O 1
ATOM 5598 N N . TYR B 1 158 ? -21.125 23.688 1.897 1 95.94 158 TYR B N 1
ATOM 5599 C CA . TYR B 1 158 ? -21.25 22.297 2.328 1 95.94 158 TYR B CA 1
ATOM 5600 C C . TYR B 1 158 ? -22.156 22.188 3.549 1 95.94 158 TYR B C 1
ATOM 5602 O O . TYR B 1 158 ? -22.156 23.062 4.406 1 95.94 158 TYR B O 1
ATOM 5610 N N . TYR B 1 159 ? -22.891 21.047 3.609 1 93.12 159 TYR B N 1
ATOM 5611 C CA . TYR B 1 159 ? -23.609 20.734 4.844 1 93.12 159 TYR B CA 1
ATOM 5612 C C . TYR B 1 159 ? -22.641 20.594 6.008 1 93.12 159 TYR B C 1
ATOM 5614 O O . TYR B 1 159 ? -21.5 20.125 5.828 1 93.12 159 TYR B O 1
ATOM 5622 N N . LYS B 1 160 ? -23.047 20.859 7.176 1 88.12 160 LYS B N 1
ATOM 5623 C CA . LYS B 1 160 ? -22.219 20.688 8.359 1 88.12 160 LYS B CA 1
ATOM 5624 C C . LYS B 1 160 ? -21.891 19.203 8.586 1 88.12 160 LYS B C 1
ATOM 5626 O O . LYS B 1 160 ? -20.797 18.875 9.047 1 88.12 160 LYS B O 1
ATOM 5631 N N . ASP B 1 161 ? -22.844 18.406 8.18 1 86.88 161 ASP B N 1
ATOM 5632 C CA . ASP B 1 161 ? -22.656 16.969 8.375 1 86.88 161 ASP B CA 1
ATOM 5633 C C . ASP B 1 161 ? -22.422 16.266 7.039 1 86.88 161 ASP B C 1
ATOM 5635 O O . ASP B 1 161 ? -22.844 15.125 6.848 1 86.88 161 ASP B O 1
ATOM 5639 N N . ALA B 1 162 ? -21.828 16.953 6.188 1 89 162 ALA B N 1
ATOM 5640 C CA . ALA B 1 162 ? -21.609 16.438 4.84 1 89 162 ALA B CA 1
ATOM 5641 C C . ALA B 1 162 ? -20.828 15.125 4.875 1 89 162 ALA B C 1
ATOM 5643 O O . ALA B 1 162 ? -21.016 14.25 4.023 1 89 162 ALA B O 1
ATOM 5644 N N . LEU B 1 163 ? -19.984 14.93 5.867 1 87.94 163 LEU B N 1
ATOM 5645 C CA . LEU B 1 163 ? -19.109 13.766 5.898 1 87.94 163 LEU B CA 1
ATOM 5646 C C . LEU B 1 163 ? -19.781 12.594 6.605 1 87.94 163 LEU B C 1
ATOM 5648 O O . LEU B 1 163 ? -19.234 11.492 6.648 1 87.94 163 LEU B O 1
ATOM 5652 N N . THR B 1 164 ? -20.938 12.805 7.062 1 81.56 164 THR B N 1
ATOM 5653 C CA . THR B 1 164 ? -21.703 11.711 7.664 1 81.56 164 THR B CA 1
ATOM 5654 C C . THR B 1 164 ? -22.672 11.102 6.656 1 81.56 164 THR B C 1
ATOM 5656 O O . THR B 1 164 ? -23.25 10.047 6.91 1 81.56 164 THR B O 1
ATOM 5659 N N . LEU B 1 165 ? -22.703 11.797 5.539 1 80 165 LEU B N 1
ATOM 5660 C CA . LEU B 1 165 ? -23.578 11.305 4.48 1 80 165 LEU B CA 1
ATOM 5661 C C . LEU B 1 165 ? -22.953 10.117 3.754 1 80 165 LEU B C 1
ATOM 5663 O O . LEU B 1 165 ? -21.734 9.945 3.803 1 80 165 LEU B O 1
ATOM 5667 N N . ASP B 1 166 ? -23.703 9.359 3.055 1 77.75 166 ASP B N 1
ATOM 5668 C CA . ASP B 1 166 ? -23.234 8.148 2.383 1 77.75 166 ASP B CA 1
ATOM 5669 C C . ASP B 1 166 ? -22.406 8.5 1.145 1 77.75 166 ASP B C 1
ATOM 5671 O O . ASP B 1 166 ? -21.516 7.742 0.75 1 77.75 166 ASP B O 1
ATOM 5675 N N . TYR B 1 167 ? -22.844 9.609 0.606 1 87.31 167 TYR B N 1
ATOM 5676 C CA . TYR B 1 167 ? -22.188 10.008 -0.63 1 87.31 167 TYR B CA 1
ATOM 5677 C C . TYR B 1 167 ? -21.594 11.406 -0.506 1 87.31 167 TYR B C 1
ATOM 5679 O O . TYR B 1 167 ? -22.141 12.266 0.189 1 87.31 167 TYR B O 1
ATOM 5687 N N . PHE B 1 168 ? -20.5 11.578 -1.134 1 94.06 168 PHE B N 1
ATOM 5688 C CA . PHE B 1 168 ? -19.781 12.852 -1.151 1 94.06 168 PHE B CA 1
ATOM 5689 C C . PHE B 1 168 ? -19.562 13.328 -2.582 1 94.06 168 PHE B C 1
ATOM 5691 O O . PHE B 1 168 ? -18.922 12.633 -3.377 1 94.06 168 PHE B O 1
ATOM 5698 N N . MET B 1 169 ? -20.109 14.469 -2.854 1 93.75 169 MET B N 1
ATOM 5699 C CA . MET B 1 169 ? -19.953 15.062 -4.18 1 93.75 169 MET B CA 1
ATOM 5700 C C . MET B 1 169 ? -18.594 15.75 -4.312 1 93.75 169 MET B C 1
ATOM 5702 O O . MET B 1 169 ? -18.359 16.781 -3.682 1 93.75 169 MET B O 1
ATOM 5706 N N . SER B 1 170 ? -17.719 15.164 -5.129 1 93.19 170 SER B N 1
ATOM 5707 C CA . SER B 1 170 ? -16.391 15.758 -5.359 1 93.19 170 SER B CA 1
ATOM 5708 C C . SER B 1 170 ? -16.453 16.844 -6.426 1 93.19 170 SER B C 1
ATOM 5710 O O . SER B 1 170 ? -15.828 17.891 -6.281 1 93.19 170 SER B O 1
ATOM 5712 N N . THR B 1 171 ? -17.094 16.484 -7.504 1 91.56 171 THR B N 1
ATOM 5713 C CA . THR B 1 171 ? -17.375 17.453 -8.57 1 91.56 171 THR B CA 1
ATOM 5714 C C . THR B 1 171 ? -18.844 17.375 -8.977 1 91.56 171 THR B C 1
ATOM 5716 O O . THR B 1 171 ? -19.625 16.594 -8.422 1 91.56 171 THR B O 1
ATOM 5719 N N . CYS B 1 172 ? -19.109 18.234 -9.961 1 86.62 172 CYS B N 1
ATOM 5720 C CA . CYS B 1 172 ? -20.484 18.281 -10.406 1 86.62 172 CYS B CA 1
ATOM 5721 C C . CYS B 1 172 ? -20.875 16.984 -11.117 1 86.62 172 CYS B C 1
ATOM 5723 O O . CYS B 1 172 ? -22.047 16.672 -11.258 1 86.62 172 CYS B O 1
ATOM 5725 N N . ASP B 1 173 ? -19.859 16.156 -11.438 1 89.88 173 ASP B N 1
ATOM 5726 C CA . ASP B 1 173 ? -20.172 14.953 -12.211 1 89.88 173 ASP B CA 1
ATOM 5727 C C . ASP B 1 173 ? -19.594 13.703 -11.547 1 89.88 173 ASP B C 1
ATOM 5729 O O . ASP B 1 173 ? -19.594 12.625 -12.141 1 89.88 173 ASP B O 1
ATOM 5733 N N . THR B 1 174 ? -19.078 13.891 -10.352 1 93.31 174 THR B N 1
ATOM 5734 C CA . THR B 1 174 ? -18.438 12.75 -9.711 1 93.31 174 THR B CA 1
ATOM 5735 C C . THR B 1 174 ? -18.828 12.648 -8.242 1 93.31 174 THR B C 1
ATOM 5737 O O . THR B 1 174 ? -18.734 13.633 -7.504 1 93.31 174 THR B O 1
ATOM 5740 N N . VAL B 1 175 ? -19.25 11.461 -7.871 1 92.81 175 VAL B N 1
ATOM 5741 C CA . VAL B 1 175 ? -19.672 11.195 -6.496 1 92.81 175 VAL B CA 1
ATOM 5742 C C . VAL B 1 175 ? -18.938 9.961 -5.965 1 92.81 175 VAL B C 1
ATOM 5744 O O . VAL B 1 175 ? -18.734 8.992 -6.695 1 92.81 175 VAL B O 1
ATOM 5747 N N . PHE B 1 176 ? -18.484 10.047 -4.719 1 94.06 176 PHE B N 1
ATOM 5748 C CA . PHE B 1 176 ? -17.844 8.922 -4.039 1 94.06 176 PHE B CA 1
ATOM 5749 C C . PHE B 1 176 ? -18.672 8.484 -2.832 1 94.06 176 PHE B C 1
ATOM 5751 O O . PHE B 1 176 ? -19.234 9.32 -2.119 1 94.06 176 PHE B O 1
ATOM 5758 N N . SER B 1 177 ? -18.75 7.211 -2.662 1 87.69 177 SER B N 1
ATOM 5759 C CA . SER B 1 177 ? -19.297 6.77 -1.387 1 87.69 177 SER B CA 1
ATOM 5760 C C . SER B 1 177 ? -18.359 7.102 -0.232 1 87.69 177 SER B C 1
ATOM 5762 O O . SER B 1 177 ? -17.141 7.051 -0.383 1 87.69 177 SER B O 1
ATOM 5764 N N . LYS B 1 178 ? -18.906 7.422 0.867 1 86.44 178 LYS B N 1
ATOM 5765 C CA . LYS B 1 178 ? -18.109 7.742 2.049 1 86.44 178 LYS B CA 1
ATOM 5766 C C . LYS B 1 178 ? -17.297 6.535 2.498 1 86.44 178 LYS B C 1
ATOM 5768 O O . LYS B 1 178 ? -16.156 6.684 2.932 1 86.44 178 LYS B O 1
ATOM 5773 N N . GLU B 1 179 ? -17.859 5.441 2.328 1 83.12 179 GLU B N 1
ATOM 5774 C CA . GLU B 1 179 ? -17.156 4.207 2.674 1 83.12 179 GLU B CA 1
ATOM 5775 C C . GLU B 1 179 ? -15.875 4.059 1.863 1 83.12 179 GLU B C 1
ATOM 5777 O O . GLU B 1 179 ? -14.828 3.684 2.406 1 83.12 179 GLU B O 1
ATOM 5782 N N . PHE B 1 180 ? -15.977 4.363 0.61 1 90.31 180 PHE B N 1
ATOM 5783 C CA . PHE B 1 180 ? -14.805 4.254 -0.258 1 90.31 180 PHE B CA 1
ATOM 5784 C C . PHE B 1 180 ? -13.727 5.246 0.158 1 90.31 180 PHE B C 1
ATOM 5786 O O . PHE B 1 180 ? -12.547 4.902 0.217 1 90.31 180 PHE B O 1
ATOM 5793 N N . LEU B 1 181 ? -14.125 6.445 0.518 1 94.69 181 LEU B N 1
ATOM 5794 C CA . LEU B 1 181 ? -13.156 7.469 0.9 1 94.69 181 LEU B CA 1
ATOM 5795 C C . LEU B 1 181 ? -12.508 7.133 2.238 1 94.69 181 LEU B C 1
ATOM 5797 O O . LEU B 1 181 ? -11.336 7.453 2.465 1 94.69 181 LEU B O 1
ATOM 5801 N N . ASN B 1 182 ? -13.219 6.453 3.072 1 90.94 182 ASN B N 1
ATOM 5802 C CA . ASN B 1 182 ? -12.633 5.977 4.32 1 90.94 182 ASN B CA 1
ATOM 5803 C C . ASN B 1 182 ? -11.586 4.898 4.074 1 90.94 182 ASN B C 1
ATOM 5805 O O . ASN B 1 182 ? -10.555 4.855 4.754 1 90.94 182 ASN B O 1
ATOM 5809 N N . ILE B 1 183 ? -11.883 4.039 3.127 1 92.19 183 ILE B N 1
ATOM 5810 C CA . ILE B 1 183 ? -10.93 2.996 2.76 1 92.19 183 ILE B CA 1
ATOM 5811 C C . ILE B 1 183 ? -9.664 3.633 2.189 1 92.19 183 ILE B C 1
ATOM 5813 O O . ILE B 1 183 ? -8.555 3.15 2.436 1 92.19 183 ILE B O 1
ATOM 5817 N N . VAL B 1 184 ? -9.859 4.727 1.435 1 96.31 184 VAL B N 1
ATOM 5818 C CA . VAL B 1 184 ? -8.711 5.441 0.884 1 96.31 184 VAL B CA 1
ATOM 5819 C C . VAL B 1 184 ? -7.832 5.965 2.02 1 96.31 184 VAL B C 1
ATOM 5821 O O . VAL B 1 184 ? -6.605 5.863 1.962 1 96.31 184 VAL B O 1
ATOM 5824 N N . ASP B 1 185 ? -8.461 6.445 3.09 1 96.5 185 ASP B N 1
ATOM 5825 C CA . ASP B 1 185 ? -7.707 6.883 4.262 1 96.5 185 ASP B CA 1
ATOM 5826 C C . ASP B 1 185 ? -6.871 5.738 4.828 1 96.5 185 ASP B C 1
ATOM 5828 O O . ASP B 1 185 ? -5.688 5.918 5.125 1 96.5 185 ASP B O 1
ATOM 5832 N N . ILE B 1 186 ? -7.5 4.664 4.922 1 94.88 186 ILE B N 1
ATOM 5833 C CA . ILE B 1 186 ? -6.863 3.5 5.523 1 94.88 186 ILE B CA 1
ATOM 5834 C C . ILE B 1 186 ? -5.711 3.025 4.641 1 94.88 186 ILE B C 1
ATOM 5836 O O . ILE B 1 186 ? -4.633 2.699 5.145 1 94.88 186 ILE B O 1
ATOM 5840 N N . ASP B 1 187 ? -5.922 3 3.338 1 95.75 187 ASP B N 1
ATOM 5841 C CA . ASP B 1 187 ? -4.879 2.566 2.414 1 95.75 187 ASP B CA 1
ATOM 5842 C C . ASP B 1 187 ? -3.688 3.518 2.445 1 95.75 187 ASP B C 1
ATOM 5844 O O . ASP B 1 187 ? -2.535 3.08 2.402 1 95.75 187 ASP B O 1
ATOM 5848 N N . LEU B 1 188 ? -4 4.75 2.533 1 96.56 188 LEU B N 1
ATOM 5849 C CA . LEU B 1 188 ? -2.934 5.742 2.605 1 96.56 188 LEU B CA 1
ATOM 5850 C C . LEU B 1 188 ? -2.109 5.562 3.877 1 96.56 188 LEU B C 1
ATOM 5852 O O . LEU B 1 188 ? -0.88 5.645 3.842 1 96.56 188 LEU B O 1
ATOM 5856 N N . TYR B 1 189 ? -2.762 5.27 4.914 1 95.62 189 TYR B N 1
ATOM 5857 C CA . TYR B 1 189 ? -2.094 5.23 6.211 1 95.62 189 TYR B CA 1
ATOM 5858 C C . TYR B 1 189 ? -1.462 3.865 6.457 1 95.62 189 TYR B C 1
ATOM 5860 O O . TYR B 1 189 ? -0.284 3.773 6.812 1 95.62 189 TYR B O 1
ATOM 5868 N N . ARG B 1 190 ? -2.215 2.768 6.258 1 94.5 190 ARG B N 1
ATOM 5869 C CA . ARG B 1 190 ? -1.755 1.438 6.641 1 94.5 190 ARG B CA 1
ATOM 5870 C C . ARG B 1 190 ? -0.844 0.843 5.57 1 94.5 190 ARG B C 1
ATOM 5872 O O . ARG B 1 190 ? 0.119 0.142 5.891 1 94.5 190 ARG B O 1
ATOM 5879 N N . LYS B 1 191 ? -1.183 1.153 4.355 1 93.75 191 LYS B N 1
ATOM 5880 C CA . LYS B 1 191 ? -0.458 0.497 3.27 1 93.75 191 LYS B CA 1
ATOM 5881 C C . LYS B 1 191 ? 0.519 1.458 2.6 1 93.75 191 LYS B C 1
ATOM 5883 O O . LYS B 1 191 ? 1.251 1.072 1.686 1 93.75 191 LYS B O 1
ATOM 5888 N N . ALA B 1 192 ? 0.536 2.686 3.043 1 93.62 192 ALA B N 1
ATOM 5889 C CA . ALA B 1 192 ? 1.368 3.721 2.436 1 93.62 192 ALA B CA 1
ATOM 5890 C C . ALA B 1 192 ? 1.166 3.77 0.923 1 93.62 192 ALA B C 1
ATOM 5892 O O . ALA B 1 192 ? 2.129 3.908 0.166 1 93.62 192 ALA B O 1
ATOM 5893 N N . ALA B 1 193 ? -0.055 3.621 0.527 1 94.94 193 ALA B N 1
ATOM 5894 C CA . ALA B 1 193 ? -0.38 3.59 -0.897 1 94.94 193 ALA B CA 1
ATOM 5895 C C . ALA B 1 193 ? -0.49 5.004 -1.465 1 94.94 193 ALA B C 1
ATOM 5897 O O . ALA B 1 193 ? -0.889 5.934 -0.759 1 94.94 193 ALA B O 1
ATOM 5898 N N . SER B 1 194 ? -0.097 5.156 -2.723 1 94.38 194 SER B N 1
ATOM 5899 C CA . SER B 1 194 ? -0.323 6.414 -3.428 1 94.38 194 SER B CA 1
ATOM 5900 C C . SER B 1 194 ? -1.727 6.469 -4.023 1 94.38 194 SER B C 1
ATOM 5902 O O . SER B 1 194 ? -2.404 5.445 -4.125 1 94.38 194 SER B O 1
ATOM 5904 N N . PHE B 1 195 ? -2.135 7.66 -4.41 1 95.94 195 PHE B N 1
ATOM 5905 C CA . PHE B 1 195 ? -3.434 7.789 -5.062 1 95.94 195 PHE B CA 1
ATOM 5906 C C . PHE B 1 195 ? -3.467 7.004 -6.367 1 95.94 195 PHE B C 1
ATOM 5908 O O . PHE B 1 195 ? -4.492 6.414 -6.719 1 95.94 195 PHE B O 1
ATOM 5915 N N . GLU B 1 196 ? -2.385 6.98 -7.035 1 94 196 GLU B N 1
ATOM 5916 C CA . GLU B 1 196 ? -2.289 6.223 -8.281 1 94 196 GLU B CA 1
ATOM 5917 C C . GLU B 1 196 ? -2.457 4.727 -8.023 1 94 196 GLU B C 1
ATOM 5919 O O . GLU B 1 196 ? -3.217 4.055 -8.727 1 94 196 GLU B O 1
ATOM 5924 N N . SER B 1 197 ? -1.756 4.25 -7.066 1 94.88 197 SER B N 1
ATOM 5925 C CA . SER B 1 197 ? -1.827 2.826 -6.758 1 94.88 197 SER B CA 1
ATOM 5926 C C . SER B 1 197 ? -3.232 2.426 -6.32 1 94.88 197 SER B C 1
ATOM 5928 O O . SER B 1 197 ? -3.699 1.332 -6.645 1 94.88 197 SER B O 1
ATOM 5930 N N . ILE B 1 198 ? -3.869 3.273 -5.559 1 96.06 198 ILE B N 1
ATOM 5931 C CA . ILE B 1 198 ? -5.219 2.982 -5.09 1 96.06 198 ILE B CA 1
ATOM 5932 C C . ILE B 1 198 ? -6.184 2.963 -6.277 1 96.06 198 ILE B C 1
ATOM 5934 O O . ILE B 1 198 ? -7.027 2.072 -6.383 1 96.06 198 ILE B O 1
ATOM 5938 N N . ALA B 1 199 ? -6.043 3.922 -7.172 1 94.75 199 ALA B N 1
ATOM 5939 C CA . ALA B 1 199 ? -6.891 3.969 -8.359 1 94.75 199 ALA B CA 1
ATOM 5940 C C . ALA B 1 199 ? -6.668 2.744 -9.242 1 94.75 199 ALA B C 1
ATOM 5942 O O . ALA B 1 199 ? -7.625 2.135 -9.719 1 94.75 199 ALA B O 1
ATOM 5943 N N . TYR B 1 200 ? -5.418 2.385 -9.43 1 93.44 200 TYR B N 1
ATOM 5944 C CA . TYR B 1 200 ? -5.098 1.214 -10.242 1 93.44 200 TYR B CA 1
ATOM 5945 C C . TYR B 1 200 ? -5.668 -0.054 -9.617 1 93.44 200 TYR B C 1
ATOM 5947 O O . TYR B 1 200 ? -6.203 -0.914 -10.312 1 93.44 200 TYR B O 1
ATOM 5955 N N . ALA B 1 201 ? -5.488 -0.176 -8.305 1 93.94 201 ALA B N 1
ATOM 5956 C CA . ALA B 1 201 ? -6.023 -1.341 -7.602 1 93.94 201 ALA B CA 1
ATOM 5957 C C . ALA B 1 201 ? -7.539 -1.429 -7.758 1 93.94 201 ALA B C 1
ATOM 5959 O O . ALA B 1 201 ? -8.086 -2.514 -7.969 1 93.94 201 ALA B O 1
ATOM 5960 N N . TYR B 1 202 ? -8.18 -0.26 -7.621 1 92.38 202 TYR B N 1
ATOM 5961 C CA . TYR B 1 202 ? -9.625 -0.197 -7.812 1 92.38 202 TYR B CA 1
ATOM 5962 C C . TYR B 1 202 ? -10.016 -0.693 -9.203 1 92.38 202 TYR B C 1
ATOM 5964 O O . TYR B 1 202 ? -10.953 -1.481 -9.344 1 92.38 202 TYR B O 1
ATOM 5972 N N . ASN B 1 203 ? -9.328 -0.254 -10.188 1 90.88 203 ASN B N 1
ATOM 5973 C CA . ASN B 1 203 ? -9.617 -0.647 -11.562 1 90.88 203 ASN B CA 1
ATOM 5974 C C . ASN B 1 203 ? -9.312 -2.123 -11.797 1 90.88 203 ASN B C 1
ATOM 5976 O O . ASN B 1 203 ? -10.07 -2.816 -12.484 1 90.88 203 ASN B O 1
ATOM 5980 N N . ASP B 1 204 ? -8.211 -2.625 -11.234 1 90.31 204 ASP B N 1
ATOM 5981 C CA . ASP B 1 204 ? -7.824 -4.027 -11.375 1 90.31 204 ASP B CA 1
ATOM 5982 C C . ASP B 1 204 ? -8.875 -4.949 -10.758 1 90.31 204 ASP B C 1
ATOM 5984 O O . ASP B 1 204 ? -9.102 -6.055 -11.25 1 90.31 204 ASP B O 1
ATOM 5988 N N . GLU B 1 205 ? -9.359 -4.477 -9.625 1 84.25 205 GLU B N 1
ATOM 5989 C CA . GLU B 1 205 ? -10.32 -5.293 -8.891 1 84.25 205 GLU B CA 1
ATOM 5990 C C . GLU B 1 205 ? -11.523 -5.633 -9.766 1 84.25 205 GLU B C 1
ATOM 5992 O O . GLU B 1 205 ? -12.047 -6.75 -9.711 1 84.25 205 GLU B O 1
ATOM 5997 N N . PHE B 1 206 ? -11.867 -4.727 -10.68 1 75.06 206 PHE B N 1
ATOM 5998 C CA . PHE B 1 206 ? -13.125 -4.918 -11.398 1 75.06 206 PHE B CA 1
ATOM 5999 C C . PHE B 1 206 ? -12.867 -5.281 -12.852 1 75.06 206 PHE B C 1
ATOM 6001 O O . PHE B 1 206 ? -13.664 -5.98 -13.477 1 75.06 206 PHE B O 1
ATOM 6008 N N . LEU B 1 207 ? -11.773 -4.766 -13.328 1 77 207 LEU B N 1
ATOM 6009 C CA . LEU B 1 207 ? -11.57 -4.934 -14.758 1 77 207 LEU B CA 1
ATOM 6010 C C . LEU B 1 207 ? -10.305 -5.742 -15.039 1 77 207 LEU B C 1
ATOM 6012 O O . LEU B 1 207 ? -9.969 -5.996 -16.203 1 77 207 LEU B O 1
ATOM 6016 N N . GLY B 1 208 ? -9.727 -6.215 -13.945 1 78.56 208 GLY B N 1
ATOM 6017 C CA . GLY B 1 208 ? -8.422 -6.793 -14.203 1 78.56 208 GLY B CA 1
ATOM 6018 C C . GLY B 1 208 ? -7.449 -5.812 -14.828 1 78.56 208 GLY B C 1
ATOM 6019 O O . GLY B 1 208 ? -7.727 -4.613 -14.898 1 78.56 208 GLY B O 1
ATOM 6020 N N . CYS B 1 209 ? -6.348 -6.27 -15.281 1 75.44 209 CYS B N 1
ATOM 6021 C CA . CYS B 1 209 ? -5.324 -5.379 -15.812 1 75.44 209 CYS B CA 1
ATOM 6022 C C . CYS B 1 209 ? -5.707 -4.875 -17.203 1 75.44 209 CYS B C 1
ATOM 6024 O O . CYS B 1 209 ? -5.051 -3.988 -17.75 1 75.44 209 CYS B O 1
ATOM 6026 N N . LYS B 1 210 ? -6.801 -5.266 -17.688 1 77.5 210 LYS B N 1
ATOM 6027 C CA . LYS B 1 210 ? -7.211 -4.934 -19.047 1 77.5 210 LYS B CA 1
ATOM 6028 C C . LYS B 1 210 ? -7.742 -3.506 -19.125 1 77.5 210 LYS B C 1
ATOM 6030 O O . LYS B 1 210 ? -7.863 -2.943 -20.219 1 77.5 210 LYS B O 1
ATOM 6035 N N . TRP B 1 211 ? -8.062 -2.943 -17.969 1 80.12 211 TRP B N 1
ATOM 6036 C CA . TRP B 1 211 ? -8.57 -1.577 -17.969 1 80.12 211 TRP B CA 1
ATOM 6037 C C . TRP B 1 211 ? -7.555 -0.616 -18.578 1 80.12 211 TRP B C 1
ATOM 6039 O O . TRP B 1 211 ? -7.926 0.445 -19.094 1 80.12 211 TRP B O 1
ATOM 6049 N N . MET B 1 212 ? -6.367 -0.985 -18.562 1 77.19 212 MET B N 1
ATOM 6050 C CA . MET B 1 212 ? -5.305 -0.119 -19.062 1 77.19 212 MET B CA 1
ATOM 6051 C C . MET B 1 212 ? -5.414 0.065 -20.562 1 77.19 212 MET B C 1
ATOM 6053 O O . MET B 1 212 ? -4.926 1.056 -21.109 1 77.19 212 MET B O 1
ATOM 6057 N N . ASP B 1 213 ? -6.141 -0.889 -21.094 1 73.75 213 ASP B N 1
ATOM 6058 C CA . ASP B 1 213 ? -6.336 -0.83 -22.547 1 73.75 213 ASP B CA 1
ATOM 6059 C C . ASP B 1 213 ? -7.652 -0.14 -22.891 1 73.75 213 ASP B C 1
ATOM 6061 O O . ASP B 1 213 ? -7.906 0.17 -24.062 1 73.75 213 ASP B O 1
ATOM 6065 N N . SER B 1 214 ? -8.391 0.077 -21.875 1 69.56 214 SER B N 1
ATOM 6066 C CA . SER B 1 214 ? -9.727 0.609 -22.125 1 69.56 214 SER B CA 1
ATOM 6067 C C . SER B 1 214 ? -9.672 2.102 -22.438 1 69.56 214 SER B C 1
ATOM 6069 O O . SER B 1 214 ? -8.883 2.838 -21.828 1 69.56 214 SER B O 1
ATOM 6071 N N . SER B 1 215 ? -10.289 2.406 -23.453 1 64.31 215 SER B N 1
ATOM 6072 C CA . SER B 1 215 ? -10.414 3.814 -23.828 1 64.31 215 SER B CA 1
ATOM 6073 C C . SER B 1 215 ? -11.586 4.477 -23.109 1 64.31 215 SER B C 1
ATOM 6075 O O . SER B 1 215 ? -11.734 5.699 -23.156 1 64.31 215 SER B O 1
ATOM 6077 N N . ASN B 1 216 ? -12.289 3.725 -22.438 1 65.5 216 ASN B N 1
ATOM 6078 C CA . ASN B 1 216 ? -13.477 4.281 -21.797 1 65.5 216 ASN B CA 1
ATOM 6079 C C . ASN B 1 216 ? -13.141 4.836 -20.406 1 65.5 216 ASN B C 1
ATOM 6081 O O . ASN B 1 216 ? -13.07 4.086 -19.438 1 65.5 216 ASN B O 1
ATOM 6085 N N . SER B 1 217 ? -13.07 6.078 -20.359 1 66.06 217 SER B N 1
ATOM 6086 C CA . SER B 1 217 ? -12.664 6.781 -19.141 1 66.06 217 SER B CA 1
ATOM 6087 C C . SER B 1 217 ? -13.75 6.738 -18.078 1 66.06 217 SER B C 1
ATOM 6089 O O . SER B 1 217 ? -13.469 6.871 -16.891 1 66.06 217 SER B O 1
ATOM 6091 N N . THR B 1 218 ? -14.922 6.508 -18.547 1 67.38 218 THR B N 1
ATOM 6092 C CA . THR B 1 218 ? -16.016 6.582 -17.578 1 67.38 218 THR B CA 1
ATOM 6093 C C . THR B 1 218 ? -16.094 5.297 -16.75 1 67.38 218 THR B C 1
ATOM 6095 O O . THR B 1 218 ? -16.75 5.262 -15.711 1 67.38 218 THR B O 1
ATOM 6098 N N . GLU B 1 219 ? -15.273 4.426 -17.172 1 76.25 219 GLU B N 1
ATOM 6099 C CA . GLU B 1 219 ? -15.359 3.135 -16.5 1 76.25 219 GLU B CA 1
ATOM 6100 C C . GLU B 1 219 ? -14.172 2.92 -15.57 1 76.25 219 GLU B C 1
ATOM 6102 O O . GLU B 1 219 ? -14.078 1.892 -14.898 1 76.25 219 GLU B O 1
ATOM 6107 N N . ILE B 1 220 ? -13.375 3.951 -15.578 1 87.75 220 ILE B N 1
ATOM 6108 C CA . ILE B 1 220 ? -12.172 3.746 -14.781 1 87.75 220 ILE B CA 1
ATOM 6109 C C . ILE B 1 220 ? -12.016 4.891 -13.781 1 87.75 220 ILE B C 1
ATOM 6111 O O . ILE B 1 220 ? -12.523 5.992 -14.008 1 87.75 220 ILE B O 1
ATOM 6115 N N . LEU B 1 221 ? -11.438 4.625 -12.727 1 92.5 221 LEU B N 1
ATOM 6116 C CA . LEU B 1 221 ? -11.102 5.637 -11.734 1 92.5 221 LEU B CA 1
ATOM 6117 C C . LEU B 1 221 ? -9.719 6.219 -12 1 92.5 221 LEU B C 1
ATOM 6119 O O . LEU B 1 221 ? -8.727 5.488 -12.039 1 92.5 221 LEU B O 1
ATOM 6123 N N . ASP B 1 222 ? -9.812 7.512 -12.211 1 91.94 222 ASP B N 1
ATOM 6124 C CA . ASP B 1 222 ? -8.562 8.234 -12.43 1 91.94 222 ASP B CA 1
ATOM 6125 C C . ASP B 1 222 ? -7.973 8.734 -11.117 1 91.94 222 ASP B C 1
ATOM 6127 O O . ASP B 1 222 ? -8.703 9.18 -10.234 1 91.94 222 ASP B O 1
ATOM 6131 N N . ARG B 1 223 ? -6.645 8.719 -11.117 1 92.75 223 ARG B N 1
ATOM 6132 C CA . ARG B 1 223 ? -5.957 9.109 -9.898 1 92.75 223 ARG B CA 1
ATOM 6133 C C . ARG B 1 223 ? -6.246 10.562 -9.547 1 92.75 223 ARG B C 1
ATOM 6135 O O . ARG B 1 223 ? -6.328 10.922 -8.367 1 92.75 223 ARG B O 1
ATOM 6142 N N . ARG B 1 224 ? -6.395 11.461 -10.484 1 91.81 224 ARG B N 1
ATOM 6143 C CA . ARG B 1 224 ? -6.629 12.883 -10.234 1 91.81 224 ARG B CA 1
ATOM 6144 C C . ARG B 1 224 ? -8 13.102 -9.602 1 91.81 224 ARG B C 1
ATOM 6146 O O . ARG B 1 224 ? -8.141 13.93 -8.695 1 91.81 224 ARG B O 1
ATOM 6153 N N . ARG B 1 225 ? -8.898 12.32 -10.102 1 93.31 225 ARG B N 1
ATOM 6154 C CA . ARG B 1 225 ? -10.25 12.406 -9.547 1 93.31 225 ARG B CA 1
ATOM 6155 C C . ARG B 1 225 ? -10.281 11.93 -8.102 1 93.31 225 ARG B C 1
ATOM 6157 O O . ARG B 1 225 ? -10.938 12.539 -7.254 1 93.31 225 ARG B O 1
ATOM 6164 N N . LEU B 1 226 ? -9.609 10.891 -7.922 1 96.25 226 LEU B N 1
ATOM 6165 C CA . LEU B 1 226 ? -9.555 10.336 -6.574 1 96.25 226 LEU B CA 1
ATOM 6166 C C . LEU B 1 226 ? -8.859 11.305 -5.617 1 96.25 226 LEU B C 1
ATOM 6168 O O . LEU B 1 226 ? -9.352 11.555 -4.516 1 96.25 226 LEU B O 1
ATOM 6172 N N . SER B 1 227 ? -7.727 11.812 -6.016 1 96.44 227 SER B N 1
ATOM 6173 C CA . SER B 1 227 ? -6.969 12.734 -5.18 1 96.44 227 SER B CA 1
ATOM 6174 C C . SER B 1 227 ? -7.785 13.984 -4.855 1 96.44 227 SER B C 1
ATOM 6176 O O . SER B 1 227 ? -7.785 14.453 -3.719 1 96.44 227 SER B O 1
ATOM 6178 N N . GLU B 1 228 ? -8.43 14.453 -5.816 1 96.12 228 GLU B N 1
ATOM 6179 C CA . GLU B 1 228 ? -9.25 15.633 -5.609 1 96.12 228 GLU B CA 1
ATOM 6180 C C . GLU B 1 228 ? -10.352 15.375 -4.586 1 96.12 228 GLU B C 1
ATOM 6182 O O . GLU B 1 228 ? -10.578 16.188 -3.689 1 96.12 228 GLU B O 1
ATOM 6187 N N . ALA B 1 229 ? -11.023 14.297 -4.793 1 97.19 229 ALA B N 1
ATOM 6188 C CA . ALA B 1 229 ? -12.086 13.938 -3.855 1 97.19 229 ALA B CA 1
ATOM 6189 C C . ALA B 1 229 ? -11.547 13.805 -2.436 1 97.19 229 ALA B C 1
ATOM 6191 O O . ALA B 1 229 ? -12.164 14.281 -1.482 1 97.19 229 ALA B O 1
ATOM 6192 N N . TRP B 1 230 ? -10.438 13.195 -2.338 1 98 230 TRP B N 1
ATOM 6193 C CA . TRP B 1 230 ? -9.844 12.984 -1.022 1 98 230 TRP B CA 1
ATOM 6194 C C . TRP B 1 230 ? -9.469 14.32 -0.375 1 98 230 TRP B C 1
ATOM 6196 O O . TRP B 1 230 ? -9.727 14.531 0.812 1 98 230 TRP B O 1
ATOM 6206 N N . TYR B 1 231 ? -8.82 15.203 -1.106 1 97.81 231 TYR B N 1
ATOM 6207 C CA . TYR B 1 231 ? -8.414 16.484 -0.554 1 97.81 231 TYR B CA 1
ATOM 6208 C C . TYR B 1 231 ? -9.625 17.312 -0.117 1 97.81 231 TYR B C 1
ATOM 6210 O O . TYR B 1 231 ? -9.609 17.922 0.955 1 97.81 231 TYR B O 1
ATOM 6218 N N . LYS B 1 232 ? -10.602 17.312 -0.915 1 97.31 232 LYS B N 1
ATOM 6219 C CA . LYS B 1 232 ? -11.805 18.062 -0.545 1 97.31 232 LYS B CA 1
ATOM 6220 C C . LYS B 1 232 ? -12.43 17.5 0.73 1 97.31 232 LYS B C 1
ATOM 6222 O O . LYS B 1 232 ? -12.742 18.25 1.654 1 97.31 232 LYS B O 1
ATOM 6227 N N . LYS B 1 233 ? -12.594 16.234 0.745 1 97.12 233 LYS B N 1
ATOM 6228 C CA . LYS B 1 233 ? -13.133 15.578 1.934 1 97.12 233 LYS B CA 1
ATOM 6229 C C . LYS B 1 233 ? -12.289 15.883 3.164 1 97.12 233 LYS B C 1
ATOM 6231 O O . LYS B 1 233 ? -12.82 16.203 4.227 1 97.12 233 LYS B O 1
ATOM 6236 N N . THR B 1 234 ? -11 15.82 3.004 1 97.81 234 THR B N 1
ATOM 6237 C CA . THR B 1 234 ? -10.078 16 4.117 1 97.81 234 THR B CA 1
ATOM 6238 C C . THR B 1 234 ? -10.062 17.453 4.582 1 97.81 234 THR B C 1
ATOM 6240 O O . THR B 1 234 ? -9.93 17.734 5.777 1 97.81 234 THR B O 1
ATOM 6243 N N . ILE B 1 235 ? -10.203 18.375 3.627 1 97.44 235 ILE B N 1
ATOM 6244 C CA . ILE B 1 235 ? -10.305 19.781 3.988 1 97.44 235 ILE B CA 1
ATOM 6245 C C . ILE B 1 235 ? -11.523 19.984 4.887 1 97.44 235 ILE B C 1
ATOM 6247 O O . ILE B 1 235 ? -11.414 20.609 5.949 1 97.44 235 ILE B O 1
ATOM 6251 N N . ILE B 1 236 ? -12.609 19.453 4.473 1 96.44 236 ILE B N 1
ATOM 6252 C CA . ILE B 1 236 ? -13.836 19.609 5.254 1 96.44 236 ILE B CA 1
ATOM 6253 C C . ILE B 1 236 ? -13.648 18.984 6.633 1 96.44 236 ILE B C 1
ATOM 6255 O O . ILE B 1 236 ? -14.008 19.578 7.648 1 96.44 236 ILE B O 1
ATOM 6259 N N . GLU B 1 237 ? -13.055 17.859 6.633 1 96.25 237 GLU B N 1
ATOM 6260 C CA . GLU B 1 237 ? -12.812 17.125 7.879 1 96.25 237 GLU B CA 1
ATOM 6261 C C . GLU B 1 237 ? -11.922 17.938 8.82 1 96.25 237 GLU B C 1
ATOM 6263 O O . GLU B 1 237 ? -12.266 18.125 9.992 1 96.25 237 GLU B O 1
ATOM 6268 N N . MET B 1 238 ? -10.82 18.438 8.328 1 96.56 238 MET B N 1
ATOM 6269 C CA . MET B 1 238 ? -9.828 19.125 9.164 1 96.56 238 MET B CA 1
ATOM 6270 C C . MET B 1 238 ? -10.305 20.516 9.547 1 96.56 238 MET B C 1
ATOM 6272 O O . MET B 1 238 ? -10.031 20.984 10.656 1 96.56 238 MET B O 1
ATOM 6276 N N . PHE B 1 239 ? -10.961 21.141 8.586 1 96.5 239 PHE B N 1
ATOM 6277 C CA . PHE B 1 239 ? -11.5 22.453 8.898 1 96.5 239 PHE B CA 1
ATOM 6278 C C . PHE B 1 239 ? -12.539 22.359 10.008 1 96.5 239 PHE B C 1
ATOM 6280 O O . PHE B 1 239 ? -12.609 23.25 10.875 1 96.5 239 PHE B O 1
ATOM 6287 N N . THR B 1 240 ? -13.344 21.344 9.961 1 94.12 240 THR B N 1
ATOM 6288 C CA . THR B 1 240 ? -14.367 21.156 10.977 1 94.12 240 THR B CA 1
ATOM 6289 C C . THR B 1 240 ? -13.742 20.75 12.305 1 94.12 240 THR B C 1
ATOM 6291 O O . THR B 1 240 ? -14.086 21.312 13.352 1 94.12 240 THR B O 1
ATOM 6294 N N . GLU B 1 241 ? -12.844 19.859 12.273 1 92.81 241 GLU B N 1
ATOM 6295 C CA . GLU B 1 241 ? -12.211 19.328 13.477 1 92.81 241 GLU B CA 1
ATOM 6296 C C . GLU B 1 241 ? -11.461 20.422 14.227 1 92.81 241 GLU B C 1
ATOM 6298 O O . GLU B 1 241 ? -11.516 20.469 15.461 1 92.81 241 GLU B O 1
ATOM 6303 N N . HIS B 1 242 ? -10.805 21.266 13.523 1 93.94 242 HIS B N 1
ATOM 6304 C CA . HIS B 1 242 ? -9.961 22.281 14.156 1 93.94 242 HIS B CA 1
ATOM 6305 C C . HIS B 1 242 ? -10.641 23.641 14.156 1 93.94 242 HIS B C 1
ATOM 6307 O O . HIS B 1 242 ? -10.008 24.656 14.461 1 93.94 242 HIS B O 1
ATOM 6313 N N . LYS B 1 243 ? -11.875 23.688 13.742 1 91.12 243 LYS B N 1
ATOM 6314 C CA . LYS B 1 243 ? -12.711 24.875 13.797 1 91.12 243 LYS B CA 1
ATOM 6315 C C . LYS B 1 243 ? -12.039 26.047 13.078 1 91.12 243 LYS B C 1
ATOM 6317 O O . LYS B 1 243 ? -11.906 27.141 13.648 1 91.12 243 LYS B O 1
ATOM 6322 N N . ILE B 1 244 ? -11.594 25.781 11.938 1 92.25 244 ILE B N 1
ATOM 6323 C CA . ILE B 1 244 ? -10.898 26.781 11.148 1 92.25 244 ILE B CA 1
ATOM 6324 C C . ILE B 1 244 ? -11.891 27.812 10.625 1 92.25 244 ILE B C 1
ATOM 6326 O O . ILE B 1 244 ? -11.625 29.016 10.656 1 92.25 244 ILE B O 1
ATOM 6330 N N . VAL B 1 245 ? -13.039 27.281 10.102 1 90.69 245 VAL B N 1
ATOM 6331 C CA . VAL B 1 245 ? -14.109 28.141 9.586 1 90.69 245 VAL B CA 1
ATOM 6332 C C . VAL B 1 245 ? -15.461 27.594 10.023 1 90.69 245 VAL B C 1
ATOM 6334 O O . VAL B 1 245 ? -15.602 26.391 10.289 1 90.69 245 VAL B O 1
ATOM 6337 N N . GLU B 1 246 ? -16.391 28.438 10.125 1 88.62 246 GLU B N 1
ATOM 6338 C CA . GLU B 1 246 ? -17.719 28.031 10.539 1 88.62 246 GLU B CA 1
ATOM 6339 C C . GLU B 1 246 ? -18.484 27.391 9.375 1 88.62 246 GLU B C 1
ATOM 6341 O O . GLU B 1 246 ? -19.188 26.391 9.562 1 88.62 246 GLU B O 1
ATOM 6346 N N . GLU B 1 247 ? -18.391 28.062 8.281 1 92.62 247 GLU B N 1
ATOM 6347 C CA . GLU B 1 247 ? -19.016 27.562 7.066 1 92.62 247 GLU B CA 1
ATOM 6348 C C . GLU B 1 247 ? -18 27.359 5.953 1 92.62 247 GLU B C 1
ATOM 6350 O O . GLU B 1 247 ? -17.109 28.203 5.746 1 92.62 247 GLU B O 1
ATOM 6355 N N . ILE B 1 248 ? -18.141 26.219 5.355 1 94.25 248 ILE B N 1
ATOM 6356 C CA . ILE B 1 248 ? -17.188 25.906 4.293 1 94.25 248 ILE B CA 1
ATOM 6357 C C . ILE B 1 248 ? -17.875 26.047 2.936 1 94.25 248 ILE B C 1
ATOM 6359 O O . ILE B 1 248 ? -18.875 25.375 2.67 1 94.25 248 ILE B O 1
ATOM 6363 N N . GLU B 1 249 ? -17.375 26.891 2.125 1 94.31 249 GLU B N 1
ATOM 6364 C CA . GLU B 1 249 ? -17.891 27.062 0.771 1 94.31 249 GLU B CA 1
ATOM 6365 C C . GLU B 1 249 ? -17.469 25.906 -0.136 1 94.31 249 GLU B C 1
ATOM 6367 O O . GLU B 1 249 ? -16.453 25.25 0.116 1 94.31 249 GLU B O 1
ATOM 6372 N N . PHE B 1 250 ? -18.328 25.703 -1.127 1 94.56 250 PHE B N 1
ATOM 6373 C CA . PHE B 1 250 ? -18 24.688 -2.115 1 94.56 250 PHE B CA 1
ATOM 6374 C C . PHE B 1 250 ? -16.609 24.922 -2.693 1 94.56 250 PHE B C 1
ATOM 6376 O O . PHE B 1 250 ? -16.297 26.031 -3.139 1 94.56 250 PHE B O 1
ATOM 6383 N N . ILE B 1 251 ? -15.812 23.906 -2.695 1 94.56 251 ILE B N 1
ATOM 6384 C CA . ILE B 1 251 ? -14.414 24.031 -3.1 1 94.56 251 ILE B CA 1
ATOM 6385 C C . ILE B 1 251 ? -14.266 23.609 -4.562 1 94.56 251 ILE B C 1
ATOM 6387 O O . ILE B 1 251 ? -14.469 22.453 -4.914 1 94.56 251 ILE B O 1
ATOM 6391 N N . LYS B 1 252 ? -13.852 24.562 -5.32 1 92.44 252 LYS B N 1
ATOM 6392 C CA . LYS B 1 252 ? -13.531 24.234 -6.711 1 92.44 252 LYS B CA 1
ATOM 6393 C C . LYS B 1 252 ? -12.156 23.594 -6.824 1 92.44 252 LYS B C 1
ATOM 6395 O O . LYS B 1 252 ? -11.281 23.828 -5.992 1 92.44 252 LYS B O 1
ATOM 6400 N N . SER B 1 253 ? -11.969 22.797 -7.863 1 90.44 253 SER B N 1
ATOM 6401 C CA . SER B 1 253 ? -10.75 22.016 -8.039 1 90.44 253 SER B CA 1
ATOM 6402 C C . SER B 1 253 ? -9.523 22.906 -8.125 1 90.44 253 SER B C 1
ATOM 6404 O O . SER B 1 253 ? -8.461 22.578 -7.602 1 90.44 253 SER B O 1
ATOM 6406 N N . ASP B 1 254 ? -9.688 24.016 -8.727 1 90 254 ASP B N 1
ATOM 6407 C CA . ASP B 1 254 ? -8.555 24.906 -8.969 1 90 254 ASP B CA 1
ATOM 6408 C C . ASP B 1 254 ? -8.281 25.797 -7.762 1 90 254 ASP B C 1
ATOM 6410 O O . ASP B 1 254 ? -7.297 26.531 -7.734 1 90 254 ASP B O 1
ATOM 6414 N N . GLU B 1 255 ? -9.07 25.688 -6.754 1 93.12 255 GLU B N 1
ATOM 6415 C CA . GLU B 1 255 ? -8.938 26.562 -5.594 1 93.12 255 GLU B CA 1
ATOM 6416 C C . GLU B 1 255 ? -8.352 25.812 -4.402 1 93.12 255 GLU B C 1
ATOM 6418 O O . GLU B 1 255 ? -8.062 26.406 -3.365 1 93.12 255 GLU B O 1
ATOM 6423 N N . ILE B 1 256 ? -8.125 24.578 -4.535 1 94.69 256 ILE B N 1
ATOM 6424 C CA . ILE B 1 256 ? -7.715 23.734 -3.414 1 94.69 256 ILE B CA 1
ATOM 6425 C C . ILE B 1 256 ? -6.363 24.219 -2.877 1 94.69 256 ILE B C 1
ATOM 6427 O O . ILE B 1 256 ? -6.215 24.438 -1.675 1 94.69 256 ILE B O 1
ATOM 6431 N N . GLU B 1 257 ? -5.445 24.453 -3.74 1 92.94 257 GLU B N 1
ATOM 6432 C CA . GLU B 1 257 ? -4.102 24.828 -3.312 1 92.94 257 GLU B CA 1
ATOM 6433 C C . GLU B 1 257 ? -4.102 26.188 -2.617 1 92.94 257 GLU B C 1
ATOM 6435 O O . GLU B 1 257 ? -3.49 26.344 -1.56 1 92.94 257 GLU B O 1
ATOM 6440 N N . ALA B 1 258 ? -4.77 27.078 -3.201 1 92.69 258 ALA B N 1
ATOM 6441 C CA . ALA B 1 258 ? -4.82 28.422 -2.615 1 92.69 258 ALA B CA 1
ATOM 6442 C C . ALA B 1 258 ? -5.48 28.391 -1.24 1 92.69 258 ALA B C 1
ATOM 6444 O O . ALA B 1 258 ? -5.008 29.031 -0.303 1 92.69 258 ALA B O 1
ATOM 6445 N N . LEU B 1 259 ? -6.523 27.688 -1.166 1 95.44 259 LEU B N 1
ATOM 6446 C CA . LEU B 1 259 ? -7.246 27.547 0.094 1 95.44 259 LEU B CA 1
ATOM 6447 C C . LEU B 1 259 ? -6.352 26.922 1.166 1 95.44 259 LEU B C 1
ATOM 6449 O O . LEU B 1 259 ? -6.34 27.391 2.311 1 95.44 259 LEU B O 1
ATOM 6453 N N . LEU B 1 260 ? -5.598 25.938 0.778 1 95.25 260 LEU B N 1
ATOM 6454 C CA . LEU B 1 260 ? -4.742 25.234 1.724 1 95.25 260 LEU B CA 1
ATOM 6455 C C . LEU B 1 260 ? -3.545 26.094 2.121 1 95.25 260 LEU B C 1
ATOM 6457 O O . LEU B 1 260 ? -3.184 26.156 3.297 1 95.25 260 LEU B O 1
ATOM 6461 N N . GLU B 1 261 ? -2.988 26.719 1.203 1 91.44 261 GLU B N 1
ATOM 6462 C CA . GLU B 1 261 ? -1.837 27.578 1.489 1 91.44 261 GLU B CA 1
ATOM 6463 C C . GLU B 1 261 ? -2.186 28.656 2.514 1 91.44 261 GLU B C 1
ATOM 6465 O O . GLU B 1 261 ? -1.384 28.953 3.398 1 91.44 261 GLU B O 1
ATOM 6470 N N . PHE B 1 262 ? -3.344 29.109 2.371 1 92.88 262 PHE B N 1
ATOM 6471 C CA . PHE B 1 262 ? -3.797 30.188 3.236 1 92.88 262 PHE B CA 1
ATOM 6472 C C . PHE B 1 262 ? -4.039 29.688 4.652 1 92.88 262 PHE B C 1
ATOM 6474 O O . PHE B 1 262 ? -3.928 30.453 5.617 1 92.88 262 PHE B O 1
ATOM 6481 N N . ASN B 1 263 ? -4.281 28.438 4.766 1 95.62 263 ASN B N 1
ATOM 6482 C CA . ASN B 1 263 ? -4.73 27.953 6.062 1 95.62 263 ASN B CA 1
ATOM 6483 C C . ASN B 1 263 ? -3.744 26.953 6.664 1 95.62 263 ASN B C 1
ATOM 6485 O O . ASN B 1 263 ? -4.039 26.312 7.672 1 95.62 263 ASN B O 1
ATOM 6489 N N . VAL B 1 264 ? -2.582 26.766 6.098 1 94.75 264 VAL B N 1
ATOM 6490 C CA . VAL B 1 264 ? -1.609 25.781 6.551 1 94.75 264 VAL B CA 1
ATOM 6491 C C . VAL B 1 264 ? -1.265 26.031 8.016 1 94.75 264 VAL B C 1
ATOM 6493 O O . VAL B 1 264 ? -1.282 25.109 8.836 1 94.75 264 VAL B O 1
ATOM 6496 N N . GLU B 1 265 ? -0.978 27.25 8.312 1 94.44 265 GLU B N 1
ATOM 6497 C CA . GLU B 1 265 ? -0.574 27.594 9.672 1 94.44 265 GLU B CA 1
ATOM 6498 C C . GLU B 1 265 ? -1.695 27.328 10.672 1 94.44 265 GLU B C 1
ATOM 6500 O O . GLU B 1 265 ? -1.454 26.766 11.75 1 94.44 265 GLU B O 1
ATOM 6505 N N . LYS B 1 266 ? -2.869 27.672 10.312 1 96.5 266 LYS B N 1
ATOM 6506 C CA . LYS B 1 266 ? -4.012 27.453 11.188 1 96.5 266 LYS B CA 1
ATOM 6507 C C . LYS B 1 266 ? -4.258 25.953 11.414 1 96.5 266 LYS B C 1
ATOM 6509 O O . LYS B 1 266 ? -4.633 25.547 12.508 1 96.5 266 LYS B O 1
ATOM 6514 N N . LEU B 1 267 ? -4.098 25.25 10.406 1 97.25 267 LEU B N 1
ATOM 6515 C CA . LEU B 1 267 ? -4.289 23.812 10.484 1 97.25 267 LEU B CA 1
ATOM 6516 C C . LEU B 1 267 ? -3.295 23.188 11.461 1 97.25 267 LEU B C 1
ATOM 6518 O O . LEU B 1 267 ? -3.686 22.438 12.359 1 97.25 267 LEU B O 1
ATOM 6522 N N . TRP B 1 268 ? -2.059 23.516 11.32 1 97.62 268 TRP B N 1
ATOM 6523 C CA . TRP B 1 268 ? -1.039 22.938 12.195 1 97.62 268 TRP B CA 1
ATOM 6524 C C . TRP B 1 268 ? -1.199 23.453 13.625 1 97.62 268 TRP B C 1
ATOM 6526 O O . TRP B 1 268 ? -0.926 22.719 14.578 1 97.62 268 TRP B O 1
ATOM 6536 N N . LYS B 1 269 ? -1.618 24.703 13.758 1 97.69 269 LYS B N 1
ATOM 6537 C CA . LYS B 1 269 ? -1.919 25.219 15.086 1 97.69 269 LYS B CA 1
ATOM 6538 C C . LYS B 1 269 ? -3.008 24.406 15.766 1 97.69 269 LYS B C 1
ATOM 6540 O O . LYS B 1 269 ? -2.875 24.031 16.938 1 97.69 269 LYS B O 1
ATOM 6545 N N . GLY B 1 270 ? -4.062 24.188 15 1 97.44 270 GLY B N 1
ATOM 6546 C CA . GLY B 1 270 ? -5.133 23.359 15.531 1 97.44 270 GLY B CA 1
ATOM 6547 C C . GLY B 1 270 ? -4.676 21.969 15.906 1 97.44 270 GLY B C 1
ATOM 6548 O O . GLY B 1 270 ? -5.047 21.453 16.969 1 97.44 270 GLY B O 1
ATOM 6549 N N . PHE B 1 271 ? -3.877 21.375 15.094 1 97.88 271 PHE B N 1
ATOM 6550 C CA . PHE B 1 271 ? -3.316 20.062 15.328 1 97.88 271 PHE B CA 1
ATOM 6551 C C . PHE B 1 271 ? -2.506 20.031 16.609 1 97.88 271 PHE B C 1
ATOM 6553 O O . PHE B 1 271 ? -2.697 19.156 17.453 1 97.88 271 PHE B O 1
ATOM 6560 N N . SER B 1 272 ? -1.58 20.984 16.734 1 98.25 272 SER B N 1
ATOM 6561 C CA . SER B 1 272 ? -0.677 21.031 17.891 1 98.25 272 SER B CA 1
ATOM 6562 C C . SER B 1 272 ? -1.444 21.281 19.188 1 98.25 272 SER B C 1
ATOM 6564 O O . SER B 1 272 ? -1.127 20.688 20.219 1 98.25 272 SER B O 1
ATOM 6566 N N . LYS B 1 273 ? -2.439 22.094 19.109 1 97.62 273 LYS B N 1
ATOM 6567 C CA . LYS B 1 273 ? -3.26 22.359 20.281 1 97.62 273 LYS B CA 1
ATOM 6568 C C . LYS B 1 273 ? -4.02 21.109 20.719 1 97.62 273 LYS B C 1
ATOM 6570 O O . LYS B 1 273 ? -4.066 20.766 21.906 1 97.62 273 LYS B O 1
ATOM 6575 N N . LYS B 1 274 ? -4.543 20.469 19.812 1 97.19 274 LYS B N 1
ATOM 6576 C CA . LYS B 1 274 ? -5.305 19.266 20.094 1 97.19 274 LYS B CA 1
ATOM 6577 C C . LYS B 1 274 ? -4.426 18.203 20.766 1 97.19 274 LYS B C 1
ATOM 6579 O O . LYS B 1 274 ? -4.781 17.672 21.828 1 97.19 274 LYS B O 1
ATOM 6584 N N . TRP B 1 275 ? -3.27 17.969 20.266 1 97.75 275 TRP B N 1
ATOM 6585 C CA . TRP B 1 275 ? -2.471 16.812 20.672 1 97.75 275 TRP B CA 1
ATOM 6586 C C . TRP B 1 275 ? -1.562 17.188 21.844 1 97.75 275 TRP B C 1
ATOM 6588 O O . TRP B 1 275 ? -0.881 16.312 22.406 1 97.75 275 TRP B O 1
ATOM 6598 N N . SER B 1 276 ? -1.571 18.5 22.203 1 97.75 276 SER B N 1
ATOM 6599 C CA . SER B 1 276 ? -0.893 18.891 23.422 1 97.75 276 SER B CA 1
ATOM 6600 C C . SER B 1 276 ? -1.89 19.156 24.547 1 97.75 276 SER B C 1
ATOM 6602 O O . SER B 1 276 ? -1.51 19.594 25.641 1 97.75 276 SER B O 1
ATOM 6604 N N . SER B 1 277 ? -3.09 18.844 24.266 1 96.75 277 SER B N 1
ATOM 6605 C CA . SER B 1 277 ? -4.16 19.094 25.234 1 96.75 277 SER B CA 1
ATOM 6606 C C . SER B 1 277 ? -4.496 17.828 26.016 1 96.75 277 SER B C 1
ATOM 6608 O O . SER B 1 277 ? -3.809 16.812 25.906 1 96.75 277 SER B O 1
ATOM 6610 N N . SER B 1 278 ? -5.633 17.953 26.766 1 95.12 278 SER B N 1
ATOM 6611 C CA . SER B 1 278 ? -6.117 16.844 27.578 1 95.12 278 SER B CA 1
ATOM 6612 C C . SER B 1 278 ? -6.652 15.711 26.703 1 95.12 278 SER B C 1
ATOM 6614 O O . SER B 1 278 ? -6.77 14.57 27.156 1 95.12 278 SER B O 1
ATOM 6616 N N . PHE B 1 279 ? -6.922 16.062 25.484 1 94.75 279 PHE B N 1
ATOM 6617 C CA . PHE B 1 279 ? -7.332 15.023 24.547 1 94.75 279 PHE B CA 1
ATOM 6618 C C . PHE B 1 279 ? -6.297 13.906 24.5 1 94.75 279 PHE B C 1
ATOM 6620 O O . PHE B 1 279 ? -6.652 12.727 24.5 1 94.75 279 PHE B O 1
ATOM 6627 N N . HIS B 1 280 ? -5.086 14.281 24.438 1 95.5 280 HIS B N 1
ATOM 6628 C CA . HIS B 1 280 ? -3.971 13.336 24.422 1 95.5 280 HIS B CA 1
ATOM 6629 C C . HIS B 1 280 ? -3.646 12.828 25.812 1 95.5 280 HIS B C 1
ATOM 6631 O O . HIS B 1 280 ? -3.676 11.617 26.062 1 95.5 280 HIS B O 1
ATOM 6637 N N . THR B 1 281 ? -3.455 13.664 26.797 1 93.62 281 THR B N 1
ATOM 6638 C CA . THR B 1 281 ? -2.91 13.297 28.094 1 93.62 281 THR B CA 1
ATOM 6639 C C . THR B 1 281 ? -3.902 12.438 28.875 1 93.62 281 THR B C 1
ATOM 6641 O O . THR B 1 281 ? -3.502 11.547 29.641 1 93.62 281 THR B O 1
ATOM 6644 N N . ASP B 1 282 ? -5.141 12.648 28.625 1 92.25 282 ASP B N 1
ATOM 6645 C CA . ASP B 1 282 ? -6.156 11.883 29.344 1 92.25 282 ASP B CA 1
ATOM 6646 C C . ASP B 1 282 ? -6.32 10.484 28.75 1 92.25 282 ASP B C 1
ATOM 6648 O O . ASP B 1 282 ? -6.805 9.57 29.422 1 92.25 282 ASP B O 1
ATOM 6652 N N . ASN B 1 283 ? -5.902 10.359 27.594 1 90.69 283 ASN B N 1
ATOM 6653 C CA . ASN B 1 283 ? -6.148 9.094 26.906 1 90.69 283 ASN B CA 1
ATOM 6654 C C . ASN B 1 283 ? -4.859 8.312 26.688 1 90.69 283 ASN B C 1
ATOM 6656 O O . ASN B 1 283 ? -4.855 7.297 25.984 1 90.69 283 ASN B O 1
ATOM 6660 N N . CYS B 1 284 ? -3.791 8.781 27.156 1 92.44 284 CYS B N 1
ATOM 6661 C CA . CYS B 1 284 ? -2.5 8.117 27.031 1 92.44 284 CYS B CA 1
ATOM 6662 C C . CYS B 1 284 ? -2.094 7.449 28.344 1 92.44 284 CYS B C 1
ATOM 6664 O O . CYS B 1 284 ? -2.025 8.102 29.375 1 92.44 284 CYS B O 1
ATOM 6666 N N . LYS B 1 285 ? -1.771 6.188 28.359 1 88.81 285 LYS B N 1
ATOM 6667 C CA . LYS B 1 285 ? -1.414 5.457 29.562 1 88.81 285 LYS B CA 1
ATOM 6668 C C . LYS B 1 285 ? 0.081 5.156 29.609 1 88.81 285 LYS B C 1
ATOM 6670 O O . LYS B 1 285 ? 0.527 4.301 30.375 1 88.81 285 LYS B O 1
ATOM 6675 N N . HIS B 1 286 ? 0.768 5.758 28.797 1 89.56 286 HIS B N 1
ATOM 6676 C CA . HIS B 1 286 ? 2.221 5.641 28.828 1 89.56 286 HIS B CA 1
ATOM 6677 C C . HIS B 1 286 ? 2.787 6.152 30.156 1 89.56 286 HIS B C 1
ATOM 6679 O O . HIS B 1 286 ? 2.35 7.191 30.656 1 89.56 286 HIS B O 1
ATOM 6685 N N . ALA B 1 287 ? 3.703 5.473 30.719 1 86.38 287 ALA B N 1
ATOM 6686 C CA . ALA B 1 287 ? 4.234 5.777 32.031 1 86.38 287 ALA B CA 1
ATOM 6687 C C . ALA B 1 287 ? 4.852 7.172 32.094 1 86.38 287 ALA B C 1
ATOM 6689 O O . ALA B 1 287 ? 4.695 7.898 33.062 1 86.38 287 ALA B O 1
ATOM 6690 N N . GLU B 1 288 ? 5.52 7.578 31.062 1 91.06 288 GLU B N 1
ATOM 6691 C CA . GLU B 1 288 ? 6.164 8.883 30.984 1 91.06 288 GLU B CA 1
ATOM 6692 C C . GLU B 1 288 ? 5.539 9.734 29.875 1 91.06 288 GLU B C 1
ATOM 6694 O O . GLU B 1 288 ? 6.25 10.344 29.078 1 91.06 288 GLU B O 1
ATOM 6699 N N . CYS B 1 289 ? 4.25 9.75 30 1 93.38 289 CYS B N 1
ATOM 6700 C CA . CYS B 1 289 ? 3.516 10.438 28.938 1 93.38 289 CYS B CA 1
ATOM 6701 C C . CYS B 1 289 ? 3.896 11.914 28.875 1 93.38 289 CYS B C 1
ATOM 6703 O O . CYS B 1 289 ? 3.814 12.617 29.891 1 93.38 289 CYS B O 1
ATOM 6705 N N . SER B 1 290 ? 4.316 12.398 27.828 1 94.88 290 SER B N 1
ATOM 6706 C CA . SER B 1 290 ? 4.555 13.789 27.453 1 94.88 290 SER B CA 1
ATOM 6707 C C . SER B 1 290 ? 5.508 14.461 28.438 1 94.88 290 SER B C 1
ATOM 6709 O O . SER B 1 290 ? 5.301 15.617 28.828 1 94.88 290 SER B O 1
ATOM 6711 N N . LYS B 1 291 ? 6.488 13.75 28.828 1 96.06 291 LYS B N 1
ATOM 6712 C CA . LYS B 1 291 ? 7.461 14.289 29.781 1 96.06 291 LYS B CA 1
ATOM 6713 C C . LYS B 1 291 ? 8.586 15.031 29.062 1 96.06 291 LYS B C 1
ATOM 6715 O O . LYS B 1 291 ? 9.289 15.836 29.672 1 96.06 291 LYS B O 1
ATOM 6720 N N . ALA B 1 292 ? 8.742 14.641 27.828 1 98 292 ALA B N 1
ATOM 6721 C CA . ALA B 1 292 ? 9.805 15.258 27.031 1 98 292 ALA B CA 1
ATOM 6722 C C . ALA B 1 292 ? 9.367 15.43 25.578 1 98 292 ALA B C 1
ATOM 6724 O O . ALA B 1 292 ? 8.484 14.711 25.094 1 98 292 ALA B O 1
ATOM 6725 N N . ILE B 1 293 ? 9.984 16.359 24.938 1 98.19 293 ILE B N 1
ATOM 6726 C CA . ILE B 1 293 ? 9.836 16.547 23.484 1 98.19 293 ILE B CA 1
ATOM 6727 C C . ILE B 1 293 ? 11.125 16.125 22.781 1 98.19 293 ILE B C 1
ATOM 6729 O O . ILE B 1 293 ? 12.219 16.5 23.203 1 98.19 293 ILE B O 1
ATOM 6733 N N . ILE B 1 294 ? 10.977 15.328 21.844 1 98 294 ILE B N 1
ATOM 6734 C CA . ILE B 1 294 ? 12.078 14.977 20.953 1 98 294 ILE B CA 1
ATOM 6735 C C . ILE B 1 294 ? 11.891 15.672 19.594 1 98 294 ILE B C 1
ATOM 6737 O O . ILE B 1 294 ? 10.828 15.578 18.984 1 98 294 ILE B O 1
ATOM 6741 N N . ILE B 1 295 ? 12.875 16.406 19.141 1 96.88 295 ILE B N 1
ATOM 6742 C CA . ILE B 1 295 ? 12.828 17.094 17.859 1 96.88 295 ILE B CA 1
ATOM 6743 C C . ILE B 1 295 ? 13.93 16.547 16.938 1 96.88 295 ILE B C 1
ATOM 6745 O O . ILE B 1 295 ? 15.023 16.203 17.422 1 96.88 295 ILE B O 1
ATOM 6749 N N . ASP B 1 296 ? 13.586 16.344 15.734 1 94.56 296 ASP B N 1
ATOM 6750 C CA . ASP B 1 296 ? 14.562 15.867 14.766 1 94.56 296 ASP B CA 1
ATOM 6751 C C . ASP B 1 296 ? 14.102 16.141 13.336 1 94.56 296 ASP B C 1
ATOM 6753 O O . ASP B 1 296 ? 12.906 16.312 13.078 1 94.56 296 ASP B O 1
ATOM 6757 N N . GLY B 1 297 ? 15.117 16.328 12.469 1 90.69 297 GLY B N 1
ATOM 6758 C CA . GLY B 1 297 ? 14.836 16.469 11.047 1 90.69 297 GLY B CA 1
ATOM 6759 C C . GLY B 1 297 ? 15.062 15.18 10.266 1 90.69 297 GLY B C 1
ATOM 6760 O O . GLY B 1 297 ? 15.945 14.391 10.609 1 90.69 297 GLY B O 1
ATOM 6761 N N . HIS B 1 298 ? 14.156 15.008 9.352 1 86.81 298 HIS B N 1
ATOM 6762 C CA . HIS B 1 298 ? 14.289 13.844 8.477 1 86.81 298 HIS B CA 1
ATOM 6763 C C . HIS B 1 298 ? 14.297 14.258 7.012 1 86.81 298 HIS B C 1
ATOM 6765 O O . HIS B 1 298 ? 13.43 15.016 6.57 1 86.81 298 HIS B O 1
ATOM 6771 N N . MET B 1 299 ? 15.141 13.656 6.199 1 81.06 299 MET B N 1
ATOM 6772 C CA . MET B 1 299 ? 15.406 14.133 4.848 1 81.06 299 MET B CA 1
ATOM 6773 C C . MET B 1 299 ? 14.555 13.391 3.824 1 81.06 299 MET B C 1
ATOM 6775 O O . MET B 1 299 ? 14.656 13.648 2.623 1 81.06 299 MET B O 1
ATOM 6779 N N . LYS B 1 300 ? 13.789 12.484 4.164 1 76.81 300 LYS B N 1
ATOM 6780 C CA . LYS B 1 300 ? 13.078 11.688 3.172 1 76.81 300 LYS B CA 1
ATOM 6781 C C . LYS B 1 300 ? 11.68 12.25 2.906 1 76.81 300 LYS B C 1
ATOM 6783 O O . LYS B 1 300 ? 11.109 12.016 1.843 1 76.81 300 LYS B O 1
ATOM 6788 N N . GLY B 1 301 ? 10.984 12.938 3.623 1 79.69 301 GLY B N 1
ATOM 6789 C CA . GLY B 1 301 ? 9.695 13.555 3.365 1 79.69 301 GLY B CA 1
ATOM 6790 C C . GLY B 1 301 ? 9.812 14.875 2.615 1 79.69 301 GLY B C 1
ATOM 6791 O O . GLY B 1 301 ? 9.25 15.883 3.041 1 79.69 301 GLY B O 1
ATOM 6792 N N . THR B 1 302 ? 10.43 14.727 1.299 1 86 302 THR B N 1
ATOM 6793 C CA . THR B 1 302 ? 10.734 15.953 0.566 1 86 302 THR B CA 1
ATOM 6794 C C . THR B 1 302 ? 9.758 16.156 -0.585 1 86 302 THR B C 1
ATOM 6796 O O . THR B 1 302 ? 9.055 15.219 -0.979 1 86 302 THR B O 1
ATOM 6799 N N . ARG B 1 303 ? 9.617 17.359 -0.985 1 88.38 303 ARG B N 1
ATOM 6800 C CA . ARG B 1 303 ? 8.883 17.719 -2.197 1 88.38 303 ARG B CA 1
ATOM 6801 C C . ARG B 1 303 ? 9.672 18.734 -3.027 1 88.38 303 ARG B C 1
ATOM 6803 O O . ARG B 1 303 ? 10.555 19.406 -2.508 1 88.38 303 ARG B O 1
ATOM 6810 N N . SER B 1 304 ? 9.383 18.828 -4.238 1 87.19 304 SER B N 1
ATOM 6811 C CA . SER B 1 304 ? 10.031 19.781 -5.121 1 87.19 304 SER B CA 1
ATOM 6812 C C . SER B 1 304 ? 9.617 21.219 -4.777 1 87.19 304 SER B C 1
ATOM 6814 O O . SER B 1 304 ? 8.453 21.469 -4.469 1 87.19 304 SER B O 1
ATOM 6816 N N . VAL B 1 305 ? 10.664 22.078 -4.832 1 89.56 305 VAL B N 1
ATOM 6817 C CA . VAL B 1 305 ? 10.383 23.484 -4.516 1 89.56 305 VAL B CA 1
ATOM 6818 C C . VAL B 1 305 ? 11.086 24.391 -5.52 1 89.56 305 VAL B C 1
ATOM 6820 O O . VAL B 1 305 ? 12.062 23.984 -6.16 1 89.56 305 VAL B O 1
ATOM 6823 N N . CYS B 1 306 ? 10.484 25.562 -5.594 1 87.25 306 CYS B N 1
ATOM 6824 C CA . CYS B 1 306 ? 11.039 26.594 -6.453 1 87.25 306 CYS B CA 1
ATOM 6825 C C . CYS B 1 306 ? 12.5 26.875 -6.102 1 87.25 306 CYS B C 1
ATOM 6827 O O . CYS B 1 306 ? 12.859 26.906 -4.926 1 87.25 306 CYS B O 1
ATOM 6829 N N . ALA B 1 307 ? 13.336 27.109 -7.109 1 83.56 307 ALA B N 1
ATOM 6830 C CA . ALA B 1 307 ? 14.773 27.281 -6.941 1 83.56 307 ALA B CA 1
ATOM 6831 C C . ALA B 1 307 ? 15.109 28.703 -6.5 1 83.56 307 ALA B C 1
ATOM 6833 O O . ALA B 1 307 ? 16.266 29 -6.184 1 83.56 307 ALA B O 1
ATOM 6834 N N . ALA B 1 308 ? 14.141 29.516 -6.465 1 81.88 308 ALA B N 1
ATOM 6835 C CA . ALA B 1 308 ? 14.398 30.891 -6.07 1 81.88 308 ALA B CA 1
ATOM 6836 C C . ALA B 1 308 ? 14.812 30.984 -4.605 1 81.88 308 ALA B C 1
ATOM 6838 O O . ALA B 1 308 ? 14.094 30.516 -3.721 1 81.88 308 ALA B O 1
ATOM 6839 N N . ARG B 1 309 ? 15.969 31.594 -4.387 1 78.12 309 ARG B N 1
ATOM 6840 C CA . ARG B 1 309 ? 16.484 31.703 -3.029 1 78.12 309 ARG B CA 1
ATOM 6841 C C . ARG B 1 309 ? 16.375 33.125 -2.518 1 78.12 309 ARG B C 1
ATOM 6843 O O . ARG B 1 309 ? 16.5 34.094 -3.287 1 78.12 309 ARG B O 1
ATOM 6850 N N . GLY B 1 310 ? 16.141 33.219 -1.191 1 75.25 310 GLY B N 1
ATOM 6851 C CA . GLY B 1 310 ? 16.141 34.531 -0.541 1 75.25 310 GLY B CA 1
ATOM 6852 C C . GLY B 1 310 ? 14.984 35.406 -0.977 1 75.25 310 GLY B C 1
ATOM 6853 O O . GLY B 1 310 ? 15.125 36.625 -1.029 1 75.25 310 GLY B O 1
ATOM 6854 N N . VAL B 1 311 ? 13.914 34.812 -1.421 1 78.75 311 VAL B N 1
ATOM 6855 C CA . VAL B 1 311 ? 12.836 35.594 -1.983 1 78.75 311 VAL B CA 1
ATOM 6856 C C . VAL B 1 311 ? 11.75 35.812 -0.932 1 78.75 311 VAL B C 1
ATOM 6858 O O . VAL B 1 311 ? 10.922 36.719 -1.066 1 78.75 311 VAL B O 1
ATOM 6861 N N . LYS B 1 312 ? 11.773 35.031 0.075 1 79.69 312 LYS B N 1
ATOM 6862 C CA . LYS B 1 312 ? 10.797 35.188 1.152 1 79.69 312 LYS B CA 1
ATOM 6863 C C . LYS B 1 312 ? 11.477 35.625 2.447 1 79.69 312 LYS B C 1
ATOM 6865 O O . LYS B 1 312 ? 12.578 35.156 2.764 1 79.69 312 LYS B O 1
ATOM 6870 N N . THR B 1 313 ? 10.875 36.625 3.004 1 83.5 313 THR B N 1
ATOM 6871 C CA . THR B 1 313 ? 11.398 37.094 4.281 1 83.5 313 THR B CA 1
ATOM 6872 C C . THR B 1 313 ? 10.383 36.875 5.398 1 83.5 313 THR B C 1
ATOM 6874 O O . THR B 1 313 ? 9.188 37.094 5.207 1 83.5 313 THR B O 1
ATOM 6877 N N . VAL B 1 314 ? 10.891 36.312 6.434 1 84.56 314 VAL B N 1
ATOM 6878 C CA . VAL B 1 314 ? 10.062 36.094 7.609 1 84.56 314 VAL B CA 1
ATOM 6879 C C . VAL B 1 314 ? 10.57 36.938 8.773 1 84.56 314 VAL B C 1
ATOM 6881 O O . VAL B 1 314 ? 11.766 36.969 9.047 1 84.56 314 VAL B O 1
ATOM 6884 N N . GLU B 1 315 ? 9.664 37.594 9.352 1 85.69 315 GLU B N 1
ATOM 6885 C CA . GLU B 1 315 ? 10.023 38.406 10.5 1 85.69 315 GLU B CA 1
ATOM 6886 C C . GLU B 1 315 ? 9.875 37.625 11.805 1 85.69 315 GLU B C 1
ATOM 6888 O O . GLU B 1 315 ? 8.82 37.062 12.078 1 85.69 315 GLU B O 1
ATOM 6893 N N . SER B 1 316 ? 10.914 37.562 12.547 1 87.69 316 SER B N 1
ATOM 6894 C CA . SER B 1 316 ? 10.938 36.906 13.852 1 87.69 316 SER B CA 1
ATOM 6895 C C . SER B 1 316 ? 11.336 37.906 14.953 1 87.69 316 SER B C 1
ATOM 6897 O O . SER B 1 316 ? 12.289 38.656 14.797 1 87.69 316 SER B O 1
ATOM 6899 N N . GLU B 1 317 ? 10.633 37.844 15.906 1 87.25 317 GLU B N 1
ATOM 6900 C CA . GLU B 1 317 ? 10.977 38.688 17.047 1 87.25 317 GLU B CA 1
ATOM 6901 C C . GLU B 1 317 ? 12.328 38.312 17.625 1 87.25 317 GLU B C 1
ATOM 6903 O O . GLU B 1 317 ? 13.086 39.188 18.078 1 87.25 317 GLU B O 1
ATOM 6908 N N . GLU B 1 318 ? 12.609 37.156 17.562 1 87.12 318 GLU B N 1
ATOM 6909 C CA . GLU B 1 318 ? 13.805 36.625 18.219 1 87.12 318 GLU B CA 1
ATOM 6910 C C . GLU B 1 318 ? 15.023 36.719 17.297 1 87.12 318 GLU B C 1
ATOM 6912 O O . GLU B 1 318 ? 16.141 36.875 17.766 1 87.12 318 GLU B O 1
ATOM 6917 N N . LEU B 1 319 ? 14.766 36.594 15.977 1 89.62 319 LEU B N 1
ATOM 6918 C CA . LEU B 1 319 ? 15.891 36.469 15.055 1 89.62 319 LEU B CA 1
ATOM 6919 C C . LEU B 1 319 ? 15.945 37.656 14.102 1 89.62 319 LEU B C 1
ATOM 6921 O O . LEU B 1 319 ? 16.938 37.844 13.391 1 89.62 319 LEU B O 1
ATOM 6925 N N . GLY B 1 320 ? 14.961 38.438 14.125 1 86.31 320 GLY B N 1
ATOM 6926 C CA . GLY B 1 320 ? 14.867 39.5 13.125 1 86.31 320 GLY B CA 1
ATOM 6927 C C . GLY B 1 320 ? 14.414 38.969 11.773 1 86.31 320 GLY B C 1
ATOM 6928 O O . GLY B 1 320 ? 13.578 38.062 11.688 1 86.31 320 GLY B O 1
ATOM 6929 N N . THR B 1 321 ? 14.969 39.594 10.789 1 86.44 321 THR B N 1
ATOM 6930 C CA . THR B 1 321 ? 14.562 39.219 9.438 1 86.44 321 THR B CA 1
ATOM 6931 C C . THR B 1 321 ? 15.344 38 8.945 1 86.44 321 THR B C 1
ATOM 6933 O O . THR B 1 321 ? 16.578 38.031 8.922 1 86.44 321 THR B O 1
ATOM 6936 N N . VAL B 1 322 ? 14.562 37.031 8.688 1 85.62 322 VAL B N 1
ATOM 6937 C CA . VAL B 1 322 ? 15.18 35.781 8.203 1 85.62 322 VAL B CA 1
ATOM 6938 C C . VAL B 1 322 ? 14.805 35.562 6.738 1 85.62 322 VAL B C 1
ATOM 6940 O O . VAL B 1 322 ? 13.625 35.625 6.379 1 85.62 322 VAL B O 1
ATOM 6943 N N . GLU B 1 323 ? 15.758 35.375 5.961 1 82.5 323 GLU B N 1
ATOM 6944 C CA . GLU B 1 323 ? 15.523 35.062 4.551 1 82.5 323 GLU B CA 1
ATOM 6945 C C . GLU B 1 323 ? 15.281 33.594 4.32 1 82.5 323 GLU B C 1
ATOM 6947 O O . GLU B 1 323 ? 16 32.75 4.855 1 82.5 323 GLU B O 1
ATOM 6952 N N . MET B 1 324 ? 14.195 33.375 3.613 1 81.25 324 MET B N 1
ATOM 6953 C CA . MET B 1 324 ? 13.859 31.984 3.316 1 81.25 324 MET B CA 1
ATOM 6954 C C . MET B 1 324 ? 13.672 31.781 1.816 1 81.25 324 MET B C 1
ATOM 6956 O O . MET B 1 324 ? 13.438 32.75 1.078 1 81.25 324 MET B O 1
ATOM 6960 N N . SER B 1 325 ? 13.828 30.5 1.379 1 78.38 325 SER B N 1
ATOM 6961 C CA . SER B 1 325 ? 13.602 30.156 -0.02 1 78.38 325 SER B CA 1
ATOM 6962 C C . SER B 1 325 ? 12.109 30.047 -0.327 1 78.38 325 SER B C 1
ATOM 6964 O O . SER B 1 325 ? 11.289 29.953 0.586 1 78.38 325 SER B O 1
ATOM 6966 N N . CYS B 1 326 ? 11.82 30.156 -1.658 1 83.62 326 CYS B N 1
ATOM 6967 C CA . CYS B 1 326 ? 10.438 30.031 -2.098 1 83.62 326 CYS B CA 1
ATOM 6968 C C . CYS B 1 326 ? 9.883 28.641 -1.763 1 83.62 326 CYS B C 1
ATOM 6970 O O . CYS B 1 326 ? 10.555 27.641 -1.969 1 83.62 326 CYS B O 1
ATOM 6972 N N . THR B 1 327 ? 8.641 28.656 -1.2 1 83.25 327 THR B N 1
ATOM 6973 C CA . THR B 1 327 ? 8.039 27.406 -0.759 1 83.25 327 THR B CA 1
ATOM 6974 C C . THR B 1 327 ? 7.148 26.812 -1.852 1 83.25 327 THR B C 1
ATOM 6976 O O . THR B 1 327 ? 6.613 25.719 -1.7 1 83.25 327 THR B O 1
ATOM 6979 N N . LYS B 1 328 ? 7.047 27.453 -2.934 1 85.44 328 LYS B N 1
ATOM 6980 C CA . LYS B 1 328 ? 6.102 27.047 -3.969 1 85.44 328 LYS B CA 1
ATOM 6981 C C . LYS B 1 328 ? 6.688 25.953 -4.852 1 85.44 328 LYS B C 1
ATOM 6983 O O . LYS B 1 328 ? 7.906 25.781 -4.902 1 85.44 328 LYS B O 1
ATOM 6988 N N . MET B 1 329 ? 5.789 25.281 -5.52 1 87.38 329 MET B N 1
ATOM 6989 C CA . MET B 1 329 ? 6.176 24.219 -6.453 1 87.38 329 MET B CA 1
ATOM 6990 C C . MET B 1 329 ? 6.641 24.812 -7.781 1 87.38 329 MET B C 1
ATOM 6992 O O . MET B 1 329 ? 6.039 25.766 -8.289 1 87.38 329 MET B O 1
ATOM 6996 N N . PRO B 1 330 ? 7.656 24.188 -8.305 1 86.5 330 PRO B N 1
ATOM 6997 C CA . PRO B 1 330 ? 8.086 24.656 -9.625 1 86.5 330 PRO B CA 1
ATOM 6998 C C . PRO B 1 330 ? 7.09 24.312 -10.727 1 86.5 330 PRO B C 1
ATOM 7000 O O . PRO B 1 330 ? 6.285 23.391 -10.578 1 86.5 330 PRO B O 1
ATOM 7003 N N . CYS B 1 331 ? 7.156 25.078 -11.766 1 83.19 331 CYS B N 1
ATOM 7004 C CA . CYS B 1 331 ? 6.34 24.781 -12.938 1 83.19 331 CYS B CA 1
ATOM 7005 C C . CYS B 1 331 ? 6.863 23.562 -13.68 1 83.19 331 CYS B C 1
ATOM 7007 O O . CYS B 1 331 ? 8.023 23.188 -13.523 1 83.19 331 CYS B O 1
ATOM 7009 N N . LYS B 1 332 ? 5.883 23 -14.5 1 79.12 332 LYS B N 1
ATOM 7010 C CA . LYS B 1 332 ? 6.289 21.844 -15.297 1 79.12 332 LYS B CA 1
ATOM 7011 C C . LYS B 1 332 ? 7.469 22.188 -16.203 1 79.12 332 LYS B C 1
ATOM 7013 O O . LYS B 1 332 ? 7.41 23.156 -16.953 1 79.12 332 LYS B O 1
ATOM 7018 N N . GLY B 1 333 ? 8.461 21.453 -16.109 1 74.56 333 GLY B N 1
ATOM 7019 C CA . GLY B 1 333 ? 9.625 21.625 -16.969 1 74.56 333 GLY B CA 1
ATOM 7020 C C . GLY B 1 333 ? 10.523 22.766 -16.516 1 74.56 333 GLY B C 1
ATOM 7021 O O . GLY B 1 333 ? 11.445 23.156 -17.234 1 74.56 333 GLY B O 1
ATOM 7022 N N . SER B 1 334 ? 10.18 23.391 -15.328 1 80.38 334 SER B N 1
ATOM 7023 C CA . SER B 1 334 ? 10.953 24.516 -14.836 1 80.38 334 SER B CA 1
ATOM 7024 C C . SER B 1 334 ? 11.43 24.281 -13.406 1 80.38 334 SER B C 1
ATOM 7026 O O . SER B 1 334 ? 10.852 23.469 -12.68 1 80.38 334 SER B O 1
ATOM 7028 N N . LEU B 1 335 ? 12.5 24.938 -13.109 1 85.06 335 LEU B N 1
ATOM 7029 C CA . LEU B 1 335 ? 12.984 24.891 -11.734 1 85.06 335 LEU B CA 1
ATOM 7030 C C . LEU B 1 335 ? 12.312 25.969 -10.883 1 85.06 335 LEU B C 1
ATOM 7032 O O . LEU B 1 335 ? 12.453 25.969 -9.664 1 85.06 335 LEU B O 1
ATOM 7036 N N . TYR B 1 336 ? 11.586 26.844 -11.57 1 86.81 336 TYR B N 1
ATOM 7037 C CA . TYR B 1 336 ? 11 27.984 -10.875 1 86.81 336 TYR B CA 1
ATOM 7038 C C . TYR B 1 336 ? 9.477 27.938 -10.93 1 86.81 336 TYR B C 1
ATOM 7040 O O . TYR B 1 336 ? 8.906 27.328 -11.836 1 86.81 336 TYR B O 1
ATOM 7048 N N . CYS B 1 337 ? 8.93 28.609 -9.883 1 87.88 337 CYS B N 1
ATOM 7049 C CA . CYS B 1 337 ? 7.473 28.703 -9.859 1 87.88 337 CYS B CA 1
ATOM 7050 C C . CYS B 1 337 ? 6.984 29.844 -10.742 1 87.88 337 CYS B C 1
ATOM 7052 O O . CYS B 1 337 ? 7.789 30.547 -11.359 1 87.88 337 CYS B O 1
ATOM 7054 N N . HIS B 1 338 ? 5.668 29.938 -10.836 1 85.44 338 HIS B N 1
ATOM 7055 C CA . HIS B 1 338 ? 5.066 30.938 -11.711 1 85.44 338 HIS B CA 1
ATOM 7056 C C . HIS B 1 338 ? 5.496 32.344 -11.32 1 85.44 338 HIS B C 1
ATOM 7058 O O . HIS B 1 338 ? 5.68 33.219 -12.18 1 85.44 338 HIS B O 1
ATOM 7064 N N . ASP B 1 339 ? 5.77 32.625 -10.094 1 84.88 339 ASP B N 1
ATOM 7065 C CA . ASP B 1 339 ? 6.102 33.969 -9.586 1 84.88 339 ASP B CA 1
ATOM 7066 C C . ASP B 1 339 ? 7.574 34.281 -9.828 1 84.88 339 ASP B C 1
ATOM 7068 O O . ASP B 1 339 ? 7.957 35.469 -9.859 1 84.88 339 ASP B O 1
ATOM 7072 N N . HIS B 1 340 ? 8.336 33.219 -10.031 1 86.44 340 HIS B N 1
ATOM 7073 C CA . HIS B 1 340 ? 9.773 33.438 -10.102 1 86.44 340 HIS B CA 1
ATOM 7074 C C . HIS B 1 340 ? 10.344 32.938 -11.43 1 86.44 340 HIS B C 1
ATOM 7076 O O . HIS B 1 340 ? 11.531 32.625 -11.516 1 86.44 340 HIS B O 1
ATOM 7082 N N . LYS B 1 341 ? 9.516 32.75 -12.344 1 79.81 341 LYS B N 1
ATOM 7083 C CA . LYS B 1 341 ? 9.906 32.25 -13.672 1 79.81 341 LYS B CA 1
ATOM 7084 C C . LYS B 1 341 ? 10.953 33.188 -14.297 1 79.81 341 LYS B C 1
ATOM 7086 O O . LYS B 1 341 ? 11.812 32.719 -15.055 1 79.81 341 LYS B O 1
ATOM 7091 N N . SER B 1 342 ? 10.805 34.406 -14.008 1 74.69 342 SER B N 1
ATOM 7092 C CA . SER B 1 342 ? 11.688 35.406 -14.609 1 74.69 342 SER B CA 1
ATOM 7093 C C . SER B 1 342 ? 13.125 35.219 -14.125 1 74.69 342 SER B C 1
ATOM 7095 O O . SER B 1 342 ? 14.07 35.656 -14.789 1 74.69 342 SER B O 1
ATOM 7097 N N . LEU B 1 343 ? 13.305 34.594 -12.961 1 68.69 343 LEU B N 1
ATOM 7098 C CA . LEU B 1 343 ? 14.648 34.375 -12.422 1 68.69 343 LEU B CA 1
ATOM 7099 C C . LEU B 1 343 ? 15.367 33.25 -13.18 1 68.69 343 LEU B C 1
ATOM 7101 O O . LEU B 1 343 ? 16.594 33.188 -13.18 1 68.69 343 LEU B O 1
ATOM 7105 N N . GLN B 1 344 ? 14.672 32.219 -13.727 1 60.09 344 GLN B N 1
ATOM 7106 C CA . GLN B 1 344 ? 15.281 31.141 -14.5 1 60.09 344 GLN B CA 1
ATOM 7107 C C . GLN B 1 344 ? 16.219 31.688 -15.562 1 60.09 344 GLN B C 1
ATOM 7109 O O . GLN B 1 344 ? 17.297 31.141 -15.789 1 60.09 344 GLN B O 1
ATOM 7114 N N . MET B 1 345 ? 15.766 32.594 -16.219 1 52.44 345 MET B N 1
ATOM 7115 C CA . MET B 1 345 ? 16.5 33.219 -17.328 1 52.44 345 MET B CA 1
ATOM 7116 C C . MET B 1 345 ? 17.828 33.812 -16.844 1 52.44 345 MET B C 1
ATOM 7118 O O . MET B 1 345 ? 18.812 33.812 -17.578 1 52.44 345 MET B O 1
ATOM 7122 N N . GLU B 1 346 ? 17.891 34.125 -15.664 1 49.53 346 GLU B N 1
ATOM 7123 C CA . GLU B 1 346 ? 19.109 34.781 -15.219 1 49.53 346 GLU B CA 1
ATOM 7124 C C . GLU B 1 346 ? 20.125 33.75 -14.703 1 49.53 346 GLU B C 1
ATOM 7126 O O . GLU B 1 346 ? 21.328 33.906 -14.906 1 49.53 346 GLU B O 1
ATOM 7131 N N . ASN B 1 347 ? 19.703 32.719 -14.031 1 48.72 347 ASN B N 1
ATOM 7132 C CA . ASN B 1 347 ? 20.609 31.797 -13.344 1 48.72 347 ASN B CA 1
ATOM 7133 C C . ASN B 1 347 ? 21.109 30.703 -14.289 1 48.72 347 ASN B C 1
ATOM 7135 O O . ASN B 1 347 ? 21.906 29.859 -13.898 1 48.72 347 ASN B O 1
ATOM 7139 N N . HIS B 1 348 ? 20.609 30.359 -15.438 1 41.09 348 HIS B N 1
ATOM 7140 C CA . HIS B 1 348 ? 21.297 29.422 -16.312 1 41.09 348 HIS B CA 1
ATOM 7141 C C . HIS B 1 348 ? 22.766 29.781 -16.469 1 41.09 348 HIS B C 1
ATOM 7143 O O . HIS B 1 348 ? 23.531 29.016 -17.047 1 41.09 348 HIS B O 1
ATOM 7149 N N . LYS B 1 349 ? 23.172 31.016 -16.359 1 33.62 349 LYS B N 1
ATOM 7150 C CA . LYS B 1 349 ? 24.578 31.344 -16.531 1 33.62 349 LYS B CA 1
ATOM 7151 C C . LYS B 1 349 ? 25.391 30.906 -15.32 1 33.62 349 LYS B C 1
ATOM 7153 O O . LYS B 1 349 ? 26.594 30.609 -15.445 1 33.62 349 LYS B O 1
ATOM 7158 N N . ALA B 1 350 ? 24.938 31.234 -14.172 1 33.03 350 ALA B N 1
ATOM 7159 C CA . ALA B 1 350 ? 25.844 31.203 -13.023 1 33.03 350 ALA B CA 1
ATOM 7160 C C . ALA B 1 350 ? 25.953 29.781 -12.453 1 33.03 350 ALA B C 1
ATOM 7162 O O . ALA B 1 350 ? 26.609 29.578 -11.438 1 33.03 350 ALA B O 1
ATOM 7163 N N . SER B 1 351 ? 25.219 28.875 -12.906 1 34.75 351 SER B N 1
ATOM 7164 C CA . SER B 1 351 ? 25.094 27.688 -12.062 1 34.75 351 SER B CA 1
ATOM 7165 C C . SER B 1 351 ? 26.391 26.891 -12.039 1 34.75 351 SER B C 1
ATOM 7167 O O . SER B 1 351 ? 26.422 25.766 -11.539 1 34.75 351 SER B O 1
ATOM 7169 N N . VAL B 1 352 ? 27.312 27.188 -12.93 1 29.11 352 VAL B N 1
ATOM 7170 C CA . VAL B 1 352 ? 28.344 26.156 -12.883 1 29.11 352 VAL B CA 1
ATOM 7171 C C . VAL B 1 352 ? 28.969 26.109 -11.492 1 29.11 352 VAL B C 1
ATOM 7173 O O . VAL B 1 352 ? 29.422 25.062 -11.047 1 29.11 352 VAL B O 1
ATOM 7176 N N . ALA B 1 353 ? 29.484 27.266 -10.93 1 25.08 353 ALA B N 1
ATOM 7177 C CA . ALA B 1 353 ? 30.766 27.312 -10.227 1 25.08 353 ALA B CA 1
ATOM 7178 C C . ALA B 1 353 ? 30.609 26.844 -8.789 1 25.08 353 ALA B C 1
ATOM 7180 O O . ALA B 1 353 ? 31.609 26.672 -8.07 1 25.08 353 ALA B O 1
ATOM 7181 N N . LYS B 1 354 ? 29.641 27.25 -8.031 1 30.28 354 LYS B N 1
ATOM 7182 C CA . LYS B 1 354 ? 30.109 27.375 -6.652 1 30.28 354 LYS B CA 1
ATOM 7183 C C . LYS B 1 354 ? 30.266 26.016 -6 1 30.28 354 LYS B C 1
ATOM 7185 O O . LYS B 1 354 ? 29.266 25.312 -5.781 1 30.28 354 LYS B O 1
ATOM 7190 N N . GLU B 1 355 ? 31.281 25.25 -6.297 1 28.47 355 GLU B N 1
ATOM 7191 C CA . GLU B 1 355 ? 31.953 24.141 -5.637 1 28.47 355 GLU B CA 1
ATOM 7192 C C . GLU B 1 355 ? 32.031 24.344 -4.125 1 28.47 355 GLU B C 1
ATOM 7194 O O . GLU B 1 355 ? 32.125 25.484 -3.654 1 28.47 355 GLU B O 1
ATOM 7199 N N . PHE B 1 356 ? 31.5 23.375 -3.332 1 27.48 356 PHE B N 1
ATOM 7200 C CA . PHE B 1 356 ? 31.578 23.219 -1.885 1 27.48 356 PHE B CA 1
ATOM 7201 C C . PHE B 1 356 ? 33 23.531 -1.386 1 27.48 356 PHE B C 1
ATOM 7203 O O . PHE B 1 356 ? 33.969 22.984 -1.902 1 27.48 356 PHE B O 1
ATOM 7210 N N . ASP B 1 357 ? 33.219 24.734 -1.105 1 26.12 357 ASP B N 1
ATOM 7211 C CA . ASP B 1 357 ? 34.375 25.047 -0.287 1 26.12 357 ASP B CA 1
ATOM 7212 C C . ASP B 1 357 ? 34.531 24.047 0.852 1 26.12 357 ASP B C 1
ATOM 7214 O O . ASP B 1 357 ? 33.594 23.734 1.554 1 26.12 357 ASP B O 1
ATOM 7218 N N . ASN B 1 358 ? 35.406 23.078 0.682 1 29.84 358 ASN B N 1
ATOM 7219 C CA . ASN B 1 358 ? 36.094 22.203 1.625 1 29.84 358 ASN B CA 1
ATOM 7220 C C . ASN B 1 358 ? 36.375 22.922 2.945 1 29.84 358 ASN B C 1
ATOM 7222 O O . ASN B 1 358 ? 37.219 23.797 3.008 1 29.84 358 ASN B O 1
ATOM 7226 N N . GLU B 1 359 ? 35.312 23.391 3.607 1 29.75 359 GLU B N 1
ATOM 7227 C CA . GLU B 1 359 ? 35.719 24.031 4.867 1 29.75 359 GLU B CA 1
ATOM 7228 C C . GLU B 1 359 ? 36.719 23.156 5.629 1 29.75 359 GLU B C 1
ATOM 7230 O O . GLU B 1 359 ? 36.719 21.938 5.473 1 29.75 359 GLU B O 1
ATOM 7235 N N . GLU B 1 360 ? 37.656 23.797 6.199 1 29.27 360 GLU B N 1
ATOM 7236 C CA . GLU B 1 360 ? 38.75 23.594 7.121 1 29.27 360 GLU B CA 1
ATOM 7237 C C . GLU B 1 360 ? 38.344 22.688 8.289 1 29.27 360 GLU B C 1
ATOM 7239 O O . GLU B 1 360 ? 37.156 22.578 8.594 1 29.27 360 GLU B O 1
ATOM 7244 N N . ASP B 1 361 ? 39.312 22.016 8.984 1 31.28 361 ASP B N 1
ATOM 7245 C CA . ASP B 1 361 ? 39.656 21.156 10.117 1 31.28 361 ASP B CA 1
ATOM 7246 C C . ASP B 1 361 ? 39 21.656 11.398 1 31.28 361 ASP B C 1
ATOM 7248 O O . ASP B 1 361 ? 39.656 22.25 12.258 1 31.28 361 ASP B O 1
ATOM 7252 N N . SER B 1 362 ? 37.875 22.375 11.398 1 34.03 362 SER B N 1
ATOM 7253 C CA . SER B 1 362 ? 37.594 22.906 12.727 1 34.03 362 SER B CA 1
ATOM 7254 C C . SER B 1 362 ? 37.25 21.797 13.711 1 34.03 362 SER B C 1
ATOM 7256 O O . SER B 1 362 ? 36.75 20.734 13.32 1 34.03 362 SER B O 1
ATOM 7258 N N . THR B 1 363 ? 37.875 21.781 14.852 1 36.88 363 THR B N 1
ATOM 7259 C CA . THR B 1 363 ? 37.781 20.969 16.062 1 36.88 363 THR B CA 1
ATOM 7260 C C . THR B 1 363 ? 36.312 20.766 16.484 1 36.88 363 THR B C 1
ATOM 7262 O O . THR B 1 363 ? 36.031 20.078 17.469 1 36.88 363 THR B O 1
ATOM 7265 N N . GLU B 1 364 ? 35.406 21.547 15.914 1 38.06 364 GLU B N 1
ATOM 7266 C CA . GLU B 1 364 ? 34.031 21.453 16.438 1 38.06 364 GLU B CA 1
ATOM 7267 C C . GLU B 1 364 ? 33.312 20.25 15.852 1 38.06 364 GLU B C 1
ATOM 7269 O O . GLU B 1 364 ? 33.719 19.703 14.82 1 38.06 364 GLU B O 1
ATOM 7274 N N . CYS B 1 365 ? 32.344 19.766 16.609 1 46.28 365 CYS B N 1
ATOM 7275 C CA . CYS B 1 365 ? 31.578 18.562 16.281 1 46.28 365 CYS B CA 1
ATOM 7276 C C . CYS B 1 365 ? 31.031 18.641 14.859 1 46.28 365 CYS B C 1
ATOM 7278 O O . CYS B 1 365 ? 30.406 19.625 14.484 1 46.28 365 CYS B O 1
ATOM 7280 N N . ARG B 1 366 ? 31.547 17.938 13.961 1 46.66 366 ARG B N 1
ATOM 7281 C CA . ARG B 1 366 ? 31.281 17.859 12.523 1 46.66 366 ARG B CA 1
ATOM 7282 C C . ARG B 1 366 ? 29.828 17.469 12.258 1 46.66 366 ARG B C 1
ATOM 7284 O O . ARG B 1 366 ? 29.484 17.031 11.156 1 46.66 366 ARG B O 1
ATOM 7291 N N . THR B 1 367 ? 29.062 17.656 13.352 1 44.97 367 THR B N 1
ATOM 7292 C CA . THR B 1 367 ? 27.688 17.203 13.203 1 44.97 367 THR B CA 1
ATOM 7293 C C . THR B 1 367 ? 26.766 18.359 12.805 1 44.97 367 THR B C 1
ATOM 7295 O O . THR B 1 367 ? 25.547 18.219 12.836 1 44.97 367 THR B O 1
ATOM 7298 N N . LEU B 1 368 ? 27.344 19.406 12.43 1 42.78 368 LEU B N 1
ATOM 7299 C CA . LEU B 1 368 ? 26.516 20.547 12.078 1 42.78 368 LEU B CA 1
ATOM 7300 C C . LEU B 1 368 ? 25.844 20.328 10.734 1 42.78 368 LEU B C 1
ATOM 7302 O O . LEU B 1 368 ? 26.5 20.266 9.695 1 42.78 368 LEU B O 1
ATOM 7306 N N . LYS B 1 369 ? 24.609 20.156 10.602 1 49.09 369 LYS B N 1
ATOM 7307 C CA . LYS B 1 369 ? 23.797 19.766 9.445 1 49.09 369 LYS B CA 1
ATOM 7308 C C . LYS B 1 369 ? 23.672 20.922 8.445 1 49.09 369 LYS B C 1
ATOM 7310 O O . LYS B 1 369 ? 23.328 20.703 7.285 1 49.09 369 LYS B O 1
ATOM 7315 N N . ALA B 1 370 ? 23.859 22.188 8.82 1 44.31 370 ALA B N 1
ATOM 7316 C CA . ALA B 1 370 ? 23.688 23.344 7.953 1 44.31 370 ALA B CA 1
ATOM 7317 C C . ALA B 1 370 ? 24.672 23.328 6.793 1 44.31 370 ALA B C 1
ATOM 7319 O O . ALA B 1 370 ? 24.453 23.969 5.766 1 44.31 370 ALA B O 1
ATOM 7320 N N . LYS B 1 371 ? 25.734 22.656 6.91 1 41.34 371 LYS B N 1
ATOM 7321 C CA . LYS B 1 371 ? 26.781 22.656 5.891 1 41.34 371 LYS B CA 1
ATOM 7322 C C . LYS B 1 371 ? 26.516 21.578 4.84 1 41.34 371 LYS B C 1
ATOM 7324 O O . LYS B 1 371 ? 27.312 21.391 3.926 1 41.34 371 LYS B O 1
ATOM 7329 N N . GLY B 1 372 ? 25.469 20.906 4.867 1 46.97 372 GLY B N 1
ATOM 7330 C CA . GLY B 1 372 ? 25.203 19.844 3.904 1 46.97 372 GLY B CA 1
ATOM 7331 C C . GLY B 1 372 ? 24.922 20.359 2.506 1 46.97 372 GLY B C 1
ATOM 7332 O O . GLY B 1 372 ? 24.625 21.547 2.326 1 46.97 372 GLY B O 1
ATOM 7333 N N . PRO B 1 373 ? 25.469 19.656 1.432 1 45.75 373 PRO B N 1
ATOM 7334 C CA . PRO B 1 373 ? 25.297 20.094 0.04 1 45.75 373 PRO B CA 1
ATOM 7335 C C . PRO B 1 373 ? 23.875 20.531 -0.272 1 45.75 373 PRO B C 1
ATOM 7337 O O . PRO B 1 373 ? 22.922 19.953 0.253 1 45.75 373 PRO B O 1
ATOM 7340 N N . LEU B 1 374 ? 23.859 21.875 -0.516 1 46.25 374 LEU B N 1
ATOM 7341 C CA . LEU B 1 374 ? 22.609 22.453 -1.014 1 46.25 374 LEU B CA 1
ATOM 7342 C C . LEU B 1 374 ? 22.016 21.562 -2.109 1 46.25 374 LEU B C 1
ATOM 7344 O O . LEU B 1 374 ? 22.656 21.328 -3.135 1 46.25 374 LEU B O 1
ATOM 7348 N N . LYS B 1 375 ? 21.453 20.578 -1.723 1 51.25 375 LYS B N 1
ATOM 7349 C CA . LYS B 1 375 ? 20.812 19.688 -2.684 1 51.25 375 LYS B CA 1
ATOM 7350 C C . LYS B 1 375 ? 19.953 20.469 -3.676 1 51.25 375 LYS B C 1
ATOM 7352 O O . LYS B 1 375 ? 19.594 21.625 -3.428 1 51.25 375 LYS B O 1
ATOM 7357 N N . LYS B 1 376 ? 19.453 19.734 -4.641 1 60.12 376 LYS B N 1
ATOM 7358 C CA . LYS B 1 376 ? 18.5 19.859 -5.742 1 60.12 376 LYS B CA 1
ATOM 7359 C C . LYS B 1 376 ? 17.219 20.547 -5.285 1 60.12 376 LYS B C 1
ATOM 7361 O O . LYS B 1 376 ? 16.953 20.641 -4.086 1 60.12 376 LYS B O 1
ATOM 7366 N N . CYS B 1 377 ? 16.453 21.359 -6.051 1 76.12 377 CYS B N 1
ATOM 7367 C CA . CYS B 1 377 ? 15.156 22.031 -6.066 1 76.12 377 CYS B CA 1
ATOM 7368 C C . CYS B 1 377 ? 14.102 21.188 -5.34 1 76.12 377 CYS B C 1
ATOM 7370 O O . CYS B 1 377 ? 13.023 20.938 -5.879 1 76.12 377 CYS B O 1
ATOM 7372 N N . LYS B 1 378 ? 14.656 20.719 -4.031 1 82.94 378 LYS B N 1
ATOM 7373 C CA . LYS B 1 378 ? 13.758 19.984 -3.137 1 82.94 378 LYS B CA 1
ATOM 7374 C C . LYS B 1 378 ? 13.828 20.547 -1.718 1 82.94 378 LYS B C 1
ATOM 7376 O O . LYS B 1 378 ? 14.805 21.203 -1.353 1 82.94 378 LYS B O 1
ATOM 7381 N N . THR B 1 379 ? 12.805 20.406 -0.936 1 84.94 379 THR B N 1
ATOM 7382 C CA . THR B 1 379 ? 12.867 20.719 0.487 1 84.94 379 THR B CA 1
ATOM 7383 C C . THR B 1 379 ? 13.914 19.859 1.186 1 84.94 379 THR B C 1
ATOM 7385 O O . THR B 1 379 ? 14.359 18.844 0.639 1 84.94 379 THR B O 1
ATOM 7388 N N . ALA B 1 380 ? 14.336 20.297 2.338 1 78.25 380 ALA B N 1
ATOM 7389 C CA . ALA B 1 380 ? 15.328 19.547 3.105 1 78.25 380 ALA B CA 1
ATOM 7390 C C . ALA B 1 380 ? 14.672 18.5 4 1 78.25 380 ALA B C 1
ATOM 7392 O O . ALA B 1 380 ? 15.305 17.969 4.902 1 78.25 380 ALA B O 1
ATOM 7393 N N . GLY B 1 381 ? 13.414 18.266 3.75 1 88.56 381 GLY B N 1
ATOM 7394 C CA . GLY B 1 381 ? 12.695 17.297 4.559 1 88.56 381 GLY B CA 1
ATOM 7395 C C . GLY B 1 381 ? 11.75 17.922 5.562 1 88.56 381 GLY B C 1
ATOM 7396 O O . GLY B 1 381 ? 11.148 18.969 5.281 1 88.56 381 GLY B O 1
ATOM 7397 N N . ILE B 1 382 ? 11.547 17.156 6.684 1 92.25 382 ILE B N 1
ATOM 7398 C CA . ILE B 1 382 ? 10.602 17.609 7.699 1 92.25 382 ILE B CA 1
ATOM 7399 C C . ILE B 1 382 ? 11.273 17.609 9.07 1 92.25 382 ILE B C 1
ATOM 7401 O O . ILE B 1 382 ? 12.141 16.781 9.336 1 92.25 382 ILE B O 1
ATOM 7405 N N . CYS B 1 383 ? 10.992 18.609 9.805 1 94.88 383 CYS B N 1
ATOM 7406 C CA . CYS B 1 383 ? 11.328 18.625 11.227 1 94.88 383 CYS B CA 1
ATOM 7407 C C . CYS B 1 383 ? 10.102 18.312 12.078 1 94.88 383 CYS B C 1
ATOM 7409 O O . CYS B 1 383 ? 9.078 18.984 11.984 1 94.88 383 CYS B O 1
ATOM 7411 N N . ALA B 1 384 ? 10.242 17.25 12.852 1 96.88 384 ALA B N 1
ATOM 7412 C CA . ALA B 1 384 ? 9.102 16.812 13.656 1 96.88 384 ALA B CA 1
ATOM 7413 C C . ALA B 1 384 ? 9.367 17 15.148 1 96.88 384 ALA B C 1
ATOM 7415 O O . ALA B 1 384 ? 10.516 16.906 15.594 1 96.88 384 ALA B O 1
ATOM 7416 N N . SER B 1 385 ? 8.398 17.359 15.805 1 98.31 385 SER B N 1
ATOM 7417 C CA . SER B 1 385 ? 8.359 17.375 17.266 1 98.31 385 SER B CA 1
ATOM 7418 C C . SER B 1 385 ? 7.441 16.281 17.797 1 98.31 385 SER B C 1
ATOM 7420 O O . SER B 1 385 ? 6.27 16.219 17.438 1 98.31 385 SER B O 1
ATOM 7422 N N . VAL B 1 386 ? 8.039 15.43 18.594 1 98.38 386 VAL B N 1
ATOM 7423 C CA . VAL B 1 386 ? 7.328 14.242 19.078 1 98.38 386 VAL B CA 1
ATOM 7424 C C . VAL B 1 386 ? 7.492 14.117 20.578 1 98.38 386 VAL B C 1
ATOM 7426 O O . VAL B 1 386 ? 8.594 14.289 21.109 1 98.38 386 VAL B O 1
ATOM 7429 N N . TYR B 1 387 ? 6.43 13.891 21.281 1 98.19 387 TYR B N 1
ATOM 7430 C CA . TYR B 1 387 ? 6.562 13.539 22.688 1 98.19 387 TYR B CA 1
ATOM 7431 C C . TYR B 1 387 ? 7.25 12.188 22.844 1 98.19 387 TYR B C 1
ATOM 7433 O O . TYR B 1 387 ? 7.207 11.344 21.953 1 98.19 387 TYR B O 1
ATOM 7441 N N . ASN B 1 388 ? 7.805 11.977 24.047 1 96.75 388 ASN B N 1
ATOM 7442 C CA . ASN B 1 388 ? 8.516 10.734 24.312 1 96.75 388 ASN B CA 1
ATOM 7443 C C . ASN B 1 388 ? 7.586 9.531 24.234 1 96.75 388 ASN B C 1
ATOM 7445 O O . ASN B 1 388 ? 8.039 8.391 24.094 1 96.75 388 ASN B O 1
ATOM 7449 N N . CYS B 1 389 ? 6.289 9.797 24.328 1 96.25 389 CYS B N 1
ATOM 7450 C CA . CYS B 1 389 ? 5.328 8.703 24.25 1 96.25 389 CYS B CA 1
ATOM 7451 C C . CYS B 1 389 ? 4.98 8.383 22.812 1 96.25 389 CYS B C 1
ATOM 7453 O O . CYS B 1 389 ? 4.172 7.488 22.547 1 96.25 389 CYS B O 1
ATOM 7455 N N . GLY B 1 390 ? 5.477 9.117 21.875 1 96.5 390 GLY B N 1
ATOM 7456 C CA . GLY B 1 390 ? 5.328 8.797 20.453 1 96.5 390 GLY B CA 1
ATOM 7457 C C . GLY B 1 390 ? 4.309 9.664 19.75 1 96.5 390 GLY B C 1
ATOM 7458 O O . GLY B 1 390 ? 4.109 9.539 18.547 1 96.5 390 GLY B O 1
ATOM 7459 N N . ILE B 1 391 ? 3.688 10.594 20.438 1 98.06 391 ILE B N 1
ATOM 7460 C CA . ILE B 1 391 ? 2.65 11.445 19.859 1 98.06 391 ILE B CA 1
ATOM 7461 C C . ILE B 1 391 ? 3.293 12.648 19.188 1 98.06 391 ILE B C 1
ATOM 7463 O O . ILE B 1 391 ? 4.07 13.383 19.797 1 98.06 391 ILE B O 1
ATOM 7467 N N . ILE B 1 392 ? 2.963 12.836 17.938 1 98.31 392 ILE B N 1
ATOM 7468 C CA . ILE B 1 392 ? 3.447 13.992 17.188 1 98.31 392 ILE B CA 1
ATOM 7469 C C . ILE B 1 392 ? 2.715 15.25 17.656 1 98.31 392 ILE B C 1
ATOM 7471 O O . ILE B 1 392 ? 1.483 15.281 17.703 1 98.31 392 ILE B O 1
ATOM 7475 N N . ASN B 1 393 ? 3.412 16.234 18.016 1 98.25 393 ASN B N 1
ATOM 7476 C CA . ASN B 1 393 ? 2.74 17.453 18.438 1 98.25 393 ASN B CA 1
ATOM 7477 C C . ASN B 1 393 ? 3.029 18.625 17.5 1 98.25 393 ASN B C 1
ATOM 7479 O O . ASN B 1 393 ? 2.484 19.719 17.672 1 98.25 393 ASN B O 1
ATOM 7483 N N . GLY B 1 394 ? 3.867 18.344 16.484 1 97.31 394 GLY B N 1
ATOM 7484 C CA . GLY B 1 394 ? 4.113 19.359 15.477 1 97.31 394 GLY B CA 1
ATOM 7485 C C . GLY B 1 394 ? 5.062 18.891 14.391 1 97.31 394 GLY B C 1
ATOM 7486 O O . GLY B 1 394 ? 5.902 18.016 14.617 1 97.31 394 GLY B O 1
ATOM 7487 N N . MET B 1 395 ? 4.883 19.516 13.25 1 95.94 395 MET B N 1
ATOM 7488 C CA . MET B 1 395 ? 5.777 19.266 12.117 1 95.94 395 MET B CA 1
ATOM 7489 C C . MET B 1 395 ? 5.93 20.5 11.25 1 95.94 395 MET B C 1
ATOM 7491 O O . MET B 1 395 ? 5.004 21.312 11.141 1 95.94 395 MET B O 1
ATOM 7495 N N . THR B 1 396 ? 7.117 20.625 10.703 1 94.44 396 THR B N 1
ATOM 7496 C CA . THR B 1 396 ? 7.352 21.719 9.773 1 94.44 396 THR B CA 1
ATOM 7497 C C . THR B 1 396 ? 8.312 21.281 8.664 1 94.44 396 THR B C 1
ATOM 7499 O O . THR B 1 396 ? 9.156 20.406 8.875 1 94.44 396 THR B O 1
ATOM 7502 N N . GLU B 1 397 ? 8.094 21.891 7.516 1 92.19 397 GLU B N 1
ATOM 7503 C CA . GLU B 1 397 ? 9.016 21.641 6.414 1 92.19 397 GLU B CA 1
ATOM 7504 C C . GLU B 1 397 ? 10.328 22.406 6.605 1 92.19 397 GLU B C 1
ATOM 7506 O O . GLU B 1 397 ? 10.328 23.531 7.121 1 92.19 397 GLU B O 1
ATOM 7511 N N . LEU B 1 398 ? 11.367 21.75 6.18 1 88.44 398 LEU B N 1
ATOM 7512 C CA . LEU B 1 398 ? 12.68 22.391 6.168 1 88.44 398 LEU B CA 1
ATOM 7513 C C . LEU B 1 398 ? 13.086 22.766 4.75 1 88.44 398 LEU B C 1
ATOM 7515 O O . LEU B 1 398 ? 12.828 22.016 3.803 1 88.44 398 LEU B O 1
ATOM 7519 N N . TYR B 1 399 ? 13.594 23.938 4.668 1 83.69 399 TYR B N 1
ATOM 7520 C CA . TYR B 1 399 ? 14.016 24.422 3.359 1 83.69 399 TYR B CA 1
ATOM 7521 C C . TYR B 1 399 ? 15.531 24.625 3.312 1 83.69 399 TYR B C 1
ATOM 7523 O O . TYR B 1 399 ? 16.109 25.219 4.23 1 83.69 399 TYR B O 1
ATOM 7531 N N . GLY B 1 400 ? 16.156 24.172 2.27 1 76.88 400 GLY B N 1
ATOM 7532 C CA . GLY B 1 400 ? 17.594 24.281 2.127 1 76.88 400 GLY B CA 1
ATOM 7533 C C . GLY B 1 400 ? 18.359 23.25 2.928 1 76.88 400 GLY B C 1
ATOM 7534 O O . GLY B 1 400 ? 18.859 22.266 2.369 1 76.88 400 GLY B O 1
ATOM 7535 N N . CYS B 1 401 ? 18.469 23.438 4.109 1 76.44 401 CYS B N 1
ATOM 7536 C CA . CYS B 1 401 ? 19.094 22.5 5.039 1 76.44 401 CYS B CA 1
ATOM 7537 C C . CYS B 1 401 ? 18.453 22.594 6.418 1 76.44 401 CYS B C 1
ATOM 7539 O O . CYS B 1 401 ? 17.609 23.438 6.66 1 76.44 401 CYS B O 1
ATOM 7541 N N . GLU B 1 402 ? 18.781 21.688 7.141 1 81.69 402 GLU B N 1
ATOM 7542 C CA . GLU B 1 402 ? 18.344 21.75 8.531 1 81.69 402 GLU B CA 1
ATOM 7543 C C . GLU B 1 402 ? 19.219 22.703 9.344 1 81.69 402 GLU B C 1
ATOM 7545 O O . GLU B 1 402 ? 20.125 22.266 10.055 1 81.69 402 GLU B O 1
ATOM 7550 N N . SER B 1 403 ? 18.844 23.922 9.344 1 83.62 403 SER B N 1
ATOM 7551 C CA . SER B 1 403 ? 19.625 24.938 10.047 1 83.62 403 SER B CA 1
ATOM 7552 C C . SER B 1 403 ? 19.141 25.141 11.469 1 83.62 403 SER B C 1
ATOM 7554 O O . SER B 1 403 ? 17.969 24.844 11.781 1 83.62 403 SER B O 1
ATOM 7556 N N . LEU B 1 404 ? 20.016 25.641 12.289 1 88.88 404 LEU B N 1
ATOM 7557 C CA . LEU B 1 404 ? 19.656 25.953 13.664 1 88.88 404 LEU B CA 1
ATOM 7558 C C . LEU B 1 404 ? 18.578 27.047 13.711 1 88.88 404 LEU B C 1
ATOM 7560 O O . LEU B 1 404 ? 17.719 27.031 14.594 1 88.88 404 LEU B O 1
ATOM 7564 N N . THR B 1 405 ? 18.641 27.859 12.727 1 88.81 405 THR B N 1
ATOM 7565 C CA . THR B 1 405 ? 17.672 28.938 12.648 1 88.81 405 THR B CA 1
ATOM 7566 C C . THR B 1 405 ? 16.25 28.391 12.469 1 88.81 405 THR B C 1
ATOM 7568 O O . THR B 1 405 ? 15.328 28.812 13.164 1 88.81 405 THR B O 1
ATOM 7571 N N . GLN B 1 406 ? 16.141 27.5 11.594 1 89.88 406 GLN B N 1
ATOM 7572 C CA . GLN B 1 406 ? 14.828 26.922 11.312 1 89.88 406 GLN B CA 1
ATOM 7573 C C . GLN B 1 406 ? 14.312 26.109 12.492 1 89.88 406 GLN B C 1
ATOM 7575 O O . GLN B 1 406 ? 13.133 26.172 12.828 1 89.88 406 GLN B O 1
ATOM 7580 N N . VAL B 1 407 ? 15.195 25.359 13.109 1 93.69 407 VAL B N 1
ATOM 7581 C CA . VAL B 1 407 ? 14.812 24.562 14.266 1 93.69 407 VAL B CA 1
ATOM 7582 C C . VAL B 1 407 ? 14.391 25.484 15.406 1 93.69 407 VAL B C 1
ATOM 7584 O O . VAL B 1 407 ? 13.391 25.219 16.078 1 93.69 407 VAL B O 1
ATOM 7587 N N . TYR B 1 408 ? 15.156 26.547 15.586 1 94.31 408 TYR B N 1
ATOM 7588 C CA . TYR B 1 408 ? 14.844 27.5 16.625 1 94.31 408 TYR B CA 1
ATOM 7589 C C . TYR B 1 408 ? 13.492 28.172 16.375 1 94.31 408 TYR B C 1
ATOM 7591 O O . TYR B 1 408 ? 12.688 28.312 17.297 1 94.31 408 TYR B O 1
ATOM 7599 N N . MET B 1 409 ? 13.25 28.562 15.188 1 94 409 MET B N 1
ATOM 7600 C CA . MET B 1 409 ? 11.977 29.188 14.844 1 94 409 MET B CA 1
ATOM 7601 C C . MET B 1 409 ? 10.82 28.219 15.102 1 94 409 MET B C 1
ATOM 7603 O O . MET B 1 409 ? 9.758 28.625 15.578 1 94 409 MET B O 1
ATOM 7607 N N . PHE B 1 410 ? 11.07 26.984 14.812 1 95.75 410 PHE B N 1
ATOM 7608 C CA . PHE B 1 410 ? 10.062 25.953 15.055 1 95.75 410 PHE B CA 1
ATOM 7609 C C . PHE B 1 410 ? 9.805 25.781 16.547 1 95.75 410 PHE B C 1
ATOM 7611 O O . PHE B 1 410 ? 8.656 25.672 16.969 1 95.75 410 PHE B O 1
ATOM 7618 N N . LEU B 1 411 ? 10.836 25.812 17.312 1 97.12 411 LEU B N 1
ATOM 7619 C CA . LEU B 1 411 ? 10.711 25.688 18.766 1 97.12 411 LEU B CA 1
ATOM 7620 C C . LEU B 1 411 ? 9.93 26.859 19.344 1 97.12 411 LEU B C 1
ATOM 7622 O O . LEU B 1 411 ? 9.109 26.688 20.25 1 97.12 411 LEU B O 1
ATOM 7626 N N . VAL B 1 412 ? 10.227 28 18.828 1 96.19 412 VAL B N 1
ATOM 7627 C CA . VAL B 1 412 ? 9.5 29.188 19.281 1 96.19 412 VAL B CA 1
ATOM 7628 C C . VAL B 1 412 ? 8.016 29.047 18.953 1 96.19 412 VAL B C 1
ATOM 7630 O O . VAL B 1 412 ? 7.156 29.344 19.781 1 96.19 412 VAL B O 1
ATOM 7633 N N . TRP B 1 413 ? 7.816 28.594 17.766 1 96.19 413 TRP B N 1
ATOM 7634 C CA . TRP B 1 413 ? 6.434 28.375 17.344 1 96.19 413 TRP B CA 1
ATOM 7635 C C . TRP B 1 413 ? 5.746 27.359 18.25 1 96.19 413 TRP B C 1
ATOM 7637 O O . TRP B 1 413 ? 4.602 27.578 18.672 1 96.19 413 TRP B O 1
ATOM 7647 N N . LEU B 1 414 ? 6.406 26.328 18.609 1 97.88 414 LEU B N 1
ATOM 7648 C CA . LEU B 1 414 ? 5.863 25.297 19.5 1 97.88 414 LEU B CA 1
ATOM 7649 C C . LEU B 1 414 ? 5.574 25.875 20.875 1 97.88 414 LEU B C 1
ATOM 7651 O O . LEU B 1 414 ? 4.535 25.578 21.484 1 97.88 414 LEU B O 1
ATOM 7655 N N . ALA B 1 415 ? 6.512 26.625 21.359 1 97.19 415 ALA B N 1
ATOM 7656 C CA . ALA B 1 415 ? 6.352 27.219 22.688 1 97.19 415 ALA B CA 1
ATOM 7657 C C . ALA B 1 415 ? 5.113 28.109 22.734 1 97.19 415 ALA B C 1
ATOM 7659 O O . ALA B 1 415 ? 4.449 28.203 23.766 1 97.19 415 ALA B O 1
ATOM 7660 N N . LYS B 1 416 ? 4.863 28.719 21.656 1 95.75 416 LYS B N 1
ATOM 7661 C CA . LYS B 1 416 ? 3.717 29.625 21.562 1 95.75 416 LYS B CA 1
ATOM 7662 C C . LYS B 1 416 ? 2.408 28.844 21.469 1 95.75 416 LYS B C 1
ATOM 7664 O O . LYS B 1 416 ? 1.396 29.25 22.047 1 95.75 416 LYS B O 1
ATOM 7669 N N . GLU B 1 417 ? 2.445 27.734 20.797 1 96 417 GLU B N 1
ATOM 7670 C CA . GLU B 1 417 ? 1.191 27.125 20.359 1 96 417 GLU B CA 1
ATOM 7671 C C . GLU B 1 417 ? 0.832 25.906 21.219 1 96 417 GLU B C 1
ATOM 7673 O O . GLU B 1 417 ? -0.347 25.594 21.391 1 96 417 GLU B O 1
ATOM 7678 N N . LEU B 1 418 ? 1.793 25.234 21.797 1 97.5 418 LEU B N 1
ATOM 7679 C CA . LEU B 1 418 ? 1.495 24.031 22.562 1 97.5 418 LEU B CA 1
ATOM 7680 C C . LEU B 1 418 ? 0.834 24.391 23.891 1 97.5 418 LEU B C 1
ATOM 7682 O O . LEU B 1 418 ? 1.229 25.359 24.547 1 97.5 418 LEU B O 1
ATOM 7686 N N . LEU B 1 419 ? -0.122 23.641 24.266 1 96.25 419 LEU B N 1
ATOM 7687 C CA . LEU B 1 419 ? -0.74 23.812 25.578 1 96.25 419 LEU B CA 1
ATOM 7688 C C . LEU B 1 419 ? 0.147 23.219 26.672 1 96.25 419 LEU B C 1
ATOM 7690 O O . LEU B 1 419 ? 0.119 23.688 27.828 1 96.25 419 LEU B O 1
ATOM 7694 N N . HIS B 1 420 ? 0.826 22.172 26.266 1 94.56 420 HIS B N 1
ATOM 7695 C CA . HIS B 1 420 ? 1.785 21.547 27.172 1 94.56 420 HIS B CA 1
ATOM 7696 C C . HIS B 1 420 ? 3.15 21.406 26.5 1 94.56 420 HIS B C 1
ATOM 7698 O O . HIS B 1 420 ? 3.311 20.609 25.578 1 94.56 420 HIS B O 1
ATOM 7704 N N . PHE B 1 421 ? 4.105 22.172 26.969 1 97 421 PHE B N 1
ATOM 7705 C CA . PHE B 1 421 ? 5.504 22.047 26.562 1 97 421 PHE B CA 1
ATOM 7706 C C . PHE B 1 421 ? 6.371 21.625 27.75 1 97 421 PHE B C 1
ATOM 7708 O O . PHE B 1 421 ? 6.617 22.422 28.656 1 97 421 PHE B O 1
ATOM 7715 N N . PRO B 1 422 ? 6.773 20.422 27.75 1 96.88 422 PRO B N 1
ATOM 7716 C CA . PRO B 1 422 ? 7.566 19.969 28.891 1 96.88 422 PRO B CA 1
ATOM 7717 C C . PRO B 1 422 ? 8.922 20.656 28.984 1 96.88 422 PRO B C 1
ATOM 7719 O O . PRO B 1 422 ? 9.367 21.281 28.016 1 96.88 422 PRO B O 1
ATOM 7722 N N . ASN B 1 423 ? 9.578 20.422 30.109 1 96.25 423 ASN B N 1
ATOM 7723 C CA . ASN B 1 423 ? 10.852 21.094 30.375 1 96.25 423 ASN B CA 1
ATOM 7724 C C . ASN B 1 423 ? 12.031 20.297 29.828 1 96.25 423 ASN B C 1
ATOM 7726 O O . ASN B 1 423 ? 13.164 20.781 29.828 1 96.25 423 ASN B O 1
ATOM 7730 N N . LEU B 1 424 ? 11.734 19.156 29.266 1 97.88 424 LEU B N 1
ATOM 7731 C CA . LEU B 1 424 ? 12.797 18.297 28.766 1 97.88 424 LEU B CA 1
ATOM 7732 C C . LEU B 1 424 ? 12.766 18.25 27.234 1 97.88 424 LEU B C 1
ATOM 7734 O O . LEU B 1 424 ? 11.711 18.031 26.641 1 97.88 424 LEU B O 1
ATOM 7738 N N . LEU B 1 425 ? 13.945 18.469 26.625 1 98.06 425 LEU B N 1
ATOM 7739 C CA . LEU B 1 425 ? 14.078 18.484 25.172 1 98.06 425 LEU B CA 1
ATOM 7740 C C . LEU B 1 425 ? 15.273 17.641 24.719 1 98.06 425 LEU B C 1
ATOM 7742 O O . LEU B 1 425 ? 16.359 17.766 25.281 1 98.06 425 LEU B O 1
ATOM 7746 N N . ALA B 1 426 ? 15.023 16.766 23.781 1 97.81 426 ALA B N 1
ATOM 7747 C CA . ALA B 1 426 ? 16.109 16.016 23.156 1 97.81 426 ALA B CA 1
ATOM 7748 C C . ALA B 1 426 ? 16.234 16.328 21.672 1 97.81 426 ALA B C 1
ATOM 7750 O O . ALA B 1 426 ? 15.219 16.469 20.984 1 97.81 426 ALA B O 1
ATOM 7751 N N . TYR B 1 427 ? 17.438 16.516 21.234 1 95.88 427 TYR B N 1
ATOM 7752 C CA . TYR B 1 427 ? 17.734 16.859 19.844 1 95.88 427 TYR B CA 1
ATOM 7753 C C . TYR B 1 427 ? 19.094 16.328 19.422 1 95.88 427 TYR B C 1
ATOM 7755 O O . TYR B 1 427 ? 20.047 16.344 20.219 1 95.88 427 TYR B O 1
ATOM 7763 N N . ASP B 1 428 ? 19.172 15.828 18.234 1 92.5 428 ASP B N 1
ATOM 7764 C CA . ASP B 1 428 ? 20.406 15.203 17.766 1 92.5 428 ASP B CA 1
ATOM 7765 C C . ASP B 1 428 ? 21.562 16.203 17.75 1 92.5 428 ASP B C 1
ATOM 7767 O O . ASP B 1 428 ? 22.703 15.836 18.016 1 92.5 428 ASP B O 1
ATOM 7771 N N . ASP B 1 429 ? 21.312 17.5 17.453 1 91.25 429 ASP B N 1
ATOM 7772 C CA . ASP B 1 429 ? 22.312 18.562 17.453 1 91.25 429 ASP B CA 1
ATOM 7773 C C . ASP B 1 429 ? 22.125 19.5 18.641 1 91.25 429 ASP B C 1
ATOM 7775 O O . ASP B 1 429 ? 22.172 20.719 18.484 1 91.25 429 ASP B O 1
ATOM 7779 N N . ALA B 1 430 ? 21.906 18.891 19.75 1 93.44 430 ALA B N 1
ATOM 7780 C CA . ALA B 1 430 ? 21.562 19.625 20.953 1 93.44 430 ALA B CA 1
ATOM 7781 C C . ALA B 1 430 ? 22.719 20.547 21.375 1 93.44 430 ALA B C 1
ATOM 7783 O O . ALA B 1 430 ? 22.484 21.609 21.953 1 93.44 430 ALA B O 1
ATOM 7784 N N . CYS B 1 431 ? 23.969 20.188 21.156 1 91.31 431 CYS B N 1
ATOM 7785 C CA . CYS B 1 431 ? 25.109 20.984 21.594 1 91.31 431 CYS B CA 1
ATOM 7786 C C . CYS B 1 431 ? 25.109 22.344 20.891 1 91.31 431 CYS B C 1
ATOM 7788 O O . CYS B 1 431 ? 25.266 23.375 21.547 1 91.31 431 CYS B O 1
ATOM 7790 N N . HIS B 1 432 ? 24.859 22.375 19.641 1 90.69 432 HIS B N 1
ATOM 7791 C CA . HIS B 1 432 ? 24.812 23.641 18.906 1 90.69 432 HIS B CA 1
ATOM 7792 C C . HIS B 1 432 ? 23.531 24.406 19.188 1 90.69 432 HIS B C 1
ATOM 7794 O O . HIS B 1 432 ? 23.547 25.641 19.281 1 90.69 432 HIS B O 1
ATOM 7800 N N . LEU B 1 433 ? 22.5 23.688 19.359 1 93.38 433 LEU B N 1
ATOM 7801 C CA . LEU B 1 433 ? 21.219 24.328 19.625 1 93.38 433 LEU B CA 1
ATOM 7802 C C . LEU B 1 433 ? 21.234 25.047 20.969 1 93.38 433 LEU B C 1
ATOM 7804 O O . LEU B 1 433 ? 20.75 26.172 21.094 1 93.38 433 LEU B O 1
ATOM 7808 N N . LYS B 1 434 ? 21.734 24.344 21.938 1 93.56 434 LYS B N 1
ATOM 7809 C CA . LYS B 1 434 ? 21.797 24.938 23.266 1 93.56 434 LYS B CA 1
ATOM 7810 C C . LYS B 1 434 ? 22.625 26.219 23.266 1 93.56 434 LYS B C 1
ATOM 7812 O O . LYS B 1 434 ? 22.219 27.234 23.844 1 93.56 434 LYS B O 1
ATOM 7817 N N . LYS B 1 435 ? 23.75 26.188 22.594 1 90.88 435 LYS B N 1
ATOM 7818 C CA . LYS B 1 435 ? 24.578 27.375 22.469 1 90.88 435 LYS B CA 1
ATOM 7819 C C . LYS B 1 435 ? 23.828 28.5 21.734 1 90.88 435 LYS B C 1
ATOM 7821 O O . LYS B 1 435 ? 23.969 29.672 22.094 1 90.88 435 LYS B O 1
ATOM 7826 N N . PHE B 1 436 ? 23.109 28.062 20.781 1 91.75 436 PHE B N 1
ATOM 7827 C CA . PHE B 1 436 ? 22.344 29 19.984 1 91.75 436 PHE B CA 1
ATOM 7828 C C . PHE B 1 436 ? 21.266 29.672 20.828 1 91.75 436 PHE B C 1
ATOM 7830 O O . PHE B 1 436 ? 21.062 30.891 20.734 1 91.75 436 PHE B O 1
ATOM 7837 N N . ILE B 1 437 ? 20.625 28.969 21.703 1 93.88 437 ILE B N 1
ATOM 7838 C CA . ILE B 1 437 ? 19.516 29.422 22.516 1 93.88 437 ILE B CA 1
ATOM 7839 C C . ILE B 1 437 ? 20.016 30.375 23.609 1 93.88 437 ILE B C 1
ATOM 7841 O O . ILE B 1 437 ? 19.406 31.406 23.859 1 93.88 437 ILE B O 1
ATOM 7845 N N . ILE B 1 438 ? 21.172 30.062 24.156 1 91.31 438 ILE B N 1
ATOM 7846 C CA . ILE B 1 438 ? 21.625 30.797 25.328 1 91.31 438 ILE B CA 1
ATOM 7847 C C . ILE B 1 438 ? 22.469 32 24.891 1 91.31 438 ILE B C 1
ATOM 7849 O O . ILE B 1 438 ? 23.016 32.719 25.734 1 91.31 438 ILE B O 1
ATOM 7853 N N . ASN B 1 439 ? 22.547 32.094 23.609 1 90.19 439 ASN B N 1
ATOM 7854 C CA . ASN B 1 439 ? 23.25 33.281 23.125 1 90.19 439 ASN B CA 1
ATOM 7855 C C . ASN B 1 439 ? 22.641 34.562 23.672 1 90.19 439 ASN B C 1
ATOM 7857 O O . ASN B 1 439 ? 21.438 34.781 23.531 1 90.19 439 ASN B O 1
ATOM 7861 N N . PRO B 1 440 ? 23.406 35.438 24.234 1 87.38 440 PRO B N 1
ATOM 7862 C CA . PRO B 1 440 ? 22.906 36.656 24.906 1 87.38 440 PRO B CA 1
ATOM 7863 C C . PRO B 1 440 ? 22.141 37.594 23.953 1 87.38 440 PRO B C 1
ATOM 7865 O O . PRO B 1 440 ? 21.266 38.312 24.391 1 87.38 440 PRO B O 1
ATOM 7868 N N . VAL B 1 441 ? 22.422 37.531 22.734 1 85.56 441 VAL B N 1
ATOM 7869 C CA . VAL B 1 441 ? 21.781 38.406 21.75 1 85.56 441 VAL B CA 1
ATOM 7870 C C . VAL B 1 441 ? 20.312 38 21.594 1 85.56 441 VAL B C 1
ATOM 7872 O O . VAL B 1 441 ? 19.453 38.844 21.312 1 85.56 441 VAL B O 1
ATOM 7875 N N . ARG B 1 442 ? 20.016 36.781 21.891 1 86.12 442 ARG B N 1
ATOM 7876 C CA . ARG B 1 442 ? 18.703 36.25 21.547 1 86.12 442 ARG B CA 1
ATOM 7877 C C . ARG B 1 442 ? 17.906 35.906 22.812 1 86.12 442 ARG B C 1
ATOM 7879 O O . ARG B 1 442 ? 16.672 35.906 22.797 1 86.12 442 ARG B O 1
ATOM 7886 N N . ILE B 1 443 ? 18.547 35.625 23.891 1 88.44 443 ILE B N 1
ATOM 7887 C CA . ILE B 1 443 ? 17.953 34.969 25.062 1 88.44 443 ILE B CA 1
ATOM 7888 C C . ILE B 1 443 ? 16.844 35.875 25.641 1 88.44 443 ILE B C 1
ATOM 7890 O O . ILE B 1 443 ? 15.836 35.375 26.141 1 88.44 443 ILE B O 1
ATOM 7894 N N . ASN B 1 444 ? 16.938 37.188 25.5 1 88.69 444 ASN B N 1
ATOM 7895 C CA . ASN B 1 444 ? 15.984 38.062 26.172 1 88.69 444 ASN B CA 1
ATOM 7896 C C . ASN B 1 444 ? 15.117 38.812 25.172 1 88.69 444 ASN B C 1
ATOM 7898 O O . ASN B 1 444 ? 14.516 39.844 25.5 1 88.69 444 ASN B O 1
ATOM 7902 N N . LYS B 1 445 ? 14.984 38.312 24.047 1 90.69 445 LYS B N 1
ATOM 7903 C CA . LYS B 1 445 ? 14.258 39 23 1 90.69 445 LYS B CA 1
ATOM 7904 C C . LYS B 1 445 ? 12.75 38.812 23.141 1 90.69 445 LYS B C 1
ATOM 7906 O O . LYS B 1 445 ? 11.969 39.625 22.656 1 90.69 445 LYS B O 1
ATOM 7911 N N . SER B 1 446 ? 12.32 37.719 23.703 1 93.06 446 SER B N 1
ATOM 7912 C CA . SER B 1 446 ? 10.906 37.406 23.922 1 93.06 446 SER B CA 1
ATOM 7913 C C . SER B 1 446 ? 10.703 36.469 25.109 1 93.06 446 SER B C 1
ATOM 7915 O O . SER B 1 446 ? 11.672 35.906 25.625 1 93.06 446 SER B O 1
ATOM 7917 N N . GLN B 1 447 ? 9.477 36.375 25.531 1 94 447 GLN B N 1
ATOM 7918 C CA . GLN B 1 447 ? 9.164 35.469 26.625 1 94 447 GLN B CA 1
ATOM 7919 C C . GLN B 1 447 ? 9.445 34 26.219 1 94 447 GLN B C 1
ATOM 7921 O O . GLN B 1 447 ? 9.82 33.188 27.047 1 94 447 GLN B O 1
ATOM 7926 N N . TYR B 1 448 ? 9.359 33.781 24.953 1 94.56 448 TYR B N 1
ATOM 7927 C CA . TYR B 1 448 ? 9.578 32.438 24.453 1 94.56 448 TYR B CA 1
ATOM 7928 C C . TYR B 1 448 ? 11.062 32.094 24.375 1 94.56 448 TYR B C 1
ATOM 7930 O O . TYR B 1 448 ? 11.469 30.969 24.641 1 94.56 448 TYR B O 1
ATOM 7938 N N . SER B 1 449 ? 11.852 33.062 23.953 1 94.25 449 SER B N 1
ATOM 7939 C CA . SER B 1 449 ? 13.297 32.875 23.984 1 94.25 449 SER B CA 1
ATOM 7940 C C . SER B 1 449 ? 13.789 32.594 25.406 1 94.25 449 SER B C 1
ATOM 7942 O O . SER B 1 449 ? 14.664 31.766 25.625 1 94.25 449 SER B O 1
ATOM 7944 N N . GLN B 1 450 ? 13.203 33.281 26.359 1 94.88 450 GLN B N 1
ATOM 7945 C CA . GLN B 1 450 ? 13.547 33.062 27.75 1 94.88 450 GLN B CA 1
ATOM 7946 C C . GLN B 1 450 ? 13.125 31.672 28.219 1 94.88 450 GLN B C 1
ATOM 7948 O O . GLN B 1 450 ? 13.883 31 28.922 1 94.88 450 GLN B O 1
ATOM 7953 N N . PHE B 1 451 ? 12 31.359 27.797 1 96 451 PHE B N 1
ATOM 7954 C CA . PHE B 1 451 ? 11.484 30.047 28.156 1 96 451 PHE B CA 1
ATOM 7955 C C . PHE B 1 451 ? 12.391 28.953 27.594 1 96 451 PHE B C 1
ATOM 7957 O O . PHE B 1 451 ? 12.758 28.016 28.312 1 96 451 PHE B O 1
ATOM 7964 N N . LEU B 1 452 ? 12.82 29.031 26.344 1 96.5 452 LEU B N 1
ATOM 7965 C CA . LEU B 1 452 ? 13.664 28.031 25.703 1 96.5 452 LEU B CA 1
ATOM 7966 C C . LEU B 1 452 ? 15.008 27.906 26.422 1 96.5 452 LEU B C 1
ATOM 7968 O O . LEU B 1 452 ? 15.578 26.828 26.5 1 96.5 452 LEU B O 1
ATOM 7972 N N . ALA B 1 453 ? 15.383 28.984 26.984 1 94.88 453 ALA B N 1
ATOM 7973 C CA . ALA B 1 453 ? 16.672 29.016 27.672 1 94.88 453 ALA B CA 1
ATOM 7974 C C . ALA B 1 453 ? 16.594 28.25 29 1 94.88 453 ALA B C 1
ATOM 7976 O O . ALA B 1 453 ? 17.625 27.859 29.547 1 94.88 453 ALA B O 1
ATOM 7977 N N . THR B 1 454 ? 15.43 28.031 29.5 1 95.31 454 THR B N 1
ATOM 7978 C CA . THR B 1 454 ? 15.266 27.344 30.766 1 95.31 454 THR B CA 1
ATOM 7979 C C . THR B 1 454 ? 15.188 25.828 30.578 1 95.31 454 THR B C 1
ATOM 7981 O O . THR B 1 454 ? 15.289 25.062 31.531 1 95.31 454 THR B O 1
ATOM 7984 N N . LEU B 1 455 ? 15.055 25.391 29.359 1 96.5 455 LEU B N 1
ATOM 7985 C CA . LEU B 1 455 ? 14.859 23.969 29.062 1 96.5 455 LEU B CA 1
ATOM 7986 C C . LEU B 1 455 ? 16.125 23.172 29.359 1 96.5 455 LEU B C 1
ATOM 7988 O O . LEU B 1 455 ? 17.234 23.688 29.203 1 96.5 455 LEU B O 1
ATOM 7992 N N . ARG B 1 456 ? 15.852 22 29.828 1 96.62 456 ARG B N 1
ATOM 7993 C CA . ARG B 1 456 ? 16.938 21.016 29.875 1 96.62 456 ARG B CA 1
ATOM 7994 C C . ARG B 1 456 ? 17.078 20.281 28.547 1 96.62 456 ARG B C 1
ATOM 7996 O O . ARG B 1 456 ? 16.156 19.562 28.125 1 96.62 456 ARG B O 1
ATOM 8003 N N . ILE B 1 457 ? 18.234 20.438 27.891 1 96.88 457 ILE B N 1
ATOM 8004 C CA . ILE B 1 457 ? 18.422 19.953 26.531 1 96.88 457 ILE B CA 1
ATOM 8005 C C . ILE B 1 457 ? 19.531 18.906 26.484 1 96.88 457 ILE B C 1
ATOM 8007 O O . ILE B 1 457 ? 20.609 19.141 27.016 1 96.88 457 ILE B O 1
ATOM 8011 N N . VAL B 1 458 ? 19.219 17.766 25.812 1 96.69 458 VAL B N 1
ATOM 8012 C CA . VAL B 1 458 ? 20.234 16.719 25.672 1 96.69 458 VAL B CA 1
ATOM 8013 C C . VAL B 1 458 ? 20.234 16.203 24.234 1 96.69 458 VAL B C 1
ATOM 8015 O O . VAL B 1 458 ? 19.312 16.469 23.469 1 96.69 458 VAL B O 1
ATOM 8018 N N . VAL B 1 459 ? 21.328 15.508 23.906 1 94.88 459 VAL B N 1
ATOM 8019 C CA . VAL B 1 459 ? 21.391 14.75 22.656 1 94.88 459 VAL B CA 1
ATOM 8020 C C . VAL B 1 459 ? 20.625 13.445 22.797 1 94.88 459 VAL B C 1
ATOM 8022 O O . VAL B 1 459 ? 20.609 12.836 23.875 1 94.88 459 VAL B O 1
ATOM 8025 N N . ASP B 1 460 ? 19.938 13.109 21.781 1 92.94 460 ASP B N 1
ATOM 8026 C CA . ASP B 1 460 ? 19.266 11.82 21.844 1 92.94 460 ASP B CA 1
ATOM 8027 C C . ASP B 1 460 ? 20.25 10.68 22.062 1 92.94 460 ASP B C 1
ATOM 8029 O O . ASP B 1 460 ? 21.406 10.773 21.641 1 92.94 460 ASP B O 1
ATOM 8033 N N . LYS B 1 461 ? 19.906 9.617 22.625 1 91.38 461 LYS B N 1
ATOM 8034 C CA . LYS B 1 461 ? 20.781 8.539 23.078 1 91.38 461 LYS B CA 1
ATOM 8035 C C . LYS B 1 461 ? 21.438 7.824 21.906 1 91.38 461 LYS B C 1
ATOM 8037 O O . LYS B 1 461 ? 22.609 7.477 21.969 1 91.38 461 LYS B O 1
ATOM 8042 N N . MET B 1 462 ? 20.734 7.629 20.891 1 87.44 462 MET B N 1
ATOM 8043 C CA . MET B 1 462 ? 21.234 6.871 19.734 1 87.44 462 MET B CA 1
ATOM 8044 C C . MET B 1 462 ? 22.406 7.574 19.094 1 87.44 462 MET B C 1
ATOM 8046 O O . MET B 1 462 ? 23.359 6.922 18.641 1 87.44 462 MET B O 1
ATOM 8050 N N . HIS B 1 463 ? 22.375 8.914 19.031 1 87.25 463 HIS B N 1
ATOM 8051 C CA . HIS B 1 463 ? 23.375 9.672 18.281 1 87.25 463 HIS B CA 1
ATOM 8052 C C . HIS B 1 463 ? 24.484 10.156 19.203 1 87.25 463 HIS B C 1
ATOM 8054 O O . HIS B 1 463 ? 25.5 10.68 18.734 1 87.25 463 HIS B O 1
ATOM 8060 N N . PHE B 1 464 ? 24.406 9.977 20.469 1 89.81 464 PHE B N 1
ATOM 8061 C CA . PHE B 1 464 ? 25.312 10.602 21.438 1 89.81 464 PHE B CA 1
ATOM 8062 C C . PHE B 1 464 ? 26.734 10.086 21.234 1 89.81 464 PHE B C 1
ATOM 8064 O O . PHE B 1 464 ? 27.688 10.828 21.438 1 89.81 464 PHE B O 1
ATOM 8071 N N . ALA B 1 465 ? 26.844 8.859 20.797 1 84.62 465 ALA B N 1
ATOM 8072 C CA . ALA B 1 465 ? 28.156 8.242 20.625 1 84.62 465 ALA B CA 1
ATOM 8073 C C . ALA B 1 465 ? 29.016 9.039 19.641 1 84.62 465 ALA B C 1
ATOM 8075 O O . ALA B 1 465 ? 30.234 9.102 19.781 1 84.62 465 ALA B O 1
ATOM 8076 N N . ASN B 1 466 ? 28.422 9.758 18.766 1 83.31 466 ASN B N 1
ATOM 8077 C CA . ASN B 1 466 ? 29.125 10.484 17.719 1 83.31 466 ASN B CA 1
ATOM 8078 C C . ASN B 1 466 ? 29.516 11.891 18.172 1 83.31 466 ASN B C 1
ATOM 8080 O O . ASN B 1 466 ? 30.281 12.578 17.484 1 83.31 466 ASN B O 1
ATOM 8084 N N . HIS B 1 467 ? 29.016 12.305 19.266 1 86.94 467 HIS B N 1
ATOM 8085 C CA . HIS B 1 467 ? 29.344 13.609 19.828 1 86.94 467 HIS B CA 1
ATOM 8086 C C . HIS B 1 467 ? 30.578 13.539 20.734 1 86.94 467 HIS B C 1
ATOM 8088 O O . HIS B 1 467 ? 30.453 13.32 21.938 1 86.94 467 HIS B O 1
ATOM 8094 N N . VAL B 1 468 ? 31.703 13.922 20.141 1 82.06 468 VAL B N 1
ATOM 8095 C CA . VAL B 1 468 ? 32.969 13.641 20.797 1 82.06 468 VAL B CA 1
ATOM 8096 C C . VAL B 1 468 ? 33.5 14.906 21.469 1 82.06 468 VAL B C 1
ATOM 8098 O O . VAL B 1 468 ? 34.375 14.844 22.328 1 82.06 468 VAL B O 1
ATOM 8101 N N . ASP B 1 469 ? 32.938 16.031 21.109 1 84.38 469 ASP B N 1
ATOM 8102 C CA . ASP B 1 469 ? 33.375 17.297 21.688 1 84.38 469 ASP B CA 1
ATOM 8103 C C . ASP B 1 469 ? 33.188 17.312 23.203 1 84.38 469 ASP B C 1
ATOM 8105 O O . ASP B 1 469 ? 32.156 16.828 23.703 1 84.38 469 ASP B O 1
ATOM 8109 N N . LYS B 1 470 ? 34.156 17.891 23.906 1 85.75 470 LYS B N 1
ATOM 8110 C CA . LYS B 1 470 ? 34.156 17.906 25.359 1 85.75 470 LYS B CA 1
ATOM 8111 C C . LYS B 1 470 ? 32.969 18.703 25.906 1 85.75 470 LYS B C 1
ATOM 8113 O O . LYS B 1 470 ? 32.312 18.312 26.875 1 85.75 470 LYS B O 1
ATOM 8118 N N . TRP B 1 471 ? 32.75 19.812 25.375 1 89.19 471 TRP B N 1
ATOM 8119 C CA . TRP B 1 471 ? 31.641 20.641 25.828 1 89.19 471 TRP B CA 1
ATOM 8120 C C . TRP B 1 471 ? 30.328 19.875 25.703 1 89.19 471 TRP B C 1
ATOM 8122 O O . TRP B 1 471 ? 29.484 19.922 26.594 1 89.19 471 TRP B O 1
ATOM 8132 N N . CYS B 1 472 ? 30.156 19.266 24.594 1 89.69 472 CYS B N 1
ATOM 8133 C CA . CYS B 1 472 ? 28.938 18.5 24.297 1 89.69 472 CYS B CA 1
ATOM 8134 C C . CYS B 1 472 ? 28.734 17.406 25.328 1 89.69 472 CYS B C 1
ATOM 8136 O O . CYS B 1 472 ? 27.656 17.266 25.891 1 89.69 472 CYS B O 1
ATOM 8138 N N . ARG B 1 473 ? 29.719 16.688 25.578 1 90.75 473 ARG B N 1
ATOM 8139 C CA . ARG B 1 473 ? 29.641 15.547 26.469 1 90.75 473 ARG B CA 1
ATOM 8140 C C . ARG B 1 473 ? 29.391 16 27.906 1 90.75 473 ARG B C 1
ATOM 8142 O O . ARG B 1 473 ? 28.734 15.281 28.688 1 90.75 473 ARG B O 1
ATOM 8149 N N . ARG B 1 474 ? 29.797 17.188 28.203 1 91.25 474 ARG B N 1
ATOM 8150 C CA . ARG B 1 474 ? 29.625 17.703 29.562 1 91.25 474 ARG B CA 1
ATOM 8151 C C . ARG B 1 474 ? 28.25 18.328 29.734 1 91.25 474 ARG B C 1
ATOM 8153 O O . ARG B 1 474 ? 27.656 18.234 30.812 1 91.25 474 ARG B O 1
ATOM 8160 N N . ASN B 1 475 ? 27.719 18.906 28.75 1 91.81 475 ASN B N 1
ATOM 8161 C CA . ASN B 1 475 ? 26.594 19.812 28.953 1 91.81 475 ASN B CA 1
ATOM 8162 C C . ASN B 1 475 ? 25.297 19.219 28.406 1 91.81 475 ASN B C 1
ATOM 8164 O O . ASN B 1 475 ? 24.203 19.656 28.766 1 91.81 475 ASN B O 1
ATOM 8168 N N . VAL B 1 476 ? 25.359 18.203 27.469 1 94.44 476 VAL B N 1
ATOM 8169 C CA . VAL B 1 476 ? 24.141 17.75 26.828 1 94.44 476 VAL B CA 1
ATOM 8170 C C . VAL B 1 476 ? 24.141 16.219 26.766 1 94.44 476 VAL B C 1
ATOM 8172 O O . VAL B 1 476 ? 23.656 15.633 25.797 1 94.44 476 VAL B O 1
ATOM 8175 N N . ASN B 1 477 ? 24.75 15.531 27.75 1 93.5 477 ASN B N 1
ATOM 8176 C CA . ASN B 1 477 ? 24.828 14.07 27.844 1 93.5 477 ASN B CA 1
ATOM 8177 C C . ASN B 1 477 ? 23.531 13.484 28.391 1 93.5 477 ASN B C 1
ATOM 8179 O O . ASN B 1 477 ? 23.203 13.68 29.562 1 93.5 477 ASN B O 1
ATOM 8183 N N . PRO B 1 478 ? 22.859 12.703 27.578 1 94.06 478 PRO B N 1
ATOM 8184 C CA . PRO B 1 478 ? 21.578 12.133 28.031 1 94.06 478 PRO B CA 1
ATOM 8185 C C . PRO B 1 478 ? 21.75 11.039 29.078 1 94.06 478 PRO B C 1
ATOM 8187 O O . PRO B 1 478 ? 20.812 10.742 29.828 1 94.06 478 PRO B O 1
ATOM 8190 N N . TYR B 1 479 ? 22.922 10.484 29.203 1 93.19 479 TYR B N 1
ATOM 8191 C CA . TYR B 1 479 ? 23.141 9.336 30.078 1 93.19 479 TYR B CA 1
ATOM 8192 C C . TYR B 1 479 ? 23.5 9.789 31.484 1 93.19 479 TYR B C 1
ATOM 8194 O O . TYR B 1 479 ? 23.375 9.016 32.438 1 93.19 479 TYR B O 1
ATOM 8202 N N . THR B 1 480 ? 23.938 10.938 31.625 1 92.5 480 THR B N 1
ATOM 8203 C CA . THR B 1 480 ? 24.312 11.414 32.938 1 92.5 480 THR B CA 1
ATOM 8204 C C . THR B 1 480 ? 23.203 12.281 33.531 1 92.5 480 THR B C 1
ATOM 8206 O O . THR B 1 480 ? 23.266 12.672 34.719 1 92.5 480 THR B O 1
ATOM 8209 N N . ASP B 1 481 ? 22.266 12.586 32.781 1 93.5 481 ASP B N 1
ATOM 8210 C CA . ASP B 1 481 ? 21.141 13.375 33.25 1 93.5 481 ASP B CA 1
ATOM 8211 C C . ASP B 1 481 ? 20 12.461 33.75 1 93.5 481 ASP B C 1
ATOM 8213 O O . ASP B 1 481 ? 19.281 11.875 32.938 1 93.5 481 ASP B O 1
ATOM 8217 N N . ASP B 1 482 ? 19.703 12.477 34.938 1 92.62 482 ASP B N 1
ATOM 8218 C CA . ASP B 1 482 ? 18.766 11.555 35.594 1 92.62 482 ASP B CA 1
ATOM 8219 C C . ASP B 1 482 ? 17.344 11.789 35.094 1 92.62 482 ASP B C 1
ATOM 8221 O O . ASP B 1 482 ? 16.516 10.867 35.094 1 92.62 482 ASP B O 1
ATOM 8225 N N . GLN B 1 483 ? 17.094 12.891 34.625 1 94.06 483 GLN B N 1
ATOM 8226 C CA . GLN B 1 483 ? 15.734 13.203 34.219 1 94.06 483 GLN B CA 1
ATOM 8227 C C . GLN B 1 483 ? 15.398 12.492 32.906 1 94.06 483 GLN B C 1
ATOM 8229 O O . GLN B 1 483 ? 14.227 12.344 32.531 1 94.06 483 GLN B O 1
ATOM 8234 N N . PHE B 1 484 ? 16.422 12 32.219 1 95.62 484 PHE B N 1
ATOM 8235 C CA . PHE B 1 484 ? 16.203 11.375 30.906 1 95.62 484 PHE B CA 1
ATOM 8236 C C . PHE B 1 484 ? 16.328 9.867 31 1 95.62 484 PHE B C 1
ATOM 8238 O O . PHE B 1 484 ? 16.328 9.164 29.984 1 95.62 484 PHE B O 1
ATOM 8245 N N . ASN B 1 485 ? 16.406 9.297 32.188 1 91.81 485 ASN B N 1
ATOM 8246 C CA . ASN B 1 485 ? 16.656 7.871 32.344 1 91.81 485 ASN B CA 1
ATOM 8247 C C . ASN B 1 485 ? 15.547 7.035 31.719 1 91.81 485 ASN B C 1
ATOM 8249 O O . ASN B 1 485 ? 15.82 6.082 30.984 1 91.81 485 ASN B O 1
ATOM 8253 N N . ASN B 1 486 ? 14.367 7.324 31.875 1 90.75 486 ASN B N 1
ATOM 8254 C CA . ASN B 1 486 ? 13.266 6.512 31.375 1 90.75 486 ASN B CA 1
ATOM 8255 C C . ASN B 1 486 ? 12.547 7.195 30.219 1 90.75 486 ASN B C 1
ATOM 8257 O O . ASN B 1 486 ? 11.383 6.891 29.922 1 90.75 486 ASN B O 1
ATOM 8261 N N . ILE B 1 487 ? 13.32 8.039 29.594 1 94.88 487 ILE B N 1
ATOM 8262 C CA . ILE B 1 487 ? 12.703 8.789 28.5 1 94.88 487 ILE B CA 1
ATOM 8263 C C . ILE B 1 487 ? 13.125 8.188 27.156 1 94.88 487 ILE B C 1
ATOM 8265 O O . ILE B 1 487 ? 14.305 7.945 26.922 1 94.88 487 ILE B O 1
ATOM 8269 N N . ASN B 1 488 ? 12.156 7.879 26.328 1 94.56 488 ASN B N 1
ATOM 8270 C CA . ASN B 1 488 ? 12.422 7.465 24.953 1 94.56 488 ASN B CA 1
ATOM 8271 C C . ASN B 1 488 ? 12.891 8.641 24.094 1 94.56 488 ASN B C 1
ATOM 8273 O O . ASN B 1 488 ? 12.078 9.359 23.516 1 94.56 488 ASN B O 1
ATOM 8277 N N . THR B 1 489 ? 14.211 8.742 23.922 1 95.31 489 THR B N 1
ATOM 8278 C CA . THR B 1 489 ? 14.758 9.867 23.172 1 95.31 489 THR B CA 1
ATOM 8279 C C . THR B 1 489 ? 14.82 9.531 21.672 1 95.31 489 THR B C 1
ATOM 8281 O O . THR B 1 489 ? 15.305 10.336 20.875 1 95.31 489 THR B O 1
ATOM 8284 N N . GLU B 1 490 ? 14.289 8.32 21.297 1 93.25 490 GLU B N 1
ATOM 8285 C CA . GLU B 1 490 ? 14.328 7.898 19.891 1 93.25 490 GLU B CA 1
ATOM 8286 C C . GLU B 1 490 ? 12.945 7.984 19.25 1 93.25 490 GLU B C 1
ATOM 8288 O O . GLU B 1 490 ? 12.703 7.371 18.219 1 93.25 490 GLU B O 1
ATOM 8293 N N . ALA B 1 491 ? 12.047 8.734 19.844 1 95.19 491 ALA B N 1
ATOM 8294 C CA . ALA B 1 491 ? 10.664 8.812 19.375 1 95.19 491 ALA B CA 1
ATOM 8295 C C . ALA B 1 491 ? 10.594 9.359 17.953 1 95.19 491 ALA B C 1
ATOM 8297 O O . ALA B 1 491 ? 9.773 8.906 17.141 1 95.19 491 ALA B O 1
ATOM 8298 N N . CYS B 1 492 ? 11.453 10.281 17.594 1 95.06 492 CYS B N 1
ATOM 8299 C CA . CYS B 1 492 ? 11.445 10.844 16.25 1 95.06 492 CYS B CA 1
ATOM 8300 C C . CYS B 1 492 ? 11.906 9.812 15.227 1 95.06 492 CYS B C 1
ATOM 8302 O O . CYS B 1 492 ? 11.352 9.727 14.125 1 95.06 492 CYS B O 1
ATOM 8304 N N . GLU B 1 493 ? 12.906 9.078 15.586 1 91.06 493 GLU B N 1
ATOM 8305 C CA . GLU B 1 493 ? 13.391 8.031 14.695 1 91.06 493 GLU B CA 1
ATOM 8306 C C . GLU B 1 493 ? 12.297 7.008 14.398 1 91.06 493 GLU B C 1
ATOM 8308 O O . GLU B 1 493 ? 12.156 6.551 13.266 1 91.06 493 GLU B O 1
ATOM 8313 N N . GLN B 1 494 ? 11.586 6.691 15.414 1 90.62 494 GLN B N 1
ATOM 8314 C CA . GLN B 1 494 ? 10.461 5.773 15.25 1 90.62 494 GLN B CA 1
ATOM 8315 C C . GLN B 1 494 ? 9.391 6.375 14.352 1 90.62 494 GLN B C 1
ATOM 8317 O O . GLN B 1 494 ? 8.836 5.684 13.492 1 90.62 494 GLN B O 1
ATOM 8322 N N . THR B 1 495 ? 9.148 7.602 14.5 1 93.44 495 THR B N 1
ATOM 8323 C CA . THR B 1 495 ? 8.172 8.32 13.695 1 93.44 495 THR B CA 1
ATOM 8324 C C . THR B 1 495 ? 8.633 8.422 12.242 1 93.44 495 THR B C 1
ATOM 8326 O O . THR B 1 495 ? 7.832 8.289 11.32 1 93.44 495 THR B O 1
ATOM 8329 N N . PHE B 1 496 ? 9.898 8.633 12.062 1 92.19 496 PHE B N 1
ATOM 8330 C CA . PHE B 1 496 ? 10.438 8.836 10.719 1 92.19 496 PHE B CA 1
ATOM 8331 C C . PHE B 1 496 ? 10.414 7.539 9.922 1 92.19 496 PHE B C 1
ATOM 8333 O O . PHE B 1 496 ? 10.383 7.562 8.695 1 92.19 496 PHE B O 1
ATOM 8340 N N . GLN B 1 497 ? 10.445 6.418 10.602 1 87.94 497 GLN B N 1
ATOM 8341 C CA . GLN B 1 497 ? 10.242 5.156 9.898 1 87.94 497 GLN B CA 1
ATOM 8342 C C . GLN B 1 497 ? 8.898 5.141 9.18 1 87.94 497 GLN B C 1
ATOM 8344 O O . GLN B 1 497 ? 8.773 4.59 8.086 1 87.94 497 GLN B O 1
ATOM 8349 N N . PHE B 1 498 ? 8.008 5.746 9.82 1 89.5 498 PHE B N 1
ATOM 8350 C CA . PHE B 1 498 ? 6.672 5.867 9.25 1 89.5 498 PHE B CA 1
ATOM 8351 C C . PHE B 1 498 ? 6.652 6.887 8.117 1 89.5 498 PHE B C 1
ATOM 8353 O O . PHE B 1 498 ? 6.117 6.613 7.043 1 89.5 498 PHE B O 1
ATOM 8360 N N . VAL B 1 499 ? 7.285 7.984 8.25 1 90.06 499 VAL B N 1
ATOM 8361 C CA . VAL B 1 499 ? 7.258 9.078 7.285 1 90.06 499 VAL B CA 1
ATOM 8362 C C . VAL B 1 499 ? 8.016 8.68 6.023 1 90.06 499 VAL B C 1
ATOM 8364 O O . VAL B 1 499 ? 7.633 9.062 4.914 1 90.06 499 VAL B O 1
ATOM 8367 N N . ALA B 1 500 ? 8.984 7.918 6.227 1 88.06 500 ALA B N 1
ATOM 8368 C CA . ALA B 1 500 ? 9.852 7.512 5.125 1 88.06 500 ALA B CA 1
ATOM 8369 C C . ALA B 1 500 ? 9.078 6.711 4.086 1 88.06 500 ALA B C 1
ATOM 8371 O O . ALA B 1 500 ? 9.445 6.695 2.906 1 88.06 500 ALA B O 1
ATOM 8372 N N . LYS B 1 501 ? 8.031 6.168 4.473 1 88.12 501 LYS B N 1
ATOM 8373 C CA . LYS B 1 501 ? 7.227 5.355 3.562 1 88.12 501 LYS B CA 1
ATOM 8374 C C . LYS B 1 501 ? 6.574 6.223 2.486 1 88.12 501 LYS B C 1
ATOM 8376 O O . LYS B 1 501 ? 6.141 5.711 1.452 1 88.12 501 LYS B O 1
ATOM 8381 N N . TYR B 1 502 ? 6.535 7.469 2.691 1 90.31 502 TYR B N 1
ATOM 8382 C CA . TYR B 1 502 ? 5.777 8.344 1.805 1 90.31 502 TYR B CA 1
ATOM 8383 C C . TYR B 1 502 ? 6.707 9.203 0.957 1 90.31 502 TYR B C 1
ATOM 8385 O O . TYR B 1 502 ? 6.273 10.172 0.329 1 90.31 502 TYR B O 1
ATOM 8393 N N . LYS B 1 503 ? 7.945 8.852 0.926 1 85.62 503 LYS B N 1
ATOM 8394 C CA . LYS B 1 503 ? 8.953 9.648 0.234 1 85.62 503 LYS B CA 1
ATOM 8395 C C . LYS B 1 503 ? 8.609 9.82 -1.24 1 85.62 503 LYS B C 1
ATOM 8397 O O . LYS B 1 503 ? 8.812 10.891 -1.811 1 85.62 503 LYS B O 1
ATOM 8402 N N . TYR B 1 504 ? 8.016 8.859 -1.882 1 82.62 504 TYR B N 1
ATOM 8403 C CA . TYR B 1 504 ? 7.711 8.93 -3.307 1 82.62 504 TYR B CA 1
ATOM 8404 C C . TYR B 1 504 ? 6.352 9.578 -3.545 1 82.62 504 TYR B C 1
ATOM 8406 O O . TYR B 1 504 ? 6.145 10.242 -4.566 1 82.62 504 TYR B O 1
ATOM 8414 N N . THR B 1 505 ? 5.535 9.438 -2.592 1 88.06 505 THR B N 1
ATOM 8415 C CA . THR B 1 505 ? 4.172 9.938 -2.73 1 88.06 505 THR B CA 1
ATOM 8416 C C . THR B 1 505 ? 4.148 11.461 -2.615 1 88.06 505 THR B C 1
ATOM 8418 O O . THR B 1 505 ? 3.34 12.125 -3.271 1 88.06 505 THR B O 1
ATOM 8421 N N . THR B 1 506 ? 5.07 12.016 -1.856 1 91.12 506 THR B N 1
ATOM 8422 C CA . THR B 1 506 ? 4.98 13.43 -1.529 1 91.12 506 THR B CA 1
ATOM 8423 C C . THR B 1 506 ? 5.855 14.258 -2.463 1 91.12 506 THR B C 1
ATOM 8425 O O . THR B 1 506 ? 5.727 15.484 -2.52 1 91.12 506 THR B O 1
ATOM 8428 N N . LYS B 1 507 ? 6.621 13.656 -3.279 1 86.88 507 LYS B N 1
ATOM 8429 C CA . LYS B 1 507 ? 7.68 14.297 -4.055 1 86.88 507 LYS B CA 1
ATOM 8430 C C . LYS B 1 507 ? 7.113 15.406 -4.941 1 86.88 507 LYS B C 1
ATOM 8432 O O . LYS B 1 507 ? 7.754 16.438 -5.133 1 86.88 507 LYS B O 1
ATOM 8437 N N . HIS B 1 508 ? 5.879 15.25 -5.414 1 86.06 508 HIS B N 1
ATOM 8438 C CA . HIS B 1 508 ? 5.363 16.188 -6.402 1 86.06 508 HIS B CA 1
ATOM 8439 C C . HIS B 1 508 ? 4.137 16.938 -5.871 1 86.06 508 HIS B C 1
ATOM 8441 O O . HIS B 1 508 ? 3.334 17.453 -6.648 1 86.06 508 HIS B O 1
ATOM 8447 N N . MET B 1 509 ? 4.059 17.047 -4.609 1 91.44 509 MET B N 1
ATOM 8448 C CA . MET B 1 509 ? 2.918 17.734 -4.023 1 91.44 509 MET B CA 1
ATOM 8449 C C . MET B 1 509 ? 3.205 19.234 -3.873 1 91.44 509 MET B C 1
ATOM 8451 O O . MET B 1 509 ? 4.34 19.625 -3.604 1 91.44 509 MET B O 1
ATOM 8455 N N . SER B 1 510 ? 2.186 19.969 -4.086 1 91.81 510 SER B N 1
ATOM 8456 C CA . SER B 1 510 ? 2.287 21.391 -3.781 1 91.81 510 SER B CA 1
ATOM 8457 C C . SER B 1 510 ? 2.324 21.641 -2.275 1 91.81 510 SER B C 1
ATOM 8459 O O . SER B 1 510 ? 2.062 20.719 -1.488 1 91.81 510 SER B O 1
ATOM 8461 N N . HIS B 1 511 ? 2.672 22.906 -1.92 1 92.81 511 HIS B N 1
ATOM 8462 C CA . HIS B 1 511 ? 2.881 23.25 -0.517 1 92.81 511 HIS B CA 1
ATOM 8463 C C . HIS B 1 511 ? 1.636 22.953 0.312 1 92.81 511 HIS B C 1
ATOM 8465 O O . HIS B 1 511 ? 1.716 22.281 1.344 1 92.81 511 HIS B O 1
ATOM 8471 N N . GLY B 1 512 ? 0.575 23.469 -0.134 1 95 512 GLY B N 1
ATOM 8472 C CA . GLY B 1 512 ? -0.666 23.281 0.601 1 95 512 GLY B CA 1
ATOM 8473 C C . GLY B 1 512 ? -1.096 21.828 0.691 1 95 512 GLY B C 1
ATOM 8474 O O . GLY B 1 512 ? -1.447 21.344 1.77 1 95 512 GLY B O 1
ATOM 8475 N N . LYS B 1 513 ? -1.075 21.156 -0.401 1 95.56 513 LYS B N 1
ATOM 8476 C CA . LYS B 1 513 ? -1.481 19.75 -0.452 1 95.56 513 LYS B CA 1
ATOM 8477 C C . LYS B 1 513 ? -0.554 18.875 0.391 1 95.56 513 LYS B C 1
ATOM 8479 O O . LYS B 1 513 ? -1.01 17.969 1.08 1 95.56 513 LYS B O 1
ATOM 8484 N N . TYR B 1 514 ? 0.687 19.203 0.337 1 95.56 514 TYR B N 1
ATOM 8485 C CA . TYR B 1 514 ? 1.671 18.469 1.124 1 95.56 514 TYR B CA 1
ATOM 8486 C C . TYR B 1 514 ? 1.362 18.562 2.613 1 95.56 514 TYR B C 1
ATOM 8488 O O . TYR B 1 514 ? 1.344 17.547 3.316 1 95.56 514 TYR B O 1
ATOM 8496 N N . ASN B 1 515 ? 1.127 19.703 3.016 1 96.38 515 ASN B N 1
ATOM 8497 C CA . ASN B 1 515 ? 0.921 19.938 4.441 1 96.38 515 ASN B CA 1
ATOM 8498 C C . ASN B 1 515 ? -0.379 19.312 4.93 1 96.38 515 ASN B C 1
ATOM 8500 O O . ASN B 1 515 ? -0.427 18.75 6.023 1 96.38 515 ASN B O 1
ATOM 8504 N N . LEU B 1 516 ? -1.396 19.406 4.141 1 97.75 516 LEU B N 1
ATOM 8505 C CA . LEU B 1 516 ? -2.639 18.75 4.539 1 97.75 516 LEU B CA 1
ATOM 8506 C C . LEU B 1 516 ? -2.465 17.234 4.602 1 97.75 516 LEU B C 1
ATOM 8508 O O . LEU B 1 516 ? -2.984 16.578 5.508 1 97.75 516 LEU B O 1
ATOM 8512 N N . PHE B 1 517 ? -1.802 16.734 3.617 1 97.19 517 PHE B N 1
ATOM 8513 C CA . PHE B 1 517 ? -1.537 15.305 3.545 1 97.19 517 PHE B CA 1
ATOM 8514 C C . PHE B 1 517 ? -0.779 14.828 4.777 1 97.19 517 PHE B C 1
ATOM 8516 O O . PHE B 1 517 ? -1.187 13.867 5.43 1 97.19 517 PHE B O 1
ATOM 8523 N N . MET B 1 518 ? 0.241 15.508 5.117 1 96 518 MET B N 1
ATOM 8524 C CA . MET B 1 518 ? 1.064 15.141 6.266 1 96 518 MET B CA 1
ATOM 8525 C C . MET B 1 518 ? 0.292 15.312 7.566 1 96 518 MET B C 1
ATOM 8527 O O . MET B 1 518 ? 0.464 14.531 8.508 1 96 518 MET B O 1
ATOM 8531 N N . LEU B 1 519 ? -0.451 16.312 7.59 1 97.81 519 LEU B N 1
ATOM 8532 C CA . LEU B 1 519 ? -1.262 16.562 8.773 1 97.81 519 LEU B CA 1
ATOM 8533 C C . LEU B 1 519 ? -2.25 15.414 9 1 97.81 519 LEU B C 1
ATOM 8535 O O . LEU B 1 519 ? -2.383 14.914 10.125 1 97.81 519 LEU B O 1
ATOM 8539 N N . LYS B 1 520 ? -2.926 15.055 7.98 1 97.81 520 LYS B N 1
ATOM 8540 C CA . LYS B 1 520 ? -3.895 13.969 8.078 1 97.81 520 LYS B CA 1
ATOM 8541 C C . LYS B 1 520 ? -3.219 12.664 8.508 1 97.81 520 LYS B C 1
ATOM 8543 O O . LYS B 1 520 ? -3.732 11.945 9.359 1 97.81 520 LYS B O 1
ATOM 8548 N N . LEU B 1 521 ? -2.125 12.383 7.895 1 96.75 521 LEU B N 1
ATOM 8549 C CA . LEU B 1 521 ? -1.376 11.188 8.266 1 96.75 521 LEU B CA 1
ATOM 8550 C C . LEU B 1 521 ? -0.938 11.25 9.727 1 96.75 521 LEU B C 1
ATOM 8552 O O . LEU B 1 521 ? -0.987 10.242 10.43 1 96.75 521 LEU B O 1
ATOM 8556 N N . SER B 1 522 ? -0.504 12.445 10.148 1 97.5 522 SER B N 1
ATOM 8557 C CA . SER B 1 522 ? -0.091 12.625 11.531 1 97.5 522 SER B CA 1
ATOM 8558 C C . SER B 1 522 ? -1.256 12.398 12.492 1 97.5 522 SER B C 1
ATOM 8560 O O . SER B 1 522 ? -1.081 11.82 13.562 1 97.5 522 SER B O 1
ATOM 8562 N N . GLU B 1 523 ? -2.412 12.859 12.086 1 97.5 523 GLU B N 1
ATOM 8563 C CA . GLU B 1 523 ? -3.611 12.625 12.883 1 97.5 523 GLU B CA 1
ATOM 8564 C C . GLU B 1 523 ? -3.865 11.133 13.055 1 97.5 523 GLU B C 1
ATOM 8566 O O . GLU B 1 523 ? -4.137 10.672 14.172 1 97.5 523 GLU B O 1
ATOM 8571 N N . MET B 1 524 ? -3.82 10.469 12.016 1 96.06 524 MET B N 1
ATOM 8572 C CA . MET B 1 524 ? -4.09 9.031 12.047 1 96.06 524 MET B CA 1
ATOM 8573 C C . MET B 1 524 ? -3.002 8.289 12.82 1 96.06 524 MET B C 1
ATOM 8575 O O . MET B 1 524 ? -3.293 7.367 13.578 1 96.06 524 MET B O 1
ATOM 8579 N N . PHE B 1 525 ? -1.805 8.68 12.617 1 96.62 525 PHE B N 1
ATOM 8580 C CA . PHE B 1 525 ? -0.678 8.102 13.344 1 96.62 525 PHE B CA 1
ATOM 8581 C C . PHE B 1 525 ? -0.857 8.266 14.852 1 96.62 525 PHE B C 1
ATOM 8583 O O . PHE B 1 525 ? -0.667 7.32 15.609 1 96.62 525 PHE B O 1
ATOM 8590 N N . ASN B 1 526 ? -1.163 9.508 15.266 1 96.94 526 ASN B N 1
ATOM 8591 C CA . ASN B 1 526 ? -1.354 9.797 16.688 1 96.94 526 ASN B CA 1
ATOM 8592 C C . ASN B 1 526 ? -2.488 8.969 17.281 1 96.94 526 ASN B C 1
ATOM 8594 O O . ASN B 1 526 ? -2.385 8.484 18.406 1 96.94 526 ASN B O 1
ATOM 8598 N N . MET B 1 527 ? -3.531 8.82 16.516 1 94.5 527 MET B N 1
ATOM 8599 C CA . MET B 1 527 ? -4.648 8.016 17 1 94.5 527 MET B CA 1
ATOM 8600 C C . MET B 1 527 ? -4.223 6.566 17.219 1 94.5 527 MET B C 1
ATOM 8602 O O . MET B 1 527 ? -4.59 5.945 18.203 1 94.5 527 MET B O 1
ATOM 8606 N N . ASP B 1 528 ? -3.529 6.055 16.281 1 92.88 528 ASP B N 1
ATOM 8607 C CA . ASP B 1 528 ? -2.992 4.703 16.391 1 92.88 528 ASP B CA 1
ATOM 8608 C C . ASP B 1 528 ? -2.072 4.566 17.594 1 92.88 528 ASP B C 1
ATOM 8610 O O . ASP B 1 528 ? -2.16 3.586 18.344 1 92.88 528 ASP B O 1
ATOM 8614 N N . ARG B 1 529 ? -1.198 5.559 17.75 1 92.94 529 ARG B N 1
ATOM 8615 C CA . ARG B 1 529 ? -0.247 5.555 18.859 1 92.94 529 ARG B CA 1
ATOM 8616 C C . ARG B 1 529 ? -0.967 5.637 20.203 1 92.94 529 ARG B C 1
ATOM 8618 O O . ARG B 1 529 ? -0.559 4.996 21.172 1 92.94 529 ARG B O 1
ATOM 8625 N N . LEU B 1 530 ? -1.934 6.414 20.219 1 92.69 530 LEU B N 1
ATOM 8626 C CA . LEU B 1 530 ? -2.717 6.562 21.438 1 92.69 530 LEU B CA 1
ATOM 8627 C C . LEU B 1 530 ? -3.318 5.227 21.859 1 92.69 530 LEU B C 1
ATOM 8629 O O . LEU B 1 530 ? -3.307 4.887 23.047 1 92.69 530 LEU B O 1
ATOM 8633 N N . VAL B 1 531 ? -3.842 4.496 20.938 1 88.81 531 VAL B N 1
ATOM 8634 C CA . VAL B 1 531 ? -4.441 3.197 21.219 1 88.81 531 VAL B CA 1
ATOM 8635 C C . VAL B 1 531 ? -3.367 2.217 21.688 1 88.81 531 VAL B C 1
ATOM 8637 O O . VAL B 1 531 ? -3.576 1.461 22.641 1 88.81 531 VAL B O 1
ATOM 8640 N N . ARG B 1 532 ? -2.215 2.227 21.094 1 87 532 ARG B N 1
ATOM 8641 C CA . ARG B 1 532 ? -1.112 1.344 21.453 1 87 532 ARG B CA 1
ATOM 8642 C C . ARG B 1 532 ? -0.597 1.659 22.859 1 87 532 ARG B C 1
ATOM 8644 O O . ARG B 1 532 ? -0.207 0.755 23.594 1 87 532 ARG B O 1
ATOM 8651 N N . ASN B 1 533 ? -0.537 2.961 23.172 1 89.06 533 ASN B N 1
ATOM 8652 C CA . ASN B 1 533 ? -0.071 3.391 24.484 1 89.06 533 ASN B CA 1
ATOM 8653 C C . ASN B 1 533 ? -1.02 2.941 25.594 1 89.06 533 ASN B C 1
ATOM 8655 O O . ASN B 1 533 ? -0.616 2.816 26.75 1 89.06 533 ASN B O 1
ATOM 8659 N N . ARG B 1 534 ? -2.176 2.717 25.203 1 81.94 534 ARG B N 1
ATOM 8660 C CA . ARG B 1 534 ? -3.137 2.229 26.188 1 81.94 534 ARG B CA 1
ATOM 8661 C C . ARG B 1 534 ? -2.914 0.75 26.484 1 81.94 534 ARG B C 1
ATOM 8663 O O . ARG B 1 534 ? -3.107 0.302 27.609 1 81.94 534 ARG B O 1
ATOM 8670 N N . LYS B 1 535 ? -2.52 -0.004 25.469 1 69.56 535 LYS B N 1
ATOM 8671 C CA . LYS B 1 535 ? -2.307 -1.441 25.625 1 69.56 535 LYS B CA 1
ATOM 8672 C C . LYS B 1 535 ? -1.03 -1.731 26.406 1 69.56 535 LYS B C 1
ATOM 8674 O O . LYS B 1 535 ? -0.986 -2.668 27.203 1 69.56 535 LYS B O 1
ATOM 8679 N N . LYS B 1 536 ? 0.112 -1.198 26.062 1 60.31 536 LYS B N 1
ATOM 8680 C CA . LYS B 1 536 ? 1.384 -1.471 26.719 1 60.31 536 LYS B CA 1
ATOM 8681 C C . LYS B 1 536 ? 1.268 -1.273 28.234 1 60.31 536 LYS B C 1
ATOM 8683 O O . LYS B 1 536 ? 1.986 -1.912 29 1 60.31 536 LYS B O 1
ATOM 8688 N N . SER B 1 537 ? 0.475 -0.367 28.75 1 48.66 537 SER B N 1
ATOM 8689 C CA . SER B 1 537 ? 0.366 -0.27 30.203 1 48.66 537 SER B CA 1
ATOM 8690 C C . SER B 1 537 ? -0.359 -1.479 30.781 1 48.66 537 SER B C 1
ATOM 8692 O O . SER B 1 537 ? -0.294 -1.727 32 1 48.66 537 SER B O 1
ATOM 8694 N N . LYS B 1 538 ? -1.138 -2.16 30.078 1 41 538 LYS B N 1
ATOM 8695 C CA . LYS B 1 538 ? -1.795 -3.316 30.688 1 41 538 LYS B CA 1
ATOM 8696 C C . LYS B 1 538 ? -0.851 -4.512 30.75 1 41 538 LYS B C 1
ATOM 8698 O O . LYS B 1 538 ? -1.141 -5.504 31.422 1 41 538 LYS B O 1
ATOM 8703 N N . CYS B 1 539 ? 0.072 -4.574 29.922 1 33.25 539 CYS B N 1
ATOM 8704 C CA . CYS B 1 539 ? 0.994 -5.668 30.203 1 33.25 539 CYS B CA 1
ATOM 8705 C C . CYS B 1 539 ? 1.979 -5.289 31.297 1 33.25 539 CYS B C 1
ATOM 8707 O O . CYS B 1 539 ? 2.547 -4.195 31.281 1 33.25 539 CYS B O 1
#

Organism: Mytilus galloprovincialis (NCBI:txid29158)

Solvent-accessible surface area (backbone atoms only — not comparable to full-atom values): 57557 Å² total; per-residue (Å²): 110,56,70,73,66,68,40,44,77,50,82,47,62,66,52,50,51,49,47,53,49,40,44,68,72,50,47,91,81,50,66,57,40,37,44,50,44,18,49,55,51,25,71,76,34,101,55,84,59,50,44,68,42,40,36,52,34,49,30,35,60,70,24,23,43,74,68,41,58,87,73,48,52,82,58,51,74,64,53,29,40,51,47,15,47,46,42,59,70,62,46,80,34,65,59,73,74,44,76,41,61,36,78,71,89,79,67,99,36,60,76,41,79,75,48,73,42,71,24,41,34,42,40,67,93,37,37,48,25,57,22,34,42,29,28,34,32,26,73,66,80,57,36,36,34,30,58,32,33,35,34,50,96,89,41,47,27,46,48,94,60,33,84,75,37,64,45,39,59,57,47,93,47,34,33,33,27,39,68,32,56,51,48,50,52,38,37,40,63,51,33,47,32,42,56,55,27,50,23,49,35,56,35,32,73,67,51,36,72,56,50,79,67,51,82,57,63,80,64,47,61,49,35,67,59,52,45,49,36,50,50,53,54,47,47,54,50,51,31,57,74,50,59,71,53,93,73,53,62,66,71,52,85,88,44,48,50,61,57,31,54,73,38,47,66,59,50,52,47,35,50,16,32,47,50,31,30,65,71,36,63,73,53,42,49,39,93,56,54,59,51,29,38,21,41,43,75,41,67,46,56,22,26,40,19,18,59,49,66,64,71,34,75,45,82,36,82,59,73,38,78,39,72,31,56,39,69,43,39,38,36,92,99,43,60,26,18,88,90,41,46,77,53,56,75,61,47,74,71,63,67,78,65,88,66,84,73,75,76,74,88,64,86,59,64,85,69,61,54,57,73,52,75,77,62,68,57,38,36,36,6,32,36,37,33,19,20,32,63,53,40,60,41,44,74,45,79,28,64,64,35,64,33,66,65,59,52,50,52,49,49,47,49,46,65,71,51,35,73,55,75,52,58,31,38,26,21,76,58,26,55,60,46,51,56,58,40,60,30,76,88,30,23,77,53,41,76,54,36,42,51,61,53,69,43,48,56,16,23,18,66,87,58,41,83,76,51,74,36,67,67,37,52,70,69,24,39,39,87,78,36,77,88,42,69,84,51,48,52,54,30,40,62,59,50,44,63,59,47,48,60,39,30,76,66,38,32,81,34,42,55,25,54,42,51,52,51,51,48,52,49,48,52,52,49,33,54,48,43,34,48,50,29,44,45,60,60,72,102,107,55,73,67,62,74,39,40,87,53,80,46,63,67,51,52,52,49,48,53,49,39,44,68,72,50,48,90,83,48,73,62,40,36,44,50,44,17,47,54,51,26,71,76,33,99,55,85,60,49,43,68,56,40,35,52,37,48,27,36,60,70,24,22,42,73,69,37,60,86,71,48,50,83,56,52,74,66,53,26,39,51,47,14,47,47,42,58,70,63,45,80,35,64,58,73,74,44,77,40,62,36,71,70,83,78,65,99,36,60,76,41,80,74,48,71,42,69,24,42,34,42,40,66,91,39,39,48,26,58,21,33,43,32,27,36,32,26,72,65,81,59,36,37,33,29,60,33,34,34,34,50,99,90,42,46,29,45,46,93,60,33,84,76,37,63,45,38,58,55,47,94,46,33,33,33,27,40,67,32,55,51,49,50,51,39,37,39,65,49,32,49,32,41,55,54,27,51,24,49,35,56,35,32,75,70,50,37,69,56,51,80,66,52,81,58,64,80,63,45,61,48,36,68,60,50,46,49,35,49,51,53,54,48,48,54,50,50,32,56,74,48,60,71,54,93,72,52,62,64,73,51,85,88,43,48,51,62,55,31,54,74,38,48,64,57,51,51,48,36,50,15,32,47,49,30,29,64,70,37,62,74,54,42,48,39,91,55,55,58,51,27,38,21,40,44,75,41,66,47,56,23,26,40,18,17,58,50,67,65,73,32,75,44,83,34,81,59,74,37,80,40,72,33,56,39,69,43,39,37,37,92,97,42,60,26,18,88,91,42,46,76,52,52,75,61,48,76,70,63,66,79,63,87,67,80,74,77,74,75,88,63,88,60,66,88,69,62,52,56,74,52,75,75,64,70,57,38,36,36,6,32,36,39,34,17,21,32,64,54,42,61,41,45,73,43,81,27,64,63,35,63,33,66,65,59,53,48,53,48,50,48,51,44,65,70,52,33,73,55,74,50,59,32,36,27,21,76,58,26,57,61,47,51,55,59,40,60,30,77,88,31,24,77,53,40,75,55,37,41,52,61,52,68,43,47,54,17,22,17,67,88,57,42,82,75,52,72,38,66,66,38,52,71,68,24,37,39,87,80,36,74,88,42,68,84,50,48,52,54,30,41,62,60,50,44,61,59,47,47,59,39,28,77,66,39,32,81,36,41,56,24,55,42,52,51,52,51,48,52,49,48,51,52,48,33,53,48,44,35,49,50,29,44,47,60,60,71,102